Protein AF-0000000069859638 (afdb_homodimer)

Foldseek 3Di:
DVVVVVVVVVLLVVQLVVLCVVLVVDDDDPLLSVLLSCLCNVVVVVSVLCCQQFVDFDDPLLLCLLVVVVPQALVVLLVVQVDQDPDAAPQFQCVLVVVLQCLQCPVSLKHKFWAKDKDKDFADVVVLVVVLVLLLVFDAEKEWEAAEQEPDDQSVVVLVSLLVVLLVVHAYEYEYAPVRYPPPDPVNNVSSVVSPYYYFYFQCRDCSVVNSHPQETAQWTWIAGQLFKIKFFADGGDVVRNQNDPVFGGETAMMMIMGASVSNSSLSSSLSRVSSGDDDPVPRDHDDCRNHPDRPSPPHDNNTWTKIKGKDAQSDPALSVVVSVLSSQLSADAEKEWEFQFAQADPVVLVSLLVCQLNVHAAEYEYEPDDPDVLRVLLRVLSVLVSVVSRYKYWYFYNGHYHYTKMAGDLFKMKGWRAGRALSSRRRYIIMMMMTGGRVVSVVVVVVVVVRSVRTDTDDNVNVVPDDPVSVVSSVVSSSCRNSD/DVVVVVVVVVLLVVQLVVLCVVLVVDDDDPLLSVLLSVLCNVVVVVSVLCCQQFVDFDDPLLLCLLVVVCPQALVVLLVVQVDQDPDAAPQFQCVLVVVLQCLQCPVSLKHKFWAKDKDKDFADVVVLVVVLVLLLVFDAEKEWEAAEQEPDDQSVVVLVSLLVVLLVVHAYEYEYAPVRYPPPDPVNNVSSVVSPYYYFYFQCRDCSVPNSHPQETAQWTWIAGQLFKIKFFADGGDVVRNQPDPVFGGETAMMMIMGASVSNSSLSSSLSRVSSGDDDPVPRDHDDCRNHPDRPSPPHDNNTWTKIKGKDAQSDPALSVLVSVLSSQLSADAEKEWEFQFAQADPVVLVSLLVCQLNVHAAEYEYEPDDPDVLRVLLRVLSVLVSVVSPYKYWYFYNGHYHYTKMAGDLFKMKGWRAGRALSSRRRYIIMMMMTGGNVVSVVVVVVVVVRSVRTDIDDNVNVVPDDPVSVVSSVVSSSCRNSD

pLDDT: mean 86.28, std 14.84, range [42.66, 98.94]

Radius of gyration: 30.34 Å; Cα contacts (8 Å, |Δi|>4): 2045; chains: 2; bounding box: 56×92×85 Å

Nearest PDB structures (foldseek):
  8yr5-assembly1_B  TM=7.193E-01  e=4.822E-20  Escherichia coli str. K-12 substr. MG1655
  8yr5-assembly1_I  TM=7.107E-01  e=3.047E-20  Escherichia coli str. K-12 substr. MG1655
  8yr5-assembly1_F  TM=7.213E-01  e=8.557E-20  Escherichia coli str. K-12 substr. MG1655
  3hsi-assembly1_A  TM=7.326E-01  e=1.354E-19  Haemophilus influenzae
  3hsi-assembly1_C-2  TM=7.214E-01  e=9.062E-20  Haemophilus influenzae

Sequence (970 aa):
MVWWHDFIRIIFITNTILAFYIVFHRRRSVSTTWAWLIILLIFPIVGITLYAFFGRGISQENIFAINKQHHIGLRNVQKSIAKAPKKTSPSDTSNIGQIAINFFNQDDEAPVTKNNNVKLYTEGNTFFHDMLKDIVRAKETINIEFYTFYNDDIGNRVLQLLIKKAQQGVKVRVVYDAWGSMGATKAWFDQLRKAGGKVLPFITSRNMITRYRINYHLHRKIVVIDGKISWTGGFNIGDQYLGRKKKFGHWRDSQVRIVGSASLLLQERFVMDWNASINNDDEIIRFNSTLFPDLDEKNIHQDDVATQIISDGPDRYTSYMRNGMMRLMLLARNRLWVQTPYLIPDDAVFATWQTIAMSGVDVRIMIPCKPDHPFIYRATQWYANELTRFGVKIYIYEDGFLHAKTTIIDDNFSSVGSMNQDYRSYSLNFEDNAIFYDKNFNKKMAEAFEEDMKKSHLLTPEEIKKQGRWLRTLQSFSRMLSPILMVWWHDFIRIIFITNTILAFYIVFHRRRSVSTTWAWLIILLIFPIVGITLYAFFGRGISQENIFAINKQHHIGLRNVQKSIAKAPKKTSPSDTSNIGQIAINFFNQDDEAPVTKNNNVKLYTEGNTFFHDMLKDIVRAKETINIEFYTFYNDDIGNRVLQLLIKKAQQGVKVRVVYDAWGSMGATKAWFDQLRKAGGKVLPFITSRNMITRYRINYHLHRKIVVIDGKISWTGGFNIGDQYLGRKKKFGHWRDSQVRIVGSASLLLQERFVMDWNASINNDDEIIRFNSTLFPDLDEKNIHQDDVATQIISDGPDRYTSYMRNGMMRLMLLARNRLWVQTPYLIPDDAVFATWQTIAMSGVDVRIMIPCKPDHPFIYRATQWYANELTRFGVKIYIYEDGFLHAKTTIIDDNFSSVGSMNQDYRSYSLNFEDNAIFYDKNFNKKMAEAFEEDMKKSHLLTPEEIKKQGRWLRTLQSFSRMLSPIL

Solvent-accessible surface area (backbone atoms only — not comparable to full-atom values): 47494 Å² total; per-residue (Å²): 116,68,64,56,54,50,48,49,47,47,48,48,49,51,46,46,51,48,36,48,50,63,42,58,70,48,96,62,54,58,37,47,36,34,49,52,40,44,42,25,65,75,31,48,71,60,19,48,53,46,33,51,30,59,60,49,70,78,50,67,67,55,36,44,40,50,55,56,43,65,68,59,50,57,51,50,59,38,59,72,48,52,69,55,56,87,75,70,28,88,44,48,30,50,79,81,43,41,59,36,49,40,32,53,22,51,91,54,68,22,49,51,31,48,27,18,45,71,46,84,33,54,44,38,61,64,41,52,52,52,52,50,51,52,57,71,66,46,73,52,31,38,40,38,33,29,23,27,48,23,67,42,70,56,24,45,51,52,49,50,52,50,27,53,40,13,64,72,67,24,49,33,40,38,38,32,20,52,82,55,12,58,73,50,41,72,71,67,49,41,60,32,39,74,35,65,23,46,76,42,51,32,57,58,45,70,57,45,77,84,59,28,35,77,58,45,42,52,44,32,29,41,37,29,35,47,30,35,37,22,37,40,16,39,67,60,42,34,44,50,44,61,30,70,35,78,91,49,28,43,35,37,33,33,35,35,41,33,41,24,59,54,18,38,55,54,40,49,52,49,50,41,52,50,46,33,32,52,89,52,81,87,70,54,77,60,77,46,60,72,63,48,50,87,74,56,69,76,65,56,48,74,79,25,34,28,30,29,57,45,74,40,40,50,72,44,90,57,48,57,57,53,38,37,50,49,52,48,56,68,67,44,71,54,25,39,38,37,34,24,55,42,48,42,56,48,65,37,56,46,47,48,53,46,41,45,22,46,34,69,24,50,30,35,39,37,32,34,68,67,64,93,44,70,59,58,39,31,18,22,48,40,44,49,54,55,41,41,75,48,61,33,44,38,29,35,29,65,71,33,37,40,50,23,22,34,39,37,31,53,65,35,33,27,35,43,9,35,48,48,39,26,40,37,45,44,52,30,22,26,27,32,37,40,37,34,21,14,31,64,61,24,48,54,53,49,51,54,51,53,57,47,49,73,45,29,48,71,68,45,74,67,61,58,68,67,54,50,70,65,59,51,49,50,14,45,55,28,45,63,42,40,74,76,84,116,70,63,55,56,50,49,49,46,48,48,49,49,50,46,48,50,47,36,48,51,63,42,58,71,47,95,63,53,59,37,46,35,33,49,52,42,45,40,25,66,74,31,49,71,59,19,50,53,46,35,51,30,59,60,46,67,77,49,67,66,57,33,45,41,48,55,57,40,65,68,57,48,56,53,50,58,39,59,72,46,52,70,57,56,87,76,68,29,89,44,50,31,49,79,81,42,42,59,36,49,39,33,54,24,50,92,55,68,23,48,50,29,48,29,18,43,72,45,85,32,54,44,37,62,64,41,51,52,54,52,52,52,51,58,70,66,47,73,52,30,40,40,38,33,28,22,28,47,23,69,43,69,58,25,45,52,52,50,51,52,50,26,53,40,14,63,70,67,24,49,32,40,38,38,33,20,52,83,54,11,59,73,50,41,72,72,66,50,41,60,32,41,75,35,65,23,46,77,42,51,32,60,60,45,70,58,45,74,83,61,28,36,76,58,42,42,52,44,32,32,41,35,28,36,45,31,36,37,21,36,39,16,38,66,60,42,35,44,52,42,62,30,70,35,78,92,49,28,43,35,36,31,33,35,37,41,34,40,24,58,55,17,38,54,54,40,50,53,50,49,40,51,50,47,33,32,53,89,52,80,86,72,55,77,62,77,47,60,70,63,49,50,86,74,55,69,76,66,56,49,74,77,24,35,28,29,28,56,44,74,40,39,50,73,45,92,56,50,58,57,52,37,37,49,50,52,48,56,68,66,43,72,55,24,38,39,36,36,23,53,43,48,43,58,49,64,39,58,45,48,48,51,46,39,46,22,47,33,69,24,51,29,35,38,38,32,34,69,66,63,93,44,70,58,58,38,32,18,22,48,41,44,48,54,55,40,39,74,50,61,30,45,39,29,35,28,65,71,33,36,40,50,23,23,35,39,38,32,54,64,34,32,26,36,43,9,35,47,48,40,27,41,37,46,46,51,31,23,27,28,33,37,41,36,34,19,14,29,64,61,24,49,53,53,49,51,53,51,52,57,48,49,74,44,29,48,71,67,45,72,67,60,57,68,66,54,50,70,66,58,50,49,49,13,46,54,28,45,65,43,39,73,78,84

InterPro domains:
  IPR001736 Phospholipase D/Transphosphatidylase [PS50035] (214-241)
  IPR001736 Phospholipase D/Transphosphatidylase [PS50035] (398-425)
  IPR001736 Phospholipase D/Transphosphatidylase [SM00155] (214-241)
  IPR001736 Phospholipase D/Transphosphatidylase [SM00155] (398-425)
  IPR022924 Cardiolipin synthase [TIGR04265] (7-485)
  IPR025202 Cardiolipin synthase-like, phospholipase D-like domain [PF13091] (132-242)
  IPR025202 Cardiolipin synthase-like, phospholipase D-like domain [PF13091] (328-452)
  IPR027379 Cardiolipin synthase N-terminal [PF13396] (16-56)
  IPR030874 Cardiolipin synthase, Firmicutes-type [MF_01916] (8-485)

Organism: Lactobacillus acidophilus (strain ATCC 700396 / NCK56 / N2 / NCFM) (NCBI:txid272621)

Secondary structure (DSSP, 8-state):
-HHHHHHHHHHHHHHHHHHHHHHHTS---HHHHHHHHHHHHHSHHHHHHHIIIIIS---HHHHHHHHGGGGTTTHHHHHHH-S--S---TTB-TTTTHHHHHHHTGGGSS-EE---EEEEEEEHHHHHHHHHHHHHT--SEEEEEES-B-SSHHHHHHHHHHHHHHHTT-EEEEEE-TTT-TT--HHHHHHHHHTT-EEEE-GGGSSHHHH--TT--B---EEEETTTEEEEES--BSGGGGT--TTT-SEEEEEEEEESTHHHHHHHHHHHHHHHH-SSGGG-----TTTS----TT---TT--EEEEEEE-TTSSS-HHHHHHHHHHTT-SSEEEEE-S-EE--HHHHHHHHHHHHTT-EEEEEEESS-SSHHHHHHHHHHHHHHHHTT-EEEEE-SSEE---EEEETTTEEEEES--EEHHHHHTSBEEEEEEEBHHHHHHHHHHHHHHHTTEEE--HHHHHT--HHHHHHHHHHHHTGGG-/-HHHHHHHHHHHHHHHHHHHHHHHTS---HHHHHHHHHHHHHSHHHHHHHIIIIIS---HHHHHHHHGGGGTTTHHHHHHH-S--S---TTB-TTTTHHHHHHHTGGGSS-EE---EEEEEEEHHHHHHHHHHHHHT--SEEEEEES-B-SSHHHHHHHHHHHHHHHTT-EEEEEE-TTT-TT--HHHHHHHHHTT-EEEE-GGGSSHHHH--TT--B---EEEETTTEEEEES--BSGGGGT--TTT-SEEEEEEEEESTHHHHHHHHHHHHHHHH-SSGGG-----TTTS----TT---TT--EEEEEEE-TTSSS-HHHHHHHHHHTT-SSEEEEE-S-EE--HHHHHHHHHHHHTT-EEEEEEESS-SSHHHHHHHHHHHHHHHHTT-EEEEE-SSEE---EEEETTTEEEEES--EEHHHHHTSBEEEEEEEBHHHHHHHHHHHHHHHTTEEE--HHHHHT--HHHHHHHHHHHHTGGG-

Structure (mmCIF, N/CA/C/O backbone):
data_AF-0000000069859638-model_v1
#
loop_
_entity.id
_entity.type
_entity.pdbx_description
1 polymer 'Cardiolipin synthase'
#
loop_
_atom_site.group_PDB
_atom_site.id
_atom_site.type_symbol
_atom_site.label_atom_id
_atom_site.label_alt_id
_atom_site.label_comp_id
_atom_site.label_asym_id
_atom_site.label_entity_id
_atom_site.label_seq_id
_atom_site.pdbx_PDB_ins_code
_atom_site.Cartn_x
_atom_site.Cartn_y
_atom_site.Cartn_z
_atom_site.occupancy
_atom_site.B_iso_or_equiv
_atom_site.auth_seq_id
_atom_site.auth_comp_id
_atom_site.auth_asym_id
_atom_site.auth_atom_id
_atom_site.pdbx_PDB_model_num
ATOM 1 N N . MET A 1 1 ? 12.734 -18.906 49.25 1 43.28 1 MET A N 1
ATOM 2 C CA . MET A 1 1 ? 13.484 -18.594 48.062 1 43.28 1 MET A CA 1
ATOM 3 C C . MET A 1 1 ? 12.781 -19.141 46.812 1 43.28 1 MET A C 1
ATOM 5 O O . MET A 1 1 ? 12.844 -18.531 45.75 1 43.28 1 MET A O 1
ATOM 9 N N . VAL A 1 2 ? 12.219 -20.281 46.938 1 52.16 2 VAL A N 1
ATOM 10 C CA . VAL A 1 2 ? 11.484 -21 45.906 1 52.16 2 VAL A CA 1
ATOM 11 C C . VAL A 1 2 ? 10.211 -20.25 45.562 1 52.16 2 VAL A C 1
ATOM 13 O O . VAL A 1 2 ? 9.867 -20.125 44.375 1 52.16 2 VAL A O 1
ATOM 16 N N . TRP A 1 3 ? 9.695 -19.641 46.5 1 53.03 3 TRP A N 1
ATOM 17 C CA . TRP A 1 3 ? 8.43 -18.938 46.344 1 53.03 3 TRP A CA 1
ATOM 18 C C . TRP A 1 3 ? 8.609 -17.672 45.5 1 53.03 3 TRP A C 1
ATOM 20 O O . TRP A 1 3 ? 7.719 -17.297 44.75 1 53.03 3 TRP A O 1
ATOM 30 N N . TRP A 1 4 ? 9.758 -17.141 45.562 1 54 4 TRP A N 1
ATOM 31 C CA . TRP A 1 4 ? 10.055 -15.922 44.812 1 54 4 TRP A CA 1
ATOM 32 C C . TRP A 1 4 ? 10.164 -16.219 43.312 1 54 4 TRP A C 1
ATOM 34 O O . TRP A 1 4 ? 9.703 -15.438 42.5 1 54 4 TRP A O 1
ATOM 44 N N . HIS A 1 5 ? 10.711 -17.328 43.062 1 57.56 5 HIS A N 1
ATOM 45 C CA . HIS A 1 5 ? 10.82 -17.734 41.656 1 57.56 5 HIS A CA 1
ATOM 46 C C . HIS A 1 5 ? 9.453 -17.984 41.062 1 57.56 5 HIS A C 1
ATOM 48 O O . HIS A 1 5 ? 9.203 -17.625 39.906 1 57.56 5 HIS A O 1
ATOM 54 N N . ASP A 1 6 ? 8.656 -18.609 41.938 1 58.22 6 ASP A N 1
ATOM 55 C CA . ASP A 1 6 ? 7.309 -18.859 41.469 1 58.22 6 ASP A CA 1
ATOM 56 C C . ASP A 1 6 ? 6.539 -17.562 41.25 1 58.22 6 ASP A C 1
ATOM 58 O O . ASP A 1 6 ? 5.773 -17.422 40.281 1 58.22 6 ASP A O 1
ATOM 62 N N . PHE A 1 7 ? 6.781 -16.719 42.125 1 55.44 7 PHE A N 1
ATOM 63 C CA . PHE A 1 7 ? 6.137 -15.422 42 1 55.44 7 PHE A CA 1
ATOM 64 C C . PHE A 1 7 ? 6.586 -14.68 40.75 1 55.44 7 PHE A C 1
ATOM 66 O O . PHE A 1 7 ? 5.766 -14.094 40.062 1 55.44 7 PHE A O 1
ATOM 73 N N . ILE A 1 8 ? 7.777 -14.773 40.531 1 57.81 8 ILE A N 1
ATOM 74 C CA . ILE A 1 8 ? 8.32 -14.125 39.344 1 57.81 8 ILE A CA 1
ATOM 75 C C . ILE A 1 8 ? 7.766 -14.797 38.094 1 57.81 8 ILE A C 1
ATOM 77 O O . ILE A 1 8 ? 7.434 -14.117 37.125 1 57.81 8 ILE A O 1
ATOM 81 N N . ARG A 1 9 ? 7.625 -16.078 38.281 1 60.28 9 ARG A N 1
ATOM 82 C CA . ARG A 1 9 ? 7.055 -16.812 37.156 1 60.28 9 ARG A CA 1
ATOM 83 C C . ARG A 1 9 ? 5.609 -16.406 36.906 1 60.28 9 ARG A C 1
ATOM 85 O O . ARG A 1 9 ? 5.199 -16.234 35.75 1 60.28 9 ARG A O 1
ATOM 92 N N . ILE A 1 10 ? 4.941 -16.234 37.906 1 57.5 10 ILE A N 1
ATOM 93 C CA . ILE A 1 10 ? 3.541 -15.836 37.781 1 57.5 10 ILE A CA 1
ATOM 94 C C . ILE A 1 10 ? 3.449 -14.43 37.188 1 57.5 10 ILE A C 1
ATOM 96 O O . ILE A 1 10 ? 2.605 -14.164 36.344 1 57.5 10 ILE A O 1
ATOM 100 N N . ILE A 1 11 ? 4.277 -13.641 37.594 1 57.41 11 ILE A N 1
ATOM 101 C CA . ILE A 1 11 ? 4.285 -12.273 37.094 1 57.41 11 ILE A CA 1
ATOM 102 C C . ILE A 1 11 ? 4.59 -12.258 35.594 1 57.41 11 ILE A C 1
ATOM 104 O O . ILE A 1 11 ? 3.945 -11.547 34.812 1 57.41 11 ILE A O 1
ATOM 108 N N . PHE A 1 12 ? 5.5 -13.078 35.344 1 61.16 12 PHE A N 1
ATOM 109 C CA . PHE A 1 12 ? 5.879 -13.141 33.938 1 61.16 12 PHE A CA 1
ATOM 110 C C . PHE A 1 12 ? 4.742 -13.695 33.094 1 61.16 12 PHE A C 1
ATOM 112 O O . PHE A 1 12 ? 4.469 -13.18 31.984 1 61.16 12 PHE A O 1
ATOM 119 N N . ILE A 1 13 ? 4.148 -14.68 33.656 1 60.88 13 ILE A N 1
ATOM 120 C CA . ILE A 1 13 ? 3.057 -15.297 32.906 1 60.88 13 ILE A CA 1
ATOM 121 C C . ILE A 1 13 ? 1.881 -14.328 32.844 1 60.88 13 ILE A C 1
ATOM 123 O O . ILE A 1 13 ? 1.294 -14.156 31.766 1 60.88 13 ILE A O 1
ATOM 127 N N . THR A 1 14 ? 1.606 -13.766 33.938 1 58.19 14 THR A N 1
ATOM 128 C CA . THR A 1 14 ? 0.499 -12.812 33.938 1 58.19 14 THR A CA 1
ATOM 129 C C . THR A 1 14 ? 0.788 -11.641 33 1 58.19 14 THR A C 1
ATOM 131 O O . THR A 1 14 ? -0.1 -11.172 32.281 1 58.19 14 THR A O 1
ATOM 134 N N . ASN A 1 15 ? 1.996 -11.234 33.062 1 59.16 15 ASN A N 1
ATOM 135 C CA . ASN A 1 15 ? 2.395 -10.141 32.188 1 59.16 15 ASN A CA 1
ATOM 136 C C . ASN A 1 15 ? 2.268 -10.539 30.703 1 59.16 15 ASN A C 1
ATOM 138 O O . ASN A 1 15 ? 1.842 -9.727 29.875 1 59.16 15 ASN A O 1
ATOM 142 N N . THR A 1 16 ? 2.654 -11.695 30.516 1 62.19 16 THR A N 1
ATOM 143 C CA . THR A 1 16 ? 2.582 -12.172 29.141 1 62.19 16 THR A CA 1
ATOM 144 C C . THR A 1 16 ? 1.133 -12.25 28.672 1 62.19 16 THR A C 1
ATOM 146 O O . THR A 1 16 ? 0.808 -11.797 27.578 1 62.19 16 THR A O 1
ATOM 149 N N . ILE A 1 17 ? 0.325 -12.695 29.516 1 61.09 17 ILE A N 1
ATOM 150 C CA . ILE A 1 17 ? -1.084 -12.836 29.172 1 61.09 17 ILE A CA 1
ATOM 151 C C . ILE A 1 17 ? -1.71 -11.453 29 1 61.09 17 ILE A C 1
ATOM 153 O O . ILE A 1 17 ? -2.453 -11.219 28.031 1 61.09 17 ILE A O 1
ATOM 157 N N . LEU A 1 18 ? -1.364 -10.633 29.844 1 58.44 18 LEU A N 1
ATOM 158 C CA . LEU A 1 18 ? -1.897 -9.281 29.781 1 58.44 18 LEU A CA 1
ATOM 159 C C . LEU A 1 18 ? -1.403 -8.555 28.531 1 58.44 18 LEU A C 1
ATOM 161 O O . LEU A 1 18 ? -2.166 -7.836 27.875 1 58.44 18 LEU A O 1
ATOM 165 N N . ALA A 1 19 ? -0.156 -8.766 28.328 1 61.38 19 ALA A N 1
ATOM 166 C CA . ALA A 1 19 ? 0.423 -8.141 27.141 1 61.38 19 ALA A CA 1
ATOM 167 C C . ALA A 1 19 ? -0.297 -8.594 25.875 1 61.38 19 ALA A C 1
ATOM 169 O O . ALA A 1 19 ? -0.63 -7.777 25.016 1 61.38 19 ALA A O 1
ATOM 170 N N . PHE A 1 20 ? -0.606 -9.82 25.938 1 61.81 20 PHE A N 1
ATOM 171 C CA . PHE A 1 20 ? -1.299 -10.375 24.766 1 61.81 20 PHE A CA 1
ATOM 172 C C . PHE A 1 20 ? -2.723 -9.836 24.688 1 61.81 20 PHE A C 1
ATOM 174 O O . PHE A 1 20 ? -3.193 -9.477 23.609 1 61.81 20 PHE A O 1
ATOM 181 N N . TYR A 1 21 ? -3.32 -9.734 25.812 1 58.5 21 TYR A N 1
ATOM 182 C CA . TYR A 1 21 ? -4.695 -9.25 25.844 1 58.5 21 TYR A CA 1
ATOM 183 C C . TYR A 1 21 ? -4.773 -7.805 25.359 1 58.5 21 TYR A C 1
ATOM 185 O O . TYR A 1 21 ? -5.641 -7.457 24.562 1 58.5 21 TYR A O 1
ATOM 193 N N . ILE A 1 22 ? -3.938 -7.043 25.844 1 55.84 22 ILE A N 1
ATOM 194 C CA . ILE A 1 22 ? -3.951 -5.609 25.562 1 55.84 22 ILE A CA 1
ATOM 195 C C . ILE A 1 22 ? -3.67 -5.375 24.094 1 55.84 22 ILE A C 1
ATOM 197 O O . ILE A 1 22 ? -4.332 -4.555 23.453 1 55.84 22 ILE A O 1
ATOM 201 N N . VAL A 1 23 ? -2.801 -6.184 23.609 1 57.56 23 VAL A N 1
ATOM 202 C CA . VAL A 1 23 ? -2.314 -5.883 22.266 1 57.56 23 VAL A CA 1
ATOM 203 C C . VAL A 1 23 ? -3.271 -6.457 21.234 1 57.56 23 VAL A C 1
ATOM 205 O O . VAL A 1 23 ? -3.506 -5.848 20.188 1 57.56 23 VAL A O 1
ATOM 208 N N . PHE A 1 24 ? -3.914 -7.574 21.594 1 57 24 PHE A N 1
ATOM 209 C CA . PHE A 1 24 ? -4.715 -8.266 20.594 1 57 24 PHE A CA 1
ATOM 210 C C . PHE A 1 24 ? -6.121 -7.676 20.531 1 57 24 PHE A C 1
ATOM 212 O O . PHE A 1 24 ? -6.84 -7.883 19.547 1 57 24 PHE A O 1
ATOM 219 N N . HIS A 1 25 ? -6.445 -6.879 21.453 1 53.91 25 HIS A N 1
ATOM 220 C CA . HIS A 1 25 ? -7.809 -6.363 21.469 1 53.91 25 HIS A CA 1
ATOM 221 C C . HIS A 1 25 ? -7.922 -5.082 20.641 1 53.91 25 HIS A C 1
ATOM 223 O O . HIS A 1 25 ? -9.031 -4.66 20.297 1 53.91 25 HIS A O 1
ATOM 229 N N . ARG A 1 26 ? -6.836 -4.535 20.25 1 56.91 26 ARG A N 1
ATOM 230 C CA . ARG A 1 26 ? -6.922 -3.301 19.469 1 56.91 26 ARG A CA 1
ATOM 231 C C . ARG A 1 26 ? -6.605 -3.559 18 1 56.91 26 ARG A C 1
ATOM 233 O O . ARG A 1 26 ? -5.758 -4.391 17.688 1 56.91 26 ARG A O 1
ATOM 240 N N . ARG A 1 27 ? -7.398 -2.902 17.312 1 57.28 27 ARG A N 1
ATOM 241 C CA . ARG A 1 27 ? -7.238 -3.027 15.859 1 57.28 27 ARG A CA 1
ATOM 242 C C . ARG A 1 27 ? -6.066 -2.189 15.367 1 57.28 27 ARG A C 1
ATOM 244 O O . ARG A 1 27 ? -6.215 -0.993 15.109 1 57.28 27 ARG A O 1
ATOM 251 N N . ARG A 1 28 ? -4.898 -2.76 15.445 1 62.09 28 ARG A N 1
ATOM 252 C CA . ARG A 1 28 ? -3.68 -2.109 14.969 1 62.09 28 ARG A CA 1
ATOM 253 C C . ARG A 1 28 ? -2.969 -2.969 13.93 1 62.09 28 ARG A C 1
ATOM 255 O O . ARG A 1 28 ? -3.346 -4.121 13.703 1 62.09 28 ARG A O 1
ATOM 262 N N . SER A 1 29 ? -2.041 -2.396 13.266 1 64.12 29 SER A N 1
ATOM 263 C CA . SER A 1 29 ? -1.245 -3.162 12.312 1 64.12 29 SER A CA 1
ATOM 264 C C . SER A 1 29 ? -0.473 -4.277 13.008 1 64.12 29 SER A C 1
ATOM 266 O O . SER A 1 29 ? -0.207 -4.203 14.211 1 64.12 29 SER A O 1
ATOM 268 N N . VAL A 1 30 ? -0.281 -5.293 12.266 1 62.69 30 VAL A N 1
ATOM 269 C CA . VAL A 1 30 ? 0.454 -6.434 12.797 1 62.69 30 VAL A CA 1
ATOM 270 C C . VAL A 1 30 ? 1.812 -5.977 13.32 1 62.69 30 VAL A C 1
ATOM 272 O O . VAL A 1 30 ? 2.219 -6.352 14.422 1 62.69 30 VAL A O 1
ATOM 275 N N . SER A 1 31 ? 2.369 -5.102 12.555 1 60.12 31 SER A N 1
ATOM 276 C CA . SER A 1 31 ? 3.691 -4.613 12.93 1 60.12 31 SER A CA 1
ATOM 277 C C . SER A 1 31 ? 3.637 -3.83 14.242 1 60.12 31 SER A C 1
ATOM 279 O O . SER A 1 31 ? 4.48 -4.02 15.117 1 60.12 31 SER A O 1
ATOM 281 N N . THR A 1 32 ? 2.711 -3 14.383 1 59.97 32 THR A N 1
ATOM 282 C CA . THR A 1 32 ? 2.57 -2.203 15.602 1 59.97 32 THR A CA 1
ATOM 283 C C . THR A 1 32 ? 2.25 -3.094 16.797 1 59.97 32 THR A C 1
ATOM 285 O O . THR A 1 32 ? 2.799 -2.902 17.875 1 59.97 32 THR A O 1
ATOM 288 N N . THR A 1 33 ? 1.461 -4.051 16.578 1 63 33 THR A N 1
ATOM 289 C CA . THR A 1 33 ? 1.065 -4.965 17.641 1 63 33 THR A CA 1
ATOM 290 C C . THR A 1 33 ? 2.266 -5.762 18.141 1 63 33 THR A C 1
ATOM 292 O O . THR A 1 33 ? 2.477 -5.883 19.359 1 63 33 THR A O 1
ATOM 295 N N . TRP A 1 34 ? 2.988 -6.141 17.203 1 65.25 34 TRP A N 1
ATOM 296 C CA . TRP A 1 34 ? 4.152 -6.934 17.594 1 65.25 34 TRP A CA 1
ATOM 297 C C . TRP A 1 34 ? 5.191 -6.07 18.297 1 65.25 34 TRP A C 1
ATOM 299 O O . TRP A 1 34 ? 5.836 -6.52 19.25 1 65.25 34 TRP A O 1
ATOM 309 N N . ALA A 1 35 ? 5.293 -4.891 17.828 1 61.09 35 ALA A N 1
ATOM 310 C CA . ALA A 1 35 ? 6.242 -3.984 18.453 1 61.09 35 ALA A CA 1
ATOM 311 C C . ALA A 1 35 ? 5.879 -3.754 19.922 1 61.09 35 ALA A C 1
ATOM 313 O O . ALA A 1 35 ? 6.738 -3.846 20.812 1 61.09 35 ALA A O 1
ATOM 314 N N . TRP A 1 36 ? 4.703 -3.57 20.266 1 63.19 36 TRP A N 1
ATOM 315 C CA . TRP A 1 36 ? 4.266 -3.324 21.641 1 63.19 36 TRP A CA 1
ATOM 316 C C . TRP A 1 36 ? 4.371 -4.59 22.484 1 63.19 36 TRP A C 1
ATOM 318 O O . TRP A 1 36 ? 4.699 -4.527 23.672 1 63.19 36 TRP A O 1
ATOM 328 N N . LEU A 1 37 ? 4.078 -5.711 21.875 1 64.81 37 LEU A N 1
ATOM 329 C CA . LEU A 1 37 ? 4.156 -6.969 22.609 1 64.81 37 LEU A CA 1
ATOM 330 C C . LEU A 1 37 ? 5.586 -7.238 23.078 1 64.81 37 LEU A C 1
ATOM 332 O O . LEU A 1 37 ? 5.801 -7.672 24.203 1 64.81 37 LEU A O 1
ATOM 336 N N . ILE A 1 38 ? 6.461 -6.875 22.266 1 64.44 38 ILE A N 1
ATOM 337 C CA . ILE A 1 38 ? 7.859 -7.105 22.609 1 64.44 38 ILE A CA 1
ATOM 338 C C . ILE A 1 38 ? 8.281 -6.164 23.734 1 64.44 38 ILE A C 1
ATOM 340 O O . ILE A 1 38 ? 8.961 -6.582 24.672 1 64.44 38 ILE A O 1
ATOM 344 N N . ILE A 1 39 ? 7.883 -4.961 23.594 1 61.12 39 ILE A N 1
ATOM 345 C CA . ILE A 1 39 ? 8.227 -3.98 24.609 1 61.12 39 ILE A CA 1
ATOM 346 C C . ILE A 1 39 ? 7.645 -4.418 25.953 1 61.12 39 ILE A C 1
ATOM 348 O O . ILE A 1 39 ? 8.32 -4.348 26.984 1 61.12 39 ILE A O 1
ATOM 352 N N . LEU A 1 40 ? 6.48 -4.996 25.938 1 63.81 40 LEU A N 1
ATOM 353 C CA . LEU A 1 40 ? 5.793 -5.41 27.156 1 63.81 40 LEU A CA 1
ATOM 354 C C . LEU A 1 40 ? 6.434 -6.664 27.734 1 63.81 40 LEU A C 1
ATOM 356 O O . LEU A 1 40 ? 6.484 -6.828 28.953 1 63.81 40 LEU A O 1
ATOM 360 N N . LEU A 1 41 ? 6.926 -7.527 26.828 1 64.25 41 LEU A N 1
ATOM 361 C CA . LEU A 1 41 ? 7.504 -8.789 27.266 1 64.25 41 LEU A CA 1
ATOM 362 C C . LEU A 1 41 ? 8.93 -8.586 27.781 1 64.25 41 LEU A C 1
ATOM 364 O O . LEU A 1 41 ? 9.336 -9.211 28.75 1 64.25 41 LEU A O 1
ATOM 368 N N . ILE A 1 42 ? 9.609 -7.695 27.125 1 61.66 42 ILE A N 1
ATOM 369 C CA . ILE A 1 42 ? 11 -7.457 27.484 1 61.66 42 ILE A CA 1
ATOM 370 C C . ILE A 1 42 ? 11.062 -6.543 28.703 1 61.66 42 ILE A C 1
ATOM 372 O O . ILE A 1 42 ? 11.883 -6.75 29.594 1 61.66 42 ILE A O 1
ATOM 376 N N . PHE A 1 43 ? 10.234 -5.504 28.641 1 62.09 43 PHE A N 1
ATOM 377 C CA . PHE A 1 43 ? 10.211 -4.539 29.734 1 62.09 43 PHE A CA 1
ATOM 378 C C . PHE A 1 43 ? 8.828 -4.492 30.375 1 62.09 43 PHE A C 1
ATOM 380 O O . PHE A 1 43 ? 8.102 -3.51 30.234 1 62.09 43 PHE A O 1
ATOM 387 N N . PRO A 1 44 ? 8.602 -5.621 31.125 1 60.84 44 PRO A N 1
ATOM 388 C CA . PRO A 1 44 ? 7.23 -5.73 31.625 1 60.84 44 PRO A CA 1
ATOM 389 C C . PRO A 1 44 ? 6.77 -4.473 32.344 1 60.84 44 PRO A C 1
ATOM 391 O O . PRO A 1 44 ? 5.691 -3.943 32.062 1 60.84 44 PRO A O 1
ATOM 394 N N . ILE A 1 45 ? 7.559 -3.963 33.312 1 57.38 45 ILE A N 1
ATOM 395 C CA . ILE A 1 45 ? 7.129 -2.803 34.094 1 57.38 45 ILE A CA 1
ATOM 396 C C . ILE A 1 45 ? 7.18 -1.552 33.219 1 57.38 45 ILE A C 1
ATOM 398 O O . ILE A 1 45 ? 6.188 -0.828 33.094 1 57.38 45 ILE A O 1
ATOM 402 N N . VAL A 1 46 ? 8.242 -1.463 32.562 1 60 46 VAL A N 1
ATOM 403 C CA . VAL A 1 46 ? 8.438 -0.282 31.75 1 60 46 VAL A CA 1
ATOM 404 C C . VAL A 1 46 ? 7.504 -0.346 30.531 1 60 46 VAL A C 1
ATOM 406 O O . VAL A 1 46 ? 6.949 0.671 30.125 1 60 46 VAL A O 1
ATOM 409 N N . GLY A 1 47 ? 7.352 -1.601 30.078 1 59.62 47 GLY A N 1
ATOM 410 C CA . GLY A 1 47 ? 6.504 -1.773 28.922 1 59.62 47 GLY A CA 1
ATOM 411 C C . GLY A 1 47 ? 5.051 -1.421 29.172 1 59.62 47 GLY A C 1
ATOM 412 O O . GLY A 1 47 ? 4.41 -0.763 28.359 1 59.62 47 GLY A O 1
ATOM 413 N N . ILE A 1 48 ? 4.613 -1.794 30.328 1 62.41 48 ILE A N 1
ATOM 414 C CA . ILE A 1 48 ? 3.229 -1.503 30.672 1 62.41 48 ILE A CA 1
ATOM 415 C C . ILE A 1 48 ? 3.041 0.004 30.844 1 62.41 48 ILE A C 1
ATOM 417 O O . ILE A 1 48 ? 2.029 0.561 30.406 1 62.41 48 ILE A O 1
ATOM 421 N N . THR A 1 49 ? 4.031 0.613 31.406 1 58.19 49 THR A N 1
ATOM 422 C CA . THR A 1 49 ? 3.971 2.061 31.578 1 58.19 49 THR A CA 1
ATOM 423 C C . THR A 1 49 ? 4 2.76 30.219 1 58.19 49 THR A C 1
ATOM 425 O O . THR A 1 49 ? 3.199 3.662 29.969 1 58.19 49 THR A O 1
ATOM 428 N N . LEU A 1 50 ? 4.805 2.252 29.453 1 62.47 50 LEU A N 1
ATOM 429 C CA . LEU A 1 50 ? 4.934 2.85 28.125 1 62.47 50 LEU A CA 1
ATOM 430 C C . LEU A 1 50 ? 3.666 2.631 27.297 1 62.47 50 LEU A C 1
ATOM 432 O O . LEU A 1 50 ? 3.223 3.531 26.578 1 62.47 50 LEU A O 1
ATOM 436 N N . TYR A 1 51 ? 3.227 1.455 27.453 1 62.81 51 TYR A N 1
ATOM 437 C CA . TYR A 1 51 ? 2.014 1.142 26.703 1 62.81 51 TYR A CA 1
ATOM 438 C C . TYR A 1 51 ? 0.836 1.973 27.203 1 62.81 51 TYR A C 1
ATOM 440 O O . TYR A 1 51 ? -0.008 2.4 26.406 1 62.81 51 TYR A O 1
ATOM 448 N N . ALA A 1 52 ? 0.764 2.195 28.438 1 60.66 52 ALA A N 1
ATOM 449 C CA . ALA A 1 52 ? -0.325 2.984 29.016 1 60.66 52 ALA A CA 1
ATOM 450 C C . ALA A 1 52 ? -0.274 4.43 28.516 1 60.66 52 ALA A C 1
ATOM 452 O O . ALA A 1 52 ? -1.313 5.039 28.266 1 60.66 52 ALA A O 1
ATOM 453 N N . PHE A 1 53 ? 0.931 4.797 28.281 1 56.75 53 PHE A N 1
ATOM 454 C CA . PHE A 1 53 ? 1.091 6.199 27.922 1 56.75 53 PHE A CA 1
ATOM 455 C C . PHE A 1 53 ? 1.079 6.367 26.406 1 56.75 53 PHE A C 1
ATOM 457 O O . PHE A 1 53 ? 0.577 7.371 25.891 1 56.75 53 PHE A O 1
ATOM 464 N N . PHE A 1 54 ? 1.562 5.285 25.734 1 56.97 54 PHE A N 1
ATOM 465 C CA . PHE A 1 54 ? 1.816 5.52 24.328 1 56.97 54 PHE A CA 1
ATOM 466 C C . PHE A 1 54 ? 1.01 4.555 23.469 1 56.97 54 PHE A C 1
ATOM 468 O O . PHE A 1 54 ? 0.841 4.777 22.266 1 56.97 54 PHE A O 1
ATOM 475 N N . GLY A 1 55 ? 0.63 3.611 24.109 1 54.88 55 GLY A N 1
ATOM 476 C CA . GLY A 1 55 ? 0.048 2.539 23.312 1 54.88 55 GLY A CA 1
ATOM 477 C C . GLY A 1 55 ? -1.468 2.518 23.359 1 54.88 55 GLY A C 1
ATOM 478 O O . GLY A 1 55 ? -2.113 1.893 22.516 1 54.88 55 GLY A O 1
ATOM 479 N N . ARG A 1 56 ? -2.016 3.502 24.312 1 62.62 56 ARG A N 1
ATOM 480 C CA . ARG A 1 56 ? -3.469 3.492 24.438 1 62.62 56 ARG A CA 1
ATOM 481 C C . ARG A 1 56 ? -4.117 4.391 23.391 1 62.62 56 ARG A C 1
ATOM 483 O O . ARG A 1 56 ? -3.566 5.438 23.031 1 62.62 56 ARG A O 1
ATOM 490 N N . GLY A 1 57 ? -4.84 3.756 22.516 1 61.03 57 GLY A N 1
ATOM 491 C CA . GLY A 1 57 ? -5.582 4.477 21.5 1 61.03 57 GLY A CA 1
ATOM 492 C C . GLY A 1 57 ? -6.285 5.711 22.031 1 61.03 57 GLY A C 1
ATOM 493 O O . GLY A 1 57 ? -6.281 5.965 23.234 1 61.03 57 GLY A O 1
ATOM 494 N N . ILE A 1 58 ? -6.52 6.723 21.203 1 57.97 58 ILE A N 1
ATOM 495 C CA . ILE A 1 58 ? -7.266 7.918 21.578 1 57.97 58 ILE A CA 1
ATOM 496 C C . ILE A 1 58 ? -8.531 7.52 22.328 1 57.97 58 ILE A C 1
ATOM 498 O O . ILE A 1 58 ? -9.148 6.496 22.016 1 57.97 58 ILE A O 1
ATOM 502 N N . SER A 1 59 ? -8.836 8.242 23.297 1 62.72 59 SER A N 1
ATOM 503 C CA . SER A 1 59 ? -9.969 7.891 24.156 1 62.72 59 SER A CA 1
ATOM 504 C C . SER A 1 59 ? -11.281 7.984 23.391 1 62.72 59 SER A C 1
ATOM 506 O O . SER A 1 59 ? -11.406 8.758 22.438 1 62.72 59 SER A O 1
ATOM 508 N N . GLN A 1 60 ? -12.07 7.129 23.703 1 62.72 60 GLN A N 1
ATOM 509 C CA . GLN A 1 60 ? -13.398 7.148 23.109 1 62.72 60 GLN A CA 1
ATOM 510 C C . GLN A 1 60 ? -14.07 8.508 23.312 1 62.72 60 GLN A C 1
ATOM 512 O O . GLN A 1 60 ? -14.812 8.969 22.438 1 62.72 60 GLN A O 1
ATOM 517 N N . GLU A 1 61 ? -13.797 9.117 24.484 1 60.97 61 GLU A N 1
ATOM 518 C CA . GLU A 1 61 ? -14.367 10.438 24.766 1 60.97 61 GLU A CA 1
ATOM 519 C C . GLU A 1 61 ? -13.875 11.477 23.766 1 60.97 61 GLU A C 1
ATOM 521 O O . GLU A 1 61 ? -14.648 12.305 23.297 1 60.97 61 GLU A O 1
ATOM 526 N N . ASN A 1 62 ? -12.625 11.391 23.531 1 67.56 62 ASN A N 1
ATOM 527 C CA . ASN A 1 62 ? -12.055 12.32 22.562 1 67.56 62 ASN A CA 1
ATOM 528 C C . ASN A 1 62 ? -12.602 12.07 21.156 1 67.56 62 ASN A C 1
ATOM 530 O O . ASN A 1 62 ? -12.898 13.016 20.422 1 67.56 62 ASN A O 1
ATOM 534 N N . ILE A 1 63 ? -12.719 10.867 20.891 1 64.44 63 ILE A N 1
ATOM 535 C CA . ILE A 1 63 ? -13.273 10.516 19.594 1 64.44 63 ILE A CA 1
ATOM 536 C C . ILE A 1 63 ? -14.695 11.055 19.469 1 64.44 63 ILE A C 1
ATOM 538 O O . ILE A 1 63 ? -15.055 11.656 18.453 1 64.44 63 ILE A O 1
ATOM 542 N N . PHE A 1 64 ? -15.406 10.891 20.562 1 60.06 64 PHE A N 1
ATOM 543 C CA . PHE A 1 64 ? -16.797 11.336 20.578 1 60.06 64 PHE A CA 1
ATOM 544 C C . PHE A 1 64 ? -16.875 12.859 20.469 1 60.06 64 PHE A C 1
ATOM 546 O O . PHE A 1 64 ? -17.688 13.391 19.703 1 60.06 64 PHE A O 1
ATOM 553 N N . ALA A 1 65 ? -16.078 13.461 21.109 1 66.88 65 ALA A N 1
ATOM 554 C CA . ALA A 1 65 ? -16.078 14.922 21.094 1 66.88 65 ALA A CA 1
ATOM 555 C C . ALA A 1 65 ? -15.75 15.461 19.703 1 66.88 65 ALA A C 1
ATOM 557 O O . ALA A 1 65 ? -16.359 16.422 19.25 1 66.88 65 ALA A O 1
ATOM 558 N N . ILE A 1 66 ? -14.953 14.797 19.094 1 69.56 66 ILE A N 1
ATOM 559 C CA . ILE A 1 66 ? -14.516 15.242 17.781 1 69.56 66 ILE A CA 1
ATOM 560 C C . ILE A 1 66 ? -15.586 14.914 16.734 1 69.56 66 ILE A C 1
ATOM 562 O O . ILE A 1 66 ? -15.906 15.75 15.891 1 69.56 66 ILE A O 1
ATOM 566 N N . ASN A 1 67 ? -16.172 13.758 16.875 1 66.12 67 ASN A N 1
ATOM 567 C CA . ASN A 1 67 ? -17.109 13.297 15.852 1 66.12 67 ASN A CA 1
ATOM 568 C C . ASN A 1 67 ? -18.5 13.844 16.078 1 66.12 67 ASN A C 1
ATOM 570 O O . ASN A 1 67 ? -19.312 13.906 15.156 1 66.12 67 ASN A O 1
ATOM 574 N N . LYS A 1 68 ? -18.875 14.148 17.344 1 59.09 68 LYS A N 1
ATOM 575 C CA . LYS A 1 68 ? -20.188 14.719 17.672 1 59.09 68 LYS A CA 1
ATOM 576 C C . LYS A 1 68 ? -20.438 16.016 16.906 1 59.09 68 LYS A C 1
ATOM 578 O O . LYS A 1 68 ? -21.578 16.375 16.656 1 59.09 68 LYS A O 1
ATOM 583 N N . GLN A 1 69 ? -19.5 16.531 16.484 1 60.06 69 GLN A N 1
ATOM 584 C CA . GLN A 1 69 ? -19.594 17.844 15.852 1 60.06 69 GLN A CA 1
ATOM 585 C C . GLN A 1 69 ? -20.125 17.734 14.43 1 60.06 69 GLN A C 1
ATOM 587 O O . GLN A 1 69 ? -20.688 18.703 13.891 1 60.06 69 GLN A O 1
ATOM 592 N N . HIS A 1 70 ? -19.906 16.578 13.766 1 57.41 70 HIS A N 1
ATOM 593 C CA . HIS A 1 70 ? -20.469 16.406 12.438 1 57.41 70 HIS A CA 1
ATOM 594 C C . HIS A 1 70 ? -21.953 16.734 12.422 1 57.41 70 HIS A C 1
ATOM 596 O O . HIS A 1 70 ? -22.484 17.172 11.398 1 57.41 70 HIS A O 1
ATOM 602 N N . HIS A 1 71 ? -22.547 16.781 13.633 1 46.59 71 HIS A N 1
ATOM 603 C CA . HIS A 1 71 ? -23.984 16.906 13.742 1 46.59 71 HIS A CA 1
ATOM 604 C C . HIS A 1 71 ? -24.406 18.344 14.008 1 46.59 71 HIS A C 1
ATOM 606 O O . HIS A 1 71 ? -25.578 18.703 13.875 1 46.59 71 HIS A O 1
ATOM 612 N N . ILE A 1 72 ? -23.531 19.125 14.461 1 48.75 72 ILE A N 1
ATOM 613 C CA . ILE A 1 72 ? -24 20.438 14.922 1 48.75 72 ILE A CA 1
ATOM 614 C C . ILE A 1 72 ? -23.984 21.422 13.758 1 48.75 72 ILE A C 1
ATOM 616 O O . ILE A 1 72 ? -23.641 22.594 13.945 1 48.75 72 ILE A O 1
ATOM 620 N N . GLY A 1 73 ? -24.359 20.938 12.438 1 52.75 73 GLY A N 1
ATOM 621 C CA . GLY A 1 73 ? -24.734 21.875 11.398 1 52.75 73 GLY A CA 1
ATOM 622 C C . GLY A 1 73 ? -23.578 22.219 10.461 1 52.75 73 GLY A C 1
ATOM 623 O O . GLY A 1 73 ? -23.766 22.984 9.508 1 52.75 73 GLY A O 1
ATOM 624 N N . LEU A 1 74 ? -22.422 21.797 10.828 1 57.56 74 LEU A N 1
ATOM 625 C CA . LEU A 1 74 ? -21.312 22.109 9.938 1 57.56 74 LEU A CA 1
ATOM 626 C C . LEU A 1 74 ? -21.469 21.359 8.609 1 57.56 74 LEU A C 1
ATOM 628 O O . LEU A 1 74 ? -20.75 21.656 7.645 1 57.56 74 LEU A O 1
ATOM 632 N N . ARG A 1 75 ? -22.469 20.578 8.578 1 58.56 75 ARG A N 1
ATOM 633 C CA . ARG A 1 75 ? -22.844 19.891 7.344 1 58.56 75 ARG A CA 1
ATOM 634 C C . ARG A 1 75 ? -23.359 20.875 6.305 1 58.56 75 ARG A C 1
ATOM 636 O O . ARG A 1 75 ? -23.25 20.625 5.102 1 58.56 75 ARG A O 1
ATOM 643 N N . ASN A 1 76 ? -23.625 21.984 6.777 1 57.19 76 ASN A N 1
ATOM 644 C CA . ASN A 1 76 ? -24.203 22.953 5.863 1 57.19 76 ASN A CA 1
ATOM 645 C C . ASN A 1 76 ? -23.141 23.594 4.984 1 57.19 76 ASN A C 1
ATOM 647 O O . ASN A 1 76 ? -23.391 23.953 3.834 1 57.19 76 ASN A O 1
ATOM 651 N N . VAL A 1 77 ? -21.969 23.719 5.527 1 64.62 77 VAL A N 1
ATOM 652 C CA . VAL A 1 77 ? -20.906 24.312 4.73 1 64.62 77 VAL A CA 1
ATOM 653 C C . VAL A 1 77 ? -20.562 23.406 3.559 1 64.62 77 VAL A C 1
ATOM 655 O O . VAL A 1 77 ? -20.484 23.859 2.412 1 64.62 77 VAL A O 1
ATOM 658 N N . GLN A 1 78 ? -20.469 22.172 3.922 1 63.56 78 GLN A N 1
ATOM 659 C CA . GLN A 1 78 ? -20.094 21.203 2.9 1 63.56 78 GLN A CA 1
ATOM 660 C C . GLN A 1 78 ? -21.188 21.078 1.836 1 63.56 78 GLN A C 1
ATOM 662 O O . GLN A 1 78 ? -20.875 21 0.644 1 63.56 78 GLN A O 1
ATOM 667 N N . LYS A 1 79 ? -22.375 21.219 2.307 1 63.59 79 LYS A N 1
ATOM 668 C CA . LYS A 1 79 ? -23.5 21.094 1.388 1 63.59 79 LYS A CA 1
ATOM 669 C C . LYS A 1 79 ? -23.594 22.312 0.47 1 63.59 79 LYS A C 1
ATOM 671 O O . LYS A 1 79 ? -23.969 22.188 -0.695 1 63.59 79 LYS A O 1
ATOM 676 N N . SER A 1 80 ? -23.25 23.328 1.094 1 61.84 80 SER A N 1
ATOM 677 C CA . SER A 1 80 ? -23.328 24.562 0.306 1 61.84 80 SER A CA 1
ATOM 678 C C . SER A 1 80 ? -22.25 24.609 -0.765 1 61.84 80 SER A C 1
ATOM 680 O O . SER A 1 80 ? -22.453 25.188 -1.834 1 61.84 80 SER A O 1
ATOM 682 N N . ILE A 1 81 ? -21.141 23.906 -0.44 1 66.31 81 ILE A N 1
ATOM 683 C CA . ILE A 1 81 ? -20 23.906 -1.343 1 66.31 81 ILE A CA 1
ATOM 684 C C . ILE A 1 81 ? -20.062 22.672 -2.248 1 66.31 81 ILE A C 1
ATOM 686 O O . ILE A 1 81 ? -19.453 22.656 -3.32 1 66.31 81 ILE A O 1
ATOM 690 N N . ALA A 1 82 ? -20.875 21.656 -1.927 1 58.97 82 ALA A N 1
ATOM 691 C CA . ALA A 1 82 ? -20.797 20.266 -2.387 1 58.97 82 ALA A CA 1
ATOM 692 C C . ALA A 1 82 ? -20.781 20.203 -3.91 1 58.97 82 ALA A C 1
ATOM 694 O O . ALA A 1 82 ? -20.188 19.281 -4.492 1 58.97 82 ALA A O 1
ATOM 695 N N . LYS A 1 83 ? -21.375 21.062 -4.66 1 64.31 83 LYS A N 1
ATOM 696 C CA . LYS A 1 83 ? -21.281 20.797 -6.094 1 64.31 83 LYS A CA 1
ATOM 697 C C . LYS A 1 83 ? -20.375 21.812 -6.785 1 64.31 83 LYS A C 1
ATOM 699 O O . LYS A 1 83 ? -20.703 23 -6.828 1 64.31 83 LYS A O 1
ATOM 704 N N . ALA A 1 84 ? -19.078 21.266 -7.105 1 66.06 84 ALA A N 1
ATOM 705 C CA . ALA A 1 84 ? -18.156 22.141 -7.82 1 66.06 84 ALA A CA 1
ATOM 706 C C . ALA A 1 84 ? -18.781 22.672 -9.102 1 66.06 84 ALA A C 1
ATOM 708 O O . ALA A 1 84 ? -19.438 21.938 -9.836 1 66.06 84 ALA A O 1
ATOM 709 N N . PRO A 1 85 ? -18.656 23.875 -9.258 1 71.19 85 PRO A N 1
ATOM 710 C CA . PRO A 1 85 ? -19.203 24.422 -10.5 1 71.19 85 PRO A CA 1
ATOM 711 C C . PRO A 1 85 ? -18.625 23.766 -11.742 1 71.19 85 PRO A C 1
ATOM 713 O O . PRO A 1 85 ? -17.531 23.172 -11.68 1 71.19 85 PRO A O 1
ATOM 716 N N . LYS A 1 86 ? -19.344 23.891 -12.711 1 67.06 86 LYS A N 1
ATOM 717 C CA . LYS A 1 86 ? -18.938 23.344 -14 1 67.06 86 LYS A CA 1
ATOM 718 C C . LYS A 1 86 ? -17.781 24.141 -14.609 1 67.06 86 LYS A C 1
ATOM 720 O O . LYS A 1 86 ? -16.891 23.562 -15.234 1 67.06 86 LYS A O 1
ATOM 725 N N . LYS A 1 87 ? -17.797 25.438 -14.32 1 77 87 LYS A N 1
ATOM 726 C CA . LYS A 1 87 ? -16.75 26.312 -14.828 1 77 87 LYS A CA 1
ATOM 727 C C . LYS A 1 87 ? -15.398 25.969 -14.195 1 77 87 LYS A C 1
ATOM 729 O O . LYS A 1 87 ? -15.328 25.672 -13 1 77 87 LYS A O 1
ATOM 734 N N . THR A 1 88 ? -14.445 25.906 -15.07 1 84.62 88 THR A N 1
ATOM 735 C CA . THR A 1 88 ? -13.102 25.609 -14.602 1 84.62 88 THR A CA 1
ATOM 736 C C . THR A 1 88 ? -12.078 26.547 -15.234 1 84.62 88 THR A C 1
ATOM 738 O O . THR A 1 88 ? -12.32 27.109 -16.312 1 84.62 88 THR A O 1
ATOM 741 N N . SER A 1 89 ? -11.078 26.828 -14.477 1 88.69 89 SER A N 1
ATOM 742 C CA . SER A 1 89 ? -9.93 27.516 -15.055 1 88.69 89 SER A CA 1
ATOM 743 C C . SER A 1 89 ? -9.242 26.641 -16.109 1 88.69 89 SER A C 1
ATOM 745 O O . SER A 1 89 ? -9.359 25.422 -16.078 1 88.69 89 SER A O 1
ATOM 747 N N . PRO A 1 90 ? -8.594 27.281 -17.094 1 88.75 90 PRO A N 1
ATOM 748 C CA . PRO A 1 90 ? -7.906 26.516 -18.125 1 88.75 90 PRO A CA 1
ATOM 749 C C . PRO A 1 90 ? -6.844 25.578 -17.562 1 88.75 90 PRO A C 1
ATOM 751 O O . PRO A 1 90 ? -6.52 24.562 -18.188 1 88.75 90 PRO A O 1
ATOM 754 N N . SER A 1 91 ? -6.336 25.922 -16.406 1 95.06 91 SER A N 1
ATOM 755 C CA . SER A 1 91 ? -5.25 25.141 -15.836 1 95.06 91 SER A CA 1
ATOM 756 C C . SER A 1 91 ? -5.785 24.062 -14.898 1 95.06 91 SER A C 1
ATOM 758 O O . SER A 1 91 ? -5.012 23.297 -14.32 1 95.06 91 SER A O 1
ATOM 760 N N . ASP A 1 92 ? -7.102 23.938 -14.797 1 96.38 92 ASP A N 1
ATOM 761 C CA . ASP A 1 92 ? -7.758 23.016 -13.883 1 96.38 92 ASP A CA 1
ATOM 762 C C . ASP A 1 92 ? -7.531 21.562 -14.312 1 96.38 92 ASP A C 1
ATOM 764 O O . ASP A 1 92 ? -7.863 21.188 -15.438 1 96.38 92 ASP A O 1
ATOM 768 N N . THR A 1 93 ? -6.977 20.75 -13.422 1 96.88 93 THR A N 1
ATOM 769 C CA . THR A 1 93 ? -6.699 19.359 -13.742 1 96.88 93 THR A CA 1
ATOM 770 C C . THR A 1 93 ? -7.523 18.438 -12.852 1 96.88 93 THR A C 1
ATOM 772 O O . THR A 1 93 ? -7.199 17.25 -12.711 1 96.88 93 THR A O 1
ATOM 775 N N . SER A 1 94 ? -8.586 18.906 -12.203 1 95.25 94 SER A N 1
ATOM 776 C CA . SER A 1 94 ? -9.383 18.125 -11.273 1 95.25 94 SER A CA 1
ATOM 777 C C . SER A 1 94 ? -10.031 16.938 -11.969 1 95.25 94 SER A C 1
ATOM 779 O O . SER A 1 94 ? -10.234 15.883 -11.352 1 95.25 94 SER A O 1
ATOM 781 N N . ASN A 1 95 ? -10.289 17.016 -13.227 1 93.62 95 ASN A N 1
ATOM 782 C CA . ASN A 1 95 ? -10.906 15.922 -13.969 1 93.62 95 ASN A CA 1
ATOM 783 C C . ASN A 1 95 ? -9.992 14.703 -14.016 1 93.62 95 ASN A C 1
ATOM 785 O O . ASN A 1 95 ? -10.461 13.562 -13.992 1 93.62 95 ASN A O 1
ATOM 789 N N . ILE A 1 96 ? -8.727 14.969 -14.086 1 94.06 96 ILE A N 1
ATOM 790 C CA . ILE A 1 96 ? -7.742 13.898 -14.156 1 94.06 96 ILE A CA 1
ATOM 791 C C . ILE A 1 96 ? -7.66 13.18 -12.812 1 94.06 96 ILE A C 1
ATOM 793 O O . ILE A 1 96 ? -7.391 11.977 -12.758 1 94.06 96 ILE A O 1
ATOM 797 N N . GLY A 1 97 ? -7.941 13.867 -11.734 1 94.81 97 GLY A N 1
ATOM 798 C CA . GLY A 1 97 ? -7.781 13.328 -10.391 1 94.81 97 GLY A CA 1
ATOM 799 C C . GLY A 1 97 ? -9.094 12.906 -9.758 1 94.81 97 GLY A C 1
ATOM 800 O O . GLY A 1 97 ? -9.18 12.758 -8.539 1 94.81 97 GLY A O 1
ATOM 801 N N . GLN A 1 98 ? -10.109 12.664 -10.539 1 94.19 98 GLN A N 1
ATOM 802 C CA . GLN A 1 98 ? -11.461 12.461 -10.039 1 94.19 98 GLN A CA 1
ATOM 803 C C . GLN A 1 98 ? -11.516 11.273 -9.078 1 94.19 98 GLN A C 1
ATOM 805 O O . GLN A 1 98 ? -12.227 11.32 -8.07 1 94.19 98 GLN A O 1
ATOM 810 N N . ILE A 1 99 ? -10.797 10.242 -9.391 1 94.5 99 ILE A N 1
ATOM 811 C CA . ILE A 1 99 ? -10.859 9.023 -8.586 1 94.5 99 ILE A CA 1
ATOM 812 C C . ILE A 1 99 ? -10.336 9.305 -7.184 1 94.5 99 ILE A C 1
ATOM 814 O O . ILE A 1 99 ? -10.867 8.781 -6.199 1 94.5 99 ILE A O 1
ATOM 818 N N . ALA A 1 100 ? -9.258 10.039 -7.059 1 95.06 100 ALA A N 1
ATOM 819 C CA . ALA A 1 100 ? -8.719 10.414 -5.754 1 95.06 100 ALA A CA 1
ATOM 820 C C . ALA A 1 100 ? -9.625 11.422 -5.055 1 95.06 100 ALA A C 1
ATOM 822 O O . ALA A 1 100 ? -9.797 11.375 -3.834 1 95.06 100 ALA A O 1
ATOM 823 N N . ILE A 1 101 ? -10.203 12.406 -5.844 1 94.88 101 ILE A N 1
ATOM 824 C CA . ILE A 1 101 ? -11.133 13.383 -5.301 1 94.88 101 ILE A CA 1
ATOM 825 C C . ILE A 1 101 ? -12.328 12.672 -4.676 1 94.88 101 ILE A C 1
ATOM 827 O O . ILE A 1 101 ? -12.766 13.023 -3.578 1 94.88 101 ILE A O 1
ATOM 831 N N . ASN A 1 102 ? -12.766 11.617 -5.371 1 92.12 102 ASN A N 1
ATOM 832 C CA . ASN A 1 102 ? -13.891 10.836 -4.859 1 92.12 102 ASN A CA 1
ATOM 833 C C . ASN A 1 102 ? -13.539 10.117 -3.562 1 92.12 102 ASN A C 1
ATOM 835 O O . ASN A 1 102 ? -14.359 10.031 -2.65 1 92.12 102 ASN A O 1
ATOM 839 N N . PHE A 1 103 ? -12.414 9.625 -3.498 1 94.62 103 PHE A N 1
ATOM 840 C CA . PHE A 1 103 ? -11.969 8.977 -2.27 1 94.62 103 PHE A CA 1
ATOM 841 C C . PHE A 1 103 ? -12.047 9.938 -1.092 1 94.62 103 PHE A C 1
ATOM 843 O O . PHE A 1 103 ? -12.602 9.602 -0.044 1 94.62 103 PHE A O 1
ATOM 850 N N . PHE A 1 104 ? -11.445 11.133 -1.278 1 94.69 104 PHE A N 1
ATOM 851 C CA . PHE A 1 104 ? -11.352 12.102 -0.193 1 94.69 104 PHE A CA 1
ATOM 852 C C . PHE A 1 104 ? -12.727 12.68 0.135 1 94.69 104 PHE A C 1
ATOM 854 O O . PHE A 1 104 ? -12.977 13.109 1.265 1 94.69 104 PHE A O 1
ATOM 861 N N . ASN A 1 105 ? -13.594 12.672 -0.749 1 91.56 105 ASN A N 1
ATOM 862 C CA . ASN A 1 105 ? -14.883 13.32 -0.551 1 91.56 105 ASN A CA 1
ATOM 863 C C . ASN A 1 105 ? -15.984 12.305 -0.281 1 91.56 105 ASN A C 1
ATOM 865 O O . ASN A 1 105 ? -17.156 12.578 -0.519 1 91.56 105 ASN A O 1
ATOM 869 N N . GLN A 1 106 ? -15.469 11.188 0.221 1 82.06 106 GLN A N 1
ATOM 870 C CA . GLN A 1 106 ? -16.469 10.211 0.617 1 82.06 106 GLN A CA 1
ATOM 871 C C . GLN A 1 106 ? -17.406 10.773 1.691 1 82.06 106 GLN A C 1
ATOM 873 O O . GLN A 1 106 ? -16.938 11.453 2.617 1 82.06 106 GLN A O 1
ATOM 878 N N . ASP A 1 107 ? -18.672 10.852 1.564 1 76.88 107 ASP A N 1
ATOM 879 C CA . ASP A 1 107 ? -19.688 11.391 2.467 1 76.88 107 ASP A CA 1
ATOM 880 C C . ASP A 1 107 ? -19.641 12.922 2.48 1 76.88 107 ASP A C 1
ATOM 882 O O . ASP A 1 107 ? -19.891 13.539 3.516 1 76.88 107 ASP A O 1
ATOM 886 N N . ASP A 1 108 ? -18.984 13.477 1.486 1 80.69 108 ASP A N 1
ATOM 887 C CA . ASP A 1 108 ? -18.953 14.922 1.277 1 80.69 108 ASP A CA 1
ATOM 888 C C . ASP A 1 108 ? -18.094 15.609 2.332 1 80.69 108 ASP A C 1
ATOM 890 O O . ASP A 1 108 ? -18.422 16.688 2.811 1 80.69 108 ASP A O 1
ATOM 894 N N . GLU A 1 109 ? -17.016 14.969 2.652 1 83.44 109 GLU A N 1
ATOM 895 C CA . GLU A 1 109 ? -16.172 15.477 3.727 1 83.44 109 GLU A CA 1
ATOM 896 C C . GLU A 1 109 ? -15.18 16.516 3.203 1 83.44 109 GLU A C 1
ATOM 898 O O . GLU A 1 109 ? -14.758 17.406 3.941 1 83.44 109 GLU A O 1
ATOM 903 N N . ALA A 1 110 ? -14.797 16.328 2.043 1 92.31 110 ALA A N 1
ATOM 904 C CA . ALA A 1 110 ? -13.766 17.203 1.489 1 92.31 110 ALA A CA 1
ATOM 905 C C . ALA A 1 110 ? -14.055 17.531 0.029 1 92.31 110 ALA A C 1
ATOM 907 O O . ALA A 1 110 ? -13.312 17.125 -0.866 1 92.31 110 ALA A O 1
ATOM 908 N N . PRO A 1 111 ? -15.062 18.328 -0.195 1 92.5 111 PRO A N 1
ATOM 909 C CA . PRO A 1 111 ? -15.375 18.703 -1.574 1 92.5 111 PRO A CA 1
ATOM 910 C C . PRO A 1 111 ? -14.281 19.562 -2.209 1 92.5 111 PRO A C 1
ATOM 912 O O . PRO A 1 111 ? -13.539 20.25 -1.498 1 92.5 111 PRO A O 1
ATOM 915 N N . VAL A 1 112 ? -14.227 19.547 -3.533 1 93.56 112 VAL A N 1
ATOM 916 C CA . VAL A 1 112 ? -13.305 20.406 -4.273 1 93.56 112 VAL A CA 1
ATOM 917 C C . VAL A 1 112 ? -13.93 21.781 -4.484 1 93.56 112 VAL A C 1
ATOM 919 O O . VAL A 1 112 ? -15.125 21.891 -4.777 1 93.56 112 VAL A O 1
ATOM 922 N N . THR A 1 113 ? -13.195 22.797 -4.207 1 93.56 113 THR A N 1
ATOM 923 C CA . THR A 1 113 ? -13.586 24.156 -4.543 1 93.56 113 THR A CA 1
ATOM 924 C C . THR A 1 113 ? -12.711 24.719 -5.664 1 93.56 113 THR A C 1
ATOM 926 O O . THR A 1 113 ? -11.516 24.438 -5.719 1 93.56 113 THR A O 1
ATOM 929 N N . LYS A 1 114 ? -13.297 25.625 -6.512 1 93.88 114 LYS A N 1
ATOM 930 C CA . LYS A 1 114 ? -12.562 25.984 -7.723 1 93.88 114 LYS A CA 1
ATOM 931 C C . LYS A 1 114 ? -12.32 27.484 -7.793 1 93.88 114 LYS A C 1
ATOM 933 O O . LYS A 1 114 ? -11.625 27.969 -8.695 1 93.88 114 LYS A O 1
ATOM 938 N N . ASN A 1 115 ? -12.797 28.25 -6.859 1 93.5 115 ASN A N 1
ATOM 939 C CA . ASN A 1 115 ? -12.656 29.703 -6.848 1 93.5 115 ASN A CA 1
ATOM 940 C C . ASN A 1 115 ? -11.625 30.156 -5.82 1 93.5 115 ASN A C 1
ATOM 942 O O . ASN A 1 115 ? -11.898 31.047 -5.012 1 93.5 115 ASN A O 1
ATOM 946 N N . ASN A 1 116 ? -10.391 29.594 -5.906 1 96.69 116 ASN A N 1
ATOM 947 C CA . ASN A 1 116 ? -9.375 29.906 -4.906 1 96.69 116 ASN A CA 1
ATOM 948 C C . ASN A 1 116 ? -8.156 30.562 -5.539 1 96.69 116 ASN A C 1
ATOM 950 O O . ASN A 1 116 ? -7.586 30.031 -6.496 1 96.69 116 ASN A O 1
ATOM 954 N N . ASN A 1 117 ? -7.855 31.719 -5.055 1 97.62 117 ASN A N 1
ATOM 955 C CA . ASN A 1 117 ? -6.539 32.281 -5.328 1 97.62 117 ASN A CA 1
ATOM 956 C C . ASN A 1 117 ? -5.496 31.781 -4.336 1 97.62 117 ASN A C 1
ATOM 958 O O . ASN A 1 117 ? -5.66 31.938 -3.125 1 97.62 117 ASN A O 1
ATOM 962 N N . VAL A 1 118 ? -4.43 31.141 -4.898 1 98.56 118 VAL A N 1
ATOM 963 C CA . VAL A 1 118 ? -3.477 30.469 -4.027 1 98.56 118 VAL A CA 1
ATOM 964 C C . VAL A 1 118 ? -2.074 31.031 -4.262 1 98.56 118 VAL A C 1
ATOM 966 O O . VAL A 1 118 ? -1.634 31.156 -5.406 1 98.56 118 VAL A O 1
ATOM 969 N N . LYS A 1 119 ? -1.406 31.375 -3.195 1 98.62 119 LYS A N 1
ATOM 970 C CA . LYS A 1 119 ? -0.017 31.828 -3.244 1 98.62 119 LYS A CA 1
ATOM 971 C C . LYS A 1 119 ? 0.878 30.922 -2.391 1 98.62 119 LYS A C 1
ATOM 973 O O . LYS A 1 119 ? 0.531 30.594 -1.257 1 98.62 119 LYS A O 1
ATOM 978 N N . LEU A 1 120 ? 2.031 30.5 -2.973 1 98.75 120 LEU A N 1
ATOM 979 C CA . LEU A 1 120 ? 2.977 29.609 -2.305 1 98.75 120 LEU A CA 1
ATOM 980 C C . LEU A 1 120 ? 4.074 30.422 -1.607 1 98.75 120 LEU A C 1
ATOM 982 O O . LEU A 1 120 ? 4.598 31.375 -2.166 1 98.75 120 LEU A O 1
ATOM 986 N N . TYR A 1 121 ? 4.395 30.062 -0.379 1 98.69 121 TYR A N 1
ATOM 987 C CA . TYR A 1 121 ? 5.516 30.609 0.373 1 98.69 121 TYR A CA 1
ATOM 988 C C . TYR A 1 121 ? 6.508 29.5 0.743 1 98.69 121 TYR A C 1
ATOM 990 O O . TYR A 1 121 ? 6.109 28.422 1.192 1 98.69 121 TYR A O 1
ATOM 998 N N . THR A 1 122 ? 7.828 29.734 0.596 1 98.25 122 THR A N 1
ATOM 999 C CA . THR A 1 122 ? 8.844 28.734 0.91 1 98.25 122 THR A CA 1
ATOM 1000 C C . THR A 1 122 ? 9.773 29.234 2.012 1 98.25 122 THR A C 1
ATOM 1002 O O . THR A 1 122 ? 10.609 28.484 2.52 1 98.25 122 THR A O 1
ATOM 1005 N N . GLU A 1 123 ? 9.547 30.516 2.418 1 97.38 123 GLU A N 1
ATOM 1006 C CA . GLU A 1 123 ? 10.391 31.141 3.432 1 97.38 123 GLU A CA 1
ATOM 1007 C C . GLU A 1 123 ? 9.555 31.719 4.57 1 97.38 123 GLU A C 1
ATOM 1009 O O . GLU A 1 123 ? 8.492 32.281 4.336 1 97.38 123 GLU A O 1
ATOM 1014 N N . GLY A 1 124 ? 10.109 31.562 5.789 1 97 124 GLY A N 1
ATOM 1015 C CA . GLY A 1 124 ? 9.391 32 6.973 1 97 124 GLY A CA 1
ATOM 1016 C C . GLY A 1 124 ? 9.172 33.5 7.008 1 97 124 GLY A C 1
ATOM 1017 O O . GLY A 1 124 ? 8.086 33.969 7.359 1 97 124 GLY A O 1
ATOM 1018 N N . ASN A 1 125 ? 10.18 34.25 6.609 1 96.62 125 ASN A N 1
ATOM 1019 C CA . ASN A 1 125 ? 10.094 35.719 6.695 1 96.62 125 ASN A CA 1
ATOM 1020 C C . ASN A 1 125 ? 8.977 36.281 5.809 1 96.62 125 ASN A C 1
ATOM 1022 O O . ASN A 1 125 ? 8.188 37.094 6.246 1 96.62 125 ASN A O 1
ATOM 1026 N N . THR A 1 126 ? 8.977 35.844 4.574 1 97.5 126 THR A N 1
ATOM 1027 C CA . THR A 1 126 ? 7.949 36.312 3.654 1 97.5 126 THR A CA 1
ATOM 1028 C C . THR A 1 126 ? 6.57 35.812 4.07 1 97.5 126 THR A C 1
ATOM 1030 O O . THR A 1 126 ? 5.582 36.531 3.959 1 97.5 126 THR A O 1
ATOM 1033 N N . PHE A 1 127 ? 6.504 34.625 4.504 1 97.44 127 PHE A N 1
ATOM 1034 C CA . PHE A 1 127 ? 5.254 34.062 4.996 1 97.44 127 PHE A CA 1
ATOM 1035 C C . PHE A 1 127 ? 4.703 34.875 6.152 1 97.44 127 PHE A C 1
ATOM 1037 O O . PHE A 1 127 ? 3.568 35.375 6.09 1 97.44 127 PHE A O 1
ATOM 1044 N N . PHE A 1 128 ? 5.488 35.094 7.23 1 97.88 128 PHE A N 1
ATOM 1045 C CA . PHE A 1 128 ? 5.02 35.812 8.414 1 97.88 128 PHE A CA 1
ATOM 1046 C C . PHE A 1 128 ? 4.672 37.25 8.07 1 97.88 128 PHE A C 1
ATOM 1048 O O . PHE A 1 128 ? 3.707 37.812 8.609 1 97.88 128 PHE A O 1
ATOM 1055 N N . HIS A 1 129 ? 5.457 37.812 7.195 1 98.06 129 HIS A N 1
ATOM 1056 C CA . HIS A 1 129 ? 5.172 39.188 6.781 1 98.06 129 HIS A CA 1
ATOM 1057 C C . HIS A 1 129 ? 3.766 39.312 6.207 1 98.06 129 HIS A C 1
ATOM 1059 O O . HIS A 1 129 ? 2.994 40.156 6.621 1 98.06 129 HIS A O 1
ATOM 1065 N N . ASP A 1 130 ? 3.473 38.438 5.277 1 98.5 130 ASP A N 1
ATOM 1066 C CA . ASP A 1 130 ? 2.186 38.531 4.594 1 98.5 130 ASP A CA 1
ATOM 1067 C C . ASP A 1 130 ? 1.047 38.062 5.504 1 98.5 130 ASP A C 1
ATOM 1069 O O . ASP A 1 130 ? -0.065 38.594 5.426 1 98.5 130 ASP A O 1
ATOM 1073 N N . MET A 1 131 ? 1.278 37.062 6.328 1 98.5 131 MET A N 1
ATOM 1074 C CA . MET A 1 131 ? 0.244 36.594 7.25 1 98.5 131 MET A CA 1
ATOM 1075 C C . MET A 1 131 ? -0.116 37.688 8.25 1 98.5 131 MET A C 1
ATOM 1077 O O . MET A 1 131 ? -1.295 37.938 8.523 1 98.5 131 MET A O 1
ATOM 1081 N N . LEU A 1 132 ? 0.9 38.406 8.836 1 98.38 132 LEU A N 1
ATOM 1082 C CA . LEU A 1 132 ? 0.66 39.5 9.789 1 98.38 132 LEU A CA 1
ATOM 1083 C C . LEU A 1 132 ? -0.072 40.656 9.125 1 98.38 132 LEU A C 1
ATOM 1085 O O . LEU A 1 132 ? -0.925 41.281 9.742 1 98.38 132 LEU A O 1
ATOM 1089 N N . LYS A 1 133 ? 0.311 40.906 7.863 1 98.5 133 LYS A N 1
ATOM 1090 C CA . LYS A 1 133 ? -0.397 41.938 7.113 1 98.5 133 LYS A CA 1
ATOM 1091 C C . LYS A 1 133 ? -1.887 41.594 7.012 1 98.5 133 LYS A C 1
ATOM 1093 O O . LYS A 1 133 ? -2.727 42.5 7.16 1 98.5 133 LYS A O 1
ATOM 1098 N N . ASP A 1 134 ? -2.217 40.375 6.711 1 98.62 134 ASP A N 1
ATOM 1099 C CA . ASP A 1 134 ? -3.613 39.938 6.645 1 98.62 134 ASP A CA 1
ATOM 1100 C C . ASP A 1 134 ? -4.297 40.094 8 1 98.62 134 ASP A C 1
ATOM 1102 O O . ASP A 1 134 ? -5.461 40.5 8.078 1 98.62 134 ASP A O 1
ATOM 1106 N N . ILE A 1 135 ? -3.6 39.75 9.094 1 98.56 135 ILE A N 1
ATOM 1107 C CA . ILE A 1 135 ? -4.152 39.844 10.445 1 98.56 135 ILE A CA 1
ATOM 1108 C C . ILE A 1 135 ? -4.453 41.281 10.773 1 98.56 135 ILE A C 1
ATOM 1110 O O . ILE A 1 135 ? -5.508 41.594 11.336 1 98.56 135 ILE A O 1
ATOM 1114 N N . VAL A 1 136 ? -3.576 42.156 10.406 1 98.44 136 VAL A N 1
ATOM 1115 C CA . VAL A 1 136 ? -3.752 43.594 10.641 1 98.44 136 VAL A CA 1
ATOM 1116 C C . VAL A 1 136 ? -5.027 44.062 9.961 1 98.44 136 VAL A C 1
ATOM 1118 O O . VAL A 1 136 ? -5.742 44.938 10.5 1 98.44 136 VAL A O 1
ATOM 1121 N N . ARG A 1 137 ? -5.355 43.531 8.883 1 98.19 137 ARG A N 1
ATOM 1122 C CA . ARG A 1 137 ? -6.473 44.031 8.07 1 98.19 137 ARG A CA 1
ATOM 1123 C C . ARG A 1 137 ? -7.766 43.312 8.445 1 98.19 137 ARG A C 1
ATOM 1125 O O . ARG A 1 137 ? -8.828 43.625 7.906 1 98.19 137 ARG A O 1
ATOM 1132 N N . ALA A 1 138 ? -7.625 42.312 9.289 1 98.25 138 ALA A N 1
ATOM 1133 C CA . ALA A 1 138 ? -8.797 41.562 9.688 1 98.25 138 ALA A CA 1
ATOM 1134 C C . ALA A 1 138 ? -9.898 42.469 10.234 1 98.25 138 ALA A C 1
ATOM 1136 O O . ALA A 1 138 ? -9.617 43.406 10.969 1 98.25 138 ALA A O 1
ATOM 1137 N N . LYS A 1 139 ? -11.219 42.156 9.969 1 97.19 139 LYS A N 1
ATOM 1138 C CA . LYS A 1 139 ? -12.32 43.031 10.344 1 97.19 139 LYS A CA 1
ATOM 1139 C C . LYS A 1 139 ? -13.281 42.312 11.289 1 97.19 139 LYS A C 1
ATOM 1141 O O . LYS A 1 139 ? -13.883 42.969 12.164 1 97.19 139 LYS A O 1
ATOM 1146 N N . GLU A 1 140 ? -13.469 41 11.141 1 97.12 140 GLU A N 1
ATOM 1147 C CA . GLU A 1 140 ? -14.531 40.375 11.898 1 97.12 140 GLU A CA 1
ATOM 1148 C C . GLU A 1 140 ? -13.977 39.25 12.773 1 97.12 140 GLU A C 1
ATOM 1150 O O . GLU A 1 140 ? -14.273 39.156 13.961 1 97.12 140 GLU A O 1
ATOM 1155 N N . THR A 1 141 ? -13.25 38.312 12.141 1 97.94 141 THR A N 1
ATOM 1156 C CA . THR A 1 141 ? -12.812 37.156 12.891 1 97.94 141 THR A CA 1
ATOM 1157 C C . THR A 1 141 ? -11.367 36.812 12.547 1 97.94 141 THR A C 1
ATOM 1159 O O . THR A 1 141 ? -10.906 37.062 11.43 1 97.94 141 THR A O 1
ATOM 1162 N N . ILE A 1 142 ? -10.609 36.344 13.523 1 98.62 142 ILE A N 1
ATOM 1163 C CA . ILE A 1 142 ? -9.297 35.719 13.375 1 98.62 142 ILE A CA 1
ATOM 1164 C C . ILE A 1 142 ? -9.273 34.406 14.133 1 98.62 142 ILE A C 1
ATOM 1166 O O . ILE A 1 142 ? -9.414 34.375 15.359 1 98.62 142 ILE A O 1
ATOM 1170 N N . ASN A 1 143 ? -9.188 33.281 13.453 1 98.25 143 ASN A N 1
ATOM 1171 C CA . ASN A 1 143 ? -9.086 31.953 14.039 1 98.25 143 ASN A CA 1
ATOM 1172 C C . ASN A 1 143 ? -7.742 31.297 13.719 1 98.25 143 ASN A C 1
ATOM 1174 O O . ASN A 1 143 ? -7.375 31.172 12.555 1 98.25 143 ASN A O 1
ATOM 1178 N N . ILE A 1 144 ? -7.039 30.906 14.766 1 97.81 144 ILE A N 1
ATOM 1179 C CA . ILE A 1 144 ? -5.684 30.391 14.578 1 97.81 144 ILE A CA 1
ATOM 1180 C C . ILE A 1 144 ? -5.527 29.062 15.305 1 97.81 144 ILE A C 1
ATOM 1182 O O . ILE A 1 144 ? -5.965 28.922 16.453 1 97.81 144 ILE A O 1
ATOM 1186 N N . GLU A 1 145 ? -4.945 28.141 14.602 1 97 145 GLU A N 1
ATOM 1187 C CA . GLU A 1 145 ? -4.613 26.828 15.141 1 97 145 GLU A CA 1
ATOM 1188 C C . GLU A 1 145 ? -3.199 26.422 14.742 1 97 145 GLU A C 1
ATOM 1190 O O . GLU A 1 145 ? -2.85 26.438 13.562 1 97 145 GLU A O 1
ATOM 1195 N N . PHE A 1 146 ? -2.367 26.094 15.742 1 96.56 146 PHE A N 1
ATOM 1196 C CA . PHE A 1 146 ? -1 25.672 15.461 1 96.56 146 PHE A CA 1
ATOM 1197 C C . PHE A 1 146 ? -0.557 24.578 16.422 1 96.56 146 PHE A C 1
ATOM 1199 O O . PHE A 1 146 ? -1.034 24.516 17.562 1 96.56 146 PHE A O 1
ATOM 1206 N N . TYR A 1 147 ? 0.351 23.766 15.898 1 94.25 147 TYR A N 1
ATOM 1207 C CA . TYR A 1 147 ? 1.035 22.812 16.766 1 94.25 147 TYR A CA 1
ATOM 1208 C C . TYR A 1 147 ? 1.964 23.547 17.734 1 94.25 147 TYR A C 1
ATOM 1210 O O . TYR A 1 147 ? 1.94 23.281 18.953 1 94.25 147 TYR A O 1
ATOM 1218 N N . THR A 1 148 ? 2.727 24.453 17.156 1 94.06 148 THR A N 1
ATOM 1219 C CA . THR A 1 148 ? 3.668 25.203 17.969 1 94.06 148 THR A CA 1
ATOM 1220 C C . THR A 1 148 ? 3.354 26.703 17.922 1 94.06 148 THR A C 1
ATOM 1222 O O . THR A 1 148 ? 3.248 27.281 16.844 1 94.06 148 THR A O 1
ATOM 1225 N N . PHE A 1 149 ? 3.158 27.281 19 1 95.62 149 PHE A N 1
ATOM 1226 C CA . PHE A 1 149 ? 3.096 28.719 19.266 1 95.62 149 PHE A CA 1
ATOM 1227 C C . PHE A 1 149 ? 4.023 29.094 20.406 1 95.62 149 PHE A C 1
ATOM 1229 O O . PHE A 1 149 ? 3.615 29.078 21.578 1 95.62 149 PHE A O 1
ATOM 1236 N N . TYR A 1 150 ? 5.246 29.531 20.031 1 94.25 150 TYR A N 1
ATOM 1237 C CA . TYR A 1 150 ? 6.285 29.719 21.031 1 94.25 150 TYR A CA 1
ATOM 1238 C C . TYR A 1 150 ? 6.219 31.125 21.609 1 94.25 150 TYR A C 1
ATOM 1240 O O . TYR A 1 150 ? 5.922 32.094 20.906 1 94.25 150 TYR A O 1
ATOM 1248 N N . ASN A 1 151 ? 6.543 31.156 22.875 1 94.19 151 ASN A N 1
ATOM 1249 C CA . ASN A 1 151 ? 6.727 32.438 23.531 1 94.19 151 ASN A CA 1
ATOM 1250 C C . ASN A 1 151 ? 8.117 33 23.266 1 94.19 151 ASN A C 1
ATOM 1252 O O . ASN A 1 151 ? 8.953 33.062 24.172 1 94.19 151 ASN A O 1
ATOM 1256 N N . ASP A 1 152 ? 8.359 33.438 22.109 1 94.44 152 ASP A N 1
ATOM 1257 C CA . ASP A 1 152 ? 9.586 34.094 21.672 1 94.44 152 ASP A CA 1
ATOM 1258 C C . ASP A 1 152 ? 9.281 35.344 20.875 1 94.44 152 ASP A C 1
ATOM 1260 O O . ASP A 1 152 ? 8.195 35.906 21 1 94.44 152 ASP A O 1
ATOM 1264 N N . ASP A 1 153 ? 10.195 35.875 20.094 1 95.12 153 ASP A N 1
ATOM 1265 C CA . ASP A 1 153 ? 10.031 37.188 19.5 1 95.12 153 ASP A CA 1
ATOM 1266 C C . ASP A 1 153 ? 8.852 37.219 18.531 1 95.12 153 ASP A C 1
ATOM 1268 O O . ASP A 1 153 ? 7.934 38.031 18.688 1 95.12 153 ASP A O 1
ATOM 1272 N N . ILE A 1 154 ? 8.867 36.375 17.547 1 95.88 154 ILE A N 1
ATOM 1273 C CA . ILE A 1 154 ? 7.793 36.344 16.547 1 95.88 154 ILE A CA 1
ATOM 1274 C C . ILE A 1 154 ? 6.488 35.938 17.219 1 95.88 154 ILE A C 1
ATOM 1276 O O . ILE A 1 154 ? 5.41 36.406 16.844 1 95.88 154 ILE A O 1
ATOM 1280 N N . GLY A 1 155 ? 6.562 34.969 18.156 1 96.19 155 GLY A N 1
ATOM 1281 C CA . GLY A 1 155 ? 5.375 34.594 18.891 1 96.19 155 GLY A CA 1
ATOM 1282 C C . GLY A 1 155 ? 4.727 35.75 19.625 1 96.19 155 GLY A C 1
ATOM 1283 O O . GLY A 1 155 ? 3.504 35.875 19.625 1 96.19 155 GLY A O 1
ATOM 1284 N N . ASN A 1 156 ? 5.508 36.5 20.266 1 96.5 156 ASN A N 1
ATOM 1285 C CA . ASN A 1 156 ? 5 37.688 20.984 1 96.5 156 ASN A CA 1
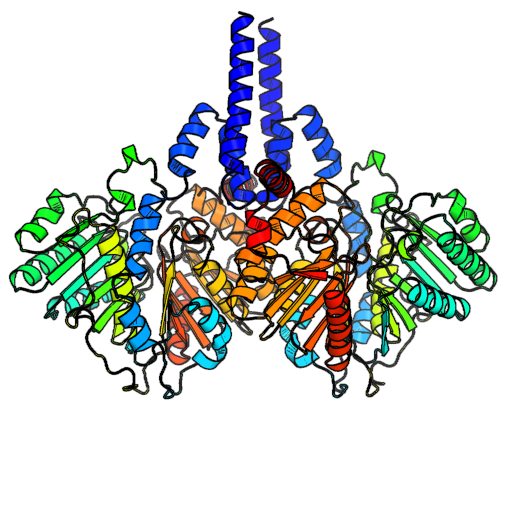ATOM 1286 C C . ASN A 1 156 ? 4.434 38.719 20.016 1 96.5 156 ASN A C 1
ATOM 1288 O O . ASN A 1 156 ? 3.432 39.375 20.312 1 96.5 156 ASN A O 1
ATOM 1292 N N . ARG A 1 157 ? 5.094 38.875 18.969 1 97.06 157 ARG A N 1
ATOM 1293 C CA . ARG A 1 157 ? 4.59 39.812 17.969 1 97.06 157 ARG A CA 1
ATOM 1294 C C . ARG A 1 157 ? 3.201 39.406 17.484 1 97.06 157 ARG A C 1
ATOM 1296 O O . ARG A 1 157 ? 2.309 40.25 17.375 1 97.06 157 ARG A O 1
ATOM 1303 N N . VAL A 1 158 ? 3.057 38.125 17.172 1 97.69 158 VAL A N 1
ATOM 1304 C CA . VAL A 1 158 ? 1.763 37.625 16.75 1 97.69 158 VAL A CA 1
ATOM 1305 C C . VAL A 1 158 ? 0.731 37.812 17.859 1 97.69 158 VAL A C 1
ATOM 1307 O O . VAL A 1 158 ? -0.376 38.312 17.594 1 97.69 158 VAL A O 1
ATOM 1310 N N . LEU A 1 159 ? 1.088 37.469 19.062 1 97.44 159 LEU A N 1
ATOM 1311 C CA . LEU A 1 159 ? 0.171 37.594 20.188 1 97.44 159 LEU A CA 1
ATOM 1312 C C . LEU A 1 159 ? -0.262 39.031 20.391 1 97.44 159 LEU A C 1
ATOM 1314 O O . LEU A 1 159 ? -1.443 39.312 20.625 1 97.44 159 LEU A O 1
ATOM 1318 N N . GLN A 1 160 ? 0.656 39.938 20.359 1 97.94 160 GLN A N 1
ATOM 1319 C CA . GLN A 1 160 ? 0.345 41.344 20.562 1 97.94 160 GLN A CA 1
ATOM 1320 C C . GLN A 1 160 ? -0.618 41.844 19.484 1 97.94 160 GLN A C 1
ATOM 1322 O O . GLN A 1 160 ? -1.515 42.656 19.781 1 97.94 160 GLN A O 1
ATOM 1327 N N . LEU A 1 161 ? -0.356 41.438 18.312 1 98.19 161 LEU A N 1
ATOM 1328 C CA . LEU A 1 161 ? -1.256 41.812 17.219 1 98.19 161 LEU A CA 1
ATOM 1329 C C . LEU A 1 161 ? -2.654 41.25 17.453 1 98.19 161 LEU A C 1
ATOM 1331 O O . LEU A 1 161 ? -3.65 41.938 17.188 1 98.19 161 LEU A O 1
ATOM 1335 N N . LEU A 1 162 ? -2.738 40.031 17.875 1 98.44 162 LEU A N 1
ATOM 1336 C CA . LEU A 1 162 ? -4.027 39.406 18.188 1 98.44 162 LEU A CA 1
ATOM 1337 C C . LEU A 1 162 ? -4.734 40.156 19.312 1 98.44 162 LEU A C 1
ATOM 1339 O O . LEU A 1 162 ? -5.953 40.344 19.266 1 98.44 162 LEU A O 1
ATOM 1343 N N . ILE A 1 163 ? -3.982 40.594 20.359 1 98.12 163 ILE A N 1
ATOM 1344 C CA . ILE A 1 163 ? -4.527 41.375 21.469 1 98.12 163 ILE A CA 1
ATOM 1345 C C . ILE A 1 163 ? -5.113 42.688 20.953 1 98.12 163 ILE A C 1
ATOM 1347 O O . ILE A 1 163 ? -6.238 43.062 21.297 1 98.12 163 ILE A O 1
ATOM 1351 N N . LYS A 1 164 ? -4.352 43.312 20.141 1 98.38 164 LYS A N 1
ATOM 1352 C CA . LYS A 1 164 ? -4.805 44.594 19.562 1 98.38 164 LYS A CA 1
ATOM 1353 C C . LYS A 1 164 ? -6.102 44.406 18.781 1 98.38 164 LYS A C 1
ATOM 1355 O O . LYS A 1 164 ? -7.023 45.219 18.906 1 98.38 164 LYS A O 1
ATOM 1360 N N . LYS A 1 165 ? -6.148 43.375 17.953 1 98.5 165 LYS A N 1
ATOM 1361 C CA . LYS A 1 165 ? -7.332 43.125 17.141 1 98.5 165 LYS A CA 1
ATOM 1362 C C . LYS A 1 165 ? -8.531 42.75 18.016 1 98.5 165 LYS A C 1
ATOM 1364 O O . LYS A 1 165 ? -9.656 43.156 17.734 1 98.5 165 LYS A O 1
ATOM 1369 N N . ALA A 1 166 ? -8.273 42.031 19.016 1 98.25 166 ALA A N 1
ATOM 1370 C CA . ALA A 1 166 ? -9.344 41.719 19.969 1 98.25 166 ALA A CA 1
ATOM 1371 C C . ALA A 1 166 ? -9.898 42.969 20.609 1 98.25 166 ALA A C 1
ATOM 1373 O O . ALA A 1 166 ? -11.117 43.094 20.766 1 98.25 166 ALA A O 1
ATOM 1374 N N . GLN A 1 167 ? -9.078 43.844 20.984 1 98 167 GLN A N 1
ATOM 1375 C CA . GLN A 1 167 ? -9.477 45.125 21.609 1 98 167 GLN A CA 1
ATOM 1376 C C . GLN A 1 167 ? -10.289 45.969 20.641 1 98 167 GLN A C 1
ATOM 1378 O O . GLN A 1 167 ? -11.125 46.781 21.062 1 98 167 GLN A O 1
ATOM 1383 N N . GLN A 1 168 ? -10.078 45.719 19.391 1 97.88 168 GLN A N 1
ATOM 1384 C CA . GLN A 1 168 ? -10.797 46.469 18.359 1 97.88 168 GLN A CA 1
ATOM 1385 C C . GLN A 1 168 ? -12.141 45.812 18.062 1 97.88 168 GLN A C 1
ATOM 1387 O O . GLN A 1 168 ? -12.867 46.25 17.156 1 97.88 168 GLN A O 1
ATOM 1392 N N . GLY A 1 169 ? -12.43 44.719 18.688 1 96.94 169 GLY A N 1
ATOM 1393 C CA . GLY A 1 169 ? -13.742 44.125 18.562 1 96.94 169 GLY A CA 1
ATOM 1394 C C . GLY A 1 169 ? -13.742 42.906 17.656 1 96.94 169 GLY A C 1
ATOM 1395 O O . GLY A 1 169 ? -14.781 42.25 17.453 1 96.94 169 GLY A O 1
ATOM 1396 N N . VAL A 1 170 ? -12.586 42.594 17.016 1 97.81 170 VAL A N 1
ATOM 1397 C CA . VAL A 1 170 ? -12.469 41.406 16.188 1 97.81 170 VAL A CA 1
ATOM 1398 C C . VAL A 1 170 ? -12.547 40.156 17.062 1 97.81 170 VAL A C 1
ATOM 1400 O O . VAL A 1 170 ? -11.953 40.094 18.141 1 97.81 170 VAL A O 1
ATOM 1403 N N . LYS A 1 171 ? -13.328 39.125 16.688 1 97.31 171 LYS A N 1
ATOM 1404 C CA . LYS A 1 171 ? -13.391 37.844 17.422 1 97.31 171 LYS A CA 1
ATOM 1405 C C . LYS A 1 171 ? -12.156 37 17.156 1 97.31 171 LYS A C 1
ATOM 1407 O O . LYS A 1 171 ? -11.992 36.469 16.062 1 97.31 171 LYS A O 1
ATOM 1412 N N . VAL A 1 172 ? -11.336 36.906 18.203 1 98.19 172 VAL A N 1
ATOM 1413 C CA . VAL A 1 172 ? -10.062 36.219 18.062 1 98.19 172 VAL A CA 1
ATOM 1414 C C . VAL A 1 172 ? -10.109 34.875 18.828 1 98.19 172 VAL A C 1
ATOM 1416 O O . VAL A 1 172 ? -10.43 34.875 20.016 1 98.19 172 VAL A O 1
ATOM 1419 N N . ARG A 1 173 ? -9.812 33.781 18.172 1 97.38 173 ARG A N 1
ATOM 1420 C CA . ARG A 1 173 ? -9.75 32.469 18.797 1 97.38 173 ARG A CA 1
ATOM 1421 C C . ARG A 1 173 ? -8.438 31.766 18.484 1 97.38 173 ARG A C 1
ATOM 1423 O O . ARG A 1 173 ? -7.992 31.781 17.328 1 97.38 173 ARG A O 1
ATOM 1430 N N . VAL A 1 174 ? -7.84 31.172 19.516 1 97.12 174 VAL A N 1
ATOM 1431 C CA . VAL A 1 174 ? -6.574 30.469 19.344 1 97.12 174 VAL A CA 1
ATOM 1432 C C . VAL A 1 174 ? -6.691 29.062 19.922 1 97.12 174 VAL A C 1
ATOM 1434 O O . VAL A 1 174 ? -7.113 28.891 21.078 1 97.12 174 VAL A O 1
ATOM 1437 N N . VAL A 1 175 ? -6.395 28.078 19.109 1 94.88 175 VAL A N 1
ATOM 1438 C CA . VAL A 1 175 ? -6.227 26.703 19.562 1 94.88 175 VAL A CA 1
ATOM 1439 C C . VAL A 1 175 ? -4.77 26.281 19.391 1 94.88 175 VAL A C 1
ATOM 1441 O O . VAL A 1 175 ? -4.16 26.531 18.359 1 94.88 175 VAL A O 1
ATOM 1444 N N . TYR A 1 176 ? -4.172 25.703 20.375 1 93.25 176 TYR A N 1
ATOM 1445 C CA . TYR A 1 176 ? -2.771 25.312 20.297 1 93.25 176 TYR A CA 1
ATOM 1446 C C . TYR A 1 176 ? -2.537 23.969 20.969 1 93.25 176 TYR A C 1
ATOM 1448 O O . TYR A 1 176 ? -3.369 23.5 21.75 1 93.25 176 TYR A O 1
ATOM 1456 N N . ASP A 1 177 ? -1.521 23.266 20.531 1 90.88 177 ASP A N 1
ATOM 1457 C CA . ASP A 1 177 ? -1.077 22.062 21.219 1 90.88 177 ASP A CA 1
ATOM 1458 C C . ASP A 1 177 ? -0.197 22.391 22.422 1 90.88 177 ASP A C 1
ATOM 1460 O O . ASP A 1 177 ? 0.899 22.938 22.266 1 90.88 177 ASP A O 1
ATOM 1464 N N . ALA A 1 178 ? -0.598 22.016 23.516 1 85.12 178 ALA A N 1
ATOM 1465 C CA . ALA A 1 178 ? 0.082 22.422 24.75 1 85.12 178 ALA A CA 1
ATOM 1466 C C . ALA A 1 178 ? 1.462 21.781 24.844 1 85.12 178 ALA A C 1
ATOM 1468 O O . ALA A 1 178 ? 2.395 22.375 25.391 1 85.12 178 ALA A O 1
ATOM 1469 N N . TRP A 1 179 ? 1.633 20.672 24.266 1 82.75 179 TRP A N 1
ATOM 1470 C CA . TRP A 1 179 ? 2.912 19.969 24.328 1 82.75 179 TRP A CA 1
ATOM 1471 C C . TRP A 1 179 ? 3.887 20.516 23.297 1 82.75 179 TRP A C 1
ATOM 1473 O O . TRP A 1 179 ? 5.102 20.516 23.516 1 82.75 179 TRP A O 1
ATOM 1483 N N . GLY A 1 180 ? 3.352 20.953 22.297 1 85.31 180 GLY A N 1
ATOM 1484 C CA . GLY A 1 180 ? 4.195 21.453 21.219 1 85.31 180 GLY A CA 1
ATOM 1485 C C . GLY A 1 180 ? 4.531 22.922 21.344 1 85.31 180 GLY A C 1
ATOM 1486 O O . GLY A 1 180 ? 5.371 23.438 20.609 1 85.31 180 GLY A O 1
ATOM 1487 N N . SER A 1 181 ? 3.908 23.531 22.25 1 89.19 181 SER A N 1
ATOM 1488 C CA . SER A 1 181 ? 4.066 24.984 22.391 1 89.19 181 SER A CA 1
ATOM 1489 C C . SER A 1 181 ? 4.809 25.328 23.672 1 89.19 181 SER A C 1
ATOM 1491 O O . SER A 1 181 ? 4.203 25.781 24.656 1 89.19 181 SER A O 1
ATOM 1493 N N . MET A 1 182 ? 6.094 25.281 23.516 1 80.25 182 MET A N 1
ATOM 1494 C CA . MET A 1 182 ? 6.922 25.547 24.688 1 80.25 182 MET A CA 1
ATOM 1495 C C . MET A 1 182 ? 6.82 27.016 25.109 1 80.25 182 MET A C 1
ATOM 1497 O O . MET A 1 182 ? 6.926 27.922 24.281 1 80.25 182 MET A O 1
ATOM 1501 N N . GLY A 1 183 ? 6.547 27.188 26.359 1 77.81 183 GLY A N 1
ATOM 1502 C CA . GLY A 1 183 ? 6.504 28.547 26.875 1 77.81 183 GLY A CA 1
ATOM 1503 C C . GLY A 1 183 ? 5.125 29.172 26.812 1 77.81 183 GLY A C 1
ATOM 1504 O O . GLY A 1 183 ? 4.859 30.172 27.484 1 77.81 183 GLY A O 1
ATOM 1505 N N . ALA A 1 184 ? 4.273 28.609 26.016 1 82.19 184 ALA A N 1
ATOM 1506 C CA . ALA A 1 184 ? 2.918 29.141 25.891 1 82.19 184 ALA A CA 1
ATOM 1507 C C . ALA A 1 184 ? 2.033 28.672 27.047 1 82.19 184 ALA A C 1
ATOM 1509 O O . ALA A 1 184 ? 1.119 27.875 26.844 1 82.19 184 ALA A O 1
ATOM 1510 N N . THR A 1 185 ? 2.27 29.297 28.141 1 81.25 185 THR A N 1
ATOM 1511 C CA . THR A 1 185 ? 1.525 28.938 29.344 1 81.25 185 THR A CA 1
ATOM 1512 C C . THR A 1 185 ? 0.142 29.594 29.328 1 81.25 185 THR A C 1
ATOM 1514 O O . THR A 1 185 ? -0.122 30.484 28.531 1 81.25 185 THR A O 1
ATOM 1517 N N . LYS A 1 186 ? -0.649 29.094 30.188 1 85.81 186 LYS A N 1
ATOM 1518 C CA . LYS A 1 186 ? -1.964 29.703 30.359 1 85.81 186 LYS A CA 1
ATOM 1519 C C . LYS A 1 186 ? -1.839 31.188 30.688 1 85.81 186 LYS A C 1
ATOM 1521 O O . LYS A 1 186 ? -2.564 32.031 30.141 1 85.81 186 LYS A O 1
ATOM 1526 N N . ALA A 1 187 ? -0.936 31.469 31.5 1 88.88 187 ALA A N 1
ATOM 1527 C CA . ALA A 1 187 ? -0.724 32.844 31.938 1 88.88 187 ALA A CA 1
ATOM 1528 C C . ALA A 1 187 ? -0.276 33.719 30.781 1 88.88 187 ALA A C 1
ATOM 1530 O O . ALA A 1 187 ? -0.653 34.906 30.703 1 88.88 187 ALA A O 1
ATOM 1531 N N . TRP A 1 188 ? 0.487 33.156 29.953 1 92.56 188 TRP A N 1
ATOM 1532 C CA . TRP A 1 188 ? 0.986 33.906 28.797 1 92.56 188 TRP A CA 1
ATOM 1533 C C . TRP A 1 188 ? -0.154 34.281 27.859 1 92.56 188 TRP A C 1
ATOM 1535 O O . TRP A 1 188 ? -0.186 35.406 27.328 1 92.56 188 TRP A O 1
ATOM 1545 N N . PHE A 1 189 ? -1.091 33.469 27.734 1 94.31 189 PHE A N 1
ATOM 1546 C CA . PHE A 1 189 ? -2.227 33.719 26.859 1 94.31 189 PHE A CA 1
ATOM 1547 C C . PHE A 1 189 ? -3.297 34.531 27.562 1 94.31 189 PHE A C 1
ATOM 1549 O O . PHE A 1 189 ? -4.25 35 26.922 1 94.31 189 PHE A O 1
ATOM 1556 N N . ASP A 1 190 ? -3.182 34.719 28.906 1 95.12 190 ASP A N 1
ATOM 1557 C CA . ASP A 1 190 ? -4.176 35.469 29.656 1 95.12 190 ASP A CA 1
ATOM 1558 C C . ASP A 1 190 ? -4.293 36.906 29.141 1 95.12 190 ASP A C 1
ATOM 1560 O O . ASP A 1 190 ? -5.371 37.5 29.203 1 95.12 190 ASP A O 1
ATOM 1564 N N . GLN A 1 191 ? -3.223 37.375 28.656 1 95.06 191 GLN A N 1
ATOM 1565 C CA . GLN A 1 191 ? -3.252 38.719 28.094 1 95.06 191 GLN A CA 1
ATOM 1566 C C . GLN A 1 191 ? -4.266 38.812 26.953 1 95.06 191 GLN A C 1
ATOM 1568 O O . GLN A 1 191 ? -4.973 39.812 26.828 1 95.06 191 GLN A O 1
ATOM 1573 N N . LEU A 1 192 ? -4.301 37.812 26.125 1 97.06 192 LEU A N 1
ATOM 1574 C CA . LEU A 1 192 ? -5.266 37.781 25.031 1 97.06 192 LEU A CA 1
ATOM 1575 C C . LEU A 1 192 ? -6.684 37.625 25.562 1 97.06 192 LEU A C 1
ATOM 1577 O O . LEU A 1 192 ? -7.621 38.25 25.078 1 97.06 192 LEU A O 1
ATOM 1581 N N . ARG A 1 193 ? -6.836 36.812 26.547 1 96.19 193 ARG A N 1
ATOM 1582 C CA . ARG A 1 193 ? -8.148 36.594 27.141 1 96.19 193 ARG A CA 1
ATOM 1583 C C . ARG A 1 193 ? -8.703 37.875 27.75 1 96.19 193 ARG A C 1
ATOM 1585 O O . ARG A 1 193 ? -9.891 38.156 27.609 1 96.19 193 ARG A O 1
ATOM 1592 N N . LYS A 1 194 ? -7.891 38.531 28.406 1 96.81 194 LYS A N 1
ATOM 1593 C CA . LYS A 1 194 ? -8.281 39.781 29.047 1 96.81 194 LYS A CA 1
ATOM 1594 C C . LYS A 1 194 ? -8.703 40.812 28 1 96.81 194 LYS A C 1
ATOM 1596 O O . LYS A 1 194 ? -9.547 41.656 28.281 1 96.81 194 LYS A O 1
ATOM 1601 N N . ALA A 1 195 ? -8.148 40.688 26.859 1 97.38 195 ALA A N 1
ATOM 1602 C CA . ALA A 1 195 ? -8.453 41.625 25.781 1 97.38 195 ALA A CA 1
ATOM 1603 C C . ALA A 1 195 ? -9.727 41.219 25.047 1 97.38 195 ALA A C 1
ATOM 1605 O O . ALA A 1 195 ? -10.211 41.938 24.172 1 97.38 195 ALA A O 1
ATOM 1606 N N . GLY A 1 196 ? -10.273 40.062 25.453 1 96.06 196 GLY A N 1
ATOM 1607 C CA . GLY A 1 196 ? -11.516 39.625 24.844 1 96.06 196 GLY A CA 1
ATOM 1608 C C . GLY A 1 196 ? -11.344 38.438 23.938 1 96.06 196 GLY A C 1
ATOM 1609 O O . GLY A 1 196 ? -12.328 37.906 23.422 1 96.06 196 GLY A O 1
ATOM 1610 N N . GLY A 1 197 ? -10.109 38.062 23.656 1 96.75 197 GLY A N 1
ATOM 1611 C CA . GLY A 1 197 ? -9.859 36.875 22.875 1 96.75 197 GLY A CA 1
ATOM 1612 C C . GLY A 1 197 ? -10.109 35.594 23.625 1 96.75 197 GLY A C 1
ATOM 1613 O O . GLY A 1 197 ? -10.328 35.625 24.844 1 96.75 197 GLY A O 1
ATOM 1614 N N . LYS A 1 198 ? -10.164 34.5 22.891 1 95.69 198 LYS A N 1
ATOM 1615 C CA . LYS A 1 198 ? -10.328 33.156 23.484 1 95.69 198 LYS A CA 1
ATOM 1616 C C . LYS A 1 198 ? -9.188 32.25 23.094 1 95.69 198 LYS A C 1
ATOM 1618 O O . LYS A 1 198 ? -8.719 32.25 21.953 1 95.69 198 LYS A O 1
ATOM 1623 N N . VAL A 1 199 ? -8.695 31.531 24.078 1 94.88 199 VAL A N 1
ATOM 1624 C CA . VAL A 1 199 ? -7.59 30.609 23.859 1 94.88 199 VAL A CA 1
ATOM 1625 C C . VAL A 1 199 ? -7.891 29.266 24.516 1 94.88 199 VAL A C 1
ATOM 1627 O O . VAL A 1 199 ? -8.281 29.219 25.688 1 94.88 199 VAL A O 1
ATOM 1630 N N . LEU A 1 200 ? -7.719 28.203 23.75 1 91.69 200 LEU A N 1
ATOM 1631 C CA . LEU A 1 200 ? -7.949 26.859 24.281 1 91.69 200 LEU A CA 1
ATOM 1632 C C . LEU A 1 200 ? -6.812 25.922 23.891 1 91.69 200 LEU A C 1
ATOM 1634 O O . LEU A 1 200 ? -6.344 25.938 22.75 1 91.69 200 LEU A O 1
ATOM 1638 N N . PRO A 1 201 ? -6.359 25.141 24.844 1 89.44 201 PRO A N 1
ATOM 1639 C CA . PRO A 1 201 ? -5.523 24 24.422 1 89.44 201 PRO A CA 1
ATOM 1640 C C . PRO A 1 201 ? -6.316 22.922 23.688 1 89.44 201 PRO A C 1
ATOM 1642 O O . PRO A 1 201 ? -7.484 22.688 24 1 89.44 201 PRO A O 1
ATOM 1645 N N . PHE A 1 202 ? -5.711 22.344 22.797 1 87.44 202 PHE A N 1
ATOM 1646 C CA . PHE A 1 202 ? -6.367 21.266 22.047 1 87.44 202 PHE A CA 1
ATOM 1647 C C . PHE A 1 202 ? -6.785 20.141 22.969 1 87.44 202 PHE A C 1
ATOM 1649 O O . PHE A 1 202 ? -6.137 19.891 23.984 1 87.44 202 PHE A O 1
ATOM 1656 N N . ILE A 1 203 ? -7.723 19.406 22.688 1 77.75 203 ILE A N 1
ATOM 1657 C CA . ILE A 1 203 ? -8.438 18.453 23.531 1 77.75 203 ILE A CA 1
ATOM 1658 C C . ILE A 1 203 ? -7.465 17.406 24.062 1 77.75 203 ILE A C 1
ATOM 1660 O O . ILE A 1 203 ? -7.57 17 25.234 1 77.75 203 ILE A O 1
ATOM 1664 N N . THR A 1 204 ? -6.586 16.984 23.266 1 69.69 204 THR A N 1
ATOM 1665 C CA . THR A 1 204 ? -5.719 15.891 23.688 1 69.69 204 THR A CA 1
ATOM 1666 C C . THR A 1 204 ? -4.57 16.406 24.547 1 69.69 204 THR A C 1
ATOM 1668 O O . THR A 1 204 ? -3.803 15.617 25.094 1 69.69 204 THR A O 1
ATOM 1671 N N . SER A 1 205 ? -4.441 17.656 24.75 1 65 205 SER A N 1
ATOM 1672 C CA . SER A 1 205 ? -3.299 18.203 25.469 1 65 205 SER A CA 1
ATOM 1673 C C . SER A 1 205 ? -3.719 18.75 26.828 1 65 205 SER A C 1
ATOM 1675 O O . SER A 1 205 ? -2.891 19.281 27.578 1 65 205 SER A O 1
ATOM 1677 N N . ARG A 1 206 ? -4.961 18.719 27.406 1 63.91 206 ARG A N 1
ATOM 1678 C CA . ARG A 1 206 ? -5.453 19.281 28.672 1 63.91 206 ARG A CA 1
ATOM 1679 C C . ARG A 1 206 ? -4.918 18.5 29.859 1 63.91 206 ARG A C 1
ATOM 1681 O O . ARG A 1 206 ? -4.41 19.094 30.812 1 63.91 206 ARG A O 1
ATOM 1688 N N . ASN A 1 207 ? -5.41 17.234 30 1 55.56 207 ASN A N 1
ATOM 1689 C CA . ASN A 1 207 ? -5.09 16.453 31.203 1 55.56 207 ASN A CA 1
ATOM 1690 C C . ASN A 1 207 ? -4.094 15.336 30.891 1 55.56 207 ASN A C 1
ATOM 1692 O O . ASN A 1 207 ? -4.473 14.164 30.797 1 55.56 207 ASN A O 1
ATOM 1696 N N . MET A 1 208 ? -2.936 15.812 30.531 1 50.47 208 MET A N 1
ATOM 1697 C CA . MET A 1 208 ? -1.903 14.922 30 1 50.47 208 MET A CA 1
ATOM 1698 C C . MET A 1 208 ? -1.662 13.758 30.953 1 50.47 208 MET A C 1
ATOM 1700 O O . MET A 1 208 ? -1.38 12.641 30.516 1 50.47 208 MET A O 1
ATOM 1704 N N . ILE A 1 209 ? -1.465 14.078 32.219 1 46.62 209 ILE A N 1
ATOM 1705 C CA . ILE A 1 209 ? -1.095 13.047 33.188 1 46.62 209 ILE A CA 1
ATOM 1706 C C . ILE A 1 209 ? -2.234 12.039 33.344 1 46.62 209 ILE A C 1
ATOM 1708 O O . ILE A 1 209 ? -2.006 10.828 33.312 1 46.62 209 ILE A O 1
ATOM 1712 N N . THR A 1 210 ? -3.283 12.586 33.562 1 44.66 210 THR A N 1
ATOM 1713 C CA . THR A 1 210 ? -4.32 11.656 34 1 44.66 210 THR A CA 1
ATOM 1714 C C . THR A 1 210 ? -4.793 10.805 32.812 1 44.66 210 THR A C 1
ATOM 1716 O O . THR A 1 210 ? -5.355 9.719 33.031 1 44.66 210 THR A O 1
ATOM 1719 N N . ARG A 1 211 ? -4.637 11.352 31.625 1 50.97 211 ARG A N 1
ATOM 1720 C CA . ARG A 1 211 ? -5.285 10.523 30.609 1 50.97 211 ARG A CA 1
ATOM 1721 C C . ARG A 1 211 ? -4.254 9.875 29.703 1 50.97 211 ARG A C 1
ATOM 1723 O O . ARG A 1 211 ? -4.617 9.195 28.734 1 50.97 211 ARG A O 1
ATOM 1730 N N . TYR A 1 212 ? -3.041 9.828 30.188 1 42.66 212 TYR A N 1
ATOM 1731 C CA . TYR A 1 212 ? -1.943 9.023 29.672 1 42.66 212 TYR A CA 1
ATOM 1732 C C . TYR A 1 212 ? -1.93 9.039 28.141 1 42.66 212 TYR A C 1
ATOM 1734 O O . TYR A 1 212 ? -1.673 8.016 27.5 1 42.66 212 TYR A O 1
ATOM 1742 N N . ARG A 1 213 ? -2.447 10.031 27.5 1 55.72 213 ARG A N 1
ATOM 1743 C CA . ARG A 1 213 ? -2.545 9.977 26.047 1 55.72 213 ARG A CA 1
ATOM 1744 C C . ARG A 1 213 ? -1.671 11.047 25.406 1 55.72 213 ARG A C 1
ATOM 1746 O O . ARG A 1 213 ? -2.182 11.977 24.781 1 55.72 213 ARG A O 1
ATOM 1753 N N . ILE A 1 214 ? -0.288 10.844 25.531 1 56.94 214 ILE A N 1
ATOM 1754 C CA . ILE A 1 214 ? 0.68 11.852 25.109 1 56.94 214 ILE A CA 1
ATOM 1755 C C . ILE A 1 214 ? 1.013 11.656 23.625 1 56.94 214 ILE A C 1
ATOM 1757 O O . ILE A 1 214 ? 1.656 12.516 23.016 1 56.94 214 ILE A O 1
ATOM 1761 N N . ASN A 1 215 ? 0.26 10.773 23.047 1 71 215 ASN A N 1
ATOM 1762 C CA . ASN A 1 215 ? 0.776 10.398 21.734 1 71 215 ASN A CA 1
ATOM 1763 C C . ASN A 1 215 ? -0.023 11.047 20.609 1 71 215 ASN A C 1
ATOM 1765 O O . ASN A 1 215 ? 0.356 10.953 19.438 1 71 215 ASN A O 1
ATOM 1769 N N . TYR A 1 216 ? -1.005 11.82 20.938 1 79.12 216 TYR A N 1
ATOM 1770 C CA . TYR A 1 216 ? -1.849 12.414 19.906 1 79.12 216 TYR A CA 1
ATOM 1771 C C . TYR A 1 216 ? -1.718 13.93 19.891 1 79.12 216 TYR A C 1
ATOM 1773 O O . TYR A 1 216 ? -2.076 14.594 20.875 1 79.12 216 TYR A O 1
ATOM 1781 N N . HIS A 1 217 ? -1.221 14.484 18.797 1 85.56 217 HIS A N 1
ATOM 1782 C CA . HIS A 1 217 ? -0.902 15.914 18.75 1 85.56 217 HIS A CA 1
ATOM 1783 C C . HIS A 1 217 ? -1.664 16.609 17.625 1 85.56 217 HIS A C 1
ATOM 1785 O O . HIS A 1 217 ? -1.913 16.016 16.578 1 85.56 217 HIS A O 1
ATOM 1791 N N . LEU A 1 218 ? -1.986 17.766 17.969 1 91.38 218 LEU A N 1
ATOM 1792 C CA . LEU A 1 218 ? -2.469 18.672 16.922 1 91.38 218 LEU A CA 1
ATOM 1793 C C . LEU A 1 218 ? -1.327 19.109 16.016 1 91.38 218 LEU A C 1
ATOM 1795 O O . LEU A 1 218 ? -0.436 19.844 16.438 1 91.38 218 LEU A O 1
ATOM 1799 N N . HIS A 1 219 ? -1.36 18.641 14.805 1 94.81 219 HIS A N 1
ATOM 1800 C CA . HIS A 1 219 ? -0.262 18.938 13.891 1 94.81 219 HIS A CA 1
ATOM 1801 C C . HIS A 1 219 ? -0.725 19.828 12.742 1 94.81 219 HIS A C 1
ATOM 1803 O O . HIS A 1 219 ? 0.075 20.219 11.891 1 94.81 219 HIS A O 1
ATOM 1809 N N . ARG A 1 220 ? -1.979 20.219 12.797 1 96.56 220 ARG A N 1
ATOM 1810 C CA . ARG A 1 220 ? -2.539 21.125 11.789 1 96.56 220 ARG A CA 1
ATOM 1811 C C . ARG A 1 220 ? -2.078 22.562 12.016 1 96.56 220 ARG A C 1
ATOM 1813 O O . ARG A 1 220 ? -1.807 22.953 13.148 1 96.56 220 ARG A O 1
ATOM 1820 N N . LYS A 1 221 ? -1.907 23.281 10.938 1 97.88 221 LYS A N 1
ATOM 1821 C CA . LYS A 1 221 ? -1.697 24.734 10.938 1 97.88 221 LYS A CA 1
ATOM 1822 C C . LYS A 1 221 ? -2.777 25.438 10.133 1 97.88 221 LYS A C 1
ATOM 1824 O O . LYS A 1 221 ? -2.82 25.328 8.906 1 97.88 221 LYS A O 1
ATOM 1829 N N . ILE A 1 222 ? -3.576 26.125 10.852 1 98.38 222 ILE A N 1
ATOM 1830 C CA . ILE A 1 222 ? -4.703 26.766 10.188 1 98.38 222 ILE A CA 1
ATOM 1831 C C . ILE A 1 222 ? -4.852 28.203 10.703 1 98.38 222 ILE A C 1
ATOM 1833 O O . ILE A 1 222 ? -4.891 28.438 11.914 1 98.38 222 ILE A O 1
ATOM 1837 N N . VAL A 1 223 ? -4.852 29.141 9.852 1 98.81 223 VAL A N 1
ATOM 1838 C CA . VAL A 1 223 ? -5.246 30.516 10.109 1 98.81 223 VAL A CA 1
ATOM 1839 C C . VAL A 1 223 ? -6.379 30.922 9.172 1 98.81 223 VAL A C 1
ATOM 1841 O O . VAL A 1 223 ? -6.266 30.75 7.949 1 98.81 223 VAL A O 1
ATOM 1844 N N . VAL A 1 224 ? -7.461 31.344 9.672 1 98.44 224 VAL A N 1
ATOM 1845 C CA . VAL A 1 224 ? -8.555 31.844 8.844 1 98.44 224 VAL A CA 1
ATOM 1846 C C . VAL A 1 224 ? -8.945 33.25 9.289 1 98.44 224 VAL A C 1
ATOM 1848 O O . VAL A 1 224 ? -9.188 33.5 10.477 1 98.44 224 VAL A O 1
ATOM 1851 N N . ILE A 1 225 ? -8.992 34.156 8.375 1 98.62 225 ILE A N 1
ATOM 1852 C CA . ILE A 1 225 ? -9.297 35.562 8.641 1 98.62 225 ILE A CA 1
ATOM 1853 C C . ILE A 1 225 ? -10.578 35.969 7.902 1 98.62 225 ILE A C 1
ATOM 1855 O O . ILE A 1 225 ? -10.648 35.844 6.676 1 98.62 225 ILE A O 1
ATOM 1859 N N . ASP A 1 226 ? -11.562 36.406 8.625 1 97.56 226 ASP A N 1
ATOM 1860 C CA . ASP A 1 226 ? -12.844 36.938 8.141 1 97.56 226 ASP A CA 1
ATOM 1861 C C . ASP A 1 226 ? -13.555 35.906 7.273 1 97.56 226 ASP A C 1
ATOM 1863 O O . ASP A 1 226 ? -14.281 36.25 6.344 1 97.56 226 ASP A O 1
ATOM 1867 N N . GLY A 1 227 ? -13.172 34.625 7.426 1 94.56 227 GLY A N 1
ATOM 1868 C CA . GLY A 1 227 ? -13.812 33.531 6.699 1 94.56 227 GLY A CA 1
ATOM 1869 C C . GLY A 1 227 ? -13.492 33.531 5.219 1 94.56 227 GLY A C 1
ATOM 1870 O O . GLY A 1 227 ? -14.125 32.812 4.438 1 94.56 227 GLY A O 1
ATOM 1871 N N . LYS A 1 228 ? -12.516 34.281 4.812 1 95.44 228 LYS A N 1
ATOM 1872 C CA . LYS A 1 228 ? -12.25 34.469 3.389 1 95.44 228 LYS A CA 1
ATOM 1873 C C . LYS A 1 228 ? -10.797 34.156 3.053 1 95.44 228 LYS A C 1
ATOM 1875 O O . LYS A 1 228 ? -10.492 33.688 1.957 1 95.44 228 LYS A O 1
ATOM 1880 N N . ILE A 1 229 ? -9.906 34.531 3.918 1 98.31 229 ILE A N 1
ATOM 1881 C CA . ILE A 1 229 ? -8.469 34.344 3.74 1 98.31 229 ILE A CA 1
ATOM 1882 C C . ILE A 1 229 ? -7.977 33.25 4.699 1 98.31 229 ILE A C 1
ATOM 1884 O O . ILE A 1 229 ? -8.305 33.281 5.891 1 98.31 229 ILE A O 1
ATOM 1888 N N . SER A 1 230 ? -7.23 32.312 4.145 1 98.75 230 SER A N 1
ATOM 1889 C CA . SER A 1 230 ? -6.727 31.281 5.031 1 98.75 230 SER A CA 1
ATOM 1890 C C . SER A 1 230 ? -5.266 30.953 4.73 1 98.75 230 SER A C 1
ATOM 1892 O O . SER A 1 230 ? -4.754 31.312 3.666 1 98.75 230 SER A O 1
ATOM 1894 N N . TRP A 1 231 ? -4.59 30.438 5.719 1 98.81 231 TRP A N 1
ATOM 1895 C CA . TRP A 1 231 ? -3.215 29.953 5.633 1 98.81 231 TRP A CA 1
ATOM 1896 C C . TRP A 1 231 ? -3.104 28.531 6.152 1 98.81 231 TRP A C 1
ATOM 1898 O O . TRP A 1 231 ? -3.734 28.172 7.152 1 98.81 231 TRP A O 1
ATOM 1908 N N . THR A 1 232 ? -2.387 27.672 5.457 1 98.75 232 THR A N 1
ATOM 1909 C CA . THR A 1 232 ? -2.08 26.328 5.914 1 98.75 232 THR A CA 1
ATOM 1910 C C . THR A 1 232 ? -0.764 25.844 5.32 1 98.75 232 THR A C 1
ATOM 1912 O O . THR A 1 232 ? -0.241 26.438 4.379 1 98.75 232 THR A O 1
ATOM 1915 N N . GLY A 1 233 ? -0.139 24.859 5.934 1 98.31 233 GLY A N 1
ATOM 1916 C CA . GLY A 1 233 ? 1.145 24.344 5.488 1 98.31 233 GLY A CA 1
ATOM 1917 C C . GLY A 1 233 ? 1.969 23.734 6.609 1 98.31 233 GLY A C 1
ATOM 1918 O O . GLY A 1 233 ? 1.438 23.031 7.465 1 98.31 233 GLY A O 1
ATOM 1919 N N . GLY A 1 234 ? 3.285 23.984 6.492 1 97.5 234 GLY A N 1
ATOM 1920 C CA . GLY A 1 234 ? 4.176 23.297 7.422 1 97.5 234 GLY A CA 1
ATOM 1921 C C . GLY A 1 234 ? 4.738 24.219 8.492 1 97.5 234 GLY A C 1
ATOM 1922 O O . GLY A 1 234 ? 5.156 23.766 9.555 1 97.5 234 GLY A O 1
ATOM 1923 N N . PHE A 1 235 ? 4.719 25.531 8.367 1 97.38 235 PHE A N 1
ATOM 1924 C CA . PHE A 1 235 ? 5.324 26.484 9.297 1 97.38 235 PHE A CA 1
ATOM 1925 C C . PHE A 1 235 ? 4.52 26.562 10.586 1 97.38 235 PHE A C 1
ATOM 1927 O O . PHE A 1 235 ? 3.289 26.578 10.555 1 97.38 235 PHE A O 1
ATOM 1934 N N . ASN A 1 236 ? 5.211 26.578 11.695 1 97 236 ASN A N 1
ATOM 1935 C CA . ASN A 1 236 ? 4.652 26.953 12.984 1 97 236 ASN A CA 1
ATOM 1936 C C . ASN A 1 236 ? 5.031 28.375 13.375 1 97 236 ASN A C 1
ATOM 1938 O O . ASN A 1 236 ? 5.551 29.141 12.547 1 97 236 ASN A O 1
ATOM 1942 N N . ILE A 1 237 ? 4.609 28.766 14.562 1 97 237 ILE A N 1
ATOM 1943 C CA . ILE A 1 237 ? 4.957 30.094 15.039 1 97 237 ILE A CA 1
ATOM 1944 C C . ILE A 1 237 ? 6.125 30 16.016 1 97 237 ILE A C 1
ATOM 1946 O O . ILE A 1 237 ? 5.973 29.5 17.125 1 97 237 ILE A O 1
ATOM 1950 N N . GLY A 1 238 ? 7.25 30.484 15.602 1 95.12 238 GLY A N 1
ATOM 1951 C CA . GLY A 1 238 ? 8.461 30.484 16.406 1 95.12 238 GLY A CA 1
ATOM 1952 C C . GLY A 1 238 ? 9.664 31.031 15.664 1 95.12 238 GLY A C 1
ATOM 1953 O O . GLY A 1 238 ? 9.742 30.938 14.438 1 95.12 238 GLY A O 1
ATOM 1954 N N . ASP A 1 239 ? 10.625 31.5 16.422 1 94.12 239 ASP A N 1
ATOM 1955 C CA . ASP A 1 239 ? 11.82 32.125 15.844 1 94.12 239 ASP A CA 1
ATOM 1956 C C . ASP A 1 239 ? 12.625 31.109 15.031 1 94.12 239 ASP A C 1
ATOM 1958 O O . ASP A 1 239 ? 13.297 31.469 14.062 1 94.12 239 ASP A O 1
ATOM 1962 N N . GLN A 1 240 ? 12.508 29.922 15.391 1 91.56 240 GLN A N 1
ATOM 1963 C CA . GLN A 1 240 ? 13.219 28.859 14.68 1 91.56 240 GLN A CA 1
ATOM 1964 C C . GLN A 1 240 ? 12.805 28.797 13.219 1 91.56 240 GLN A C 1
ATOM 1966 O O . GLN A 1 240 ? 13.625 28.516 12.344 1 91.56 240 GLN A O 1
ATOM 1971 N N . TYR A 1 241 ? 11.648 29.125 12.953 1 92.62 241 TYR A N 1
ATOM 1972 C CA . TYR A 1 241 ? 11.102 29 11.609 1 92.62 241 TYR A CA 1
ATOM 1973 C C . TYR A 1 241 ? 11.461 30.219 10.758 1 92.62 241 TYR A C 1
ATOM 1975 O O . TYR A 1 241 ? 11.164 30.25 9.562 1 92.62 241 TYR A O 1
ATOM 1983 N N . LEU A 1 242 ? 12.133 31.172 11.383 1 92.19 242 LEU A N 1
ATOM 1984 C CA . LEU A 1 242 ? 12.688 32.312 10.68 1 92.19 242 LEU A CA 1
ATOM 1985 C C . LEU A 1 242 ? 14.195 32.188 10.516 1 92.19 242 LEU A C 1
ATOM 1987 O O . LEU A 1 242 ? 14.859 33.125 10.07 1 92.19 242 LEU A O 1
ATOM 1991 N N . GLY A 1 243 ? 14.664 31.047 10.938 1 88.69 243 GLY A N 1
ATOM 1992 C CA . GLY A 1 243 ? 16.078 30.781 10.781 1 88.69 243 GLY A CA 1
ATOM 1993 C C . GLY A 1 243 ? 16.922 31.391 11.891 1 88.69 243 GLY A C 1
ATOM 1994 O O . GLY A 1 243 ? 18.125 31.609 11.711 1 88.69 243 GLY A O 1
ATOM 1995 N N . ARG A 1 244 ? 16.391 31.672 12.961 1 86.88 244 ARG A N 1
ATOM 1996 C CA . ARG A 1 244 ? 17.078 32.438 14 1 86.88 244 ARG A CA 1
ATOM 1997 C C . ARG A 1 244 ? 17.734 31.484 15.008 1 86.88 244 ARG A C 1
ATOM 1999 O O . ARG A 1 244 ? 18.531 31.906 15.844 1 86.88 244 ARG A O 1
ATOM 2006 N N . LYS A 1 245 ? 17.391 30.25 14.938 1 86.75 245 LYS A N 1
ATOM 2007 C CA . LYS A 1 245 ? 18.047 29.281 15.805 1 86.75 245 LYS A CA 1
ATOM 2008 C C . LYS A 1 245 ? 19.312 28.719 15.156 1 86.75 245 LYS A C 1
ATOM 2010 O O . LYS A 1 245 ? 19.234 28.109 14.078 1 86.75 245 LYS A O 1
ATOM 2015 N N . LYS A 1 246 ? 20.359 28.766 15.805 1 84.56 246 LYS A N 1
ATOM 2016 C CA . LYS A 1 246 ? 21.672 28.375 15.273 1 84.56 246 LYS A CA 1
ATOM 2017 C C . LYS A 1 246 ? 21.719 26.875 14.984 1 84.56 246 LYS A C 1
ATOM 2019 O O . LYS A 1 246 ? 22.359 26.453 14.023 1 84.56 246 LYS A O 1
ATOM 2024 N N . LYS A 1 247 ? 21.094 26.141 15.695 1 83.75 247 LYS A N 1
ATOM 2025 C CA . LYS A 1 247 ? 21.125 24.688 15.57 1 83.75 247 LYS A CA 1
ATOM 2026 C C . LYS A 1 247 ? 20.641 24.25 14.188 1 83.75 247 LYS A C 1
ATOM 2028 O O . LYS A 1 247 ? 21.203 23.328 13.602 1 83.75 247 LYS A O 1
ATOM 2033 N N . PHE A 1 248 ? 19.672 24.938 13.695 1 87.44 248 PHE A N 1
ATOM 2034 C CA . PHE A 1 248 ? 19.062 24.516 12.438 1 87.44 248 PHE A CA 1
ATOM 2035 C C . PHE A 1 248 ? 19.453 25.453 11.297 1 87.44 248 PHE A C 1
ATOM 2037 O O . PHE A 1 248 ? 19.5 25.047 10.141 1 87.44 248 PHE A O 1
ATOM 2044 N N . GLY A 1 249 ? 19.688 26.656 11.625 1 90.75 249 GLY A N 1
ATOM 2045 C CA . GLY A 1 249 ? 19.953 27.656 10.586 1 90.75 249 GLY A CA 1
ATOM 2046 C C . GLY A 1 249 ? 18.719 27.969 9.758 1 90.75 249 GLY A C 1
ATOM 2047 O O . GLY A 1 249 ? 17.641 28.219 10.305 1 90.75 249 GLY A O 1
ATOM 2048 N N . HIS A 1 250 ? 19 28.031 8.469 1 93.81 250 HIS A N 1
ATOM 2049 C CA . HIS A 1 250 ? 17.906 28.297 7.547 1 93.81 250 HIS A CA 1
ATOM 2050 C C . HIS A 1 250 ? 16.812 27.219 7.668 1 93.81 250 HIS A C 1
ATOM 2052 O O . HIS A 1 250 ? 17.109 26.031 7.742 1 93.81 250 HIS A O 1
ATOM 2058 N N . TRP A 1 251 ? 15.602 27.656 7.828 1 95.94 251 TRP A N 1
ATOM 2059 C CA . TRP A 1 251 ? 14.453 26.75 7.906 1 95.94 251 TRP A CA 1
ATOM 2060 C C . TRP A 1 251 ? 13.648 26.797 6.609 1 95.94 251 TRP A C 1
ATOM 2062 O O . TRP A 1 251 ? 12.961 27.781 6.328 1 95.94 251 TRP A O 1
ATOM 2072 N N . ARG A 1 252 ? 13.758 25.766 5.832 1 97.44 252 ARG A N 1
ATOM 2073 C CA . ARG A 1 252 ? 13.031 25.656 4.57 1 97.44 252 ARG A CA 1
ATOM 2074 C C . ARG A 1 252 ? 11.711 24.906 4.758 1 97.44 252 ARG A C 1
ATOM 2076 O O . ARG A 1 252 ? 11.711 23.719 5.098 1 97.44 252 ARG A O 1
ATOM 2083 N N . ASP A 1 253 ? 10.602 25.516 4.523 1 98.25 253 ASP A N 1
ATOM 2084 C CA . ASP A 1 253 ? 9.273 24.938 4.645 1 98.25 253 ASP A CA 1
ATOM 2085 C C . ASP A 1 253 ? 8.336 25.484 3.572 1 98.25 253 ASP A C 1
ATOM 2087 O O . ASP A 1 253 ? 8.781 26.109 2.609 1 98.25 253 ASP A O 1
ATOM 2091 N N . SER A 1 254 ? 7.102 25.031 3.592 1 98.62 254 SER A N 1
ATOM 2092 C CA . SER A 1 254 ? 6.117 25.5 2.623 1 98.62 254 SER A CA 1
ATOM 2093 C C . SER A 1 254 ? 4.793 25.844 3.299 1 98.62 254 SER A C 1
ATOM 2095 O O . SER A 1 254 ? 4.344 25.125 4.191 1 98.62 254 SER A O 1
ATOM 2097 N N . GLN A 1 255 ? 4.289 26.938 2.938 1 98.56 255 GLN A N 1
ATOM 2098 C CA . GLN A 1 255 ? 2.996 27.453 3.377 1 98.56 255 GLN A CA 1
ATOM 2099 C C . GLN A 1 255 ? 2.219 28.062 2.207 1 98.56 255 GLN A C 1
ATOM 2101 O O . GLN A 1 255 ? 2.811 28.531 1.238 1 98.56 255 GLN A O 1
ATOM 2106 N N . VAL A 1 256 ? 0.866 27.969 2.281 1 98.88 256 VAL A N 1
ATOM 2107 C CA . VAL A 1 256 ? 0.071 28.562 1.214 1 98.88 256 VAL A CA 1
ATOM 2108 C C . VAL A 1 256 ? -0.936 29.547 1.81 1 98.88 256 VAL A C 1
ATOM 2110 O O . VAL A 1 256 ? -1.449 29.328 2.908 1 98.88 256 VAL A O 1
ATOM 2113 N N . ARG A 1 257 ? -1.135 30.625 1.14 1 98.88 257 ARG A N 1
ATOM 2114 C CA . ARG A 1 257 ? -2.24 31.547 1.353 1 98.88 257 ARG A CA 1
ATOM 2115 C C . ARG A 1 257 ? -3.377 31.281 0.372 1 98.88 257 ARG A C 1
ATOM 2117 O O . ARG A 1 257 ? -3.152 31.188 -0.836 1 98.88 257 ARG A O 1
ATOM 2124 N N . ILE A 1 258 ? -4.539 31.078 0.867 1 98.69 258 ILE A N 1
ATOM 2125 C CA . ILE A 1 258 ? -5.695 30.766 0.033 1 98.69 258 ILE A CA 1
ATOM 2126 C C . ILE A 1 258 ? -6.789 31.812 0.253 1 98.69 258 ILE A C 1
ATOM 2128 O O . ILE A 1 258 ? -7.16 32.094 1.393 1 98.69 258 ILE A O 1
ATOM 2132 N N . VAL A 1 259 ? -7.262 32.469 -0.775 1 98 259 VAL A N 1
ATOM 2133 C CA . VAL A 1 259 ? -8.422 33.344 -0.742 1 98 259 VAL A CA 1
ATOM 2134 C C . VAL A 1 259 ? -9.547 32.75 -1.587 1 98 259 VAL A C 1
ATOM 2136 O O . VAL A 1 259 ? -9.43 32.656 -2.811 1 98 259 VAL A O 1
ATOM 2139 N N . GLY A 1 260 ? -10.516 32.25 -0.919 1 95.19 260 GLY A N 1
ATOM 2140 C CA . GLY A 1 260 ? -11.625 31.625 -1.612 1 95.19 260 GLY A CA 1
ATOM 2141 C C . GLY A 1 260 ? -12.336 30.578 -0.769 1 95.19 260 GLY A C 1
ATOM 2142 O O . GLY A 1 260 ? -12.195 30.562 0.456 1 95.19 260 GLY A O 1
ATOM 2143 N N . SER A 1 261 ? -13.133 29.734 -1.405 1 93.62 261 SER A N 1
ATOM 2144 C CA . SER A 1 261 ? -14.055 28.828 -0.715 1 93.62 261 SER A CA 1
ATOM 2145 C C . SER A 1 261 ? -13.289 27.75 0.045 1 93.62 261 SER A C 1
ATOM 2147 O O . SER A 1 261 ? -13.812 27.172 1 1 93.62 261 SER A O 1
ATOM 2149 N N . ALA A 1 262 ? -12.078 27.453 -0.365 1 95.19 262 ALA A N 1
ATOM 2150 C CA . ALA A 1 262 ? -11.273 26.5 0.398 1 95.19 262 ALA A CA 1
ATOM 2151 C C . ALA A 1 262 ? -11.039 26.984 1.824 1 95.19 262 ALA A C 1
ATOM 2153 O O . ALA A 1 262 ? -10.867 26.188 2.744 1 95.19 262 ALA A O 1
ATOM 2154 N N . SER A 1 263 ? -11.086 28.281 2.023 1 96.06 263 SER A N 1
ATOM 2155 C CA . SER A 1 263 ? -10.914 28.859 3.35 1 96.06 263 SER A CA 1
ATOM 2156 C C . SER A 1 263 ? -12.07 28.484 4.27 1 96.06 263 SER A C 1
ATOM 2158 O O . SER A 1 263 ? -11.891 28.344 5.48 1 96.06 263 SER A O 1
ATOM 2160 N N . LEU A 1 264 ? -13.234 28.297 3.689 1 92.88 264 LEU A N 1
ATOM 2161 C CA . LEU A 1 264 ? -14.391 27.891 4.48 1 92.88 264 LEU A CA 1
ATOM 2162 C C . LEU A 1 264 ? -14.203 26.484 5.023 1 92.88 264 LEU A C 1
ATOM 2164 O O . LEU A 1 264 ? -14.633 26.172 6.141 1 92.88 264 LEU A O 1
ATOM 2168 N N . LEU A 1 265 ? -13.555 25.703 4.223 1 92.12 265 LEU A N 1
ATOM 2169 C CA . LEU A 1 265 ? -13.312 24.328 4.645 1 92.12 265 LEU A CA 1
ATOM 2170 C C . LEU A 1 265 ? -12.273 24.281 5.762 1 92.12 265 LEU A C 1
ATOM 2172 O O . LEU A 1 265 ? -12.406 23.484 6.695 1 92.12 265 LEU A O 1
ATOM 2176 N N . LEU A 1 266 ? -11.281 25.062 5.656 1 95.69 266 LEU A N 1
ATOM 2177 C CA . LEU A 1 266 ? -10.305 25.172 6.738 1 95.69 266 LEU A CA 1
ATOM 2178 C C . LEU A 1 266 ? -10.953 25.719 8 1 95.69 266 LEU A C 1
ATOM 2180 O O . LEU A 1 266 ? -10.648 25.266 9.109 1 95.69 266 LEU A O 1
ATOM 2184 N N . GLN A 1 267 ? -11.82 26.688 7.809 1 94.19 267 GLN A N 1
ATOM 2185 C CA . GLN A 1 267 ? -12.539 27.25 8.953 1 94.19 267 GLN A CA 1
ATOM 2186 C C . GLN A 1 267 ? -13.43 26.203 9.609 1 94.19 267 GLN A C 1
ATOM 2188 O O . GLN A 1 267 ? -13.531 26.141 10.836 1 94.19 267 GLN A O 1
ATOM 2193 N N . GLU A 1 268 ? -14.062 25.453 8.797 1 91.06 268 GLU A N 1
ATOM 2194 C CA . GLU A 1 268 ? -14.875 24.375 9.328 1 91.06 268 GLU A CA 1
ATOM 2195 C C . GLU A 1 268 ? -14.047 23.438 10.211 1 91.06 268 GLU A C 1
ATOM 2197 O O . GLU A 1 268 ? -14.477 23.047 11.297 1 91.06 268 GLU A O 1
ATOM 2202 N N . ARG A 1 269 ? -12.898 23.078 9.68 1 91.88 269 ARG A N 1
ATOM 2203 C CA . ARG A 1 269 ? -12.016 22.203 10.461 1 91.88 269 ARG A CA 1
ATOM 2204 C C . ARG A 1 269 ? -11.633 22.875 11.773 1 91.88 269 ARG A C 1
ATOM 2206 O O . ARG A 1 269 ? -11.617 22.219 12.82 1 91.88 269 ARG A O 1
ATOM 2213 N N . PHE A 1 270 ? -11.305 24.125 11.75 1 94 270 PHE A N 1
ATOM 2214 C CA . PHE A 1 270 ? -10.977 24.859 12.969 1 94 270 PHE A CA 1
ATOM 2215 C C . PHE A 1 270 ? -12.125 24.812 13.969 1 94 270 PHE A C 1
ATOM 2217 O O . PHE A 1 270 ? -11.906 24.547 15.156 1 94 270 PHE A O 1
ATOM 2224 N N . VAL A 1 271 ? -13.273 25.094 13.5 1 91.88 271 VAL A N 1
ATOM 2225 C CA . VAL A 1 271 ? -14.445 25.141 14.367 1 91.88 271 VAL A CA 1
ATOM 2226 C C . VAL A 1 271 ? -14.688 23.781 15.008 1 91.88 271 VAL A C 1
ATOM 2228 O O . VAL A 1 271 ? -15.016 23.688 16.188 1 91.88 271 VAL A O 1
ATOM 2231 N N . MET A 1 272 ? -14.508 22.766 14.219 1 89 272 MET A N 1
ATOM 2232 C CA . MET A 1 272 ? -14.672 21.422 14.75 1 89 272 MET A CA 1
ATOM 2233 C C . MET A 1 272 ? -13.664 21.141 15.859 1 89 272 MET A C 1
ATOM 2235 O O . MET A 1 272 ? -14.008 20.562 16.891 1 89 272 MET A O 1
ATOM 2239 N N . ASP A 1 273 ? -12.469 21.531 15.625 1 90.62 273 ASP A N 1
ATOM 2240 C CA . ASP A 1 273 ? -11.43 21.344 16.625 1 90.62 273 ASP A CA 1
ATOM 2241 C C . ASP A 1 273 ? -11.703 22.188 17.875 1 90.62 273 ASP A C 1
ATOM 2243 O O . ASP A 1 273 ? -11.477 21.734 19 1 90.62 273 ASP A O 1
ATOM 2247 N N . TRP A 1 274 ? -12.109 23.391 17.672 1 92.12 274 TRP A N 1
ATOM 2248 C CA . TRP A 1 274 ? -12.477 24.281 18.766 1 92.12 274 TRP A CA 1
ATOM 2249 C C . TRP A 1 274 ? -13.57 23.672 19.625 1 92.12 274 TRP A C 1
ATOM 2251 O O . TRP A 1 274 ? -13.43 23.578 20.844 1 92.12 274 TRP A O 1
ATOM 2261 N N . ASN A 1 275 ? -14.617 23.234 18.953 1 89.25 275 ASN A N 1
ATOM 2262 C CA . ASN A 1 275 ? -15.766 22.688 19.656 1 89.25 275 ASN A CA 1
ATOM 2263 C C . ASN A 1 275 ? -15.398 21.406 20.422 1 89.25 275 ASN A C 1
ATOM 2265 O O . ASN A 1 275 ? -15.953 21.141 21.484 1 89.25 275 ASN A O 1
ATOM 2269 N N . ALA A 1 276 ? -14.531 20.672 19.828 1 85.19 276 ALA A N 1
ATOM 2270 C CA . ALA A 1 276 ? -14.086 19.453 20.5 1 85.19 276 ALA A CA 1
ATOM 2271 C C . ALA A 1 276 ? -13.266 19.781 21.734 1 85.19 276 ALA A C 1
ATOM 2273 O O . ALA A 1 276 ? -13.156 18.953 22.656 1 85.19 276 ALA A O 1
ATOM 2274 N N . SER A 1 277 ? -12.695 20.922 21.797 1 87.25 277 SER A N 1
ATOM 2275 C CA . SER A 1 277 ? -11.742 21.266 22.844 1 87.25 277 SER A CA 1
ATOM 2276 C C . SER A 1 277 ? -12.414 22.062 23.969 1 87.25 277 SER A C 1
ATOM 2278 O O . SER A 1 277 ? -11.789 22.344 24.984 1 87.25 277 SER A O 1
ATOM 2280 N N . ILE A 1 278 ? -13.594 22.375 23.812 1 84.88 278 ILE A N 1
ATOM 2281 C CA . ILE A 1 278 ? -14.289 23.188 24.812 1 84.88 278 ILE A CA 1
ATOM 2282 C C . ILE A 1 278 ? -14.75 22.312 25.969 1 84.88 278 ILE A C 1
ATOM 2284 O O . ILE A 1 278 ? -14.992 21.109 25.781 1 84.88 278 ILE A O 1
ATOM 2288 N N . ASN A 1 279 ? -14.75 22.906 27.109 1 74.62 279 ASN A N 1
ATOM 2289 C CA . ASN A 1 279 ? -15.25 22.219 28.297 1 74.62 279 ASN A CA 1
ATOM 2290 C C . ASN A 1 279 ? -16.688 22.609 28.594 1 74.62 279 ASN A C 1
ATOM 2292 O O . ASN A 1 279 ? -17.391 21.922 29.344 1 74.62 279 ASN A O 1
ATOM 2296 N N . ASN A 1 280 ? -17.031 23.781 28.25 1 75.25 280 ASN A N 1
ATOM 2297 C CA . ASN A 1 280 ? -18.359 24.312 28.531 1 75.25 280 ASN A CA 1
ATOM 2298 C C . ASN A 1 280 ? -19.172 24.484 27.266 1 75.25 280 ASN A C 1
ATOM 2300 O O . ASN A 1 280 ? -18.719 25.125 26.312 1 75.25 280 ASN A O 1
ATOM 2304 N N . ASP A 1 281 ? -20.344 24.031 27.219 1 75.88 281 ASP A N 1
ATOM 2305 C CA . ASP A 1 281 ? -21.234 24.016 26.047 1 75.88 281 ASP A CA 1
ATOM 2306 C C . ASP A 1 281 ? -21.578 25.438 25.609 1 75.88 281 ASP A C 1
ATOM 2308 O O . ASP A 1 281 ? -21.938 25.672 24.453 1 75.88 281 ASP A O 1
ATOM 2312 N N . ASP A 1 282 ? -21.359 26.359 26.5 1 73.75 282 ASP A N 1
ATOM 2313 C CA . ASP A 1 282 ? -21.734 27.734 26.188 1 73.75 282 ASP A CA 1
ATOM 2314 C C . ASP A 1 282 ? -20.781 28.344 25.156 1 73.75 282 ASP A C 1
ATOM 2316 O O . ASP A 1 282 ? -21.109 29.328 24.5 1 73.75 282 ASP A O 1
ATOM 2320 N N . GLU A 1 283 ? -19.688 27.734 24.875 1 80.81 283 GLU A N 1
ATOM 2321 C CA . GLU A 1 283 ? -18.688 28.297 23.984 1 80.81 283 GLU A CA 1
ATOM 2322 C C . GLU A 1 283 ? -18.656 27.547 22.656 1 80.81 283 GLU A C 1
ATOM 2324 O O . GLU A 1 283 ? -17.797 27.797 21.812 1 80.81 283 GLU A O 1
ATOM 2329 N N . ILE A 1 284 ? -19.672 26.766 22.438 1 85.38 284 ILE A N 1
ATOM 2330 C CA . ILE A 1 284 ? -19.75 26 21.203 1 85.38 284 ILE A CA 1
ATOM 2331 C C . ILE A 1 284 ? -20.031 26.953 20.031 1 85.38 284 ILE A C 1
ATOM 2333 O O . ILE A 1 284 ? -20.891 27.828 20.125 1 85.38 284 ILE A O 1
ATOM 2337 N N . ILE A 1 285 ? -19.219 26.781 19.031 1 86.88 285 ILE A N 1
ATOM 2338 C CA . ILE A 1 285 ? -19.422 27.578 17.812 1 86.88 285 ILE A CA 1
ATOM 2339 C C . ILE A 1 285 ? -20.391 26.844 16.891 1 86.88 285 ILE A C 1
ATOM 2341 O O . ILE A 1 285 ? -20.203 25.656 16.609 1 86.88 285 ILE A O 1
ATOM 2345 N N . ARG A 1 286 ? -21.391 27.5 16.469 1 83.25 286 ARG A N 1
ATOM 2346 C CA . ARG A 1 286 ? -22.344 27 15.484 1 83.25 286 ARG A CA 1
ATOM 2347 C C . ARG A 1 286 ? -22.188 27.719 14.148 1 83.25 286 ARG A C 1
ATOM 2349 O O . ARG A 1 286 ? -21.562 28.766 14.078 1 83.25 286 ARG A O 1
ATOM 2356 N N . PHE A 1 287 ? -22.766 27.062 13.195 1 81.75 287 PHE A N 1
ATOM 2357 C CA . PHE A 1 287 ? -22.734 27.688 11.883 1 81.75 287 PHE A CA 1
ATOM 2358 C C . PHE A 1 287 ? -23.344 29.094 11.922 1 81.75 287 PHE A C 1
ATOM 2360 O O . PHE A 1 287 ? -24.422 29.281 12.5 1 81.75 287 PHE A O 1
ATOM 2367 N N . ASN A 1 288 ? -22.609 30.016 11.352 1 83.38 288 ASN A N 1
ATOM 2368 C CA . ASN A 1 288 ? -23.125 31.375 11.188 1 83.38 288 ASN A CA 1
ATOM 2369 C C . ASN A 1 288 ? -22.484 32.094 10.016 1 83.38 288 ASN A C 1
ATOM 2371 O O . ASN A 1 288 ? -21.406 31.703 9.562 1 83.38 288 ASN A O 1
ATOM 2375 N N . SER A 1 289 ? -23.078 33.156 9.609 1 83.81 289 SER A N 1
ATOM 2376 C CA . SER A 1 289 ? -22.656 33.844 8.391 1 83.81 289 SER A CA 1
ATOM 2377 C C . SER A 1 289 ? -21.375 34.625 8.617 1 83.81 289 SER A C 1
ATOM 2379 O O . SER A 1 289 ? -20.656 34.938 7.668 1 83.81 289 SER A O 1
ATOM 2381 N N . THR A 1 290 ? -21.125 34.938 9.82 1 86.19 290 THR A N 1
ATOM 2382 C CA . THR A 1 290 ? -19.891 35.656 10.117 1 86.19 290 THR A CA 1
ATOM 2383 C C . THR A 1 290 ? -18.672 34.75 9.906 1 86.19 290 THR A C 1
ATOM 2385 O O . THR A 1 290 ? -17.672 35.188 9.328 1 86.19 290 THR A O 1
ATOM 2388 N N . LEU A 1 291 ? -18.797 33.531 10.344 1 88.81 291 LEU A N 1
ATOM 2389 C CA . LEU A 1 291 ? -17.703 32.594 10.219 1 88.81 291 LEU A CA 1
ATOM 2390 C C . LEU A 1 291 ? -17.688 31.938 8.828 1 88.81 291 LEU A C 1
ATOM 2392 O O . LEU A 1 291 ? -16.625 31.531 8.344 1 88.81 291 LEU A O 1
ATOM 2396 N N . PHE A 1 292 ? -18.844 31.906 8.25 1 89.19 292 PHE A N 1
ATOM 2397 C CA . PHE A 1 292 ? -18.969 31.25 6.957 1 89.19 292 PHE A CA 1
ATOM 2398 C C . PHE A 1 292 ? -19.703 32.156 5.969 1 89.19 292 PHE A C 1
ATOM 2400 O O . PHE A 1 292 ? -20.844 31.859 5.57 1 89.19 292 PHE A O 1
ATOM 2407 N N . PRO A 1 293 ? -19.016 33.156 5.523 1 88.56 293 PRO A N 1
ATOM 2408 C CA . PRO A 1 293 ? -19.641 34.062 4.551 1 88.56 293 PRO A CA 1
ATOM 2409 C C . PRO A 1 293 ? -19.906 33.406 3.207 1 88.56 293 PRO A C 1
ATOM 2411 O O . PRO A 1 293 ? -19.297 32.375 2.898 1 88.56 293 PRO A O 1
ATOM 2414 N N . ASP A 1 294 ? -20.75 33.938 2.479 1 84.62 294 ASP A N 1
ATOM 2415 C CA . ASP A 1 294 ? -21.047 33.438 1.134 1 84.62 294 ASP A CA 1
ATOM 2416 C C . ASP A 1 294 ? -20 33.938 0.132 1 84.62 294 ASP A C 1
ATOM 2418 O O . ASP A 1 294 ? -19.938 35.156 -0.161 1 84.62 294 ASP A O 1
ATOM 2422 N N . LEU A 1 295 ? -19.094 33.188 -0.381 1 84.31 295 LEU A N 1
ATOM 2423 C CA . LEU A 1 295 ? -18.016 33.562 -1.279 1 84.31 295 LEU A CA 1
ATOM 2424 C C . LEU A 1 295 ? -18.375 33.25 -2.729 1 84.31 295 LEU A C 1
ATOM 2426 O O . LEU A 1 295 ? -17.609 33.562 -3.643 1 84.31 295 LEU A O 1
ATOM 2430 N N . ASP A 1 296 ? -19.547 33.094 -3.115 1 81.88 296 ASP A N 1
ATOM 2431 C CA . ASP A 1 296 ? -19.984 32.781 -4.473 1 81.88 296 ASP A CA 1
ATOM 2432 C C . ASP A 1 296 ? -19.031 31.797 -5.133 1 81.88 296 ASP A C 1
ATOM 2434 O O . ASP A 1 296 ? -18.094 32.188 -5.832 1 81.88 296 ASP A O 1
ATOM 2438 N N . GLU A 1 297 ? -19.219 30.641 -5.152 1 81.81 297 GLU A N 1
ATOM 2439 C CA . GLU A 1 297 ? -18.375 29.578 -5.668 1 81.81 297 GLU A CA 1
ATOM 2440 C C . GLU A 1 297 ? -18.359 29.562 -7.195 1 81.81 297 GLU A C 1
ATOM 2442 O O . GLU A 1 297 ? -17.5 28.938 -7.812 1 81.81 297 GLU A O 1
ATOM 2447 N N . LYS A 1 298 ? -19.266 30.375 -7.844 1 81.44 298 LYS A N 1
ATOM 2448 C CA . LYS A 1 298 ? -19.344 30.406 -9.305 1 81.44 298 LYS A CA 1
ATOM 2449 C C . LYS A 1 298 ? -18.438 31.484 -9.883 1 81.44 298 LYS A C 1
ATOM 2451 O O . LYS A 1 298 ? -18.156 31.484 -11.086 1 81.44 298 LYS A O 1
ATOM 2456 N N . ASN A 1 299 ? -18.031 32.25 -8.977 1 84.19 299 ASN A N 1
ATOM 2457 C CA . ASN A 1 299 ? -17.141 33.312 -9.422 1 84.19 299 ASN A CA 1
ATOM 2458 C C . ASN A 1 299 ? -15.695 32.844 -9.539 1 84.19 299 ASN A C 1
ATOM 2460 O O . ASN A 1 299 ? -14.875 33.094 -8.664 1 84.19 299 ASN A O 1
ATOM 2464 N N . ILE A 1 300 ? -15.414 32.219 -10.648 1 89.19 300 ILE A N 1
ATOM 2465 C CA . ILE A 1 300 ? -14.109 31.625 -10.883 1 89.19 300 ILE A CA 1
ATOM 2466 C C . ILE A 1 300 ? -13.32 32.469 -11.875 1 89.19 300 ILE A C 1
ATOM 2468 O O . ILE A 1 300 ? -13.82 32.812 -12.945 1 89.19 300 ILE A O 1
ATOM 2472 N N . HIS A 1 301 ? -12.156 32.781 -11.484 1 89.88 301 HIS A N 1
ATOM 2473 C CA . HIS A 1 301 ? -11.273 33.562 -12.328 1 89.88 301 HIS A CA 1
ATOM 2474 C C . HIS A 1 301 ? -10.242 32.688 -13.023 1 89.88 301 HIS A C 1
ATOM 2476 O O . HIS A 1 301 ? -10.086 31.516 -12.672 1 89.88 301 HIS A O 1
ATOM 2482 N N . GLN A 1 302 ? -9.523 33.219 -14.016 1 90.56 302 GLN A N 1
ATOM 2483 C CA . GLN A 1 302 ? -8.594 32.469 -14.852 1 90.56 302 GLN A CA 1
ATOM 2484 C C . GLN A 1 302 ? -7.449 31.875 -14.031 1 90.56 302 GLN A C 1
ATOM 2486 O O . GLN A 1 302 ? -6.973 30.781 -14.312 1 90.56 302 GLN A O 1
ATOM 2491 N N . ASP A 1 303 ? -7.074 32.531 -12.93 1 93 303 ASP A N 1
ATOM 2492 C CA . ASP A 1 303 ? -5.91 32.094 -12.172 1 93 303 ASP A CA 1
ATOM 2493 C C . ASP A 1 303 ? -6.324 31.344 -10.906 1 93 303 ASP A C 1
ATOM 2495 O O . ASP A 1 303 ? -5.484 31.031 -10.062 1 93 303 ASP A O 1
ATOM 2499 N N . ASP A 1 304 ? -7.609 31 -10.891 1 96 304 ASP A N 1
ATOM 2500 C CA . ASP A 1 304 ? -8.078 30.281 -9.711 1 96 304 ASP A CA 1
ATOM 2501 C C . ASP A 1 304 ? -7.629 28.828 -9.734 1 96 304 ASP A C 1
ATOM 2503 O O . ASP A 1 304 ? -7.441 28.234 -10.805 1 96 304 ASP A O 1
ATOM 2507 N N . VAL A 1 305 ? -7.387 28.281 -8.602 1 97.38 305 VAL A N 1
ATOM 2508 C CA . VAL A 1 305 ? -6.828 26.953 -8.43 1 97.38 305 VAL A CA 1
ATOM 2509 C C . VAL A 1 305 ? -7.871 26.031 -7.801 1 97.38 305 VAL A C 1
ATOM 2511 O O . VAL A 1 305 ? -8.391 26.312 -6.719 1 97.38 305 VAL A O 1
ATOM 2514 N N . ALA A 1 306 ? -8.234 24.922 -8.523 1 96.75 306 ALA A N 1
ATOM 2515 C CA . ALA A 1 306 ? -9.055 23.906 -7.891 1 96.75 306 ALA A CA 1
ATOM 2516 C C . ALA A 1 306 ? -8.344 23.297 -6.68 1 96.75 306 ALA A C 1
ATOM 2518 O O . ALA A 1 306 ? -7.215 22.828 -6.789 1 96.75 306 ALA A O 1
ATOM 2519 N N . THR A 1 307 ? -9.055 23.375 -5.516 1 97.31 307 THR A N 1
ATOM 2520 C CA . THR A 1 307 ? -8.398 23.047 -4.25 1 97.31 307 THR A CA 1
ATOM 2521 C C . THR A 1 307 ? -9.289 22.141 -3.4 1 97.31 307 THR A C 1
ATOM 2523 O O . THR A 1 307 ? -10.5 22.344 -3.33 1 97.31 307 THR A O 1
ATOM 2526 N N . GLN A 1 308 ? -8.703 21.125 -2.873 1 96.69 308 GLN A N 1
ATOM 2527 C CA . GLN A 1 308 ? -9.359 20.234 -1.927 1 96.69 308 GLN A CA 1
ATOM 2528 C C . GLN A 1 308 ? -8.648 20.234 -0.577 1 96.69 308 GLN A C 1
ATOM 2530 O O . GLN A 1 308 ? -7.422 20.094 -0.515 1 96.69 308 GLN A O 1
ATOM 2535 N N . ILE A 1 309 ? -9.391 20.484 0.528 1 96.94 309 ILE A N 1
ATOM 2536 C CA . ILE A 1 309 ? -8.828 20.484 1.876 1 96.94 309 ILE A CA 1
ATOM 2537 C C . ILE A 1 309 ? -9.125 19.141 2.555 1 96.94 309 ILE A C 1
ATOM 2539 O O . ILE A 1 309 ? -10.289 18.766 2.705 1 96.94 309 ILE A O 1
ATOM 2543 N N . ILE A 1 310 ? -8.047 18.484 2.943 1 96.56 310 ILE A N 1
ATOM 2544 C CA . ILE A 1 310 ? -8.188 17.172 3.57 1 96.56 310 ILE A CA 1
ATOM 2545 C C . ILE A 1 310 ? -7.727 17.25 5.023 1 96.56 310 ILE A C 1
ATOM 2547 O O . ILE A 1 310 ? -6.633 17.75 5.312 1 96.56 310 ILE A O 1
ATOM 2551 N N . SER A 1 311 ? -8.547 16.781 5.906 1 93.75 311 SER A N 1
ATOM 2552 C CA . SER A 1 311 ? -8.188 16.672 7.316 1 93.75 311 SER A CA 1
ATOM 2553 C C . SER A 1 311 ? -8.25 15.227 7.797 1 93.75 311 SER A C 1
ATOM 2555 O O . SER A 1 311 ? -9.117 14.461 7.363 1 93.75 311 SER A O 1
ATOM 2557 N N . ASP A 1 312 ? -7.328 14.875 8.625 1 92.75 312 ASP A N 1
ATOM 2558 C CA . ASP A 1 312 ? -7.273 13.523 9.172 1 92.75 312 ASP A CA 1
ATOM 2559 C C . ASP A 1 312 ? -6.812 13.547 10.633 1 92.75 312 ASP A C 1
ATOM 2561 O O . ASP A 1 312 ? -6.301 14.555 11.109 1 92.75 312 ASP A O 1
ATOM 2565 N N . GLY A 1 313 ? -7.16 12.445 11.32 1 87.56 313 GLY A N 1
ATOM 2566 C CA . GLY A 1 313 ? -6.758 12.305 12.711 1 87.56 313 GLY A CA 1
ATOM 2567 C C . GLY A 1 313 ? -7.012 10.914 13.266 1 87.56 313 GLY A C 1
ATOM 2568 O O . GLY A 1 313 ? -7.59 10.062 12.578 1 87.56 313 GLY A O 1
ATOM 2569 N N . PRO A 1 314 ? -6.488 10.664 14.422 1 83.44 314 PRO A N 1
ATOM 2570 C CA . PRO A 1 314 ? -6.625 9.344 15.047 1 83.44 314 PRO A CA 1
ATOM 2571 C C . PRO A 1 314 ? -8.062 9.023 15.445 1 83.44 314 PRO A C 1
ATOM 2573 O O . PRO A 1 314 ? -8.344 7.922 15.93 1 83.44 314 PRO A O 1
ATOM 2576 N N . ASP A 1 315 ? -8.914 9.93 15.266 1 79.06 315 ASP A N 1
ATOM 2577 C CA . ASP A 1 315 ? -10.328 9.68 15.539 1 79.06 315 ASP A CA 1
ATOM 2578 C C . ASP A 1 315 ? -10.938 8.773 14.469 1 79.06 315 ASP A C 1
ATOM 2580 O O . ASP A 1 315 ? -12.031 8.227 14.656 1 79.06 315 ASP A O 1
ATOM 2584 N N . ARG A 1 316 ? -10.219 8.656 13.414 1 80 316 ARG A N 1
ATOM 2585 C CA . ARG A 1 316 ? -10.664 7.762 12.359 1 80 316 ARG A CA 1
ATOM 2586 C C . ARG A 1 316 ? -10.047 6.375 12.516 1 80 316 ARG A C 1
ATOM 2588 O O . ARG A 1 316 ? -8.891 6.25 12.922 1 80 316 ARG A O 1
ATOM 2595 N N . TYR A 1 317 ? -10.852 5.461 12.047 1 73.44 317 TYR A N 1
ATOM 2596 C CA . TYR A 1 317 ? -10.367 4.086 12.102 1 73.44 317 TYR A CA 1
ATOM 2597 C C . TYR A 1 317 ? -9.406 3.807 10.953 1 73.44 317 TYR A C 1
ATOM 2599 O O . TYR A 1 317 ? -8.414 3.088 11.125 1 73.44 317 TYR A O 1
ATOM 2607 N N . THR A 1 318 ? -9.633 4.344 9.906 1 82 318 THR A N 1
ATOM 2608 C CA . THR A 1 318 ? -8.828 4.121 8.711 1 82 318 THR A CA 1
ATOM 2609 C C . THR A 1 318 ? -7.766 5.207 8.562 1 82 318 THR A C 1
ATOM 2611 O O . THR A 1 318 ? -7.961 6.34 9.016 1 82 318 THR A O 1
ATOM 2614 N N . SER A 1 319 ? -6.621 4.809 8.031 1 89.56 319 SER A N 1
ATOM 2615 C CA . SER A 1 319 ? -5.645 5.816 7.637 1 89.56 319 SER A CA 1
ATOM 2616 C C . SER A 1 319 ? -6.09 6.551 6.379 1 89.56 319 SER A C 1
ATOM 2618 O O . SER A 1 319 ? -5.5 6.383 5.309 1 89.56 319 SER A O 1
ATOM 2620 N N . TYR A 1 320 ? -7.008 7.434 6.617 1 92.25 320 TYR A N 1
ATOM 2621 C CA . TYR A 1 320 ? -7.781 8.102 5.574 1 92.25 320 TYR A CA 1
ATOM 2622 C C . TYR A 1 320 ? -6.875 8.945 4.68 1 92.25 320 TYR A C 1
ATOM 2624 O O . TYR A 1 320 ? -6.84 8.742 3.465 1 92.25 320 TYR A O 1
ATOM 2632 N N . MET A 1 321 ? -6.113 9.82 5.227 1 95.81 321 MET A N 1
ATOM 2633 C CA . MET A 1 321 ? -5.266 10.711 4.449 1 95.81 321 MET A CA 1
ATOM 2634 C C . MET A 1 321 ? -4.133 9.945 3.777 1 95.81 321 MET A C 1
ATOM 2636 O O . MET A 1 321 ? -3.816 10.195 2.613 1 95.81 321 MET A O 1
ATOM 2640 N N . ARG A 1 322 ? -3.537 9.016 4.48 1 95.81 322 ARG A N 1
ATOM 2641 C CA . ARG A 1 322 ? -2.469 8.195 3.922 1 95.81 322 ARG A CA 1
ATOM 2642 C C . ARG A 1 322 ? -2.955 7.422 2.699 1 95.81 322 ARG A C 1
ATOM 2644 O O . ARG A 1 322 ? -2.314 7.453 1.646 1 95.81 322 ARG A O 1
ATOM 2651 N N . ASN A 1 323 ? -4.102 6.777 2.816 1 96.19 323 ASN A N 1
ATOM 2652 C CA . ASN A 1 323 ? -4.664 6.004 1.715 1 96.19 323 ASN A CA 1
ATOM 2653 C C . ASN A 1 323 ? -5.023 6.895 0.53 1 96.19 323 ASN A C 1
ATOM 2655 O O . ASN A 1 323 ? -4.793 6.523 -0.623 1 96.19 323 ASN A O 1
ATOM 2659 N N . GLY A 1 324 ? -5.625 8.008 0.862 1 96.88 324 GLY A N 1
ATOM 2660 C CA . GLY A 1 324 ? -5.965 8.93 -0.209 1 96.88 324 GLY A CA 1
ATOM 2661 C C . GLY A 1 324 ? -4.75 9.461 -0.945 1 96.88 324 GLY A C 1
ATOM 2662 O O . GLY A 1 324 ? -4.762 9.578 -2.172 1 96.88 324 GLY A O 1
ATOM 2663 N N . MET A 1 325 ? -3.752 9.797 -0.206 1 97.62 325 MET A N 1
ATOM 2664 C CA . MET A 1 325 ? -2.518 10.273 -0.826 1 97.62 325 MET A CA 1
ATOM 2665 C C . MET A 1 325 ? -1.875 9.172 -1.665 1 97.62 325 MET A C 1
ATOM 2667 O O . MET A 1 325 ? -1.291 9.453 -2.715 1 97.62 325 MET A O 1
ATOM 2671 N N . MET A 1 326 ? -1.94 7.949 -1.177 1 96.56 326 MET A N 1
ATOM 2672 C CA . MET A 1 326 ? -1.465 6.824 -1.978 1 96.56 326 MET A CA 1
ATOM 2673 C C . MET A 1 326 ? -2.188 6.766 -3.318 1 96.56 326 MET A C 1
ATOM 2675 O O . MET A 1 326 ? -1.556 6.594 -4.363 1 96.56 326 MET A O 1
ATOM 2679 N N . ARG A 1 327 ? -3.496 6.875 -3.219 1 96.44 327 ARG A N 1
ATOM 2680 C CA . ARG A 1 327 ? -4.312 6.836 -4.43 1 96.44 327 ARG A CA 1
ATOM 2681 C C . ARG A 1 327 ? -3.912 7.945 -5.395 1 96.44 327 ARG A C 1
ATOM 2683 O O . ARG A 1 327 ? -3.824 7.719 -6.605 1 96.44 327 ARG A O 1
ATOM 2690 N N . LEU A 1 328 ? -3.676 9.109 -4.875 1 97.38 328 LEU A N 1
ATOM 2691 C CA . LEU A 1 328 ? -3.275 10.258 -5.68 1 97.38 328 LEU A CA 1
ATOM 2692 C C . LEU A 1 328 ? -1.902 10.031 -6.305 1 97.38 328 LEU A C 1
ATOM 2694 O O . LEU A 1 328 ? -1.71 10.281 -7.496 1 97.38 328 LEU A O 1
ATOM 2698 N N . MET A 1 329 ? -0.945 9.547 -5.562 1 97.88 329 MET A N 1
ATOM 2699 C CA . MET A 1 329 ? 0.416 9.328 -6.043 1 97.88 329 MET A CA 1
ATOM 2700 C C . MET A 1 329 ? 0.439 8.266 -7.137 1 97.88 329 MET A C 1
ATOM 2702 O O . MET A 1 329 ? 1.236 8.352 -8.07 1 97.88 329 MET A O 1
ATOM 2706 N N . LEU A 1 330 ? -0.411 7.324 -7.008 1 95.94 330 LEU A N 1
ATOM 2707 C CA . LEU A 1 330 ? -0.409 6.207 -7.945 1 95.94 330 LEU A CA 1
ATOM 2708 C C . LEU A 1 330 ? -1.013 6.617 -9.281 1 95.94 330 LEU A C 1
ATOM 2710 O O . LEU A 1 330 ? -0.954 5.859 -10.258 1 95.94 330 LEU A O 1
ATOM 2714 N N . LEU A 1 331 ? -1.511 7.812 -9.383 1 96.44 331 LEU A N 1
ATOM 2715 C CA . LEU A 1 331 ? -1.93 8.367 -10.664 1 96.44 331 LEU A CA 1
ATOM 2716 C C . LEU A 1 331 ? -0.727 8.859 -11.461 1 96.44 331 LEU A C 1
ATOM 2718 O O . LEU A 1 331 ? -0.84 9.125 -12.664 1 96.44 331 LEU A O 1
ATOM 2722 N N . ALA A 1 332 ? 0.427 8.898 -10.867 1 97.44 332 ALA A N 1
ATOM 2723 C CA . ALA A 1 332 ? 1.634 9.406 -11.516 1 97.44 332 ALA A CA 1
ATOM 2724 C C . ALA A 1 332 ? 2.008 8.555 -12.727 1 97.44 332 ALA A C 1
ATOM 2726 O O . ALA A 1 332 ? 1.962 7.32 -12.656 1 97.44 332 ALA A O 1
ATOM 2727 N N . ARG A 1 333 ? 2.404 9.203 -13.789 1 96.62 333 ARG A N 1
ATOM 2728 C CA . ARG A 1 333 ? 2.854 8.539 -15.008 1 96.62 333 ARG A CA 1
ATOM 2729 C C . ARG A 1 333 ? 4.266 8.969 -15.383 1 96.62 333 ARG A C 1
ATOM 2731 O O . ARG A 1 333 ? 5.008 8.219 -16.016 1 96.62 333 ARG A O 1
ATOM 2738 N N . ASN A 1 334 ? 4.637 10.164 -14.969 1 97.5 334 ASN A N 1
ATOM 2739 C CA . ASN A 1 334 ? 5.926 10.695 -15.391 1 97.5 334 ASN A CA 1
ATOM 2740 C C . ASN A 1 334 ? 6.824 11.008 -14.195 1 97.5 334 ASN A C 1
ATOM 2742 O O . ASN A 1 334 ? 8.008 10.656 -14.203 1 97.5 334 ASN A O 1
ATOM 2746 N N . ARG A 1 335 ? 6.207 11.695 -13.242 1 98.38 335 ARG A N 1
ATOM 2747 C CA . ARG A 1 335 ? 7.059 12.062 -12.117 1 98.38 335 ARG A CA 1
ATOM 2748 C C . ARG A 1 335 ? 6.258 12.102 -10.82 1 98.38 335 ARG A C 1
ATOM 2750 O O . ARG A 1 335 ? 5.062 12.398 -10.836 1 98.38 335 ARG A O 1
ATOM 2757 N N . LEU A 1 336 ? 6.863 11.828 -9.75 1 98.81 336 LEU A N 1
ATOM 2758 C CA . LEU A 1 336 ? 6.414 11.969 -8.367 1 98.81 336 LEU A CA 1
ATOM 2759 C C . LEU A 1 336 ? 7.523 12.539 -7.492 1 98.81 336 LEU A C 1
ATOM 2761 O O . LEU A 1 336 ? 8.523 11.859 -7.223 1 98.81 336 LEU A O 1
ATOM 2765 N N . TRP A 1 337 ? 7.383 13.805 -7.098 1 98.94 337 TRP A N 1
ATOM 2766 C CA . TRP A 1 337 ? 8.375 14.469 -6.258 1 98.94 337 TRP A CA 1
ATOM 2767 C C . TRP A 1 337 ? 7.801 14.773 -4.875 1 98.94 337 TRP A C 1
ATOM 2769 O O . TRP A 1 337 ? 6.691 15.297 -4.758 1 98.94 337 TRP A O 1
ATOM 2779 N N . VAL A 1 338 ? 8.531 14.391 -3.824 1 98.88 338 VAL A N 1
ATOM 2780 C CA . VAL A 1 338 ? 8.055 14.508 -2.453 1 98.88 338 VAL A CA 1
ATOM 2781 C C . VAL A 1 338 ? 9.109 15.203 -1.595 1 98.88 338 VAL A C 1
ATOM 2783 O O . VAL A 1 338 ? 10.305 14.922 -1.729 1 98.88 338 VAL A O 1
ATOM 2786 N N . GLN A 1 339 ? 8.727 16.156 -0.794 1 98.81 339 GLN A N 1
ATOM 2787 C CA . GLN A 1 339 ? 9.562 16.688 0.279 1 98.81 339 GLN A CA 1
ATOM 2788 C C . GLN A 1 339 ? 9.008 16.297 1.647 1 98.81 339 GLN A C 1
ATOM 2790 O O . GLN A 1 339 ? 7.801 16.391 1.883 1 98.81 339 GLN A O 1
ATOM 2795 N N . THR A 1 340 ? 9.766 15.844 2.545 1 98.31 340 THR A N 1
ATOM 2796 C CA . THR A 1 340 ? 9.344 15.484 3.895 1 98.31 340 THR A CA 1
ATOM 2797 C C . THR A 1 340 ? 10.523 15.57 4.867 1 98.31 340 THR A C 1
ATOM 2799 O O . THR A 1 340 ? 11.641 15.172 4.535 1 98.31 340 THR A O 1
ATOM 2802 N N . PRO A 1 341 ? 10.336 16.078 6.055 1 96.5 341 PRO A N 1
ATOM 2803 C CA . PRO A 1 341 ? 11.414 16.094 7.051 1 96.5 341 PRO A CA 1
ATOM 2804 C C . PRO A 1 341 ? 11.688 14.719 7.645 1 96.5 341 PRO A C 1
ATOM 2806 O O . PRO A 1 341 ? 12.797 14.461 8.125 1 96.5 341 PRO A O 1
ATOM 2809 N N . TYR A 1 342 ? 10.703 13.859 7.648 1 95.19 342 TYR A N 1
ATOM 2810 C CA . TYR A 1 342 ? 10.82 12.508 8.188 1 95.19 342 TYR A CA 1
ATOM 2811 C C . TYR A 1 342 ? 10.367 11.477 7.164 1 95.19 342 TYR A C 1
ATOM 2813 O O . TYR A 1 342 ? 9.203 11.453 6.762 1 95.19 342 TYR A O 1
ATOM 2821 N N . LEU A 1 343 ? 11.273 10.633 6.793 1 96.12 343 LEU A N 1
ATOM 2822 C CA . LEU A 1 343 ? 11.016 9.578 5.816 1 96.12 343 LEU A CA 1
ATOM 2823 C C . LEU A 1 343 ? 10.969 8.211 6.492 1 96.12 343 LEU A C 1
ATOM 2825 O O . LEU A 1 343 ? 11.914 7.426 6.375 1 96.12 343 LEU A O 1
ATOM 2829 N N . ILE A 1 344 ? 9.867 7.934 7.109 1 93.69 344 ILE A N 1
ATOM 2830 C CA . ILE A 1 344 ? 9.633 6.664 7.785 1 93.69 344 ILE A CA 1
ATOM 2831 C C . ILE A 1 344 ? 8.258 6.121 7.41 1 93.69 344 ILE A C 1
ATOM 2833 O O . ILE A 1 344 ? 7.395 5.941 8.273 1 93.69 344 ILE A O 1
ATOM 2837 N N . PRO A 1 345 ? 8.102 5.816 6.176 1 94.06 345 PRO A N 1
ATOM 2838 C CA . PRO A 1 345 ? 6.797 5.34 5.707 1 94.06 345 PRO A CA 1
ATOM 2839 C C . PRO A 1 345 ? 6.434 3.967 6.266 1 94.06 345 PRO A C 1
ATOM 2841 O O . PRO A 1 345 ? 7.324 3.182 6.605 1 94.06 345 PRO A O 1
ATOM 2844 N N . ASP A 1 346 ? 5.188 3.738 6.375 1 89.88 346 ASP A N 1
ATOM 2845 C CA . ASP A 1 346 ? 4.766 2.373 6.676 1 89.88 346 ASP A CA 1
ATOM 2846 C C . ASP A 1 346 ? 4.875 1.479 5.445 1 89.88 346 ASP A C 1
ATOM 2848 O O . ASP A 1 346 ? 5.348 1.916 4.395 1 89.88 346 ASP A O 1
ATOM 2852 N N . ASP A 1 347 ? 4.5 0.229 5.547 1 88.25 347 ASP A N 1
ATOM 2853 C CA . ASP A 1 347 ? 4.699 -0.748 4.48 1 88.25 347 ASP A CA 1
ATOM 2854 C C . ASP A 1 347 ? 3.877 -0.388 3.246 1 88.25 347 ASP A C 1
ATOM 2856 O O . ASP A 1 347 ? 4.305 -0.637 2.115 1 88.25 347 ASP A O 1
ATOM 2860 N N . ALA A 1 348 ? 2.742 0.126 3.477 1 92.56 348 ALA A N 1
ATOM 2861 C CA . ALA A 1 348 ? 1.851 0.46 2.369 1 92.56 348 ALA A CA 1
ATOM 2862 C C . ALA A 1 348 ? 2.443 1.567 1.503 1 92.56 348 ALA A C 1
ATOM 2864 O O . ALA A 1 348 ? 2.521 1.433 0.28 1 92.56 348 ALA A O 1
ATOM 2865 N N . VAL A 1 349 ? 2.861 2.635 2.141 1 95.94 349 VAL A N 1
ATOM 2866 C CA . VAL A 1 349 ? 3.42 3.758 1.396 1 95.94 349 VAL A CA 1
ATOM 2867 C C . VAL A 1 349 ? 4.77 3.361 0.801 1 95.94 349 VAL A C 1
ATOM 2869 O O . VAL A 1 349 ? 5.102 3.758 -0.319 1 95.94 349 VAL A O 1
ATOM 2872 N N . PHE A 1 350 ? 5.527 2.586 1.502 1 94.31 350 PHE A N 1
ATOM 2873 C CA . PHE A 1 350 ? 6.801 2.104 0.979 1 94.31 350 PHE A CA 1
ATOM 2874 C C . PHE A 1 350 ? 6.594 1.31 -0.306 1 94.31 350 PHE A C 1
ATOM 2876 O O . PHE A 1 350 ? 7.273 1.55 -1.307 1 94.31 350 PHE A O 1
ATOM 2883 N N . ALA A 1 351 ? 5.707 0.361 -0.252 1 93.94 351 ALA A N 1
ATOM 2884 C CA . ALA A 1 351 ? 5.398 -0.438 -1.435 1 93.94 351 ALA A CA 1
ATOM 2885 C C . ALA A 1 351 ? 4.898 0.444 -2.576 1 93.94 351 ALA A C 1
ATOM 2887 O O . ALA A 1 351 ? 5.188 0.18 -3.746 1 93.94 351 ALA A O 1
ATOM 2888 N N . THR A 1 352 ? 4.133 1.451 -2.23 1 96.56 352 THR A N 1
ATOM 2889 C CA . THR A 1 352 ? 3.598 2.381 -3.219 1 96.56 352 THR A CA 1
ATOM 2890 C C . THR A 1 352 ? 4.727 3.102 -3.949 1 96.56 352 THR A C 1
ATOM 2892 O O . THR A 1 352 ? 4.754 3.139 -5.18 1 96.56 352 THR A O 1
ATOM 2895 N N . TRP A 1 353 ? 5.652 3.646 -3.23 1 97.56 353 TRP A N 1
ATOM 2896 C CA . TRP A 1 353 ? 6.77 4.359 -3.844 1 97.56 353 TRP A CA 1
ATOM 2897 C C . TRP A 1 353 ? 7.637 3.414 -4.664 1 97.56 353 TRP A C 1
ATOM 2899 O O . TRP A 1 353 ? 8.094 3.768 -5.754 1 97.56 353 TRP A O 1
ATOM 2909 N N . GLN A 1 354 ? 7.859 2.256 -4.121 1 94.81 354 GLN A N 1
ATOM 2910 C CA . GLN A 1 354 ? 8.602 1.243 -4.859 1 94.81 354 GLN A CA 1
ATOM 2911 C C . GLN A 1 354 ? 7.934 0.928 -6.195 1 94.81 354 GLN A C 1
ATOM 2913 O O . GLN A 1 354 ? 8.594 0.88 -7.234 1 94.81 354 GLN A O 1
ATOM 2918 N N . THR A 1 355 ? 6.688 0.688 -6.129 1 95.25 355 THR A N 1
ATOM 2919 C CA . THR A 1 355 ? 5.906 0.327 -7.305 1 95.25 355 THR A CA 1
ATOM 2920 C C . THR A 1 355 ? 5.93 1.449 -8.344 1 95.25 355 THR A C 1
ATOM 2922 O O . THR A 1 355 ? 6.121 1.198 -9.531 1 95.25 355 THR A O 1
ATOM 2925 N N . ILE A 1 356 ? 5.758 2.688 -7.887 1 97.19 356 ILE A N 1
ATOM 2926 C CA . ILE A 1 356 ? 5.742 3.832 -8.789 1 97.19 356 ILE A CA 1
ATOM 2927 C C . ILE A 1 356 ? 7.109 3.984 -9.453 1 97.19 356 ILE A C 1
ATOM 2929 O O . ILE A 1 356 ? 7.203 4.145 -10.672 1 97.19 356 ILE A O 1
ATOM 2933 N N . ALA A 1 357 ? 8.141 3.891 -8.703 1 96.75 357 ALA A N 1
ATOM 2934 C CA . ALA A 1 357 ? 9.492 4.047 -9.227 1 96.75 357 ALA A CA 1
ATOM 2935 C C . ALA A 1 357 ? 9.82 2.955 -10.242 1 96.75 357 ALA A C 1
ATOM 2937 O O . ALA A 1 357 ? 10.344 3.238 -11.32 1 96.75 357 ALA A O 1
ATOM 2938 N N . MET A 1 358 ? 9.477 1.777 -9.945 1 94 358 MET A N 1
ATOM 2939 C CA . MET A 1 358 ? 9.812 0.63 -10.781 1 94 358 MET A CA 1
ATOM 2940 C C . MET A 1 358 ? 8.93 0.572 -12.016 1 94 358 MET A C 1
ATOM 2942 O O . MET A 1 358 ? 9.195 -0.195 -12.945 1 94 358 MET A O 1
ATOM 2946 N N . SER A 1 359 ? 7.922 1.371 -12.062 1 94.31 359 SER A N 1
ATOM 2947 C CA . SER A 1 359 ? 7.07 1.474 -13.25 1 94.31 359 SER A CA 1
ATOM 2948 C C . SER A 1 359 ? 7.652 2.451 -14.266 1 94.31 359 SER A C 1
ATOM 2950 O O . SER A 1 359 ? 7.043 2.713 -15.305 1 94.31 359 SER A O 1
ATOM 2952 N N . GLY A 1 360 ? 8.789 3.033 -13.961 1 93.44 360 GLY A N 1
ATOM 2953 C CA . GLY A 1 360 ? 9.445 3.943 -14.883 1 93.44 360 GLY A CA 1
ATOM 2954 C C . GLY A 1 360 ? 9.172 5.406 -14.578 1 93.44 360 GLY A C 1
ATOM 2955 O O . GLY A 1 360 ? 9.562 6.289 -15.344 1 93.44 360 GLY A O 1
ATOM 2956 N N . VAL A 1 361 ? 8.492 5.727 -13.531 1 97.06 361 VAL A N 1
ATOM 2957 C CA . VAL A 1 361 ? 8.188 7.094 -13.117 1 97.06 361 VAL A CA 1
ATOM 2958 C C . VAL A 1 361 ? 9.406 7.703 -12.43 1 97.06 361 VAL A C 1
ATOM 2960 O O . VAL A 1 361 ? 10.109 7.02 -11.672 1 97.06 361 VAL A O 1
ATOM 2963 N N . ASP A 1 362 ? 9.711 8.969 -12.703 1 98.5 362 ASP A N 1
ATOM 2964 C CA . ASP A 1 362 ? 10.789 9.695 -12.031 1 98.5 362 ASP A CA 1
ATOM 2965 C C . ASP A 1 362 ? 10.391 10.078 -10.609 1 98.5 362 ASP A C 1
ATOM 2967 O O . ASP A 1 362 ? 9.75 11.109 -10.398 1 98.5 362 ASP A O 1
ATOM 2971 N N . VAL A 1 363 ? 10.781 9.266 -9.68 1 98.75 363 VAL A N 1
ATOM 2972 C CA . VAL A 1 363 ? 10.438 9.516 -8.289 1 98.75 363 VAL A CA 1
ATOM 2973 C C . VAL A 1 363 ? 11.609 10.18 -7.574 1 98.75 363 VAL A C 1
ATOM 2975 O O . VAL A 1 363 ? 12.711 9.625 -7.535 1 98.75 363 VAL A O 1
ATOM 2978 N N . ARG A 1 364 ? 11.383 11.375 -7.004 1 98.88 364 ARG A N 1
ATOM 2979 C CA . ARG A 1 364 ? 12.375 12.109 -6.227 1 98.88 364 ARG A CA 1
ATOM 2980 C C . ARG A 1 364 ? 11.844 12.438 -4.832 1 98.88 364 ARG A C 1
ATOM 2982 O O . ARG A 1 364 ? 10.703 12.883 -4.688 1 98.88 364 ARG A O 1
ATOM 2989 N N . ILE A 1 365 ? 12.648 12.148 -3.834 1 98.88 365 ILE A N 1
ATOM 2990 C CA . ILE A 1 365 ? 12.305 12.492 -2.457 1 98.88 365 ILE A CA 1
ATOM 2991 C C . ILE A 1 365 ? 13.422 13.336 -1.847 1 98.88 365 ILE A C 1
ATOM 2993 O O . ILE A 1 365 ? 14.602 12.992 -1.954 1 98.88 365 ILE A O 1
ATOM 2997 N N . MET A 1 366 ? 13.062 14.453 -1.268 1 98.81 366 MET A N 1
ATOM 2998 C CA . MET A 1 366 ? 14.031 15.352 -0.637 1 98.81 366 MET A CA 1
ATOM 2999 C C . MET A 1 366 ? 13.883 15.328 0.881 1 98.81 366 MET A C 1
ATOM 3001 O O . MET A 1 366 ? 12.766 15.445 1.401 1 98.81 366 MET A O 1
ATOM 3005 N N . ILE A 1 367 ? 14.961 15.094 1.623 1 98.19 367 ILE A N 1
ATOM 3006 C CA . ILE A 1 367 ? 14.977 15.016 3.08 1 98.19 367 ILE A CA 1
ATOM 3007 C C . ILE A 1 367 ? 16.047 15.945 3.641 1 98.19 367 ILE A C 1
ATOM 3009 O O . ILE A 1 367 ? 16.938 16.391 2.908 1 98.19 367 ILE A O 1
ATOM 3013 N N . PRO A 1 368 ? 16 16.312 4.922 1 96.56 368 PRO A N 1
ATOM 3014 C CA . PRO A 1 368 ? 17.031 17.156 5.516 1 96.56 368 PRO A CA 1
ATOM 3015 C C . PRO A 1 368 ? 18.359 16.422 5.73 1 96.56 368 PRO A C 1
ATOM 3017 O O . PRO A 1 368 ? 18.375 15.188 5.746 1 96.56 368 PRO A O 1
ATOM 3020 N N . CYS A 1 369 ? 19.438 17.109 5.949 1 93.44 369 CYS A N 1
ATOM 3021 C CA . CYS A 1 369 ? 20.766 16.531 6.105 1 93.44 369 CYS A CA 1
ATOM 3022 C C . CYS A 1 369 ? 21.078 16.297 7.574 1 93.44 369 CYS A C 1
ATOM 3024 O O . CYS A 1 369 ? 22.109 15.703 7.902 1 93.44 369 CYS A O 1
ATOM 3026 N N . LYS A 1 370 ? 20.25 16.75 8.477 1 87.62 370 LYS A N 1
ATOM 3027 C CA . LYS A 1 370 ? 20.562 16.625 9.891 1 87.62 370 LYS A CA 1
ATOM 3028 C C . LYS A 1 370 ? 19.328 16.234 10.703 1 87.62 370 LYS A C 1
ATOM 3030 O O . LYS A 1 370 ? 18.203 16.484 10.273 1 87.62 370 LYS A O 1
ATOM 3035 N N . PRO A 1 371 ? 19.641 15.531 11.852 1 78.31 371 PRO A N 1
ATOM 3036 C CA . PRO A 1 371 ? 18.531 15.07 12.695 1 78.31 371 PRO A CA 1
ATOM 3037 C C . PRO A 1 371 ? 17.969 16.172 13.586 1 78.31 371 PRO A C 1
ATOM 3039 O O . PRO A 1 371 ? 18.719 17.047 14.047 1 78.31 371 PRO A O 1
ATOM 3042 N N . ASP A 1 372 ? 16.766 16.188 13.695 1 73.69 372 ASP A N 1
ATOM 3043 C CA . ASP A 1 372 ? 16.188 16.844 14.859 1 73.69 372 ASP A CA 1
ATOM 3044 C C . ASP A 1 372 ? 16.016 15.875 16.016 1 73.69 372 ASP A C 1
ATOM 3046 O O . ASP A 1 372 ? 16.047 16.266 17.188 1 73.69 372 ASP A O 1
ATOM 3050 N N . HIS A 1 373 ? 15.852 14.609 15.656 1 77.19 373 HIS A N 1
ATOM 3051 C CA . HIS A 1 373 ? 15.828 13.477 16.578 1 77.19 373 HIS A CA 1
ATOM 3052 C C . HIS A 1 373 ? 16.734 12.352 16.094 1 77.19 373 HIS A C 1
ATOM 3054 O O . HIS A 1 373 ? 16.5 11.781 15.023 1 77.19 373 HIS A O 1
ATOM 3060 N N . PRO A 1 374 ? 17.688 11.922 16.906 1 75.88 374 PRO A N 1
ATOM 3061 C CA . PRO A 1 374 ? 18.719 11.008 16.422 1 75.88 374 PRO A CA 1
ATOM 3062 C C . PRO A 1 374 ? 18.156 9.68 15.922 1 75.88 374 PRO A C 1
ATOM 3064 O O . PRO A 1 374 ? 18.516 9.219 14.836 1 75.88 374 PRO A O 1
ATOM 3067 N N . PHE A 1 375 ? 17.281 9.117 16.594 1 81.06 375 PHE A N 1
ATOM 3068 C CA . PHE A 1 375 ? 16.766 7.812 16.188 1 81.06 375 PHE A CA 1
ATOM 3069 C C . PHE A 1 375 ? 15.898 7.934 14.938 1 81.06 375 PHE A C 1
ATOM 3071 O O . PHE A 1 375 ? 15.922 7.055 14.07 1 81.06 375 PHE A O 1
ATOM 3078 N N . ILE A 1 376 ? 15.266 9.031 14.875 1 85.69 376 ILE A N 1
ATOM 3079 C CA . ILE A 1 376 ? 14.383 9.25 13.734 1 85.69 376 ILE A CA 1
ATOM 3080 C C . ILE A 1 376 ? 15.219 9.422 12.469 1 85.69 376 ILE A C 1
ATOM 3082 O O . ILE A 1 376 ? 14.859 8.898 11.406 1 85.69 376 ILE A O 1
ATOM 3086 N N . TYR A 1 377 ? 16.281 10.07 12.625 1 90.12 377 TYR A N 1
ATOM 3087 C CA . TYR A 1 377 ? 17.109 10.32 11.445 1 90.12 377 TYR A CA 1
ATOM 3088 C C . TYR A 1 377 ? 17.75 9.031 10.945 1 90.12 377 TYR A C 1
ATOM 3090 O O . TYR A 1 377 ? 17.891 8.844 9.734 1 90.12 377 TYR A O 1
ATOM 3098 N N . ARG A 1 378 ? 18.156 8.18 11.812 1 90.44 378 ARG A N 1
ATOM 3099 C CA . ARG A 1 378 ? 18.75 6.898 11.422 1 90.44 378 ARG A CA 1
ATOM 3100 C C . ARG A 1 378 ? 17.734 6.027 10.695 1 90.44 378 ARG A C 1
ATOM 3102 O O . ARG A 1 378 ? 18.062 5.324 9.742 1 90.44 378 ARG A O 1
ATOM 3109 N N . ALA A 1 379 ? 16.547 6.102 11.188 1 89.12 379 ALA A N 1
ATOM 3110 C CA . ALA A 1 379 ? 15.484 5.387 10.477 1 89.12 379 ALA A CA 1
ATOM 3111 C C . ALA A 1 379 ? 15.266 5.973 9.086 1 89.12 379 ALA A C 1
ATOM 3113 O O . ALA A 1 379 ? 15.094 5.234 8.109 1 89.12 379 ALA A O 1
ATOM 3114 N N . THR A 1 380 ? 15.258 7.297 9.062 1 94.44 380 THR A N 1
ATOM 3115 C CA . THR A 1 380 ? 15.125 8 7.797 1 94.44 380 THR A CA 1
ATOM 3116 C C . THR A 1 380 ? 16.203 7.562 6.812 1 94.44 380 THR A C 1
ATOM 3118 O O . THR A 1 380 ? 15.922 7.309 5.641 1 94.44 380 THR A O 1
ATOM 3121 N N . GLN A 1 381 ? 17.359 7.426 7.336 1 94.38 381 GLN A N 1
ATOM 3122 C CA . GLN A 1 381 ? 18.484 7.008 6.496 1 94.38 381 GLN A CA 1
ATOM 3123 C C . GLN A 1 381 ? 18.281 5.59 5.977 1 94.38 381 GLN A C 1
ATOM 3125 O O . GLN A 1 381 ? 18.625 5.285 4.832 1 94.38 381 GLN A O 1
ATOM 3130 N N . TRP A 1 382 ? 17.812 4.746 6.812 1 92.12 382 TRP A N 1
ATOM 3131 C CA . TRP A 1 382 ? 17.562 3.373 6.387 1 92.12 382 TRP A CA 1
ATOM 3132 C C . TRP A 1 382 ? 16.625 3.332 5.195 1 92.12 382 TRP A C 1
ATOM 3134 O O . TRP A 1 382 ? 16.906 2.676 4.188 1 92.12 382 TRP A O 1
ATOM 3144 N N . TYR A 1 383 ? 15.562 3.99 5.316 1 94.5 383 TYR A N 1
ATOM 3145 C CA . TYR A 1 383 ? 14.562 4 4.254 1 94.5 383 TYR A CA 1
ATOM 3146 C C . TYR A 1 383 ? 15.109 4.676 3.002 1 94.5 383 TYR A C 1
ATOM 3148 O O . TYR A 1 383 ? 14.82 4.25 1.882 1 94.5 383 TYR A O 1
ATOM 3156 N N . ALA A 1 384 ? 15.812 5.762 3.219 1 97.06 384 ALA A N 1
ATOM 3157 C CA . ALA A 1 384 ? 16.438 6.441 2.088 1 97.06 384 ALA A CA 1
ATOM 3158 C C . ALA A 1 384 ? 17.344 5.492 1.315 1 97.06 384 ALA A C 1
ATOM 3160 O O . ALA A 1 384 ? 17.312 5.457 0.083 1 97.06 384 ALA A O 1
ATOM 3161 N N . ASN A 1 385 ? 18.188 4.742 2.047 1 95.62 385 ASN A N 1
ATOM 3162 C CA . ASN A 1 385 ? 19.062 3.766 1.416 1 95.62 385 ASN A CA 1
ATOM 3163 C C . ASN A 1 385 ? 18.281 2.74 0.607 1 95.62 385 ASN A C 1
ATOM 3165 O O . ASN A 1 385 ? 18.609 2.453 -0.542 1 95.62 385 ASN A O 1
ATOM 3169 N N . GLU A 1 386 ? 17.234 2.234 1.204 1 92.62 386 GLU A N 1
ATOM 3170 C CA . GLU A 1 386 ? 16.453 1.186 0.569 1 92.62 386 GLU A CA 1
ATOM 3171 C C . GLU A 1 386 ? 15.742 1.708 -0.676 1 92.62 386 GLU A C 1
ATOM 3173 O O . GLU A 1 386 ? 15.711 1.035 -1.709 1 92.62 386 GLU A O 1
ATOM 3178 N N . LEU A 1 387 ? 15.172 2.852 -0.558 1 96.44 387 LEU A N 1
ATOM 3179 C CA . LEU A 1 387 ? 14.461 3.43 -1.689 1 96.44 387 LEU A CA 1
ATOM 3180 C C . LEU A 1 387 ? 15.406 3.727 -2.842 1 96.44 387 LEU A C 1
ATOM 3182 O O . LEU A 1 387 ? 15.039 3.582 -4.012 1 96.44 387 LEU A O 1
ATOM 3186 N N . THR A 1 388 ? 16.578 4.168 -2.5 1 97.12 388 THR A N 1
ATOM 3187 C CA . THR A 1 388 ? 17.594 4.414 -3.527 1 97.12 388 THR A CA 1
ATOM 3188 C C . THR A 1 388 ? 17.875 3.145 -4.328 1 97.12 388 THR A C 1
ATOM 3190 O O . THR A 1 388 ? 18.047 3.201 -5.547 1 97.12 388 THR A O 1
ATOM 3193 N N . ARG A 1 389 ? 17.844 2.066 -3.725 1 91.75 389 ARG A N 1
ATOM 3194 C CA . ARG A 1 389 ? 18.109 0.787 -4.375 1 91.75 389 ARG A CA 1
ATOM 3195 C C . ARG A 1 389 ? 17.016 0.458 -5.391 1 91.75 389 ARG A C 1
ATOM 3197 O O . ARG A 1 389 ? 17.266 -0.273 -6.355 1 91.75 389 ARG A O 1
ATOM 3204 N N . PHE A 1 390 ? 15.914 1.01 -5.203 1 91.19 390 PHE A N 1
ATOM 3205 C CA . PHE A 1 390 ? 14.797 0.705 -6.09 1 91.19 390 PHE A CA 1
ATOM 3206 C C . PHE A 1 390 ? 14.625 1.8 -7.133 1 91.19 390 PHE A C 1
ATOM 3208 O O . PHE A 1 390 ? 13.609 1.84 -7.832 1 91.19 390 PHE A O 1
ATOM 3215 N N . GLY A 1 391 ? 15.508 2.691 -7.16 1 94.12 391 GLY A N 1
ATOM 3216 C CA . GLY A 1 391 ? 15.516 3.66 -8.242 1 94.12 391 GLY A CA 1
ATOM 3217 C C . GLY A 1 391 ? 14.969 5.016 -7.84 1 94.12 391 GLY A C 1
ATOM 3218 O O . GLY A 1 391 ? 14.875 5.926 -8.664 1 94.12 391 GLY A O 1
ATOM 3219 N N . VAL A 1 392 ? 14.586 5.188 -6.648 1 98.19 392 VAL A N 1
ATOM 3220 C CA . VAL A 1 392 ? 14.148 6.496 -6.176 1 98.19 392 VAL A CA 1
ATOM 3221 C C . VAL A 1 392 ? 15.359 7.414 -5.996 1 98.19 392 VAL A C 1
ATOM 3223 O O . VAL A 1 392 ? 16.391 6.996 -5.465 1 98.19 392 VAL A O 1
ATOM 3226 N N . LYS A 1 393 ? 15.273 8.578 -6.504 1 98.81 393 LYS A N 1
ATOM 3227 C CA . LYS A 1 393 ? 16.328 9.562 -6.305 1 98.81 393 LYS A CA 1
ATOM 3228 C C . LYS A 1 393 ? 16.125 10.328 -4.996 1 98.81 393 LYS A C 1
ATOM 3230 O O . LYS A 1 393 ? 15.188 11.117 -4.871 1 98.81 393 LYS A O 1
ATOM 3235 N N . ILE A 1 394 ? 17.016 10.125 -4.066 1 98.81 394 ILE A N 1
ATOM 3236 C CA . ILE A 1 394 ? 16.938 10.781 -2.766 1 98.81 394 ILE A CA 1
ATOM 3237 C C . ILE A 1 394 ? 17.844 12.008 -2.742 1 98.81 394 ILE A C 1
ATOM 3239 O O . ILE A 1 394 ? 19.062 11.883 -2.881 1 98.81 394 ILE A O 1
ATOM 3243 N N . TYR A 1 395 ? 17.297 13.164 -2.545 1 98.81 395 TYR A N 1
ATOM 3244 C CA . TYR A 1 395 ? 18.047 14.414 -2.416 1 98.81 395 TYR A CA 1
ATOM 3245 C C . TYR A 1 395 ? 18.172 14.82 -0.953 1 98.81 395 TYR A C 1
ATOM 3247 O O . TYR A 1 395 ? 17.172 14.945 -0.25 1 98.81 395 TYR A O 1
ATOM 3255 N N . ILE A 1 396 ? 19.359 15.016 -0.537 1 98.44 396 ILE A N 1
ATOM 3256 C CA . ILE A 1 396 ? 19.625 15.477 0.822 1 98.44 396 ILE A CA 1
ATOM 3257 C C . ILE A 1 396 ? 19.844 16.984 0.825 1 98.44 396 ILE A C 1
ATOM 3259 O O . ILE A 1 396 ? 20.844 17.484 0.305 1 98.44 396 ILE A O 1
ATOM 3263 N N . TYR A 1 397 ? 18.984 17.734 1.429 1 98.31 397 TYR A N 1
ATOM 3264 C CA . TYR A 1 397 ? 19 19.188 1.458 1 98.31 397 TYR A CA 1
ATOM 3265 C C . TYR A 1 397 ? 20.078 19.703 2.414 1 98.31 397 TYR A C 1
ATOM 3267 O O . TYR A 1 397 ? 20.109 19.297 3.582 1 98.31 397 TYR A O 1
ATOM 3275 N N . GLU A 1 398 ? 20.891 20.672 2.018 1 96.94 398 GLU A N 1
ATOM 3276 C CA . GLU A 1 398 ? 22.078 21.016 2.795 1 96.94 398 GLU A CA 1
ATOM 3277 C C . GLU A 1 398 ? 22.047 22.484 3.209 1 96.94 398 GLU A C 1
ATOM 3279 O O . GLU A 1 398 ? 22.938 22.969 3.914 1 96.94 398 GLU A O 1
ATOM 3284 N N . ASP A 1 399 ? 21.062 23.203 2.854 1 96.06 399 ASP A N 1
ATOM 3285 C CA . ASP A 1 399 ? 20.969 24.625 3.195 1 96.06 399 ASP A CA 1
ATOM 3286 C C . ASP A 1 399 ? 20.031 24.844 4.375 1 96.06 399 ASP A C 1
ATOM 3288 O O . ASP A 1 399 ? 19.062 25.594 4.27 1 96.06 399 ASP A O 1
ATOM 3292 N N . GLY A 1 400 ? 20.391 24.203 5.543 1 94.81 400 GLY A N 1
ATOM 3293 C CA . GLY A 1 400 ? 19.562 24.297 6.73 1 94.81 400 GLY A CA 1
ATOM 3294 C C . GLY A 1 400 ? 18.719 23.062 6.969 1 94.81 400 GLY A C 1
ATOM 3295 O O . GLY A 1 400 ? 19.172 21.938 6.73 1 94.81 400 GLY A O 1
ATOM 3296 N N . PHE A 1 401 ? 17.531 23.312 7.492 1 95.06 401 PHE A N 1
ATOM 3297 C CA . PHE A 1 401 ? 16.625 22.203 7.805 1 95.06 401 PHE A CA 1
ATOM 3298 C C . PHE A 1 401 ? 15.398 22.234 6.902 1 95.06 401 PHE A C 1
ATOM 3300 O O . PHE A 1 401 ? 14.633 23.203 6.918 1 95.06 401 PHE A O 1
ATOM 3307 N N . LEU A 1 402 ? 15.258 21.219 6.164 1 97.06 402 LEU A N 1
ATOM 3308 C CA . LEU A 1 402 ? 14.078 21.078 5.316 1 97.06 402 LEU A CA 1
ATOM 3309 C C . LEU A 1 402 ? 12.914 20.484 6.102 1 97.06 402 LEU A C 1
ATOM 3311 O O . LEU A 1 402 ? 12.984 19.344 6.543 1 97.06 402 LEU A O 1
ATOM 3315 N N . HIS A 1 403 ? 11.844 21.219 6.238 1 97.25 403 HIS A N 1
ATOM 3316 C CA . HIS A 1 403 ? 10.68 20.781 7.004 1 97.25 403 HIS A CA 1
ATOM 3317 C C . HIS A 1 403 ? 9.414 20.828 6.156 1 97.25 403 HIS A C 1
ATOM 3319 O O . HIS A 1 403 ? 8.305 20.75 6.688 1 97.25 403 HIS A O 1
ATOM 3325 N N . ALA A 1 404 ? 9.594 20.984 4.875 1 98.25 404 ALA A N 1
ATOM 3326 C CA . ALA A 1 404 ? 8.461 21.062 3.955 1 98.25 404 ALA A CA 1
ATOM 3327 C C . ALA A 1 404 ? 7.781 19.703 3.807 1 98.25 404 ALA A C 1
ATOM 3329 O O . ALA A 1 404 ? 8.445 18.656 3.871 1 98.25 404 ALA A O 1
ATOM 3330 N N . LYS A 1 405 ? 6.508 19.656 3.66 1 98.31 405 LYS A N 1
ATOM 3331 C CA . LYS A 1 405 ? 5.68 18.5 3.34 1 98.31 405 LYS A CA 1
ATOM 3332 C C . LYS A 1 405 ? 4.895 18.719 2.049 1 98.31 405 LYS A C 1
ATOM 3334 O O . LYS A 1 405 ? 3.758 19.188 2.082 1 98.31 405 LYS A O 1
ATOM 3339 N N . THR A 1 406 ? 5.512 18.375 1.017 1 98.81 406 THR A N 1
ATOM 3340 C CA . THR A 1 406 ? 4.898 18.656 -0.278 1 98.81 406 THR A CA 1
ATOM 3341 C C . THR A 1 406 ? 4.953 17.422 -1.174 1 98.81 406 THR A C 1
ATOM 3343 O O . THR A 1 406 ? 5.777 16.531 -0.96 1 98.81 406 THR A O 1
ATOM 3346 N N . THR A 1 407 ? 4.051 17.359 -2.094 1 98.81 407 THR A N 1
ATOM 3347 C CA . THR A 1 407 ? 4.012 16.328 -3.135 1 98.81 407 THR A CA 1
ATOM 3348 C C . THR A 1 407 ? 3.697 16.953 -4.492 1 98.81 407 THR A C 1
ATOM 3350 O O . THR A 1 407 ? 2.854 17.859 -4.59 1 98.81 407 THR A O 1
ATOM 3353 N N . ILE A 1 408 ? 4.422 16.594 -5.484 1 98.88 408 ILE A N 1
ATOM 3354 C CA . ILE A 1 408 ? 4.203 16.984 -6.871 1 98.88 408 ILE A CA 1
ATOM 3355 C C . ILE A 1 408 ? 3.992 15.75 -7.734 1 98.88 408 ILE A C 1
ATOM 3357 O O . ILE A 1 408 ? 4.844 14.859 -7.777 1 98.88 408 ILE A O 1
ATOM 3361 N N . ILE A 1 409 ? 2.895 15.648 -8.383 1 98.75 409 ILE A N 1
ATOM 3362 C CA . ILE A 1 409 ? 2.559 14.5 -9.211 1 98.75 409 ILE A CA 1
ATOM 3363 C C . ILE A 1 409 ? 2.352 14.953 -10.656 1 98.75 409 ILE A C 1
ATOM 3365 O O . ILE A 1 409 ? 1.404 15.688 -10.953 1 98.75 409 ILE A O 1
ATOM 3369 N N . ASP A 1 410 ? 3.244 14.5 -11.523 1 98.38 410 ASP A N 1
ATOM 3370 C CA . ASP A 1 410 ? 3.23 14.891 -12.93 1 98.38 410 ASP A CA 1
ATOM 3371 C C . ASP A 1 410 ? 3.113 16.406 -13.086 1 98.38 410 ASP A C 1
ATOM 3373 O O . ASP A 1 410 ? 3.84 17.156 -12.438 1 98.38 410 ASP A O 1
ATOM 3377 N N . ASP A 1 411 ? 2.311 16.875 -13.961 1 97.94 411 ASP A N 1
ATOM 3378 C CA . ASP A 1 411 ? 2.047 18.297 -14.148 1 97.94 411 ASP A CA 1
ATOM 3379 C C . ASP A 1 411 ? 0.615 18.641 -13.75 1 97.94 411 ASP A C 1
ATOM 3381 O O . ASP A 1 411 ? 0.057 19.641 -14.227 1 97.94 411 ASP A O 1
ATOM 3385 N N . ASN A 1 412 ? 0.105 17.734 -12.914 1 97.38 412 ASN A N 1
ATOM 3386 C CA . ASN A 1 412 ? -1.337 17.812 -12.703 1 97.38 412 ASN A CA 1
ATOM 3387 C C . ASN A 1 412 ? -1.674 18.188 -11.258 1 97.38 412 ASN A C 1
ATOM 3389 O O . ASN A 1 412 ? -2.562 19.016 -11.023 1 97.38 412 ASN A O 1
ATOM 3393 N N . PHE A 1 413 ? -0.982 17.562 -10.242 1 97.31 413 PHE A N 1
ATOM 3394 C CA . PHE A 1 413 ? -1.407 17.656 -8.852 1 97.31 413 PHE A CA 1
ATOM 3395 C C . PHE A 1 413 ? -0.245 18.078 -7.957 1 97.31 413 PHE A C 1
ATOM 3397 O O . PHE A 1 413 ? 0.909 17.75 -8.234 1 97.31 413 PHE A O 1
ATOM 3404 N N . SER A 1 414 ? -0.555 18.812 -6.992 1 98.75 414 SER A N 1
ATOM 3405 C CA . SER A 1 414 ? 0.403 19.094 -5.93 1 98.75 414 SER A CA 1
ATOM 3406 C C . SER A 1 414 ? -0.289 19.203 -4.574 1 98.75 414 SER A C 1
ATOM 3408 O O . SER A 1 414 ? -1.512 19.359 -4.508 1 98.75 414 SER A O 1
ATOM 3410 N N . SER A 1 415 ? 0.464 19.047 -3.518 1 98.75 415 SER A N 1
ATOM 3411 C CA . SER A 1 415 ? -0.098 19.172 -2.178 1 98.75 415 SER A CA 1
ATOM 3412 C C . SER A 1 415 ? 0.871 19.875 -1.239 1 98.75 415 SER A C 1
ATOM 3414 O O . SER A 1 415 ? 2.088 19.797 -1.419 1 98.75 415 SER A O 1
ATOM 3416 N N . VAL A 1 416 ? 0.396 20.641 -0.363 1 98.81 416 VAL A N 1
ATOM 3417 C CA . VAL A 1 416 ? 1.09 21.297 0.747 1 98.81 416 VAL A CA 1
ATOM 3418 C C . VAL A 1 416 ? 0.309 21.078 2.041 1 98.81 416 VAL A C 1
ATOM 3420 O O . VAL A 1 416 ? -0.919 21.172 2.057 1 98.81 416 VAL A O 1
ATOM 3423 N N . GLY A 1 417 ? 0.998 20.672 3.1 1 98.12 417 GLY A N 1
ATOM 3424 C CA . GLY A 1 417 ? 0.261 20.5 4.34 1 98.12 417 GLY A CA 1
ATOM 3425 C C . GLY A 1 417 ? 1.15 20.156 5.52 1 98.12 417 GLY A C 1
ATOM 3426 O O . GLY A 1 417 ? 2.293 20.609 5.598 1 98.12 417 GLY A O 1
ATOM 3427 N N . SER A 1 418 ? 0.526 19.484 6.465 1 97.81 418 SER A N 1
ATOM 3428 C CA . SER A 1 418 ? 1.22 19.188 7.715 1 97.81 418 SER A CA 1
ATOM 3429 C C . SER A 1 418 ? 1.665 17.734 7.77 1 97.81 418 SER A C 1
ATOM 3431 O O . SER A 1 418 ? 2.461 17.359 8.633 1 97.81 418 SER A O 1
ATOM 3433 N N . MET A 1 419 ? 1.263 16.922 6.848 1 96.88 419 MET A N 1
ATOM 3434 C CA . MET A 1 419 ? 1.486 15.484 6.945 1 96.88 419 MET A CA 1
ATOM 3435 C C . MET A 1 419 ? 2.914 15.125 6.543 1 96.88 419 MET A C 1
ATOM 3437 O O . MET A 1 419 ? 3.301 15.305 5.387 1 96.88 419 MET A O 1
ATOM 3441 N N . ASN A 1 420 ? 3.656 14.633 7.484 1 95.62 420 ASN A N 1
ATOM 3442 C CA . ASN A 1 420 ? 4.934 14 7.184 1 95.62 420 ASN A CA 1
ATOM 3443 C C . ASN A 1 420 ? 4.742 12.633 6.539 1 95.62 420 ASN A C 1
ATOM 3445 O O . ASN A 1 420 ? 3.611 12.18 6.344 1 95.62 420 ASN A O 1
ATOM 3449 N N . GLN A 1 421 ? 5.84 12.078 6.137 1 96.44 421 GLN A N 1
ATOM 3450 C CA . GLN A 1 421 ? 5.809 10.703 5.648 1 96.44 421 GLN A CA 1
ATOM 3451 C C . GLN A 1 421 ? 6.344 9.734 6.699 1 96.44 421 GLN A C 1
ATOM 3453 O O . GLN A 1 421 ? 7.379 9.102 6.488 1 96.44 421 GLN A O 1
ATOM 3458 N N . ASP A 1 422 ? 5.598 9.594 7.746 1 92.44 422 ASP A N 1
ATOM 3459 C CA . ASP A 1 422 ? 5.984 8.711 8.836 1 92.44 422 ASP A CA 1
ATOM 3460 C C . ASP A 1 422 ? 4.754 8.117 9.523 1 92.44 422 ASP A C 1
ATOM 3462 O O . ASP A 1 422 ? 3.623 8.508 9.227 1 92.44 422 ASP A O 1
ATOM 3466 N N . TYR A 1 423 ? 4.965 7.23 10.445 1 87.5 423 TYR A N 1
ATOM 3467 C CA . TYR A 1 423 ? 3.9 6.516 11.141 1 87.5 423 TYR A CA 1
ATOM 3468 C C . TYR A 1 423 ? 3.045 7.473 11.961 1 87.5 423 TYR A C 1
ATOM 3470 O O . TYR A 1 423 ? 1.82 7.336 12.008 1 87.5 423 TYR A O 1
ATOM 3478 N N . ARG A 1 424 ? 3.58 8.438 12.562 1 87.31 424 ARG A N 1
ATOM 3479 C CA . ARG A 1 424 ? 2.857 9.359 13.422 1 87.31 424 ARG A CA 1
ATOM 3480 C C . ARG A 1 424 ? 1.844 10.18 12.625 1 87.31 424 ARG A C 1
ATOM 3482 O O . ARG A 1 424 ? 0.697 10.336 13.047 1 87.31 424 ARG A O 1
ATOM 3489 N N . SER A 1 425 ? 2.275 10.664 11.547 1 93.38 425 SER A N 1
ATOM 3490 C CA . SER A 1 425 ? 1.387 11.461 10.703 1 93.38 425 SER A CA 1
ATOM 3491 C C . SER A 1 425 ? 0.289 10.602 10.086 1 93.38 425 SER A C 1
ATOM 3493 O O . SER A 1 425 ? -0.815 11.086 9.836 1 93.38 425 SER A O 1
ATOM 3495 N N . TYR A 1 426 ? 0.637 9.328 9.898 1 91 426 TYR A N 1
ATOM 3496 C CA . TYR A 1 426 ? -0.337 8.445 9.258 1 91 426 TYR A CA 1
ATOM 3497 C C . TYR A 1 426 ? -1.438 8.055 10.234 1 91 426 TYR A C 1
ATOM 3499 O O . TYR A 1 426 ? -2.574 7.797 9.836 1 91 426 TYR A O 1
ATOM 3507 N N . SER A 1 427 ? -1.087 8.047 11.609 1 84.75 427 SER A N 1
ATOM 3508 C CA . SER A 1 427 ? -2.066 7.383 12.461 1 84.75 427 SER A CA 1
ATOM 3509 C C . SER A 1 427 ? -2.242 8.125 13.781 1 84.75 427 SER A C 1
ATOM 3511 O O . SER A 1 427 ? -3.236 7.93 14.484 1 84.75 427 SER A O 1
ATOM 3513 N N . LEU A 1 428 ? -1.344 9.008 14.172 1 82.62 428 LEU A N 1
ATOM 3514 C CA . LEU A 1 428 ? -1.376 9.516 15.539 1 82.62 428 LEU A CA 1
ATOM 3515 C C . LEU A 1 428 ? -1.644 11.016 15.555 1 82.62 428 LEU A C 1
ATOM 3517 O O . LEU A 1 428 ? -2.291 11.531 16.469 1 82.62 428 LEU A O 1
ATOM 3521 N N . ASN A 1 429 ? -1.179 11.688 14.594 1 89.62 429 ASN A N 1
ATOM 3522 C CA . ASN A 1 429 ? -1.309 13.133 14.547 1 89.62 429 ASN A CA 1
ATOM 3523 C C . ASN A 1 429 ? -2.598 13.562 13.852 1 89.62 429 ASN A C 1
ATOM 3525 O O . ASN A 1 429 ? -3.117 12.836 13 1 89.62 429 ASN A O 1
ATOM 3529 N N . PHE A 1 430 ? -3.078 14.695 14.289 1 92.12 430 PHE A N 1
ATOM 3530 C CA . PHE A 1 430 ? -4.113 15.383 13.523 1 92.12 430 PHE A CA 1
ATOM 3531 C C . PHE A 1 430 ? -3.496 16.219 12.406 1 92.12 430 PHE A C 1
ATOM 3533 O O . PHE A 1 430 ? -2.74 17.156 12.672 1 92.12 430 PHE A O 1
ATOM 3540 N N . GLU A 1 431 ? -3.842 15.859 11.203 1 96.19 431 GLU A N 1
ATOM 3541 C CA . GLU A 1 431 ? -3.158 16.438 10.047 1 96.19 431 GLU A CA 1
ATOM 3542 C C . GLU A 1 431 ? -4.137 17.172 9.141 1 96.19 431 GLU A C 1
ATOM 3544 O O . GLU A 1 431 ? -5.332 16.875 9.141 1 96.19 431 GLU A O 1
ATOM 3549 N N . ASP A 1 432 ? -3.598 18.109 8.383 1 97 432 ASP A N 1
ATOM 3550 C CA . ASP A 1 432 ? -4.336 18.781 7.316 1 97 432 ASP A CA 1
ATOM 3551 C C . ASP A 1 432 ? -3.463 18.969 6.078 1 97 432 ASP A C 1
ATOM 3553 O O . ASP A 1 432 ? -2.287 19.328 6.191 1 97 432 ASP A O 1
ATOM 3557 N N . ASN A 1 433 ? -4.008 18.625 4.941 1 98.19 433 ASN A N 1
ATOM 3558 C CA . ASN A 1 433 ? -3.35 18.828 3.658 1 98.19 433 ASN A CA 1
ATOM 3559 C C . ASN A 1 433 ? -4.262 19.562 2.672 1 98.19 433 ASN A C 1
ATOM 3561 O O . ASN A 1 433 ? -5.461 19.281 2.615 1 98.19 433 ASN A O 1
ATOM 3565 N N . ALA A 1 434 ? -3.695 20.5 1.957 1 98.81 434 ALA A N 1
ATOM 3566 C CA . ALA A 1 434 ? -4.359 21.078 0.789 1 98.81 434 ALA A CA 1
ATOM 3567 C C . ALA A 1 434 ? -3.834 20.453 -0.501 1 98.81 434 ALA A C 1
ATOM 3569 O O . ALA A 1 434 ? -2.623 20.438 -0.74 1 98.81 434 ALA A O 1
ATOM 3570 N N . ILE A 1 435 ? -4.738 19.938 -1.273 1 98.75 435 ILE A N 1
ATOM 3571 C CA . ILE A 1 435 ? -4.387 19.375 -2.574 1 98.75 435 ILE A CA 1
ATOM 3572 C C . ILE A 1 435 ? -4.832 20.328 -3.682 1 98.75 435 ILE A C 1
ATOM 3574 O O . ILE A 1 435 ? -5.977 20.781 -3.693 1 98.75 435 ILE A O 1
ATOM 3578 N N . PHE A 1 436 ? -3.953 20.562 -4.609 1 98.81 436 PHE A N 1
ATOM 3579 C CA . PHE A 1 436 ? -4.203 21.5 -5.703 1 98.81 436 PHE A CA 1
ATOM 3580 C C . PHE A 1 436 ? -4.246 20.766 -7.039 1 98.81 436 PHE A C 1
ATOM 3582 O O . PHE A 1 436 ? -3.287 20.078 -7.41 1 98.81 436 PHE A O 1
ATOM 3589 N N . TYR A 1 437 ? -5.324 20.891 -7.66 1 98.06 437 TYR A N 1
ATOM 3590 C CA . TYR A 1 437 ? -5.516 20.344 -8.992 1 98.06 437 TYR A CA 1
ATOM 3591 C C . TYR A 1 437 ? -5.375 21.422 -10.062 1 98.06 437 TYR A C 1
ATOM 3593 O O . TYR A 1 437 ? -6.367 21.859 -10.648 1 98.06 437 TYR A O 1
ATOM 3601 N N . ASP A 1 438 ? -4.145 21.781 -10.344 1 98.38 438 ASP A N 1
ATOM 3602 C CA . ASP A 1 438 ? -3.893 22.906 -11.234 1 98.38 438 ASP A CA 1
ATOM 3603 C C . ASP A 1 438 ? -2.488 22.828 -11.828 1 98.38 438 ASP A C 1
ATOM 3605 O O . ASP A 1 438 ? -1.502 22.75 -11.094 1 98.38 438 ASP A O 1
ATOM 3609 N N . LYS A 1 439 ? -2.402 23 -13.141 1 97.81 439 LYS A N 1
ATOM 3610 C CA . LYS A 1 439 ? -1.132 22.875 -13.852 1 97.81 439 LYS A CA 1
ATOM 3611 C C . LYS A 1 439 ? -0.186 24.016 -13.484 1 97.81 439 LYS A C 1
ATOM 3613 O O . LYS A 1 439 ? 1.02 23.797 -13.336 1 97.81 439 LYS A O 1
ATOM 3618 N N . ASN A 1 440 ? -0.674 25.203 -13.445 1 98.06 440 ASN A N 1
ATOM 3619 C CA . ASN A 1 440 ? 0.167 26.359 -13.18 1 98.06 440 ASN A CA 1
ATOM 3620 C C . ASN A 1 440 ? 0.737 26.328 -11.758 1 98.06 440 ASN A C 1
ATOM 3622 O O . ASN A 1 440 ? 1.917 26.625 -11.555 1 98.06 440 ASN A O 1
ATOM 3626 N N . PHE A 1 441 ? -0.121 26.047 -10.82 1 98.44 441 PHE A N 1
ATOM 3627 C CA . PHE A 1 441 ? 0.376 25.953 -9.453 1 98.44 441 PHE A CA 1
ATOM 3628 C C . PHE A 1 441 ? 1.38 24.812 -9.312 1 98.44 441 PHE A C 1
ATOM 3630 O O . PHE A 1 441 ? 2.369 24.938 -8.586 1 98.44 441 PHE A O 1
ATOM 3637 N N . ASN A 1 442 ? 1.082 23.719 -9.961 1 98.62 442 ASN A N 1
ATOM 3638 C CA . ASN A 1 442 ? 2.02 22.609 -9.984 1 98.62 442 ASN A CA 1
ATOM 3639 C C . ASN A 1 442 ? 3.389 23.031 -10.508 1 98.62 442 ASN A C 1
ATOM 3641 O O . ASN A 1 442 ? 4.418 22.609 -9.992 1 98.62 442 ASN A O 1
ATOM 3645 N N . LYS A 1 443 ? 3.383 23.797 -11.516 1 98.56 443 LYS A N 1
ATOM 3646 C CA . LYS A 1 443 ? 4.633 24.297 -12.078 1 98.56 443 LYS A CA 1
ATOM 3647 C C . LYS A 1 443 ? 5.41 25.109 -11.047 1 98.56 443 LYS A C 1
ATOM 3649 O O . LYS A 1 443 ? 6.629 24.984 -10.938 1 98.56 443 LYS A O 1
ATOM 3654 N N . LYS A 1 444 ? 4.727 25.969 -10.312 1 98.56 444 LYS A N 1
ATOM 3655 C CA . LYS A 1 444 ? 5.363 26.75 -9.258 1 98.56 444 LYS A CA 1
ATOM 3656 C C . LYS A 1 444 ? 5.977 25.844 -8.195 1 98.56 444 LYS A C 1
ATOM 3658 O O . LYS A 1 444 ? 7.086 26.094 -7.723 1 98.56 444 LYS A O 1
ATOM 3663 N N . MET A 1 445 ? 5.234 24.859 -7.844 1 98.81 445 MET A N 1
ATOM 3664 C CA . MET A 1 445 ? 5.719 23.891 -6.871 1 98.81 445 MET A CA 1
ATOM 3665 C C . MET A 1 445 ? 6.965 23.172 -7.387 1 98.81 445 MET A C 1
ATOM 3667 O O . MET A 1 445 ? 7.922 22.969 -6.633 1 98.81 445 MET A O 1
ATOM 3671 N N . ALA A 1 446 ? 6.934 22.766 -8.625 1 98.75 446 ALA A N 1
ATOM 3672 C CA . ALA A 1 446 ? 8.062 22.078 -9.242 1 98.75 446 ALA A CA 1
ATOM 3673 C C . ALA A 1 446 ? 9.297 22.984 -9.289 1 98.75 446 ALA A C 1
ATOM 3675 O O . ALA A 1 446 ? 10.414 22.531 -9.039 1 98.75 446 ALA A O 1
ATOM 3676 N N . GLU A 1 447 ? 9.086 24.203 -9.633 1 98.75 447 GLU A N 1
ATOM 3677 C CA . GLU A 1 447 ? 10.188 25.172 -9.672 1 98.75 447 GLU A CA 1
ATOM 3678 C C . GLU A 1 447 ? 10.82 25.328 -8.297 1 98.75 447 GLU A C 1
ATOM 3680 O O . GLU A 1 447 ? 12.047 25.406 -8.18 1 98.75 447 GLU A O 1
ATOM 3685 N N . ALA A 1 448 ? 9.984 25.438 -7.309 1 98.75 448 ALA A N 1
ATOM 3686 C CA . ALA A 1 448 ? 10.5 25.516 -5.941 1 98.75 448 ALA A CA 1
ATOM 3687 C C . ALA A 1 448 ? 11.328 24.281 -5.59 1 98.75 448 ALA A C 1
ATOM 3689 O O . ALA A 1 448 ? 12.383 24.391 -4.961 1 98.75 448 ALA A O 1
ATOM 3690 N N . PHE A 1 449 ? 10.844 23.109 -5.938 1 98.81 449 PHE A N 1
ATOM 3691 C CA . PHE A 1 449 ? 11.562 21.859 -5.707 1 98.81 449 PHE A CA 1
ATOM 3692 C C . PHE A 1 449 ? 12.922 21.891 -6.395 1 98.81 449 PHE A C 1
ATOM 3694 O O . PHE A 1 449 ? 13.93 21.5 -5.801 1 98.81 449 PHE A O 1
ATOM 3701 N N . GLU A 1 450 ? 12.945 22.312 -7.602 1 98.75 450 GLU A N 1
ATOM 3702 C CA . GLU A 1 450 ? 14.172 22.344 -8.391 1 98.75 450 GLU A CA 1
ATOM 3703 C C . GLU A 1 450 ? 15.18 23.328 -7.789 1 98.75 450 GLU A C 1
ATOM 3705 O O . GLU A 1 450 ? 16.391 23.078 -7.816 1 98.75 450 GLU A O 1
ATOM 3710 N N . GLU A 1 451 ? 14.695 24.406 -7.352 1 98.62 451 GLU A N 1
ATOM 3711 C CA . GLU A 1 451 ? 15.57 25.359 -6.668 1 98.62 451 GLU A CA 1
ATOM 3712 C C . GLU A 1 451 ? 16.219 24.719 -5.445 1 98.62 451 GLU A C 1
ATOM 3714 O O . GLU A 1 451 ? 17.406 24.953 -5.164 1 98.62 451 GLU A O 1
ATOM 3719 N N . ASP A 1 452 ? 15.43 23.984 -4.715 1 98.69 452 ASP A N 1
ATOM 3720 C CA . ASP A 1 452 ? 15.961 23.297 -3.541 1 98.69 452 ASP A CA 1
ATOM 3721 C C . ASP A 1 452 ? 16.969 22.203 -3.943 1 98.69 452 ASP A C 1
ATOM 3723 O O . ASP A 1 452 ? 17.906 21.938 -3.205 1 98.69 452 ASP A O 1
ATOM 3727 N N . MET A 1 453 ? 16.75 21.578 -5.07 1 98.56 453 MET A N 1
ATOM 3728 C CA . MET A 1 453 ? 17.656 20.547 -5.566 1 98.56 453 MET A CA 1
ATOM 3729 C C . MET A 1 453 ? 19.062 21.109 -5.754 1 98.56 453 MET A C 1
ATOM 3731 O O . MET A 1 453 ? 20.062 20.406 -5.535 1 98.56 453 MET A O 1
ATOM 3735 N N . LYS A 1 454 ? 19.109 22.375 -6.141 1 98.44 454 LYS A N 1
ATOM 3736 C CA . LYS A 1 454 ? 20.406 23.016 -6.344 1 98.44 454 LYS A CA 1
ATOM 3737 C C . LYS A 1 454 ? 21.188 23.109 -5.039 1 98.44 454 LYS A C 1
ATOM 3739 O O . LYS A 1 454 ? 22.422 23.234 -5.051 1 98.44 454 LYS A O 1
ATOM 3744 N N . LYS A 1 455 ? 20.5 23.062 -4.004 1 98.25 455 LYS A N 1
ATOM 3745 C CA . LYS A 1 455 ? 21.109 23.141 -2.682 1 98.25 455 LYS A CA 1
ATOM 3746 C C . LYS A 1 455 ? 21.125 21.781 -2.002 1 98.25 455 LYS A C 1
ATOM 3748 O O . LYS A 1 455 ? 21.141 21.688 -0.773 1 98.25 455 LYS A O 1
ATOM 3753 N N . SER A 1 456 ? 20.969 20.75 -2.701 1 98.44 456 SER A N 1
ATOM 3754 C CA . SER A 1 456 ? 20.953 19.375 -2.209 1 98.44 456 SER A CA 1
ATOM 3755 C C . SER A 1 456 ? 21.984 18.516 -2.932 1 98.44 456 SER A C 1
ATOM 3757 O O . SER A 1 456 ? 22.469 18.891 -4 1 98.44 456 SER A O 1
ATOM 3759 N N . HIS A 1 457 ? 22.359 17.422 -2.371 1 97.94 457 HIS A N 1
ATOM 3760 C CA . HIS A 1 457 ? 23.125 16.438 -3.129 1 97.94 457 HIS A CA 1
ATOM 3761 C C . HIS A 1 457 ? 22.344 15.125 -3.248 1 97.94 457 HIS A C 1
ATOM 3763 O O . HIS A 1 457 ? 21.547 14.797 -2.371 1 97.94 457 HIS A O 1
ATOM 3769 N N . LEU A 1 458 ? 22.531 14.484 -4.285 1 98.44 458 LEU A N 1
ATOM 3770 C CA . LEU A 1 458 ? 21.875 13.211 -4.582 1 98.44 458 LEU A CA 1
ATOM 3771 C C . LEU A 1 458 ? 22.578 12.062 -3.863 1 98.44 458 LEU A C 1
ATOM 3773 O O . LEU A 1 458 ? 23.797 11.891 -3.988 1 98.44 458 LEU A O 1
ATOM 3777 N N . LEU A 1 459 ? 21.828 11.344 -3.002 1 98.19 459 LEU A N 1
ATOM 3778 C CA . LEU A 1 459 ? 22.359 10.141 -2.365 1 98.19 459 LEU A CA 1
ATOM 3779 C C . LEU A 1 459 ? 22.688 9.078 -3.404 1 98.19 459 LEU A C 1
ATOM 3781 O O . LEU A 1 459 ? 21.797 8.656 -4.164 1 98.19 459 LEU A O 1
ATOM 3785 N N . THR A 1 460 ? 23.938 8.609 -3.461 1 97.5 460 THR A N 1
ATOM 3786 C CA . THR A 1 460 ? 24.359 7.648 -4.477 1 97.5 460 THR A CA 1
ATOM 3787 C C . THR A 1 460 ? 24.547 6.262 -3.869 1 97.5 460 THR A C 1
ATOM 3789 O O . THR A 1 460 ? 24.766 6.129 -2.662 1 97.5 460 THR A O 1
ATOM 3792 N N . PRO A 1 461 ? 24.422 5.281 -4.73 1 95.88 461 PRO A N 1
ATOM 3793 C CA . PRO A 1 461 ? 24.703 3.924 -4.254 1 95.88 461 PRO A CA 1
ATOM 3794 C C . PRO A 1 461 ? 26.109 3.789 -3.656 1 95.88 461 PRO A C 1
ATOM 3796 O O . PRO A 1 461 ? 26.312 3.023 -2.711 1 95.88 461 PRO A O 1
ATOM 3799 N N . GLU A 1 462 ? 27.078 4.469 -4.18 1 96.44 462 GLU A N 1
ATOM 3800 C CA . GLU A 1 462 ? 28.453 4.434 -3.662 1 96.44 462 GLU A CA 1
ATOM 3801 C C . GLU A 1 462 ? 28.516 4.977 -2.238 1 96.44 462 GLU A C 1
ATOM 3803 O O . GLU A 1 462 ? 29.203 4.422 -1.387 1 96.44 462 GLU A O 1
ATOM 3808 N N . GLU A 1 463 ? 27.828 6.035 -2.018 1 96.56 463 GLU A N 1
ATOM 3809 C CA . GLU A 1 463 ? 27.766 6.594 -0.67 1 96.56 463 GLU A CA 1
ATOM 3810 C C . GLU A 1 463 ? 27.156 5.598 0.314 1 96.56 463 GLU A C 1
ATOM 3812 O O . GLU A 1 463 ? 27.609 5.492 1.457 1 96.56 463 GLU A O 1
ATOM 3817 N N . ILE A 1 464 ? 26.156 4.934 -0.112 1 96 464 ILE A N 1
ATOM 3818 C CA . ILE A 1 464 ? 25.484 3.955 0.73 1 96 464 ILE A CA 1
ATOM 3819 C C . ILE A 1 464 ? 26.438 2.807 1.055 1 96 464 ILE A C 1
ATOM 3821 O O . ILE A 1 464 ? 26.516 2.355 2.199 1 96 464 ILE A O 1
ATOM 3825 N N . LYS A 1 465 ? 27.188 2.371 0.103 1 94.31 465 LYS A N 1
ATOM 3826 C CA . LYS A 1 465 ? 28.109 1.259 0.268 1 94.31 465 LYS A CA 1
ATOM 3827 C C . LYS A 1 465 ? 29.234 1.622 1.232 1 94.31 465 LYS A C 1
ATOM 3829 O O . LYS A 1 465 ? 29.75 0.758 1.941 1 94.31 465 LYS A O 1
ATOM 3834 N N . LYS A 1 466 ? 29.547 2.83 1.317 1 95.38 466 LYS A N 1
ATOM 3835 C CA . LYS A 1 466 ? 30.656 3.299 2.143 1 95.38 466 LYS A CA 1
ATOM 3836 C C . LYS A 1 466 ? 30.25 3.422 3.605 1 95.38 466 LYS A C 1
ATOM 3838 O O . LYS A 1 466 ? 31.094 3.582 4.484 1 95.38 466 LYS A O 1
ATOM 3843 N N . GLN A 1 467 ? 28.953 3.312 3.852 1 93.62 467 GLN A N 1
ATOM 3844 C CA . GLN A 1 467 ? 28.5 3.408 5.23 1 93.62 467 GLN A CA 1
ATOM 3845 C C . GLN A 1 467 ? 29.047 2.266 6.078 1 93.62 467 GLN A C 1
ATOM 3847 O O . GLN A 1 467 ? 29.031 1.107 5.652 1 93.62 467 GLN A O 1
ATOM 3852 N N . GLY A 1 468 ? 29.531 2.586 7.215 1 91.5 468 GLY A N 1
ATOM 3853 C CA . GLY A 1 468 ? 30.141 1.596 8.094 1 91.5 468 GLY A CA 1
ATOM 3854 C C . GLY A 1 468 ? 29.125 0.641 8.703 1 91.5 468 GLY A C 1
ATOM 3855 O O . GLY A 1 468 ? 27.922 0.903 8.672 1 91.5 468 GLY A O 1
ATOM 3856 N N . ARG A 1 469 ? 29.641 -0.401 9.289 1 85.06 469 ARG A N 1
ATOM 3857 C CA . ARG A 1 469 ? 28.797 -1.447 9.852 1 85.06 469 ARG A CA 1
ATOM 3858 C C . ARG A 1 469 ? 28.016 -0.929 11.055 1 85.06 469 ARG A C 1
ATOM 3860 O O . ARG A 1 469 ? 26.859 -1.321 11.273 1 85.06 469 ARG A O 1
ATOM 3867 N N . TRP A 1 470 ? 28.641 -0.128 11.773 1 86.5 470 TRP A N 1
ATOM 3868 C CA . TRP A 1 470 ? 27.984 0.426 12.953 1 86.5 470 TRP A CA 1
ATOM 3869 C C . TRP A 1 470 ? 26.781 1.277 12.555 1 86.5 470 TRP A C 1
ATOM 3871 O O . TRP A 1 470 ? 25.703 1.148 13.141 1 86.5 470 TRP A O 1
ATOM 3881 N N . LEU A 1 471 ? 27 2.121 11.625 1 88.12 471 LEU A N 1
ATOM 3882 C CA . LEU A 1 471 ? 25.906 2.973 11.156 1 88.12 471 LEU A CA 1
ATOM 3883 C C . LEU A 1 471 ? 24.766 2.133 10.586 1 88.12 471 LEU A C 1
ATOM 3885 O O . LEU A 1 471 ? 23.594 2.408 10.859 1 88.12 471 LEU A O 1
ATOM 3889 N N . ARG A 1 472 ? 25.094 1.088 9.883 1 86.56 472 ARG A N 1
ATOM 3890 C CA . ARG A 1 472 ? 24.078 0.217 9.289 1 86.56 472 ARG A CA 1
ATOM 3891 C C . ARG A 1 472 ? 23.266 -0.493 10.367 1 86.56 472 ARG A C 1
ATOM 3893 O O . ARG A 1 472 ? 22.062 -0.681 10.227 1 86.56 472 ARG A O 1
ATOM 3900 N N . THR A 1 473 ? 23.969 -0.831 11.367 1 81.69 473 THR A N 1
ATOM 3901 C CA . THR A 1 473 ? 23.297 -1.489 12.477 1 81.69 473 THR A CA 1
ATOM 3902 C C . THR A 1 473 ? 22.344 -0.525 13.18 1 81.69 473 THR A C 1
ATOM 3904 O O . THR A 1 473 ? 21.219 -0.89 13.5 1 81.69 473 THR A O 1
ATOM 3907 N N . LEU A 1 474 ? 22.812 0.646 13.375 1 82.69 474 LEU A N 1
ATOM 3908 C CA . LEU A 1 474 ? 21.984 1.654 14.016 1 82.69 474 LEU A CA 1
ATOM 3909 C C . LEU A 1 474 ? 20.766 1.976 13.156 1 82.69 474 LEU A C 1
ATOM 3911 O O . LEU A 1 474 ? 19.672 2.188 13.68 1 82.69 474 LEU A O 1
ATOM 3915 N N . GLN A 1 475 ? 20.969 2.061 11.883 1 87.06 475 GLN A N 1
ATOM 3916 C CA . GLN A 1 475 ? 19.875 2.307 10.945 1 87.06 475 GLN A CA 1
ATOM 3917 C C . GLN A 1 475 ? 18.844 1.188 11.008 1 87.06 475 GLN A C 1
ATOM 3919 O O . GLN A 1 475 ? 17.641 1.453 11.062 1 87.06 475 GLN A O 1
ATOM 3924 N N . SER A 1 476 ? 19.281 -0.022 11.039 1 81.12 476 SER A N 1
ATOM 3925 C CA . SER A 1 476 ? 18.391 -1.183 11.078 1 81.12 476 SER A CA 1
ATOM 3926 C C . SER A 1 476 ? 17.594 -1.234 12.375 1 81.12 476 SER A C 1
ATOM 3928 O O . SER A 1 476 ? 16.406 -1.548 12.375 1 81.12 476 SER A O 1
ATOM 3930 N N . PHE A 1 477 ? 18.281 -0.904 13.398 1 75.12 477 PHE A N 1
ATOM 3931 C CA . PHE A 1 477 ? 17.641 -0.895 14.703 1 75.12 477 PHE A CA 1
ATOM 3932 C C . PHE A 1 477 ? 16.562 0.188 14.773 1 75.12 477 PHE A C 1
ATOM 3934 O O . PHE A 1 477 ? 15.469 -0.05 15.273 1 75.12 477 PHE A O 1
ATOM 3941 N N . SER A 1 478 ? 16.906 1.346 14.32 1 80.12 478 SER A N 1
ATOM 3942 C CA . SER A 1 478 ? 15.961 2.461 14.336 1 80.12 478 SER A CA 1
ATOM 3943 C C . SER A 1 478 ? 14.727 2.156 13.484 1 80.12 478 SER A C 1
ATOM 3945 O O . SER A 1 478 ? 13.609 2.512 13.852 1 80.12 478 SER A O 1
ATOM 3947 N N . ARG A 1 479 ? 14.961 1.493 12.414 1 83.12 479 ARG A N 1
ATOM 3948 C CA . ARG A 1 479 ? 13.867 1.108 11.523 1 83.12 479 ARG A CA 1
ATOM 3949 C C . ARG A 1 479 ? 12.883 0.189 12.242 1 83.12 479 ARG A C 1
ATOM 3951 O O . ARG A 1 479 ? 11.664 0.289 12.039 1 83.12 479 ARG A O 1
ATOM 3958 N N . MET A 1 480 ? 13.328 -0.653 13.086 1 74 480 MET A N 1
ATOM 3959 C CA . MET A 1 480 ? 12.469 -1.599 13.797 1 74 480 MET A CA 1
ATOM 3960 C C . MET A 1 480 ? 11.578 -0.875 14.805 1 74 480 MET A C 1
ATOM 3962 O O . MET A 1 480 ? 10.484 -1.347 15.117 1 74 480 MET A O 1
ATOM 3966 N N . LEU A 1 481 ? 11.969 0.311 15.164 1 72.56 481 LEU A N 1
ATOM 3967 C CA . LEU A 1 481 ? 11.203 1.091 16.125 1 72.56 481 LEU A CA 1
ATOM 3968 C C . LEU A 1 481 ? 10.281 2.076 15.422 1 72.56 481 LEU A C 1
ATOM 3970 O O . LEU A 1 481 ? 9.523 2.801 16.078 1 72.56 481 LEU A O 1
ATOM 3974 N N . SER A 1 482 ? 10.219 2.018 14.18 1 77.88 482 SER A N 1
ATOM 3975 C CA . SER A 1 482 ? 9.516 3.004 13.367 1 77.88 482 SER A CA 1
ATOM 3976 C C . SER A 1 482 ? 8.031 3.062 13.727 1 77.88 482 SER A C 1
ATOM 3978 O O . SER A 1 482 ? 7.441 4.145 13.766 1 77.88 482 SER A O 1
ATOM 3980 N N . PRO A 1 483 ? 7.414 1.869 14.062 1 72.44 483 PRO A N 1
ATOM 3981 C CA . PRO A 1 483 ? 5.973 1.945 14.312 1 72.44 483 PRO A CA 1
ATOM 3982 C C . PRO A 1 483 ? 5.641 2.703 15.594 1 72.44 483 PRO A C 1
ATOM 3984 O O . PRO A 1 483 ? 4.488 3.094 15.805 1 72.44 483 PRO A O 1
ATOM 3987 N N . ILE A 1 484 ? 6.652 2.949 16.422 1 66 484 ILE A N 1
ATOM 3988 C CA . ILE A 1 484 ? 6.371 3.619 17.672 1 66 484 ILE A CA 1
ATOM 3989 C C . ILE A 1 484 ? 7.082 4.969 17.719 1 66 484 ILE A C 1
ATOM 3991 O O . ILE A 1 484 ? 7.023 5.68 18.719 1 66 484 ILE A O 1
ATOM 3995 N N . LEU A 1 485 ? 7.848 5.266 16.719 1 66.75 485 LEU A N 1
ATOM 3996 C CA . LEU A 1 485 ? 8.547 6.543 16.672 1 66.75 485 LEU A CA 1
ATOM 3997 C C . LEU A 1 485 ? 7.602 7.676 16.297 1 66.75 485 LEU A C 1
ATOM 3999 O O . LEU A 1 485 ? 6.629 7.461 15.57 1 66.75 485 LEU A O 1
ATOM 4003 N N . MET B 1 1 ? 22.891 -23.469 43.344 1 44.25 1 MET B N 1
ATOM 4004 C CA . MET B 1 1 ? 21.547 -23.062 42.969 1 44.25 1 MET B CA 1
ATOM 4005 C C . MET B 1 1 ? 21.547 -21.672 42.344 1 44.25 1 MET B C 1
ATOM 4007 O O . MET B 1 1 ? 20.75 -21.391 41.438 1 44.25 1 MET B O 1
ATOM 4011 N N . VAL B 1 2 ? 22.344 -20.781 42.875 1 51.44 2 VAL B N 1
ATOM 4012 C CA . VAL B 1 2 ? 22.516 -19.391 42.438 1 51.44 2 VAL B CA 1
ATOM 4013 C C . VAL B 1 2 ? 23.125 -19.375 41.031 1 51.44 2 VAL B C 1
ATOM 4015 O O . VAL B 1 2 ? 22.703 -18.594 40.156 1 51.44 2 VAL B O 1
ATOM 4018 N N . TRP B 1 3 ? 23.953 -20.328 40.781 1 53.38 3 TRP B N 1
ATOM 4019 C CA . TRP B 1 3 ? 24.672 -20.391 39.5 1 53.38 3 TRP B CA 1
ATOM 4020 C C . TRP B 1 3 ? 23.719 -20.75 38.375 1 53.38 3 TRP B C 1
ATOM 4022 O O . TRP B 1 3 ? 23.875 -20.281 37.219 1 53.38 3 TRP B O 1
ATOM 4032 N N . TRP B 1 4 ? 22.75 -21.469 38.719 1 54.53 4 TRP B N 1
ATOM 4033 C CA . TRP B 1 4 ? 21.781 -21.891 37.719 1 54.53 4 TRP B CA 1
ATOM 4034 C C . TRP B 1 4 ? 20.922 -20.719 37.25 1 54.53 4 TRP B C 1
ATOM 4036 O O . TRP B 1 4 ? 20.609 -20.594 36.062 1 54.53 4 TRP B O 1
ATOM 4046 N N . HIS B 1 5 ? 20.625 -19.906 38.188 1 57.25 5 HIS B N 1
ATOM 4047 C CA . HIS B 1 5 ? 19.844 -18.719 37.844 1 57.25 5 HIS B CA 1
ATOM 4048 C C . HIS B 1 5 ? 20.641 -17.781 36.938 1 57.25 5 HIS B C 1
ATOM 4050 O O . HIS B 1 5 ? 20.094 -17.203 36 1 57.25 5 HIS B O 1
ATOM 4056 N N . ASP B 1 6 ? 21.891 -17.734 37.312 1 58.25 6 ASP B N 1
ATOM 4057 C CA . ASP B 1 6 ? 22.75 -16.891 36.5 1 58.25 6 ASP B CA 1
ATOM 4058 C C . ASP B 1 6 ? 22.906 -17.469 35.094 1 58.25 6 ASP B C 1
ATOM 4060 O O . ASP B 1 6 ? 22.938 -16.734 34.094 1 58.25 6 ASP B O 1
ATOM 4064 N N . PHE B 1 7 ? 23 -18.703 35.094 1 55.41 7 PHE B N 1
ATOM 4065 C CA . PHE B 1 7 ? 23.125 -19.375 33.812 1 55.41 7 PHE B CA 1
ATOM 4066 C C . PHE B 1 7 ? 21.875 -19.172 32.938 1 55.41 7 PHE B C 1
ATOM 4068 O O . PHE B 1 7 ? 21.969 -18.906 31.75 1 55.41 7 PHE B O 1
ATOM 4075 N N . ILE B 1 8 ? 20.844 -19.25 33.531 1 57 8 ILE B N 1
ATOM 4076 C CA . ILE B 1 8 ? 19.578 -19.047 32.844 1 57 8 ILE B CA 1
ATOM 4077 C C . ILE B 1 8 ? 19.484 -17.609 32.375 1 57 8 ILE B C 1
ATOM 4079 O O . ILE B 1 8 ? 19.031 -17.344 31.25 1 57 8 ILE B O 1
ATOM 4083 N N . ARG B 1 9 ? 20.016 -16.781 33.188 1 60.25 9 ARG B N 1
ATOM 4084 C CA . ARG B 1 9 ? 20.016 -15.367 32.812 1 60.25 9 ARG B CA 1
ATOM 4085 C C . ARG B 1 9 ? 20.906 -15.125 31.609 1 60.25 9 ARG B C 1
ATOM 4087 O O . ARG B 1 9 ? 20.547 -14.375 30.703 1 60.25 9 ARG B O 1
ATOM 4094 N N . ILE B 1 10 ? 21.953 -15.75 31.672 1 57.69 10 ILE B N 1
ATOM 4095 C CA . ILE B 1 10 ? 22.891 -15.602 30.562 1 57.69 10 ILE B CA 1
ATOM 4096 C C . ILE B 1 10 ? 22.281 -16.172 29.281 1 57.69 10 ILE B C 1
ATOM 4098 O O . ILE B 1 10 ? 22.391 -15.578 28.203 1 57.69 10 ILE B O 1
ATOM 4102 N N . ILE B 1 11 ? 21.625 -17.203 29.422 1 57.47 11 ILE B N 1
ATOM 4103 C CA . ILE B 1 11 ? 21 -17.844 28.266 1 57.47 11 ILE B CA 1
ATOM 4104 C C . ILE B 1 11 ? 19.922 -16.922 27.703 1 57.47 11 ILE B C 1
ATOM 4106 O O . ILE B 1 11 ? 19.812 -16.75 26.484 1 57.47 11 ILE B O 1
ATOM 4110 N N . PHE B 1 12 ? 19.25 -16.406 28.641 1 60.78 12 PHE B N 1
ATOM 4111 C CA . PHE B 1 12 ? 18.188 -15.516 28.203 1 60.78 12 PHE B CA 1
ATOM 4112 C C . PHE B 1 12 ? 18.734 -14.273 27.516 1 60.78 12 PHE B C 1
ATOM 4114 O O . PHE B 1 12 ? 18.219 -13.828 26.5 1 60.78 12 PHE B O 1
ATOM 4121 N N . ILE B 1 13 ? 19.781 -13.828 28.141 1 60.66 13 ILE B N 1
ATOM 4122 C CA . ILE B 1 13 ? 20.391 -12.625 27.578 1 60.66 13 ILE B CA 1
ATOM 4123 C C . ILE B 1 13 ? 21.016 -12.953 26.234 1 60.66 13 ILE B C 1
ATOM 4125 O O . ILE B 1 13 ? 20.844 -12.211 25.266 1 60.66 13 ILE B O 1
ATOM 4129 N N . THR B 1 14 ? 21.703 -14.031 26.219 1 58 14 THR B N 1
ATOM 4130 C CA . THR B 1 14 ? 22.344 -14.422 24.969 1 58 14 THR B CA 1
ATOM 4131 C C . THR B 1 14 ? 21.297 -14.703 23.891 1 58 14 THR B C 1
ATOM 4133 O O . THR B 1 14 ? 21.484 -14.32 22.734 1 58 14 THR B O 1
ATOM 4136 N N . ASN B 1 15 ? 20.281 -15.305 24.344 1 58.91 15 ASN B N 1
ATOM 4137 C CA . ASN B 1 15 ? 19.203 -15.578 23.391 1 58.91 15 ASN B CA 1
ATOM 4138 C C . ASN B 1 15 ? 18.578 -14.297 22.875 1 58.91 15 ASN B C 1
ATOM 4140 O O . ASN B 1 15 ? 18.234 -14.203 21.688 1 58.91 15 ASN B O 1
ATOM 4144 N N . THR B 1 16 ? 18.453 -13.445 23.781 1 61.75 16 THR B N 1
ATOM 4145 C CA . THR B 1 16 ? 17.859 -12.172 23.375 1 61.75 16 THR B CA 1
ATOM 4146 C C . THR B 1 16 ? 18.766 -11.445 22.391 1 61.75 16 THR B C 1
ATOM 4148 O O . THR B 1 16 ? 18.297 -10.945 21.359 1 61.75 16 THR B O 1
ATOM 4151 N N . ILE B 1 17 ? 19.984 -11.508 22.656 1 60.59 17 ILE B N 1
ATOM 4152 C CA . ILE B 1 17 ? 20.938 -10.82 21.781 1 60.59 17 ILE B CA 1
ATOM 4153 C C . ILE B 1 17 ? 20.984 -11.516 20.422 1 60.59 17 ILE B C 1
ATOM 4155 O O . ILE B 1 17 ? 20.969 -10.852 19.391 1 60.59 17 ILE B O 1
ATOM 4159 N N . LEU B 1 18 ? 20.984 -12.742 20.484 1 58.19 18 LEU B N 1
ATOM 4160 C CA . LEU B 1 18 ? 21.031 -13.516 19.25 1 58.19 18 LEU B CA 1
ATOM 4161 C C . LEU B 1 18 ? 19.75 -13.312 18.438 1 58.19 18 LEU B C 1
ATOM 4163 O O . LEU B 1 18 ? 19.812 -13.188 17.203 1 58.19 18 LEU B O 1
ATOM 4167 N N . ALA B 1 19 ? 18.719 -13.344 19.172 1 60.84 19 ALA B N 1
ATOM 4168 C CA . ALA B 1 19 ? 17.438 -13.141 18.5 1 60.84 19 ALA B CA 1
ATOM 4169 C C . ALA B 1 19 ? 17.406 -11.789 17.781 1 60.84 19 ALA B C 1
ATOM 4171 O O . ALA B 1 19 ? 16.984 -11.695 16.625 1 60.84 19 ALA B O 1
ATOM 4172 N N . PHE B 1 20 ? 17.984 -10.891 18.469 1 61.44 20 PHE B N 1
ATOM 4173 C CA . PHE B 1 20 ? 18.016 -9.555 17.875 1 61.44 20 PHE B CA 1
ATOM 4174 C C . PHE B 1 20 ? 18.953 -9.508 16.688 1 61.44 20 PHE B C 1
ATOM 4176 O O . PHE B 1 20 ? 18.641 -8.914 15.656 1 61.44 20 PHE B O 1
ATOM 4183 N N . TYR B 1 21 ? 20.031 -10.188 16.844 1 57.88 21 TYR B N 1
ATOM 4184 C CA . TYR B 1 21 ? 21 -10.195 15.758 1 57.88 21 TYR B CA 1
ATOM 4185 C C . TYR B 1 21 ? 20.438 -10.867 14.516 1 57.88 21 TYR B C 1
ATOM 4187 O O . TYR B 1 21 ? 20.578 -10.352 13.398 1 57.88 21 TYR B O 1
ATOM 4195 N N . ILE B 1 22 ? 19.859 -11.938 14.711 1 55.72 22 ILE B N 1
ATOM 4196 C CA . ILE B 1 22 ? 19.359 -12.75 13.602 1 55.72 22 ILE B CA 1
ATOM 4197 C C . ILE B 1 22 ? 18.25 -11.992 12.883 1 55.72 22 ILE B C 1
ATOM 4199 O O . ILE B 1 22 ? 18.203 -11.969 11.648 1 55.72 22 ILE B O 1
ATOM 4203 N N . VAL B 1 23 ? 17.5 -11.336 13.68 1 57.28 23 VAL B N 1
ATOM 4204 C CA . VAL B 1 23 ? 16.297 -10.773 13.094 1 57.28 23 VAL B CA 1
ATOM 4205 C C . VAL B 1 23 ? 16.609 -9.438 12.43 1 57.28 23 VAL B C 1
ATOM 4207 O O . VAL B 1 23 ? 16.047 -9.109 11.383 1 57.28 23 VAL B O 1
ATOM 4210 N N . PHE B 1 24 ? 17.594 -8.75 13 1 56.56 24 PHE B N 1
ATOM 4211 C CA . PHE B 1 24 ? 17.844 -7.398 12.516 1 56.56 24 PHE B CA 1
ATOM 4212 C C . PHE B 1 24 ? 18.766 -7.418 11.305 1 56.56 24 PHE B C 1
ATOM 4214 O O . PHE B 1 24 ? 18.859 -6.434 10.562 1 56.56 24 PHE B O 1
ATOM 4221 N N . HIS B 1 25 ? 19.344 -8.516 11.047 1 53.47 25 HIS B N 1
ATOM 4222 C CA . HIS B 1 25 ? 20.297 -8.547 9.938 1 53.47 25 HIS B CA 1
ATOM 4223 C C . HIS B 1 25 ? 19.609 -8.859 8.617 1 53.47 25 HIS B C 1
ATOM 4225 O O . HIS B 1 25 ? 20.172 -8.648 7.547 1 53.47 25 HIS B O 1
ATOM 4231 N N . ARG B 1 26 ? 18.391 -9.266 8.672 1 56.34 26 ARG B N 1
ATOM 4232 C CA . ARG B 1 26 ? 17.703 -9.586 7.418 1 56.34 26 ARG B CA 1
ATOM 4233 C C . ARG B 1 26 ? 16.703 -8.5 7.047 1 56.34 26 ARG B C 1
ATOM 4235 O O . ARG B 1 26 ? 16.062 -7.918 7.922 1 56.34 26 ARG B O 1
ATOM 4242 N N . ARG B 1 27 ? 16.781 -8.289 5.828 1 57.22 27 ARG B N 1
ATOM 4243 C CA . ARG B 1 27 ? 15.875 -7.281 5.297 1 57.22 27 ARG B CA 1
ATOM 4244 C C . ARG B 1 27 ? 14.461 -7.832 5.148 1 57.22 27 ARG B C 1
ATOM 4246 O O . ARG B 1 27 ? 14.133 -8.461 4.145 1 57.22 27 ARG B O 1
ATOM 4253 N N . ARG B 1 28 ? 13.719 -7.766 6.223 1 62.16 28 ARG B N 1
ATOM 4254 C CA . ARG B 1 28 ? 12.328 -8.211 6.238 1 62.16 28 ARG B CA 1
ATOM 4255 C C . ARG B 1 28 ? 11.398 -7.094 6.703 1 62.16 28 ARG B C 1
ATOM 4257 O O . ARG B 1 28 ? 11.859 -6.039 7.145 1 62.16 28 ARG B O 1
ATOM 4264 N N . SER B 1 29 ? 10.148 -7.293 6.512 1 64 29 SER B N 1
ATOM 4265 C CA . SER B 1 29 ? 9.18 -6.316 7 1 64 29 SER B CA 1
ATOM 4266 C C . SER B 1 29 ? 9.242 -6.191 8.516 1 64 29 SER B C 1
ATOM 4268 O O . SER B 1 29 ? 9.68 -7.113 9.203 1 64 29 SER B O 1
ATOM 4270 N N . VAL B 1 30 ? 8.93 -5.023 8.938 1 62.59 30 VAL B N 1
ATOM 4271 C CA . VAL B 1 30 ? 8.93 -4.766 10.375 1 62.59 30 VAL B CA 1
ATOM 4272 C C . VAL B 1 30 ? 8.039 -5.777 11.086 1 62.59 30 VAL B C 1
ATOM 4274 O O . VAL B 1 30 ? 8.43 -6.352 12.102 1 62.59 30 VAL B O 1
ATOM 4277 N N . SER B 1 31 ? 6.949 -6.023 10.43 1 60.03 31 SER B N 1
ATOM 4278 C CA . SER B 1 31 ? 5.996 -6.949 11.031 1 60.03 31 SER B CA 1
ATOM 4279 C C . SER B 1 31 ? 6.574 -8.359 11.117 1 60.03 31 SER B C 1
ATOM 4281 O O . SER B 1 31 ? 6.449 -9.023 12.148 1 60.03 31 SER B O 1
ATOM 4283 N N . THR B 1 32 ? 7.176 -8.805 10.117 1 60.03 32 THR B N 1
ATOM 4284 C CA . THR B 1 32 ? 7.762 -10.141 10.102 1 60.03 32 THR B CA 1
ATOM 4285 C C . THR B 1 32 ? 8.906 -10.234 11.102 1 60.03 32 THR B C 1
ATOM 4287 O O . THR B 1 32 ? 9.039 -11.234 11.812 1 60.03 32 THR B O 1
ATOM 4290 N N . THR B 1 33 ? 9.656 -9.219 11.188 1 62.78 33 THR B N 1
ATOM 4291 C CA . THR B 1 33 ? 10.797 -9.195 12.102 1 62.78 33 THR B CA 1
ATOM 4292 C C . THR B 1 33 ? 10.328 -9.273 13.555 1 62.78 33 THR B C 1
ATOM 4294 O O . THR B 1 33 ? 10.867 -10.047 14.344 1 62.78 33 THR B O 1
ATOM 4297 N N . TRP B 1 34 ? 9.32 -8.547 13.742 1 65.06 34 TRP B N 1
ATOM 4298 C CA . TRP B 1 34 ? 8.812 -8.539 15.109 1 65.06 34 TRP B CA 1
ATOM 4299 C C . TRP B 1 34 ? 8.172 -9.875 15.461 1 65.06 34 TRP B C 1
ATOM 4301 O O . TRP B 1 34 ? 8.305 -10.359 16.594 1 65.06 34 TRP B O 1
ATOM 4311 N N . ALA B 1 35 ? 7.535 -10.414 14.5 1 60.84 35 ALA B N 1
ATOM 4312 C CA . ALA B 1 35 ? 6.914 -11.711 14.742 1 60.84 35 ALA B CA 1
ATOM 4313 C C . ALA B 1 35 ? 7.961 -12.766 15.102 1 60.84 35 ALA B C 1
ATOM 4315 O O . ALA B 1 35 ? 7.801 -13.508 16.078 1 60.84 35 ALA B O 1
ATOM 4316 N N . TRP B 1 36 ? 9.039 -12.828 14.492 1 62.78 36 TRP B N 1
ATOM 4317 C CA . TRP B 1 36 ? 10.086 -13.805 14.75 1 62.78 36 TRP B CA 1
ATOM 4318 C C . TRP B 1 36 ? 10.797 -13.508 16.078 1 62.78 36 TRP B C 1
ATOM 4320 O O . TRP B 1 36 ? 11.18 -14.43 16.797 1 62.78 36 TRP B O 1
ATOM 4330 N N . LEU B 1 37 ? 10.977 -12.25 16.359 1 64.5 37 LEU B N 1
ATOM 4331 C CA . LEU B 1 37 ? 11.633 -11.875 17.609 1 64.5 37 LEU B CA 1
ATOM 4332 C C . LEU B 1 37 ? 10.836 -12.352 18.812 1 64.5 37 LEU B C 1
ATOM 4334 O O . LEU B 1 37 ? 11.406 -12.859 19.781 1 64.5 37 LEU B O 1
ATOM 4338 N N . ILE B 1 38 ? 9.602 -12.289 18.672 1 64.25 38 ILE B N 1
ATOM 4339 C CA . ILE B 1 38 ? 8.742 -12.703 19.781 1 64.25 38 ILE B CA 1
ATOM 4340 C C . ILE B 1 38 ? 8.797 -14.219 19.938 1 64.25 38 ILE B C 1
ATOM 4342 O O . ILE B 1 38 ? 8.891 -14.727 21.062 1 64.25 38 ILE B O 1
ATOM 4346 N N . ILE B 1 39 ? 8.734 -14.867 18.828 1 60.91 39 ILE B N 1
ATOM 4347 C CA . ILE B 1 39 ? 8.797 -16.328 18.875 1 60.91 39 ILE B CA 1
ATOM 4348 C C . ILE B 1 39 ? 10.117 -16.766 19.5 1 60.91 39 ILE B C 1
ATOM 4350 O O . ILE B 1 39 ? 10.133 -17.672 20.344 1 60.91 39 ILE B O 1
ATOM 4354 N N . LEU B 1 40 ? 11.164 -16.047 19.219 1 63.47 40 LEU B N 1
ATOM 4355 C CA . LEU B 1 40 ? 12.492 -16.406 19.719 1 63.47 40 LEU B CA 1
ATOM 4356 C C . LEU B 1 40 ? 12.633 -16.078 21.203 1 63.47 40 LEU B C 1
ATOM 4358 O O . LEU B 1 40 ? 13.32 -16.781 21.938 1 63.47 40 LEU B O 1
ATOM 4362 N N . LEU B 1 41 ? 11.945 -14.969 21.594 1 63.94 41 LEU B N 1
ATOM 4363 C CA . LEU B 1 41 ? 12.055 -14.523 22.984 1 63.94 41 LEU B CA 1
ATOM 4364 C C . LEU B 1 41 ? 11.164 -15.367 23.891 1 63.94 41 LEU B C 1
ATOM 4366 O O . LEU B 1 41 ? 11.547 -15.688 25.031 1 63.94 41 LEU B O 1
ATOM 4370 N N . ILE B 1 42 ? 10.039 -15.727 23.375 1 61.53 42 ILE B N 1
ATOM 4371 C CA . ILE B 1 42 ? 9.094 -16.484 24.172 1 61.53 42 ILE B CA 1
ATOM 4372 C C . ILE B 1 42 ? 9.5 -17.953 24.203 1 61.53 42 ILE B C 1
ATOM 4374 O O . ILE B 1 42 ? 9.406 -18.609 25.234 1 61.53 42 ILE B O 1
ATOM 4378 N N . PHE B 1 43 ? 9.852 -18.438 23.016 1 61.91 43 PHE B N 1
ATOM 4379 C CA . PHE B 1 43 ? 10.25 -19.828 22.891 1 61.91 43 PHE B CA 1
ATOM 4380 C C . PHE B 1 43 ? 11.688 -19.953 22.406 1 61.91 43 PHE B C 1
ATOM 4382 O O . PHE B 1 43 ? 11.938 -20.359 21.266 1 61.91 43 PHE B O 1
ATOM 4389 N N . PRO B 1 44 ? 12.57 -19.594 23.391 1 60.44 44 PRO B N 1
ATOM 4390 C CA . PRO B 1 44 ? 13.961 -19.516 22.938 1 60.44 44 PRO B CA 1
ATOM 4391 C C . PRO B 1 44 ? 14.43 -20.766 22.203 1 60.44 44 PRO B C 1
ATOM 4393 O O . PRO B 1 44 ? 14.984 -20.672 21.109 1 60.44 44 PRO B O 1
ATOM 4396 N N . ILE B 1 45 ? 14.211 -21.969 22.781 1 57.19 45 ILE B N 1
ATOM 4397 C CA . ILE B 1 45 ? 14.695 -23.188 22.141 1 57.19 45 ILE B CA 1
ATOM 4398 C C . ILE B 1 45 ? 13.852 -23.5 20.906 1 57.19 45 ILE B C 1
ATOM 4400 O O . ILE B 1 45 ? 14.383 -23.672 19.812 1 57.19 45 ILE B O 1
ATOM 4404 N N . VAL B 1 46 ? 12.633 -23.406 21.125 1 59.81 46 VAL B N 1
ATOM 4405 C CA . VAL B 1 46 ? 11.719 -23.719 20.031 1 59.81 46 VAL B CA 1
ATOM 4406 C C . VAL B 1 46 ? 11.789 -22.641 18.969 1 59.81 46 VAL B C 1
ATOM 4408 O O . VAL B 1 46 ? 11.742 -22.938 17.766 1 59.81 46 VAL B O 1
ATOM 4411 N N . GLY B 1 47 ? 11.969 -21.422 19.5 1 59.47 47 GLY B N 1
ATOM 4412 C CA . GLY B 1 47 ? 12.023 -20.297 18.562 1 59.47 47 GLY B CA 1
ATOM 4413 C C . GLY B 1 47 ? 13.227 -20.359 17.641 1 59.47 47 GLY B C 1
ATOM 4414 O O . GLY B 1 47 ? 13.109 -20.109 16.453 1 59.47 47 GLY B O 1
ATOM 4415 N N . ILE B 1 48 ? 14.312 -20.75 18.219 1 62.22 48 ILE B N 1
ATOM 4416 C CA . ILE B 1 48 ? 15.539 -20.844 17.422 1 62.22 48 ILE B CA 1
ATOM 4417 C C . ILE B 1 48 ? 15.391 -21.953 16.391 1 62.22 48 ILE B C 1
ATOM 4419 O O . ILE B 1 48 ? 15.812 -21.797 15.242 1 62.22 48 ILE B O 1
ATOM 4423 N N . THR B 1 49 ? 14.781 -23.031 16.812 1 58.09 49 THR B N 1
ATOM 4424 C CA . THR B 1 49 ? 14.555 -24.125 15.898 1 58.09 49 THR B CA 1
ATOM 4425 C C . THR B 1 49 ? 13.594 -23.719 14.781 1 58.09 49 THR B C 1
ATOM 4427 O O . THR B 1 49 ? 13.852 -23.984 13.602 1 58.09 49 THR B O 1
ATOM 4430 N N . LEU B 1 50 ? 12.648 -23.062 15.18 1 62.38 50 LEU B N 1
ATOM 4431 C CA . LEU B 1 50 ? 11.648 -22.625 14.203 1 62.38 50 LEU B CA 1
ATOM 4432 C C . LEU B 1 50 ? 12.25 -21.609 13.242 1 62.38 50 LEU B C 1
ATOM 4434 O O . LEU B 1 50 ? 11.969 -21.641 12.039 1 62.38 50 LEU B O 1
ATOM 4438 N N . TYR B 1 51 ? 12.977 -20.766 13.852 1 62.78 51 TYR B N 1
ATOM 4439 C CA . TYR B 1 51 ? 13.594 -19.75 13.016 1 62.78 51 TYR B CA 1
ATOM 4440 C C . TYR B 1 51 ? 14.586 -20.375 12.039 1 62.78 51 TYR B C 1
ATOM 4442 O O . TYR B 1 51 ? 14.703 -19.922 10.898 1 62.78 51 TYR B O 1
ATOM 4450 N N . ALA B 1 52 ? 15.281 -21.328 12.469 1 60.75 52 ALA B N 1
ATOM 4451 C CA . ALA B 1 52 ? 16.266 -22 11.609 1 60.75 52 ALA B CA 1
ATOM 4452 C C . ALA B 1 52 ? 15.578 -22.688 10.438 1 60.75 52 ALA B C 1
ATOM 4454 O O . ALA B 1 52 ? 16.094 -22.688 9.32 1 60.75 52 ALA B O 1
ATOM 4455 N N . PHE B 1 53 ? 14.406 -23.109 10.766 1 56.81 53 PHE B N 1
ATOM 4456 C CA . PHE B 1 53 ? 13.719 -23.875 9.742 1 56.81 53 PHE B CA 1
ATOM 4457 C C . PHE B 1 53 ? 12.836 -22.984 8.875 1 56.81 53 PHE B C 1
ATOM 4459 O O . PHE B 1 53 ? 12.695 -23.219 7.672 1 56.81 53 PHE B O 1
ATOM 4466 N N . PHE B 1 54 ? 12.352 -21.906 9.539 1 57.19 54 PHE B N 1
ATOM 4467 C CA . PHE B 1 54 ? 11.305 -21.188 8.828 1 57.19 54 PHE B CA 1
ATOM 4468 C C . PHE B 1 54 ? 11.703 -19.734 8.594 1 57.19 54 PHE B C 1
ATOM 4470 O O . PHE B 1 54 ? 11.102 -19.047 7.762 1 57.19 54 PHE B O 1
ATOM 4477 N N . GLY B 1 55 ? 12.594 -19.406 9.328 1 55.09 55 GLY B N 1
ATOM 4478 C CA . GLY B 1 55 ? 12.875 -17.984 9.328 1 55.09 55 GLY B CA 1
ATOM 4479 C C . GLY B 1 55 ? 14.109 -17.625 8.516 1 55.09 55 GLY B C 1
ATOM 4480 O O . GLY B 1 55 ? 14.305 -16.453 8.156 1 55.09 55 GLY B O 1
ATOM 4481 N N . ARG B 1 56 ? 14.82 -18.812 8.023 1 63.06 56 ARG B N 1
ATOM 4482 C CA . ARG B 1 56 ? 16.047 -18.531 7.277 1 63.06 56 ARG B CA 1
ATOM 4483 C C . ARG B 1 56 ? 15.734 -18.297 5.801 1 63.06 56 ARG B C 1
ATOM 4485 O O . ARG B 1 56 ? 14.844 -18.922 5.238 1 63.06 56 ARG B O 1
ATOM 4492 N N . GLY B 1 57 ? 15.992 -17.094 5.391 1 61.31 57 GLY B N 1
ATOM 4493 C CA . GLY B 1 57 ? 15.836 -16.734 3.992 1 61.31 57 GLY B CA 1
ATOM 4494 C C . GLY B 1 57 ? 16.375 -17.781 3.035 1 61.31 57 GLY B C 1
ATOM 4495 O O . GLY B 1 57 ? 16.969 -18.766 3.461 1 61.31 57 GLY B O 1
ATOM 4496 N N . ILE B 1 58 ? 15.836 -17.875 1.82 1 58.56 58 ILE B N 1
ATOM 4497 C CA . ILE B 1 58 ? 16.328 -18.781 0.791 1 58.56 58 ILE B CA 1
ATOM 4498 C C . ILE B 1 58 ? 17.859 -18.688 0.724 1 58.56 58 ILE B C 1
ATOM 4500 O O . ILE B 1 58 ? 18.438 -17.625 0.913 1 58.56 58 ILE B O 1
ATOM 4504 N N . SER B 1 59 ? 18.453 -19.781 0.537 1 63.41 59 SER B N 1
ATOM 4505 C CA . SER B 1 59 ? 19.906 -19.828 0.558 1 63.41 59 SER B CA 1
ATOM 4506 C C . SER B 1 59 ? 20.516 -19.047 -0.611 1 63.41 59 SER B C 1
ATOM 4508 O O . SER B 1 59 ? 19.875 -18.922 -1.663 1 63.41 59 SER B O 1
ATOM 4510 N N . GLN B 1 60 ? 21.516 -18.453 -0.324 1 63.38 60 GLN B N 1
ATOM 4511 C CA . GLN B 1 60 ? 22.234 -17.734 -1.373 1 63.38 60 GLN B CA 1
ATOM 4512 C C . GLN B 1 60 ? 22.531 -18.641 -2.561 1 63.38 60 GLN B C 1
ATOM 4514 O O . GLN B 1 60 ? 22.531 -18.188 -3.709 1 63.38 60 GLN B O 1
ATOM 4519 N N . GLU B 1 61 ? 22.828 -19.938 -2.244 1 62.31 61 GLU B N 1
ATOM 4520 C CA . GLU B 1 61 ? 23.094 -20.906 -3.303 1 62.31 61 GLU B CA 1
ATOM 4521 C C . GLU B 1 61 ? 21.891 -21.094 -4.215 1 62.31 61 GLU B C 1
ATOM 4523 O O . GLU B 1 61 ? 22.031 -21.141 -5.438 1 62.31 61 GLU B O 1
ATOM 4528 N N . ASN B 1 62 ? 20.781 -21.172 -3.576 1 67.88 62 ASN B N 1
ATOM 4529 C CA . ASN B 1 62 ? 19.562 -21.312 -4.355 1 67.88 62 ASN B CA 1
ATOM 4530 C C . ASN B 1 62 ? 19.281 -20.062 -5.18 1 67.88 62 ASN B C 1
ATOM 4532 O O . ASN B 1 62 ? 18.875 -20.156 -6.34 1 67.88 62 ASN B O 1
ATOM 4536 N N . ILE B 1 63 ? 19.516 -19.016 -4.574 1 65.12 63 ILE B N 1
ATOM 4537 C CA . ILE B 1 63 ? 19.328 -17.75 -5.281 1 65.12 63 ILE B CA 1
ATOM 4538 C C . ILE B 1 63 ? 20.25 -17.703 -6.496 1 65.12 63 ILE B C 1
ATOM 4540 O O . ILE B 1 63 ? 19.812 -17.344 -7.598 1 65.12 63 ILE B O 1
ATOM 4544 N N . PHE B 1 64 ? 21.469 -18.141 -6.242 1 60.97 64 PHE B N 1
ATOM 4545 C CA . PHE B 1 64 ? 22.469 -18.109 -7.312 1 60.97 64 PHE B CA 1
ATOM 4546 C C . PHE B 1 64 ? 22.078 -19.078 -8.43 1 60.97 64 PHE B C 1
ATOM 4548 O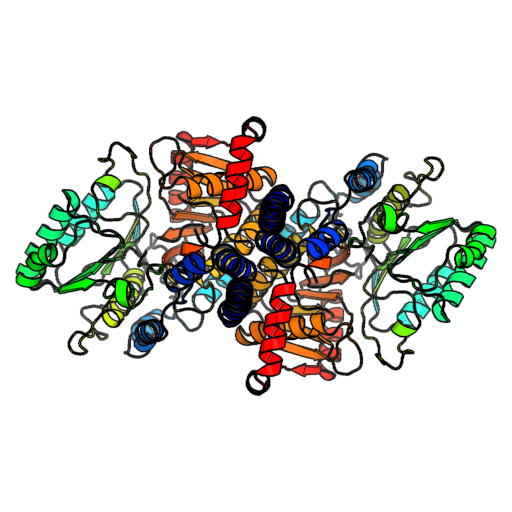 O . PHE B 1 64 ? 22.172 -18.734 -9.609 1 60.97 64 PHE B O 1
ATOM 4555 N N . ALA B 1 65 ? 21.656 -20.141 -8.078 1 67.62 65 ALA B N 1
ATOM 4556 C CA . ALA B 1 65 ? 21.281 -21.156 -9.062 1 67.62 65 ALA B CA 1
ATOM 4557 C C . ALA B 1 65 ? 20.109 -20.672 -9.914 1 67.62 65 ALA B C 1
ATOM 4559 O O . ALA B 1 65 ? 20.094 -20.875 -11.133 1 67.62 65 ALA B O 1
ATOM 4560 N N . ILE B 1 66 ? 19.297 -20 -9.344 1 69.88 66 ILE B N 1
ATOM 4561 C CA . ILE B 1 66 ? 18.094 -19.547 -10.031 1 69.88 66 ILE B CA 1
ATOM 4562 C C . ILE B 1 66 ? 18.438 -18.344 -10.922 1 69.88 66 ILE B C 1
ATOM 4564 O O . ILE B 1 66 ? 18.016 -18.281 -12.078 1 69.88 66 ILE B O 1
ATOM 4568 N N . ASN B 1 67 ? 19.266 -17.484 -10.398 1 67.06 67 ASN B N 1
ATOM 4569 C CA . ASN B 1 67 ? 19.562 -16.234 -11.117 1 67.06 67 ASN B CA 1
ATOM 4570 C C . ASN B 1 67 ? 20.656 -16.438 -12.164 1 67.06 67 ASN B C 1
ATOM 4572 O O . ASN B 1 67 ? 20.766 -15.656 -13.109 1 67.06 67 ASN B O 1
ATOM 4576 N N . LYS B 1 68 ? 21.562 -17.406 -11.945 1 59.41 68 LYS B N 1
ATOM 4577 C CA . LYS B 1 68 ? 22.625 -17.703 -12.906 1 59.41 68 LYS B CA 1
ATOM 4578 C C . LYS B 1 68 ? 22.047 -18.047 -14.273 1 59.41 68 LYS B C 1
ATOM 4580 O O . LYS B 1 68 ? 22.703 -17.844 -15.297 1 59.41 68 LYS B O 1
ATOM 4585 N N . GLN B 1 69 ? 20.938 -18.375 -14.297 1 59.66 69 GLN B N 1
ATOM 4586 C CA . GLN B 1 69 ? 20.312 -18.844 -15.523 1 59.66 69 GLN B CA 1
ATOM 4587 C C . GLN B 1 69 ? 19.953 -17.672 -16.438 1 59.66 69 GLN B C 1
ATOM 4589 O O . GLN B 1 69 ? 19.844 -17.859 -17.656 1 59.66 69 GLN B O 1
ATOM 4594 N N . HIS B 1 70 ? 19.703 -16.484 -15.875 1 57.81 70 HIS B N 1
ATOM 4595 C CA . HIS B 1 70 ? 19.453 -15.32 -16.719 1 57.81 70 HIS B CA 1
ATOM 4596 C C . HIS B 1 70 ? 20.531 -15.172 -17.797 1 57.81 70 HIS B C 1
ATOM 4598 O O . HIS B 1 70 ? 20.266 -14.656 -18.875 1 57.81 70 HIS B O 1
ATOM 4604 N N . HIS B 1 71 ? 21.672 -15.867 -17.562 1 46.91 71 HIS B N 1
ATOM 4605 C CA . HIS B 1 71 ? 22.844 -15.656 -18.406 1 46.91 71 HIS B CA 1
ATOM 4606 C C . HIS B 1 71 ? 22.969 -16.734 -19.469 1 46.91 71 HIS B C 1
ATOM 4608 O O . HIS B 1 71 ? 23.734 -16.594 -20.422 1 46.91 71 HIS B O 1
ATOM 4614 N N . ILE B 1 72 ? 22.328 -17.812 -19.266 1 48.84 72 ILE B N 1
ATOM 4615 C CA . ILE B 1 72 ? 22.641 -18.922 -20.156 1 48.84 72 ILE B CA 1
ATOM 4616 C C . ILE B 1 72 ? 21.734 -18.844 -21.391 1 48.84 72 ILE B C 1
ATOM 4618 O O . ILE B 1 72 ? 21.203 -19.859 -21.844 1 48.84 72 ILE B O 1
ATOM 4622 N N . GLY B 1 73 ? 21.438 -17.531 -21.953 1 52.84 73 GLY B N 1
ATOM 4623 C CA . GLY B 1 73 ? 20.906 -17.422 -23.312 1 52.84 73 GLY B CA 1
ATOM 4624 C C . GLY B 1 73 ? 19.406 -17.297 -23.359 1 52.84 73 GLY B C 1
ATOM 4625 O O . GLY B 1 73 ? 18.828 -17.141 -24.438 1 52.84 73 GLY B O 1
ATOM 4626 N N . LEU B 1 74 ? 18.781 -17.516 -22.25 1 57.66 74 LEU B N 1
ATOM 4627 C CA . LEU B 1 74 ? 17.328 -17.391 -22.281 1 57.66 74 LEU B CA 1
ATOM 4628 C C . LEU B 1 74 ? 16.906 -15.945 -22.516 1 57.66 74 LEU B C 1
ATOM 4630 O O . LEU B 1 74 ? 15.742 -15.68 -22.797 1 57.66 74 LEU B O 1
ATOM 4634 N N . ARG B 1 75 ? 17.906 -15.133 -22.547 1 59.03 75 ARG B N 1
ATOM 4635 C CA . ARG B 1 75 ? 17.688 -13.734 -22.906 1 59.03 75 ARG B CA 1
ATOM 4636 C C . ARG B 1 75 ? 17.266 -13.594 -24.359 1 59.03 75 ARG B C 1
ATOM 4638 O O . ARG B 1 75 ? 16.578 -12.648 -24.734 1 59.03 75 ARG B O 1
ATOM 4645 N N . ASN B 1 76 ? 17.469 -14.617 -25.031 1 57.34 76 ASN B N 1
ATOM 4646 C CA . ASN B 1 76 ? 17.156 -14.547 -26.453 1 57.34 76 ASN B CA 1
ATOM 4647 C C . ASN B 1 76 ? 15.664 -14.68 -26.719 1 57.34 76 ASN B C 1
ATOM 4649 O O . ASN B 1 76 ? 15.141 -14.078 -27.656 1 57.34 76 ASN B O 1
ATOM 4653 N N . VAL B 1 77 ? 15.016 -15.406 -25.875 1 64.81 77 VAL B N 1
ATOM 4654 C CA . VAL B 1 77 ? 13.578 -15.562 -26.062 1 64.81 77 VAL B CA 1
ATOM 4655 C C . VAL B 1 77 ? 12.883 -14.219 -25.828 1 64.81 77 VAL B C 1
ATOM 4657 O O . VAL B 1 77 ? 12.062 -13.781 -26.641 1 64.81 77 VAL B O 1
ATOM 4660 N N . GLN B 1 78 ? 13.328 -13.641 -24.781 1 63.69 78 GLN B N 1
ATOM 4661 C CA . GLN B 1 78 ? 12.719 -12.367 -24.406 1 63.69 78 GLN B CA 1
ATOM 4662 C C . GLN B 1 78 ? 13.008 -11.297 -25.453 1 63.69 78 GLN B C 1
ATOM 4664 O O . GLN B 1 78 ? 12.125 -10.516 -25.812 1 63.69 78 GLN B O 1
ATOM 4669 N N . LYS B 1 79 ? 14.18 -11.391 -25.984 1 63.91 79 LYS B N 1
ATOM 4670 C CA . LYS B 1 79 ? 14.586 -10.406 -26.984 1 63.91 79 LYS B CA 1
ATOM 4671 C C . LYS B 1 79 ? 13.844 -10.617 -28.297 1 63.91 79 LYS B C 1
ATOM 4673 O O . LYS B 1 79 ? 13.523 -9.656 -29 1 63.91 79 LYS B O 1
ATOM 4678 N N . SER B 1 80 ? 13.648 -11.836 -28.484 1 61.84 80 SER B N 1
ATOM 4679 C CA . SER B 1 80 ? 12.977 -12.148 -29.734 1 61.84 80 SER B CA 1
ATOM 4680 C C . SER B 1 80 ? 11.508 -11.727 -29.688 1 61.84 80 SER B C 1
ATOM 4682 O O . SER B 1 80 ? 10.93 -11.367 -30.719 1 61.84 80 SER B O 1
ATOM 4684 N N . ILE B 1 81 ? 10.984 -11.711 -28.453 1 66.44 81 ILE B N 1
ATOM 4685 C CA . ILE B 1 81 ? 9.578 -11.398 -28.25 1 66.44 81 ILE B CA 1
ATOM 4686 C C . ILE B 1 81 ? 9.422 -9.914 -27.922 1 66.44 81 ILE B C 1
ATOM 4688 O O . ILE B 1 81 ? 8.344 -9.336 -28.094 1 66.44 81 ILE B O 1
ATOM 4692 N N . ALA B 1 82 ? 10.492 -9.188 -27.531 1 59.72 82 ALA B N 1
ATOM 4693 C CA . ALA B 1 82 ? 10.508 -7.914 -26.812 1 59.72 82 ALA B CA 1
ATOM 4694 C C . ALA B 1 82 ? 9.68 -6.863 -27.531 1 59.72 82 ALA B C 1
ATOM 4696 O O . ALA B 1 82 ? 9.117 -5.957 -26.906 1 59.72 82 ALA B O 1
ATOM 4697 N N . LYS B 1 83 ? 9.516 -6.832 -28.812 1 65 83 LYS B N 1
ATOM 4698 C CA . LYS B 1 83 ? 8.719 -5.719 -29.328 1 65 83 LYS B CA 1
ATOM 4699 C C . LYS B 1 83 ? 7.367 -6.203 -29.844 1 65 83 LYS B C 1
ATOM 4701 O O . LYS B 1 83 ? 7.301 -6.93 -30.828 1 65 83 LYS B O 1
ATOM 4706 N N . ALA B 1 84 ? 6.277 -5.969 -28.875 1 66.25 84 ALA B N 1
ATOM 4707 C CA . ALA B 1 84 ? 4.934 -6.352 -29.312 1 66.25 84 ALA B CA 1
ATOM 4708 C C . ALA B 1 84 ? 4.578 -5.719 -30.641 1 66.25 84 ALA B C 1
ATOM 4710 O O . ALA B 1 84 ? 4.859 -4.543 -30.875 1 66.25 84 ALA B O 1
ATOM 4711 N N . PRO B 1 85 ? 4.086 -6.496 -31.453 1 71.25 85 PRO B N 1
ATOM 4712 C CA . PRO B 1 85 ? 3.688 -5.926 -32.75 1 71.25 85 PRO B CA 1
ATOM 4713 C C . PRO B 1 85 ? 2.688 -4.777 -32.594 1 71.25 85 PRO B C 1
ATOM 4715 O O . PRO B 1 85 ? 2.016 -4.668 -31.578 1 71.25 85 PRO B O 1
ATOM 4718 N N . LYS B 1 86 ? 2.686 -4.059 -33.594 1 66.81 86 LYS B N 1
ATOM 4719 C CA . LYS B 1 86 ? 1.785 -2.908 -33.625 1 66.81 86 LYS B CA 1
ATOM 4720 C C . LYS B 1 86 ? 0.335 -3.354 -33.781 1 66.81 86 LYS B C 1
ATOM 4722 O O . LYS B 1 86 ? -0.574 -2.75 -33.219 1 66.81 86 LYS B O 1
ATOM 4727 N N . LYS B 1 87 ? 0.176 -4.461 -34.5 1 76.31 87 LYS B N 1
ATOM 4728 C CA . LYS B 1 87 ? -1.162 -4.996 -34.719 1 76.31 87 LYS B CA 1
ATOM 4729 C C . LYS B 1 87 ? -1.769 -5.535 -33.438 1 76.31 87 LYS B C 1
ATOM 4731 O O . LYS B 1 87 ? -1.073 -6.152 -32.625 1 76.31 87 LYS B O 1
ATOM 4736 N N . THR B 1 88 ? -2.984 -5.168 -33.25 1 84.69 88 THR B N 1
ATOM 4737 C CA . THR B 1 88 ? -3.693 -5.617 -32.062 1 84.69 88 THR B CA 1
ATOM 4738 C C . THR B 1 88 ? -5.102 -6.09 -32.406 1 84.69 88 THR B C 1
ATOM 4740 O O . THR B 1 88 ? -5.656 -5.695 -33.438 1 84.69 88 THR B O 1
ATOM 4743 N N . SER B 1 89 ? -5.535 -7.031 -31.688 1 88.56 89 SER B N 1
ATOM 4744 C CA . SER B 1 89 ? -6.945 -7.398 -31.781 1 88.56 89 SER B CA 1
ATOM 4745 C C . SER B 1 89 ? -7.848 -6.25 -31.344 1 88.56 89 SER B C 1
ATOM 4747 O O . SER B 1 89 ? -7.422 -5.383 -30.578 1 88.56 89 SER B O 1
ATOM 4749 N N . PRO B 1 90 ? -9.062 -6.191 -31.875 1 88.44 90 PRO B N 1
ATOM 4750 C CA . PRO B 1 90 ? -9.984 -5.117 -31.5 1 88.44 90 PRO B CA 1
ATOM 4751 C C . PRO B 1 90 ? -10.289 -5.098 -30.016 1 88.44 90 PRO B C 1
ATOM 4753 O O . PRO B 1 90 ? -10.641 -4.051 -29.453 1 88.44 90 PRO B O 1
ATOM 4756 N N . SER B 1 91 ? -10.133 -6.246 -29.391 1 95 91 SER B N 1
ATOM 4757 C CA . SER B 1 91 ? -10.469 -6.344 -27.969 1 95 91 SER B CA 1
ATOM 4758 C C . SER B 1 91 ? -9.258 -6.074 -27.094 1 95 91 SER B C 1
ATOM 4760 O O . SER B 1 91 ? -9.352 -6.113 -25.859 1 95 91 SER B O 1
ATOM 4762 N N . ASP B 1 92 ? -8.125 -5.742 -27.688 1 96.38 92 ASP B N 1
ATOM 4763 C CA . ASP B 1 92 ? -6.863 -5.535 -26.984 1 96.38 92 ASP B CA 1
ATOM 4764 C C . ASP B 1 92 ? -6.926 -4.289 -26.109 1 96.38 92 ASP B C 1
ATOM 4766 O O . ASP B 1 92 ? -7.195 -3.189 -26.594 1 96.38 92 ASP B O 1
ATOM 4770 N N . THR B 1 93 ? -6.66 -4.457 -24.812 1 96.94 93 THR B N 1
ATOM 4771 C CA . THR B 1 93 ? -6.711 -3.336 -23.891 1 96.94 93 THR B CA 1
ATOM 4772 C C . THR B 1 93 ? -5.332 -3.066 -23.297 1 96.94 93 THR B C 1
ATOM 4774 O O . THR B 1 93 ? -5.215 -2.412 -22.25 1 96.94 93 THR B O 1
ATOM 4777 N N . SER B 1 94 ? -4.242 -3.576 -23.891 1 95.31 94 SER B N 1
ATOM 4778 C CA . SER B 1 94 ? -2.891 -3.445 -23.359 1 95.31 94 SER B CA 1
ATOM 4779 C C . SER B 1 94 ? -2.473 -1.981 -23.266 1 95.31 94 SER B C 1
ATOM 4781 O O . SER B 1 94 ? -1.708 -1.603 -22.375 1 95.31 94 SER B O 1
ATOM 4783 N N . ASN B 1 95 ? -2.998 -1.129 -24.078 1 93.62 95 ASN B N 1
ATOM 4784 C CA . ASN B 1 95 ? -2.654 0.289 -24.062 1 93.62 95 ASN B CA 1
ATOM 4785 C C . ASN B 1 95 ? -3.094 0.954 -22.766 1 93.62 95 ASN B C 1
ATOM 4787 O O . ASN B 1 95 ? -2.42 1.854 -22.266 1 93.62 95 ASN B O 1
ATOM 4791 N N . ILE B 1 96 ? -4.199 0.49 -22.266 1 94.19 96 ILE B N 1
ATOM 4792 C CA . ILE B 1 96 ? -4.75 1.046 -21.031 1 94.19 96 ILE B CA 1
ATOM 4793 C C . ILE B 1 96 ? -3.883 0.631 -19.844 1 94.19 96 ILE B C 1
ATOM 4795 O O . ILE B 1 96 ? -3.764 1.372 -18.875 1 94.19 96 ILE B O 1
ATOM 4799 N N . GLY B 1 97 ? -3.219 -0.501 -19.938 1 94.88 97 GLY B N 1
ATOM 4800 C CA . GLY B 1 97 ? -2.461 -1.057 -18.828 1 94.88 97 GLY B CA 1
ATOM 4801 C C . GLY B 1 97 ? -0.964 -0.852 -18.969 1 94.88 97 GLY B C 1
ATOM 4802 O O . GLY B 1 97 ? -0.175 -1.544 -18.312 1 94.88 97 GLY B O 1
ATOM 4803 N N . GLN B 1 98 ? -0.535 0.084 -19.75 1 94.19 98 GLN B N 1
ATOM 4804 C CA . GLN B 1 98 ? 0.868 0.236 -20.125 1 94.19 98 GLN B CA 1
ATOM 4805 C C . GLN B 1 98 ? 1.744 0.437 -18.891 1 94.19 98 GLN B C 1
ATOM 4807 O O . GLN B 1 98 ? 2.855 -0.092 -18.828 1 94.19 98 GLN B O 1
ATOM 4812 N N . ILE B 1 99 ? 1.254 1.186 -17.953 1 94.5 99 ILE B N 1
ATOM 4813 C CA . ILE B 1 99 ? 2.059 1.519 -16.781 1 94.5 99 ILE B CA 1
ATOM 4814 C C . ILE B 1 99 ? 2.357 0.25 -15.984 1 94.5 99 ILE B C 1
ATOM 4816 O O . ILE B 1 99 ? 3.459 0.088 -15.453 1 94.5 99 ILE B O 1
ATOM 4820 N N . ALA B 1 100 ? 1.393 -0.616 -15.82 1 95.06 100 ALA B N 1
ATOM 4821 C CA . ALA B 1 100 ? 1.602 -1.886 -15.125 1 95.06 100 ALA B CA 1
ATOM 4822 C C . ALA B 1 100 ? 2.457 -2.832 -15.961 1 95.06 100 ALA B C 1
ATOM 4824 O O . ALA B 1 100 ? 3.289 -3.568 -15.43 1 95.06 100 ALA B O 1
ATOM 4825 N N . ILE B 1 101 ? 2.225 -2.85 -17.328 1 94.88 101 ILE B N 1
ATOM 4826 C CA . ILE B 1 101 ? 3.02 -3.666 -18.234 1 94.88 101 ILE B CA 1
ATOM 4827 C C . ILE B 1 101 ? 4.492 -3.285 -18.109 1 94.88 101 ILE B C 1
ATOM 4829 O O . ILE B 1 101 ? 5.363 -4.156 -18.062 1 94.88 101 ILE B O 1
ATOM 4833 N N . ASN B 1 102 ? 4.715 -1.97 -18 1 92.19 102 ASN B N 1
ATOM 4834 C CA . ASN B 1 102 ? 6.086 -1.483 -17.859 1 92.19 102 ASN B CA 1
ATOM 4835 C C . ASN B 1 102 ? 6.711 -1.938 -16.547 1 92.19 102 ASN B C 1
ATOM 4837 O O . ASN B 1 102 ? 7.895 -2.279 -16.5 1 92.19 102 ASN B O 1
ATOM 4841 N N . PHE B 1 103 ? 5.984 -1.907 -15.555 1 94.56 103 PHE B N 1
ATOM 4842 C CA . PHE B 1 103 ? 6.48 -2.385 -14.273 1 94.56 103 PHE B CA 1
ATOM 4843 C C . PHE B 1 103 ? 6.953 -3.83 -14.383 1 94.56 103 PHE B C 1
ATOM 4845 O O . PHE B 1 103 ? 8.062 -4.16 -13.953 1 94.56 103 PHE B O 1
ATOM 4852 N N . PHE B 1 104 ? 6.07 -4.695 -14.945 1 94.69 104 PHE B N 1
ATOM 4853 C CA . PHE B 1 104 ? 6.359 -6.125 -15.008 1 94.69 104 PHE B CA 1
ATOM 4854 C C . PHE B 1 104 ? 7.484 -6.406 -15.992 1 94.69 104 PHE B C 1
ATOM 4856 O O . PHE B 1 104 ? 8.195 -7.406 -15.867 1 94.69 104 PHE B O 1
ATOM 4863 N N . ASN B 1 105 ? 7.684 -5.594 -16.891 1 91.56 105 ASN B N 1
ATOM 4864 C CA . ASN B 1 105 ? 8.648 -5.859 -17.953 1 91.56 105 ASN B CA 1
ATOM 4865 C C . ASN B 1 105 ? 9.93 -5.055 -17.766 1 91.56 105 ASN B C 1
ATOM 4867 O O . ASN B 1 105 ? 10.648 -4.785 -18.719 1 91.56 105 ASN B O 1
ATOM 4871 N N . GLN B 1 106 ? 10.094 -4.742 -16.5 1 82.25 106 GLN B N 1
ATOM 4872 C CA . GLN B 1 106 ? 11.359 -4.074 -16.219 1 82.25 106 GLN B CA 1
ATOM 4873 C C . GLN B 1 106 ? 12.539 -4.961 -16.594 1 82.25 106 GLN B C 1
ATOM 4875 O O . GLN B 1 106 ? 12.516 -6.172 -16.344 1 82.25 106 GLN B O 1
ATOM 4880 N N . ASP B 1 107 ? 13.469 -4.598 -17.391 1 76.69 107 ASP B N 1
ATOM 4881 C CA . ASP B 1 107 ? 14.633 -5.332 -17.875 1 76.69 107 ASP B CA 1
ATOM 4882 C C . ASP B 1 107 ? 14.227 -6.422 -18.859 1 76.69 107 ASP B C 1
ATOM 4884 O O . ASP B 1 107 ? 14.844 -7.488 -18.906 1 76.69 107 ASP B O 1
ATOM 4888 N N . ASP B 1 108 ? 13 -6.32 -19.359 1 80.69 108 ASP B N 1
ATOM 4889 C CA . ASP B 1 108 ? 12.492 -7.199 -20.406 1 80.69 108 ASP B CA 1
ATOM 4890 C C . ASP B 1 108 ? 12.227 -8.602 -19.859 1 80.69 108 ASP B C 1
ATOM 4892 O O . ASP B 1 108 ? 12.484 -9.594 -20.547 1 80.69 108 ASP B O 1
ATOM 4896 N N . GLU B 1 109 ? 11.719 -8.633 -18.672 1 83.38 109 GLU B N 1
ATOM 4897 C CA . GLU B 1 109 ? 11.516 -9.922 -18.016 1 83.38 109 GLU B CA 1
ATOM 4898 C C . GLU B 1 109 ? 10.18 -10.547 -18.406 1 83.38 109 GLU B C 1
ATOM 4900 O O . GLU B 1 109 ? 10.031 -11.766 -18.391 1 83.38 109 GLU B O 1
ATOM 4905 N N . ALA B 1 110 ? 9.281 -9.734 -18.641 1 92.31 110 ALA B N 1
ATOM 4906 C CA . ALA B 1 110 ? 7.938 -10.234 -18.922 1 92.31 110 ALA B CA 1
ATOM 4907 C C . ALA B 1 110 ? 7.27 -9.414 -20.031 1 92.31 110 ALA B C 1
ATOM 4909 O O . ALA B 1 110 ? 6.281 -8.719 -19.781 1 92.31 110 ALA B O 1
ATOM 4910 N N . PRO B 1 111 ? 7.746 -9.57 -21.219 1 92.44 111 PRO B N 1
ATOM 4911 C CA . PRO B 1 111 ? 7.129 -8.836 -22.328 1 92.44 111 PRO B CA 1
ATOM 4912 C C . PRO B 1 111 ? 5.695 -9.289 -22.609 1 92.44 111 PRO B C 1
ATOM 4914 O O . PRO B 1 111 ? 5.332 -10.43 -22.312 1 92.44 111 PRO B O 1
ATOM 4917 N N . VAL B 1 112 ? 4.91 -8.398 -23.219 1 93.5 112 VAL B N 1
ATOM 4918 C CA . VAL B 1 112 ? 3.555 -8.734 -23.641 1 93.5 112 VAL B CA 1
ATOM 4919 C C . VAL B 1 112 ? 3.586 -9.406 -25 1 93.5 112 VAL B C 1
ATOM 4921 O O . VAL B 1 112 ? 4.34 -8.992 -25.891 1 93.5 112 VAL B O 1
ATOM 4924 N N . THR B 1 113 ? 2.891 -10.484 -25.141 1 93.56 113 THR B N 1
ATOM 4925 C CA . THR B 1 113 ? 2.672 -11.125 -26.422 1 93.56 113 THR B CA 1
ATOM 4926 C C . THR B 1 113 ? 1.216 -10.977 -26.859 1 93.56 113 THR B C 1
ATOM 4928 O O . THR B 1 113 ? 0.306 -11.039 -26.031 1 93.56 113 THR B O 1
ATOM 4931 N N . LYS B 1 114 ? 0.974 -10.914 -28.219 1 93.81 114 LYS B N 1
ATOM 4932 C CA . LYS B 1 114 ? -0.37 -10.531 -28.641 1 93.81 114 LYS B CA 1
ATOM 4933 C C . LYS B 1 114 ? -0.983 -11.602 -29.547 1 93.81 114 LYS B C 1
ATOM 4935 O O . LYS B 1 114 ? -2.15 -11.5 -29.922 1 93.81 114 LYS B O 1
ATOM 4940 N N . ASN B 1 115 ? -0.279 -12.648 -29.859 1 93.44 115 ASN B N 1
ATOM 4941 C CA . ASN B 1 115 ? -0.749 -13.711 -30.75 1 93.44 115 ASN B CA 1
ATOM 4942 C C . ASN B 1 115 ? -1.112 -14.969 -29.969 1 93.44 115 ASN B C 1
ATOM 4944 O O . ASN B 1 115 ? -0.676 -16.062 -30.312 1 93.44 115 ASN B O 1
ATOM 4948 N N . ASN B 1 116 ? -1.98 -14.812 -28.938 1 96.69 116 ASN B N 1
ATOM 4949 C CA . ASN B 1 116 ? -2.305 -15.953 -28.078 1 96.69 116 ASN B CA 1
ATOM 4950 C C . ASN B 1 116 ? -3.789 -16.297 -28.156 1 96.69 116 ASN B C 1
ATOM 4952 O O . ASN B 1 116 ? -4.641 -15.438 -27.953 1 96.69 116 ASN B O 1
ATOM 4956 N N . ASN B 1 117 ? -4.047 -17.516 -28.516 1 97.62 117 ASN B N 1
ATOM 4957 C CA . ASN B 1 117 ? -5.383 -18.047 -28.297 1 97.62 117 ASN B CA 1
ATOM 4958 C C . ASN B 1 117 ? -5.527 -18.625 -26.891 1 97.62 117 ASN B C 1
ATOM 4960 O O . ASN B 1 117 ? -4.758 -19.5 -26.484 1 97.62 117 ASN B O 1
ATOM 4964 N N . VAL B 1 118 ? -6.527 -18.062 -26.141 1 98.56 118 VAL B N 1
ATOM 4965 C CA . VAL B 1 118 ? -6.625 -18.406 -24.734 1 98.56 118 VAL B CA 1
ATOM 4966 C C . VAL B 1 118 ? -8 -19 -24.422 1 98.56 118 VAL B C 1
ATOM 4968 O O . VAL B 1 118 ? -9.023 -18.422 -24.828 1 98.56 118 VAL B O 1
ATOM 4971 N N . LYS B 1 119 ? -8.023 -20.109 -23.766 1 98.62 119 LYS B N 1
ATOM 4972 C CA . LYS B 1 119 ? -9.258 -20.734 -23.312 1 98.62 119 LYS B CA 1
ATOM 4973 C C . LYS B 1 119 ? -9.266 -20.906 -21.797 1 98.62 119 LYS B C 1
ATOM 4975 O O . LYS B 1 119 ? -8.273 -21.344 -21.203 1 98.62 119 LYS B O 1
ATOM 4980 N N . LEU B 1 120 ? -10.391 -20.516 -21.156 1 98.75 120 LEU B N 1
ATOM 4981 C CA . LEU B 1 120 ? -10.539 -20.562 -19.703 1 98.75 120 LEU B CA 1
ATOM 4982 C C . LEU B 1 120 ? -11.219 -21.859 -19.281 1 98.75 120 LEU B C 1
ATOM 4984 O O . LEU B 1 120 ? -12.188 -22.297 -19.906 1 98.75 120 LEU B O 1
ATOM 4988 N N . TYR B 1 121 ? -10.703 -22.516 -18.266 1 98.69 121 TYR B N 1
ATOM 4989 C CA . TYR B 1 121 ? -11.305 -23.672 -17.625 1 98.69 121 TYR B CA 1
ATOM 4990 C C . TYR B 1 121 ? -11.609 -23.406 -16.156 1 98.69 121 TYR B C 1
ATOM 4992 O O . TYR B 1 121 ? -10.773 -22.844 -15.438 1 98.69 121 TYR B O 1
ATOM 5000 N N . THR B 1 122 ? -12.789 -23.797 -15.633 1 98.25 122 THR B N 1
ATOM 5001 C CA . THR B 1 122 ? -13.164 -23.562 -14.25 1 98.25 122 THR B CA 1
ATOM 5002 C C . THR B 1 122 ? -13.406 -24.875 -13.516 1 98.25 122 THR B C 1
ATOM 5004 O O . THR B 1 122 ? -13.594 -24.891 -12.297 1 98.25 122 THR B O 1
ATOM 5007 N N . GLU B 1 123 ? -13.32 -25.984 -14.297 1 97.38 123 GLU B N 1
ATOM 5008 C CA . GLU B 1 123 ? -13.586 -27.312 -13.742 1 97.38 123 GLU B CA 1
ATOM 5009 C C . GLU B 1 123 ? -12.43 -28.266 -14.039 1 97.38 123 GLU B C 1
ATOM 5011 O O . GLU B 1 123 ? -11.867 -28.25 -15.133 1 97.38 123 GLU B O 1
ATOM 5016 N N . GLY B 1 124 ? -12.156 -29.125 -13.031 1 97 124 GLY B N 1
ATOM 5017 C CA . GLY B 1 124 ? -11.039 -30.047 -13.148 1 97 124 GLY B CA 1
ATOM 5018 C C . GLY B 1 124 ? -11.227 -31.062 -14.258 1 97 124 GLY B C 1
ATOM 5019 O O . GLY B 1 124 ? -10.289 -31.344 -15.008 1 97 124 GLY B O 1
ATOM 5020 N N . ASN B 1 125 ? -12.43 -31.578 -14.398 1 96.56 125 ASN B N 1
ATOM 5021 C CA . ASN B 1 125 ? -12.68 -32.625 -15.375 1 96.56 125 ASN B CA 1
ATOM 5022 C C . ASN B 1 125 ? -12.43 -32.156 -16.797 1 96.56 125 ASN B C 1
ATOM 5024 O O . ASN B 1 125 ? -11.773 -32.844 -17.594 1 96.56 125 ASN B O 1
ATOM 5028 N N . THR B 1 126 ? -13 -31.016 -17.125 1 97.5 126 THR B N 1
ATOM 5029 C CA . THR B 1 126 ? -12.828 -30.484 -18.469 1 97.5 126 THR B CA 1
ATOM 5030 C C . THR B 1 126 ? -11.375 -30.062 -18.703 1 97.5 126 THR B C 1
ATOM 5032 O O . THR B 1 126 ? -10.844 -30.266 -19.797 1 97.5 126 THR B O 1
ATOM 5035 N N . PHE B 1 127 ? -10.789 -29.516 -17.719 1 97.44 127 PHE B N 1
ATOM 5036 C CA . PHE B 1 127 ? -9.383 -29.125 -17.797 1 97.44 127 PHE B CA 1
ATOM 5037 C C . PHE B 1 127 ? -8.508 -30.344 -18.094 1 97.44 127 PHE B C 1
ATOM 5039 O O . PHE B 1 127 ? -7.766 -30.359 -19.078 1 97.44 127 PHE B O 1
ATOM 5046 N N . PHE B 1 128 ? -8.586 -31.422 -17.281 1 97.88 128 PHE B N 1
ATOM 5047 C CA . PHE B 1 128 ? -7.73 -32.594 -17.438 1 97.88 128 PHE B CA 1
ATOM 5048 C C . PHE B 1 128 ? -8.008 -33.281 -18.766 1 97.88 128 PHE B C 1
ATOM 5050 O O . PHE B 1 128 ? -7.086 -33.781 -19.422 1 97.88 128 PHE B O 1
ATOM 5057 N N . HIS B 1 129 ? -9.258 -33.281 -19.125 1 98 129 HIS B N 1
ATOM 5058 C CA . HIS B 1 129 ? -9.609 -33.906 -20.406 1 98 129 HIS B CA 1
ATOM 5059 C C . HIS B 1 129 ? -8.852 -33.25 -21.547 1 98 129 HIS B C 1
ATOM 5061 O O . HIS B 1 129 ? -8.227 -33.938 -22.359 1 98 129 HIS B O 1
ATOM 5067 N N . ASP B 1 130 ? -8.922 -31.938 -21.594 1 98.5 130 ASP B N 1
ATOM 5068 C CA . ASP B 1 130 ? -8.312 -31.219 -22.703 1 98.5 130 ASP B CA 1
ATOM 5069 C C . ASP B 1 130 ? -6.789 -31.234 -22.594 1 98.5 130 ASP B C 1
ATOM 5071 O O . ASP B 1 130 ? -6.082 -31.266 -23.594 1 98.5 130 ASP B O 1
ATOM 5075 N N . MET B 1 131 ? -6.258 -31.125 -21.375 1 98.5 131 MET B N 1
ATOM 5076 C CA . MET B 1 131 ? -4.809 -31.172 -21.203 1 98.5 131 MET B CA 1
ATOM 5077 C C . MET B 1 131 ? -4.242 -32.5 -21.641 1 98.5 131 MET B C 1
ATOM 5079 O O . MET B 1 131 ? -3.221 -32.562 -22.328 1 98.5 131 MET B O 1
ATOM 5083 N N . LEU B 1 132 ? -4.895 -33.656 -21.266 1 98.38 132 LEU B N 1
ATOM 5084 C CA . LEU B 1 132 ? -4.445 -35 -21.656 1 98.38 132 LEU B CA 1
ATOM 5085 C C . LEU B 1 132 ? -4.527 -35.188 -23.156 1 98.38 132 LEU B C 1
ATOM 5087 O O . LEU B 1 132 ? -3.668 -35.844 -23.766 1 98.38 132 LEU B O 1
ATOM 5091 N N . LYS B 1 133 ? -5.594 -34.594 -23.719 1 98.5 133 LYS B N 1
ATOM 5092 C CA . LYS B 1 133 ? -5.715 -34.656 -25.172 1 98.5 133 LYS B CA 1
ATOM 5093 C C . LYS B 1 133 ? -4.516 -34 -25.844 1 98.5 133 LYS B C 1
ATOM 5095 O O . LYS B 1 133 ? -3.992 -34.5 -26.844 1 98.5 133 LYS B O 1
ATOM 5100 N N . ASP B 1 134 ? -4.109 -32.844 -25.344 1 98.62 134 ASP B N 1
ATOM 5101 C CA . ASP B 1 134 ? -2.938 -32.156 -25.891 1 98.62 134 ASP B CA 1
ATOM 5102 C C . ASP B 1 134 ? -1.676 -33 -25.703 1 98.62 134 ASP B C 1
ATOM 5104 O O . ASP B 1 134 ? -0.816 -33.031 -26.578 1 98.62 134 ASP B O 1
ATOM 5108 N N . ILE B 1 135 ? -1.526 -33.656 -24.531 1 98.56 135 ILE B N 1
ATOM 5109 C CA . ILE B 1 135 ? -0.361 -34.469 -24.25 1 98.56 135 ILE B CA 1
ATOM 5110 C C . ILE B 1 135 ? -0.306 -35.656 -25.234 1 98.56 135 ILE B C 1
ATOM 5112 O O . ILE B 1 135 ? 0.761 -35.969 -25.766 1 98.56 135 ILE B O 1
ATOM 5116 N N . VAL B 1 136 ? -1.428 -36.219 -25.5 1 98.44 136 VAL B N 1
ATOM 5117 C CA . VAL B 1 136 ? -1.513 -37.344 -26.438 1 98.44 136 VAL B CA 1
ATOM 5118 C C . VAL B 1 136 ? -1.008 -36.906 -27.812 1 98.44 136 VAL B C 1
ATOM 5120 O O . VAL B 1 136 ? -0.355 -37.688 -28.5 1 98.44 136 VAL B O 1
ATOM 5123 N N . ARG B 1 137 ? -1.221 -35.75 -28.156 1 98.19 137 ARG B N 1
ATOM 5124 C CA . ARG B 1 137 ? -0.913 -35.25 -29.5 1 98.19 137 ARG B CA 1
ATOM 5125 C C . ARG B 1 137 ? 0.499 -34.688 -29.562 1 98.19 137 ARG B C 1
ATOM 5127 O O . ARG B 1 137 ? 0.966 -34.281 -30.641 1 98.19 137 ARG B O 1
ATOM 5134 N N . ALA B 1 138 ? 1.113 -34.594 -28.422 1 98.25 138 ALA B N 1
ATOM 5135 C CA . ALA B 1 138 ? 2.457 -34 -28.375 1 98.25 138 ALA B CA 1
ATOM 5136 C C . ALA B 1 138 ? 3.4 -34.75 -29.328 1 98.25 138 ALA B C 1
ATOM 5138 O O . ALA B 1 138 ? 3.35 -35.969 -29.438 1 98.25 138 ALA B O 1
ATOM 5139 N N . LYS B 1 139 ? 4.367 -34 -29.984 1 97.12 139 LYS B N 1
ATOM 5140 C CA . LYS B 1 139 ? 5.23 -34.594 -31 1 97.12 139 LYS B CA 1
ATOM 5141 C C . LYS B 1 139 ? 6.699 -34.5 -30.609 1 97.12 139 LYS B C 1
ATOM 5143 O O . LYS B 1 139 ? 7.5 -35.375 -30.938 1 97.12 139 LYS B O 1
ATOM 5148 N N . GLU B 1 140 ? 7.094 -33.438 -29.906 1 97.12 140 GLU B N 1
ATOM 5149 C CA . GLU B 1 140 ? 8.523 -33.219 -29.688 1 97.12 140 GLU B CA 1
ATOM 5150 C C . GLU B 1 140 ? 8.852 -33.156 -28.203 1 97.12 140 GLU B C 1
ATOM 5152 O O . GLU B 1 140 ? 9.773 -33.812 -27.734 1 97.12 140 GLU B O 1
ATOM 5157 N N . THR B 1 141 ? 8.148 -32.281 -27.5 1 97.94 141 THR B N 1
ATOM 5158 C CA . THR B 1 141 ? 8.516 -32.062 -26.109 1 97.94 141 THR B CA 1
ATOM 5159 C C . THR B 1 141 ? 7.27 -31.953 -25.234 1 97.94 141 THR B C 1
ATOM 5161 O O . THR B 1 141 ? 6.223 -31.484 -25.688 1 97.94 141 THR B O 1
ATOM 5164 N N . ILE B 1 142 ? 7.328 -32.469 -24.016 1 98.62 142 ILE B N 1
ATOM 5165 C CA . ILE B 1 142 ? 6.367 -32.281 -22.938 1 98.62 142 ILE B CA 1
ATOM 5166 C C . ILE B 1 142 ? 7.105 -31.844 -21.672 1 98.62 142 ILE B C 1
ATOM 5168 O O . ILE B 1 142 ? 7.906 -32.625 -21.125 1 98.62 142 ILE B O 1
ATOM 5172 N N . ASN B 1 143 ? 6.941 -30.641 -21.219 1 98.25 143 ASN B N 1
ATOM 5173 C CA . ASN B 1 143 ? 7.527 -30.125 -19.984 1 98.25 143 ASN B CA 1
ATOM 5174 C C . ASN B 1 143 ? 6.453 -29.797 -18.953 1 98.25 143 ASN B C 1
ATOM 5176 O O . ASN B 1 143 ? 5.547 -29 -19.234 1 98.25 143 ASN B O 1
ATOM 5180 N N . ILE B 1 144 ? 6.57 -30.375 -17.781 1 97.81 144 ILE B N 1
ATOM 5181 C CA . ILE B 1 144 ? 5.523 -30.25 -16.781 1 97.81 144 ILE B CA 1
ATOM 5182 C C . ILE B 1 144 ? 6.141 -29.844 -15.438 1 97.81 144 ILE B C 1
ATOM 5184 O O . ILE B 1 144 ? 7.16 -30.391 -15.023 1 97.81 144 ILE B O 1
ATOM 5188 N N . GLU B 1 145 ? 5.527 -28.859 -14.852 1 97.06 145 GLU B N 1
ATOM 5189 C CA . GLU B 1 145 ? 5.895 -28.391 -13.516 1 97.06 145 GLU B CA 1
ATOM 5190 C C . GLU B 1 145 ? 4.664 -28.188 -12.641 1 97.06 145 GLU B C 1
ATOM 5192 O O . GLU B 1 145 ? 3.725 -27.484 -13.039 1 97.06 145 GLU B O 1
ATOM 5197 N N . PHE B 1 146 ? 4.637 -28.828 -11.469 1 96.62 146 PHE B N 1
ATOM 5198 C CA . PHE B 1 146 ? 3.502 -28.672 -10.57 1 96.62 146 PHE B CA 1
ATOM 5199 C C . PHE B 1 146 ? 3.965 -28.672 -9.117 1 96.62 146 PHE B C 1
ATOM 5201 O O . PHE B 1 146 ? 4.992 -29.25 -8.781 1 96.62 146 PHE B O 1
ATOM 5208 N N . TYR B 1 147 ? 3.162 -27.969 -8.32 1 94.31 147 TYR B N 1
ATOM 5209 C CA . TYR B 1 147 ? 3.348 -28.062 -6.879 1 94.31 147 TYR B CA 1
ATOM 5210 C C . TYR B 1 147 ? 2.977 -29.438 -6.363 1 94.31 147 TYR B C 1
ATOM 5212 O O . TYR B 1 147 ? 3.736 -30.062 -5.613 1 94.31 147 TYR B O 1
ATOM 5220 N N . THR B 1 148 ? 1.821 -29.891 -6.828 1 94.06 148 THR B N 1
ATOM 5221 C CA . THR B 1 148 ? 1.346 -31.203 -6.402 1 94.06 148 THR B CA 1
ATOM 5222 C C . THR B 1 148 ? 1.192 -32.125 -7.602 1 94.06 148 THR B C 1
ATOM 5224 O O . THR B 1 148 ? 0.524 -31.781 -8.578 1 94.06 148 THR B O 1
ATOM 5227 N N . PHE B 1 149 ? 1.792 -33.188 -7.578 1 95.62 149 PHE B N 1
ATOM 5228 C CA . PHE B 1 149 ? 1.631 -34.375 -8.438 1 95.62 149 PHE B CA 1
ATOM 5229 C C . PHE B 1 149 ? 1.443 -35.625 -7.605 1 95.62 149 PHE B C 1
ATOM 5231 O O . PHE B 1 149 ? 2.416 -36.312 -7.262 1 95.62 149 PHE B O 1
ATOM 5238 N N . TYR B 1 150 ? 0.15 -36 -7.402 1 94.25 150 TYR B N 1
ATOM 5239 C CA . TYR B 1 150 ? -0.163 -37.062 -6.461 1 94.25 150 TYR B CA 1
ATOM 5240 C C . TYR B 1 150 ? -0.135 -38.406 -7.148 1 94.25 150 TYR B C 1
ATOM 5242 O O . TYR B 1 150 ? -0.545 -38.531 -8.305 1 94.25 150 TYR B O 1
ATOM 5250 N N . ASN B 1 151 ? 0.315 -39.344 -6.367 1 94.25 151 ASN B N 1
ATOM 5251 C CA . ASN B 1 151 ? 0.209 -40.75 -6.809 1 94.25 151 ASN B CA 1
ATOM 5252 C C . ASN B 1 151 ? -1.181 -41.312 -6.543 1 94.25 151 ASN B C 1
ATOM 5254 O O . ASN B 1 151 ? -1.347 -42.188 -5.676 1 94.25 151 ASN B O 1
ATOM 5258 N N . ASP B 1 152 ? -2.123 -40.906 -7.246 1 94.44 152 ASP B N 1
ATOM 5259 C CA . ASP B 1 152 ? -3.508 -41.375 -7.207 1 94.44 152 ASP B CA 1
ATOM 5260 C C . ASP B 1 152 ? -4.027 -41.656 -8.617 1 94.44 152 ASP B C 1
ATOM 5262 O O . ASP B 1 152 ? -3.244 -41.844 -9.547 1 94.44 152 ASP B O 1
ATOM 5266 N N . ASP B 1 153 ? -5.312 -41.719 -8.844 1 95.12 153 ASP B N 1
ATOM 5267 C CA . ASP B 1 153 ? -5.848 -42.219 -10.109 1 95.12 153 ASP B CA 1
ATOM 5268 C C . ASP B 1 153 ? -5.461 -41.281 -11.258 1 95.12 153 ASP B C 1
ATOM 5270 O O . ASP B 1 153 ? -4.855 -41.719 -12.242 1 95.12 153 ASP B O 1
ATOM 5274 N N . ILE B 1 154 ? -5.812 -40.031 -11.164 1 95.88 154 ILE B N 1
ATOM 5275 C CA . ILE B 1 154 ? -5.516 -39.094 -12.242 1 95.88 154 ILE B CA 1
ATOM 5276 C C . ILE B 1 154 ? -4.004 -38.906 -12.359 1 95.88 154 ILE B C 1
ATOM 5278 O O . ILE B 1 154 ? -3.48 -38.719 -13.461 1 95.88 154 ILE B O 1
ATOM 5282 N N . GLY B 1 155 ? -3.307 -38.875 -11.219 1 96.25 155 GLY B N 1
ATOM 5283 C CA . GLY B 1 155 ? -1.855 -38.812 -11.266 1 96.25 155 GLY B CA 1
ATOM 5284 C C . GLY B 1 155 ? -1.224 -39.969 -12.031 1 96.25 155 GLY B C 1
ATOM 5285 O O . GLY B 1 155 ? -0.299 -39.75 -12.82 1 96.25 155 GLY B O 1
ATOM 5286 N N . ASN B 1 156 ? -1.668 -41.125 -11.805 1 96.5 156 ASN B N 1
ATOM 5287 C CA . ASN B 1 156 ? -1.168 -42.281 -12.523 1 96.5 156 ASN B CA 1
ATOM 5288 C C . ASN B 1 156 ? -1.519 -42.219 -14.008 1 96.5 156 ASN B C 1
ATOM 5290 O O . ASN B 1 156 ? -0.723 -42.625 -14.852 1 96.5 156 ASN B O 1
ATOM 5294 N N . ARG B 1 157 ? -2.668 -41.812 -14.25 1 97.06 157 ARG B N 1
ATOM 5295 C CA . ARG B 1 157 ? -3.068 -41.656 -15.648 1 97.06 157 ARG B CA 1
ATOM 5296 C C . ARG B 1 157 ? -2.133 -40.719 -16.391 1 97.06 157 ARG B C 1
ATOM 5298 O O . ARG B 1 157 ? -1.705 -41 -17.5 1 97.06 157 ARG B O 1
ATOM 5305 N N . VAL B 1 158 ? -1.877 -39.594 -15.781 1 97.75 158 VAL B N 1
ATOM 5306 C CA . VAL B 1 158 ? -0.963 -38.594 -16.375 1 97.75 158 VAL B CA 1
ATOM 5307 C C . VAL B 1 158 ? 0.42 -39.219 -16.531 1 97.75 158 VAL B C 1
ATOM 5309 O O . VAL B 1 158 ? 1.031 -39.125 -17.609 1 97.75 158 VAL B O 1
ATOM 5312 N N . LEU B 1 159 ? 0.904 -39.875 -15.508 1 97.44 159 LEU B N 1
ATOM 5313 C CA . LEU B 1 159 ? 2.23 -40.5 -15.547 1 97.44 159 LEU B CA 1
ATOM 5314 C C . LEU B 1 159 ? 2.322 -41.531 -16.656 1 97.44 159 LEU B C 1
ATOM 5316 O O . LEU B 1 159 ? 3.312 -41.562 -17.391 1 97.44 159 LEU B O 1
ATOM 5320 N N . GLN B 1 160 ? 1.35 -42.375 -16.766 1 97.94 160 GLN B N 1
ATOM 5321 C CA . GLN B 1 160 ? 1.352 -43.406 -17.781 1 97.94 160 GLN B CA 1
ATOM 5322 C C . GLN B 1 160 ? 1.387 -42.812 -19.188 1 97.94 160 GLN B C 1
ATOM 5324 O O . GLN B 1 160 ? 2.057 -43.344 -20.078 1 97.94 160 GLN B O 1
ATOM 5329 N N . LEU B 1 161 ? 0.622 -41.781 -19.328 1 98.19 161 LEU B N 1
ATOM 5330 C CA . LEU B 1 161 ? 0.633 -41.125 -20.625 1 98.19 161 LEU B CA 1
ATOM 5331 C C . LEU B 1 161 ? 2.01 -40.531 -20.906 1 98.19 161 LEU B C 1
ATOM 5333 O O . LEU B 1 161 ? 2.48 -40.562 -22.047 1 98.19 161 LEU B O 1
ATOM 5337 N N . LEU B 1 162 ? 2.619 -39.938 -19.938 1 98.5 162 LEU B N 1
ATOM 5338 C CA . LEU B 1 162 ? 3.961 -39.375 -20.094 1 98.5 162 LEU B CA 1
ATOM 5339 C C . LEU B 1 162 ? 4.957 -40.469 -20.453 1 98.5 162 LEU B C 1
ATOM 5341 O O . LEU B 1 162 ? 5.855 -40.281 -21.266 1 98.5 162 LEU B O 1
ATOM 5345 N N . ILE B 1 163 ? 4.844 -41.688 -19.812 1 98.12 163 ILE B N 1
ATOM 5346 C CA . ILE B 1 163 ? 5.703 -42.812 -20.078 1 98.12 163 ILE B CA 1
ATOM 5347 C C . ILE B 1 163 ? 5.547 -43.25 -21.531 1 98.12 163 ILE B C 1
ATOM 5349 O O . ILE B 1 163 ? 6.539 -43.469 -22.234 1 98.12 163 ILE B O 1
ATOM 5353 N N . LYS B 1 164 ? 4.328 -43.344 -21.938 1 98.38 164 LYS B N 1
ATOM 5354 C CA . LYS B 1 164 ? 4.047 -43.719 -23.312 1 98.38 164 LYS B CA 1
ATOM 5355 C C . LYS B 1 164 ? 4.68 -42.75 -24.297 1 98.38 164 LYS B C 1
ATOM 5357 O O . LYS B 1 164 ? 5.273 -43.156 -25.297 1 98.38 164 LYS B O 1
ATOM 5362 N N . LYS B 1 165 ? 4.516 -41.469 -24.047 1 98.5 165 LYS B N 1
ATOM 5363 C CA . LYS B 1 165 ? 5.062 -40.469 -24.938 1 98.5 165 LYS B CA 1
ATOM 5364 C C . LYS B 1 165 ? 6.59 -40.5 -24.938 1 98.5 165 LYS B C 1
ATOM 5366 O O . LYS B 1 165 ? 7.223 -40.312 -25.969 1 98.5 165 LYS B O 1
ATOM 5371 N N . ALA B 1 166 ? 7.137 -40.719 -23.812 1 98.25 166 ALA B N 1
ATOM 5372 C CA . ALA B 1 166 ? 8.586 -40.844 -23.734 1 98.25 166 ALA B CA 1
ATOM 5373 C C . ALA B 1 166 ? 9.07 -42.031 -24.578 1 98.25 166 ALA B C 1
ATOM 5375 O O . ALA B 1 166 ? 10.086 -41.938 -25.266 1 98.25 166 ALA B O 1
ATOM 5376 N N . GLN B 1 167 ? 8.406 -43.094 -24.516 1 98 167 GLN B N 1
ATOM 5377 C CA . GLN B 1 167 ? 8.742 -44.281 -25.281 1 98 167 GLN B CA 1
ATOM 5378 C C . GLN B 1 167 ? 8.633 -44.031 -26.781 1 98 167 GLN B C 1
ATOM 5380 O O . GLN B 1 167 ? 9.328 -44.688 -27.578 1 98 167 GLN B O 1
ATOM 5385 N N . GLN B 1 168 ? 7.832 -43.094 -27.109 1 97.88 168 GLN B N 1
ATOM 5386 C CA . GLN B 1 168 ? 7.637 -42.75 -28.5 1 97.88 168 GLN B CA 1
ATOM 5387 C C . GLN B 1 168 ? 8.695 -41.75 -28.969 1 97.88 168 GLN B C 1
ATOM 5389 O O . GLN B 1 168 ? 8.648 -41.281 -30.109 1 97.88 168 GLN B O 1
ATOM 5394 N N . GLY B 1 169 ? 9.547 -41.344 -28.125 1 96.94 169 GLY B N 1
ATOM 5395 C CA . GLY B 1 169 ? 10.664 -40.5 -28.5 1 96.94 169 GLY B CA 1
ATOM 5396 C C . GLY B 1 169 ? 10.469 -39.031 -28.141 1 96.94 169 GLY B C 1
ATOM 5397 O O . GLY B 1 169 ? 11.336 -38.219 -28.391 1 96.94 169 GLY B O 1
ATOM 5398 N N . VAL B 1 170 ? 9.281 -38.688 -27.578 1 97.81 170 VAL B N 1
ATOM 5399 C CA . VAL B 1 170 ? 9.016 -37.344 -27.125 1 97.81 170 VAL B CA 1
ATOM 5400 C C . VAL B 1 170 ? 9.883 -37.031 -25.906 1 97.81 170 VAL B C 1
ATOM 5402 O O . VAL B 1 170 ? 10.039 -37.844 -25.016 1 97.81 170 VAL B O 1
ATOM 5405 N N . LYS B 1 171 ? 10.555 -35.844 -25.844 1 97.31 171 LYS B N 1
ATOM 5406 C CA . LYS B 1 171 ? 11.336 -35.438 -24.672 1 97.31 171 LYS B CA 1
ATOM 5407 C C . LYS B 1 171 ? 10.422 -34.969 -23.531 1 97.31 171 LYS B C 1
ATOM 5409 O O . LYS B 1 171 ? 9.82 -33.906 -23.625 1 97.31 171 LYS B O 1
ATOM 5414 N N . VAL B 1 172 ? 10.383 -35.812 -22.5 1 98.19 172 VAL B N 1
ATOM 5415 C CA . VAL B 1 172 ? 9.477 -35.531 -21.391 1 98.19 172 VAL B CA 1
ATOM 5416 C C . VAL B 1 172 ? 10.273 -35.125 -20.156 1 98.19 172 VAL B C 1
ATOM 5418 O O . VAL B 1 172 ? 11.203 -35.812 -19.75 1 98.19 172 VAL B O 1
ATOM 5421 N N . ARG B 1 173 ? 9.945 -34 -19.578 1 97.38 173 ARG B N 1
ATOM 5422 C CA . ARG B 1 173 ? 10.578 -33.5 -18.359 1 97.38 173 ARG B CA 1
ATOM 5423 C C . ARG B 1 173 ? 9.539 -33.125 -17.312 1 97.38 173 ARG B C 1
ATOM 5425 O O . ARG B 1 173 ? 8.539 -32.469 -17.625 1 97.38 173 ARG B O 1
ATOM 5432 N N . VAL B 1 174 ? 9.797 -33.562 -16.078 1 97.19 174 VAL B N 1
ATOM 5433 C CA . VAL B 1 174 ? 8.883 -33.25 -14.984 1 97.19 174 VAL B CA 1
ATOM 5434 C C . VAL B 1 174 ? 9.648 -32.625 -13.82 1 97.19 174 VAL B C 1
ATOM 5436 O O . VAL B 1 174 ? 10.664 -33.188 -13.383 1 97.19 174 VAL B O 1
ATOM 5439 N N . VAL B 1 175 ? 9.211 -31.469 -13.398 1 94.94 175 VAL B N 1
ATOM 5440 C CA . VAL B 1 175 ? 9.68 -30.844 -12.164 1 94.94 175 VAL B CA 1
ATOM 5441 C C . VAL B 1 175 ? 8.539 -30.797 -11.148 1 94.94 175 VAL B C 1
ATOM 5443 O O . VAL B 1 175 ? 7.414 -30.422 -11.484 1 94.94 175 VAL B O 1
ATOM 5446 N N . TYR B 1 176 ? 8.75 -31.203 -9.945 1 93.5 176 TYR B N 1
ATOM 5447 C CA . TYR B 1 176 ? 7.691 -31.219 -8.945 1 93.5 176 TYR B CA 1
ATOM 5448 C C . TYR B 1 176 ? 8.219 -30.781 -7.586 1 93.5 176 TYR B C 1
ATOM 5450 O O . TYR B 1 176 ? 9.43 -30.781 -7.355 1 93.5 176 TYR B O 1
ATOM 5458 N N . ASP B 1 177 ? 7.359 -30.266 -6.758 1 91.06 177 ASP B N 1
ATOM 5459 C CA . ASP B 1 177 ? 7.691 -29.984 -5.363 1 91.06 177 ASP B CA 1
ATOM 5460 C C . ASP B 1 177 ? 7.578 -31.234 -4.508 1 91.06 177 ASP B C 1
ATOM 5462 O O . ASP B 1 177 ? 6.488 -31.781 -4.34 1 91.06 177 ASP B O 1
ATOM 5466 N N . ALA B 1 178 ? 8.609 -31.609 -3.938 1 85.25 178 ALA B N 1
ATOM 5467 C CA . ALA B 1 178 ? 8.656 -32.875 -3.225 1 85.25 178 ALA B CA 1
ATOM 5468 C C . ALA B 1 178 ? 7.777 -32.844 -1.976 1 85.25 178 ALA B C 1
ATOM 5470 O O . ALA B 1 178 ? 7.195 -33.875 -1.586 1 85.25 178 ALA B O 1
ATOM 5471 N N . TRP B 1 179 ? 7.594 -31.734 -1.42 1 83 179 TRP B N 1
ATOM 5472 C CA . TRP B 1 179 ? 6.793 -31.609 -0.206 1 83 179 TRP B CA 1
ATOM 5473 C C . TRP B 1 179 ? 5.309 -31.547 -0.538 1 83 179 TRP B C 1
ATOM 5475 O O . TRP B 1 179 ? 4.473 -32 0.25 1 83 179 TRP B O 1
ATOM 5485 N N . GLY B 1 180 ? 5.059 -31.031 -1.621 1 85.56 180 GLY B N 1
ATOM 5486 C CA . GLY B 1 180 ? 3.666 -30.875 -2.012 1 85.56 180 GLY B CA 1
ATOM 5487 C C . GLY B 1 180 ? 3.107 -32.094 -2.74 1 85.56 180 GLY B C 1
ATOM 5488 O O . GLY B 1 180 ? 1.902 -32.156 -2.984 1 85.56 180 GLY B O 1
ATOM 5489 N N . SER B 1 181 ? 3.943 -32.938 -3.066 1 89.44 181 SER B N 1
ATOM 5490 C CA . SER B 1 181 ? 3.543 -34.094 -3.873 1 89.44 181 SER B CA 1
ATOM 5491 C C . SER B 1 181 ? 3.586 -35.375 -3.059 1 89.44 181 SER B C 1
ATOM 5493 O O . SER B 1 181 ? 4.488 -36.219 -3.232 1 89.44 181 SER B O 1
ATOM 5495 N N . MET B 1 182 ? 2.498 -35.594 -2.383 1 80.5 182 MET B N 1
ATOM 5496 C CA . MET B 1 182 ? 2.43 -36.75 -1.522 1 80.5 182 MET B CA 1
ATOM 5497 C C . MET B 1 182 ? 2.373 -38.031 -2.352 1 80.5 182 MET B C 1
ATOM 5499 O O . MET B 1 182 ? 1.594 -38.125 -3.303 1 80.5 182 MET B O 1
ATOM 5503 N N . GLY B 1 183 ? 3.238 -38.906 -2.018 1 77.94 183 GLY B N 1
ATOM 5504 C CA . GLY B 1 183 ? 3.221 -40.219 -2.686 1 77.94 183 GLY B CA 1
ATOM 5505 C C . GLY B 1 183 ? 4.117 -40.25 -3.908 1 77.94 183 GLY B C 1
ATOM 5506 O O . GLY B 1 183 ? 4.449 -41.344 -4.398 1 77.94 183 GLY B O 1
ATOM 5507 N N . ALA B 1 184 ? 4.496 -39.125 -4.398 1 82.44 184 ALA B N 1
ATOM 5508 C CA . ALA B 1 184 ? 5.359 -39.062 -5.574 1 82.44 184 ALA B CA 1
ATOM 5509 C C . ALA B 1 184 ? 6.82 -39.281 -5.191 1 82.44 184 ALA B C 1
ATOM 5511 O O . ALA B 1 184 ? 7.641 -38.375 -5.27 1 82.44 184 ALA B O 1
ATOM 5512 N N . THR B 1 185 ? 7.086 -40.5 -4.93 1 81.44 185 THR B N 1
ATOM 5513 C CA . THR B 1 185 ? 8.43 -40.906 -4.523 1 81.44 185 THR B CA 1
ATOM 5514 C C . THR B 1 185 ? 9.352 -41 -5.734 1 81.44 185 THR B C 1
ATOM 5516 O O . THR B 1 185 ? 8.891 -41 -6.875 1 81.44 185 THR B O 1
ATOM 5519 N N . LYS B 1 186 ? 10.586 -41.031 -5.426 1 86.12 186 LYS B N 1
ATOM 5520 C CA . LYS B 1 186 ? 11.562 -41.219 -6.492 1 86.12 186 LYS B CA 1
ATOM 5521 C C . LYS B 1 186 ? 11.281 -42.531 -7.25 1 86.12 186 LYS B C 1
ATOM 5523 O O . LYS B 1 186 ? 11.336 -42.562 -8.484 1 86.12 186 LYS B O 1
ATOM 5528 N N . ALA B 1 187 ? 10.953 -43.5 -6.523 1 89.19 187 ALA B N 1
ATOM 5529 C CA . ALA B 1 187 ? 10.688 -44.781 -7.109 1 89.19 187 ALA B CA 1
ATOM 5530 C C . ALA B 1 187 ? 9.461 -44.75 -8.023 1 89.19 187 ALA B C 1
ATOM 5532 O O . ALA B 1 187 ? 9.422 -45.406 -9.055 1 89.19 187 ALA B O 1
ATOM 5533 N N . TRP B 1 188 ? 8.531 -43.969 -7.621 1 92.69 188 TRP B N 1
ATOM 5534 C CA . TRP B 1 188 ? 7.309 -43.844 -8.406 1 92.69 188 TRP B CA 1
ATOM 5535 C C . TRP B 1 188 ? 7.59 -43.219 -9.758 1 92.69 188 TRP B C 1
ATOM 5537 O O . TRP B 1 188 ? 7.043 -43.625 -10.781 1 92.69 188 TRP B O 1
ATOM 5547 N N . PHE B 1 189 ? 8.469 -42.344 -9.805 1 94.44 189 PHE B N 1
ATOM 5548 C CA . PHE B 1 189 ? 8.812 -41.625 -11.031 1 94.44 189 PHE B CA 1
ATOM 5549 C C . PHE B 1 189 ? 9.852 -42.406 -11.836 1 94.44 189 PHE B C 1
ATOM 5551 O O . PHE B 1 189 ? 10.133 -42.062 -12.984 1 94.44 189 PHE B O 1
ATOM 5558 N N . ASP B 1 190 ? 10.461 -43.469 -11.242 1 95.25 190 ASP B N 1
ATOM 5559 C CA . ASP B 1 190 ? 11.477 -44.25 -11.93 1 95.25 190 ASP B CA 1
ATOM 5560 C C . ASP B 1 190 ? 10.922 -44.875 -13.211 1 95.25 190 ASP B C 1
ATOM 5562 O O . ASP B 1 190 ? 11.656 -45.062 -14.18 1 95.25 190 ASP B O 1
ATOM 5566 N N . GLN B 1 191 ? 9.688 -45.156 -13.164 1 95.12 191 GLN B N 1
ATOM 5567 C CA . GLN B 1 191 ? 9.047 -45.719 -14.352 1 95.12 191 GLN B CA 1
ATOM 5568 C C . GLN B 1 191 ? 9.195 -44.75 -15.539 1 95.12 191 GLN B C 1
ATOM 5570 O O . GLN B 1 191 ? 9.438 -45.188 -16.672 1 95.12 191 GLN B O 1
ATOM 5575 N N . LEU B 1 192 ? 9.016 -43.5 -15.297 1 97.12 192 LEU B N 1
ATOM 5576 C CA . LEU B 1 192 ? 9.172 -42.5 -16.359 1 97.12 192 LEU B CA 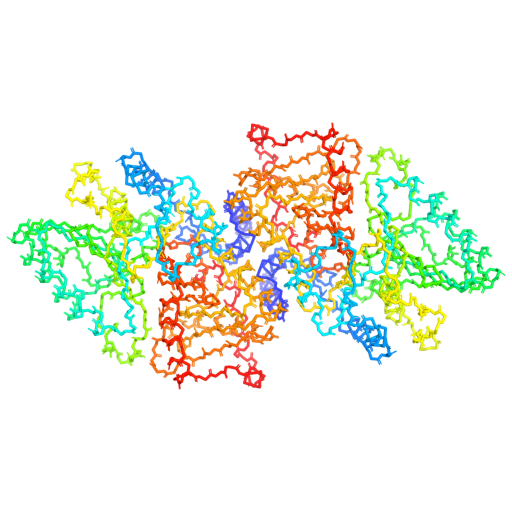1
ATOM 5577 C C . LEU B 1 192 ? 10.641 -42.375 -16.766 1 97.12 192 LEU B C 1
ATOM 5579 O O . LEU B 1 192 ? 10.953 -42.281 -17.953 1 97.12 192 LEU B O 1
ATOM 5583 N N . ARG B 1 193 ? 11.508 -42.438 -15.836 1 96.25 193 ARG B N 1
ATOM 5584 C CA . ARG B 1 193 ? 12.938 -42.344 -16.125 1 96.25 193 ARG B CA 1
ATOM 5585 C C . ARG B 1 193 ? 13.398 -43.531 -16.984 1 96.25 193 ARG B C 1
ATOM 5587 O O . ARG B 1 193 ? 14.18 -43.344 -17.922 1 96.25 193 ARG B O 1
ATOM 5594 N N . LYS B 1 194 ? 12.961 -44.625 -16.656 1 96.81 194 LYS B N 1
ATOM 5595 C CA . LYS B 1 194 ? 13.305 -45.844 -17.391 1 96.81 194 LYS B CA 1
ATOM 5596 C C . LYS B 1 194 ? 12.805 -45.75 -18.828 1 96.81 194 LYS B C 1
ATOM 5598 O O . LYS B 1 194 ? 13.406 -46.344 -19.734 1 96.81 194 LYS B O 1
ATOM 5603 N N . ALA B 1 195 ? 11.758 -45.031 -19 1 97.38 195 ALA B N 1
ATOM 5604 C CA . ALA B 1 195 ? 11.164 -44.906 -20.328 1 97.38 195 ALA B CA 1
ATOM 5605 C C . ALA B 1 195 ? 11.859 -43.812 -21.141 1 97.38 195 ALA B C 1
ATOM 5607 O O . ALA B 1 195 ? 11.562 -43.594 -22.312 1 97.38 195 ALA B O 1
ATOM 5608 N N . GLY B 1 196 ? 12.812 -43.125 -20.469 1 96 196 GLY B N 1
ATOM 5609 C CA . GLY B 1 196 ? 13.562 -42.094 -21.172 1 96 196 GLY B CA 1
ATOM 5610 C C . GLY B 1 196 ? 13.219 -40.688 -20.734 1 96 196 GLY B C 1
ATOM 5611 O O . GLY B 1 196 ? 13.844 -39.719 -21.172 1 96 196 GLY B O 1
ATOM 5612 N N . GLY B 1 197 ? 12.18 -40.594 -19.922 1 96.75 197 GLY B N 1
ATOM 5613 C CA . GLY B 1 197 ? 11.844 -39.281 -19.359 1 96.75 197 GLY B CA 1
ATOM 5614 C C . GLY B 1 197 ? 12.789 -38.812 -18.266 1 96.75 197 GLY B C 1
ATOM 5615 O O . GLY B 1 197 ? 13.641 -39.594 -17.828 1 96.75 197 GLY B O 1
ATOM 5616 N N . LYS B 1 198 ? 12.688 -37.531 -17.938 1 95.69 198 LYS B N 1
ATOM 5617 C CA . LYS B 1 198 ? 13.492 -36.969 -16.859 1 95.69 198 LYS B CA 1
ATOM 5618 C C . LYS B 1 198 ? 12.602 -36.344 -15.781 1 95.69 198 LYS B C 1
ATOM 5620 O O . LYS B 1 198 ? 11.586 -35.719 -16.094 1 95.69 198 LYS B O 1
ATOM 5625 N N . VAL B 1 199 ? 12.938 -36.656 -14.555 1 94.94 199 VAL B N 1
ATOM 5626 C CA . VAL B 1 199 ? 12.164 -36.125 -13.43 1 94.94 199 VAL B CA 1
ATOM 5627 C C . VAL B 1 199 ? 13.109 -35.562 -12.375 1 94.94 199 VAL B C 1
ATOM 5629 O O . VAL B 1 199 ? 14.078 -36.219 -11.984 1 94.94 199 VAL B O 1
ATOM 5632 N N . LEU B 1 200 ? 12.812 -34.312 -11.945 1 91.94 200 LEU B N 1
ATOM 5633 C CA . LEU B 1 200 ? 13.625 -33.656 -10.914 1 91.94 200 LEU B CA 1
ATOM 5634 C C . LEU B 1 200 ? 12.75 -33.031 -9.836 1 91.94 200 LEU B C 1
ATOM 5636 O O . LEU B 1 200 ? 11.734 -32.406 -10.148 1 91.94 200 LEU B O 1
ATOM 5640 N N . PRO B 1 201 ? 13.117 -33.219 -8.594 1 89.62 201 PRO B N 1
ATOM 5641 C CA . PRO B 1 201 ? 12.508 -32.375 -7.578 1 89.62 201 PRO B CA 1
ATOM 5642 C C . PRO B 1 201 ? 12.984 -30.922 -7.668 1 89.62 201 PRO B C 1
ATOM 5644 O O . PRO B 1 201 ? 14.148 -30.672 -8.008 1 89.62 201 PRO B O 1
ATOM 5647 N N . PHE B 1 202 ? 12.164 -30.062 -7.375 1 87.75 202 PHE B N 1
ATOM 5648 C CA . PHE B 1 202 ? 12.531 -28.656 -7.398 1 87.75 202 PHE B CA 1
ATOM 5649 C C . PHE B 1 202 ? 13.664 -28.375 -6.422 1 87.75 202 PHE B C 1
ATOM 5651 O O . PHE B 1 202 ? 13.789 -29.047 -5.398 1 87.75 202 PHE B O 1
ATOM 5658 N N . ILE B 1 203 ? 14.43 -27.422 -6.605 1 78 203 ILE B N 1
ATOM 5659 C CA . ILE B 1 203 ? 15.703 -27.141 -5.953 1 78 203 ILE B CA 1
ATOM 5660 C C . ILE B 1 203 ? 15.5 -27.016 -4.445 1 78 203 ILE B C 1
ATOM 5662 O O . ILE B 1 203 ? 16.328 -27.469 -3.662 1 78 203 ILE B O 1
ATOM 5666 N N . THR B 1 204 ? 14.453 -26.422 -4.055 1 70.12 204 THR B N 1
ATOM 5667 C CA . THR B 1 204 ? 14.281 -26.156 -2.631 1 70.12 204 THR B CA 1
ATOM 5668 C C . THR B 1 204 ? 13.719 -27.375 -1.913 1 70.12 204 THR B C 1
ATOM 5670 O O . THR B 1 204 ? 13.617 -27.391 -0.685 1 70.12 204 THR B O 1
ATOM 5673 N N . SER B 1 205 ? 13.422 -28.438 -2.578 1 65.19 205 SER B N 1
ATOM 5674 C CA . SER B 1 205 ? 12.789 -29.578 -1.95 1 65.19 205 SER B CA 1
ATOM 5675 C C . SER B 1 205 ? 13.742 -30.766 -1.887 1 65.19 205 SER B C 1
ATOM 5677 O O . SER B 1 205 ? 13.367 -31.844 -1.412 1 65.19 205 SER B O 1
ATOM 5679 N N . ARG B 1 206 ? 15.055 -30.828 -2.273 1 64.44 206 ARG B N 1
ATOM 5680 C CA . ARG B 1 206 ? 16 -31.938 -2.312 1 64.44 206 ARG B CA 1
ATOM 5681 C C . ARG B 1 206 ? 16.438 -32.344 -0.906 1 64.44 206 ARG B C 1
ATOM 5683 O O . ARG B 1 206 ? 16.422 -33.531 -0.558 1 64.44 206 ARG B O 1
ATOM 5690 N N . ASN B 1 207 ? 17.203 -31.438 -0.243 1 55.94 207 ASN B N 1
ATOM 5691 C CA . ASN B 1 207 ? 17.797 -31.766 1.043 1 55.94 207 ASN B CA 1
ATOM 5692 C C . ASN B 1 207 ? 17.109 -31.031 2.191 1 55.94 207 ASN B C 1
ATOM 5694 O O . ASN B 1 207 ? 17.656 -30.062 2.721 1 55.94 207 ASN B O 1
ATOM 5698 N N . MET B 1 208 ? 15.883 -31.422 2.328 1 50.59 208 MET B N 1
ATOM 5699 C CA . MET B 1 208 ? 14.992 -30.703 3.242 1 50.59 208 MET B CA 1
ATOM 5700 C C . MET B 1 208 ? 15.625 -30.562 4.621 1 50.59 208 MET B C 1
ATOM 5702 O O . MET B 1 208 ? 15.43 -29.562 5.301 1 50.59 208 MET B O 1
ATOM 5706 N N . ILE B 1 209 ? 16.109 -31.688 5.145 1 46.72 209 ILE B N 1
ATOM 5707 C CA . ILE B 1 209 ? 16.609 -31.688 6.516 1 46.72 209 ILE B CA 1
ATOM 5708 C C . ILE B 1 209 ? 17.828 -30.797 6.621 1 46.72 209 ILE B C 1
ATOM 5710 O O . ILE B 1 209 ? 17.938 -29.984 7.547 1 46.72 209 ILE B O 1
ATOM 5714 N N . THR B 1 210 ? 18.656 -31.062 5.797 1 44.72 210 THR B N 1
ATOM 5715 C CA . THR B 1 210 ? 19.953 -30.438 6.055 1 44.72 210 THR B CA 1
ATOM 5716 C C . THR B 1 210 ? 19.891 -28.938 5.77 1 44.72 210 THR B C 1
ATOM 5718 O O . THR B 1 210 ? 20.719 -28.172 6.262 1 44.72 210 THR B O 1
ATOM 5721 N N . ARG B 1 211 ? 18.984 -28.562 4.891 1 51.12 211 ARG B N 1
ATOM 5722 C CA . ARG B 1 211 ? 19.141 -27.141 4.578 1 51.12 211 ARG B CA 1
ATOM 5723 C C . ARG B 1 211 ? 17.969 -26.328 5.125 1 51.12 211 ARG B C 1
ATOM 5725 O O . ARG B 1 211 ? 17.891 -25.109 4.895 1 51.12 211 ARG B O 1
ATOM 5732 N N . TYR B 1 212 ? 17.297 -26.922 6.086 1 43.12 212 TYR B N 1
ATOM 5733 C CA . TYR B 1 212 ? 16.344 -26.281 6.992 1 43.12 212 TYR B CA 1
ATOM 5734 C C . TYR B 1 212 ? 15.484 -25.281 6.246 1 43.12 212 TYR B C 1
ATOM 5736 O O . TYR B 1 212 ? 15.18 -24.203 6.77 1 43.12 212 TYR B O 1
ATOM 5744 N N . ARG B 1 213 ? 15.281 -25.406 4.977 1 56 213 ARG B N 1
ATOM 5745 C CA . ARG B 1 213 ? 14.562 -24.375 4.25 1 56 213 ARG B CA 1
ATOM 5746 C C . ARG B 1 213 ? 13.234 -24.891 3.715 1 56 213 ARG B C 1
ATOM 5748 O O . ARG B 1 213 ? 13.031 -24.969 2.5 1 56 213 ARG B O 1
ATOM 5755 N N . ILE B 1 214 ? 12.281 -25.203 4.688 1 57.41 214 ILE B N 1
ATOM 5756 C CA . ILE B 1 214 ? 11.023 -25.875 4.352 1 57.41 214 ILE B CA 1
ATOM 5757 C C . ILE B 1 214 ? 9.984 -24.828 3.943 1 57.41 214 ILE B C 1
ATOM 5759 O O . ILE B 1 214 ? 8.914 -25.172 3.428 1 57.41 214 ILE B O 1
ATOM 5763 N N . ASN B 1 215 ? 10.469 -23.625 3.834 1 71.31 215 ASN B N 1
ATOM 5764 C CA . ASN B 1 215 ? 9.43 -22.609 3.725 1 71.31 215 ASN B CA 1
ATOM 5765 C C . ASN B 1 215 ? 9.273 -22.109 2.289 1 71.31 215 ASN B C 1
ATOM 5767 O O . ASN B 1 215 ? 8.344 -21.375 1.982 1 71.31 215 ASN B O 1
ATOM 5771 N N . TYR B 1 216 ? 10.039 -22.625 1.378 1 79.38 216 TYR B N 1
ATOM 5772 C CA . TYR B 1 216 ? 9.992 -22.141 0.003 1 79.38 216 TYR B CA 1
ATOM 5773 C C . TYR B 1 216 ? 9.508 -23.234 -0.943 1 79.38 216 TYR B C 1
ATOM 5775 O O . TYR B 1 216 ? 10.164 -24.266 -1.105 1 79.38 216 TYR B O 1
ATOM 5783 N N . HIS B 1 217 ? 8.359 -23.016 -1.577 1 85.75 217 HIS B N 1
ATOM 5784 C CA . HIS B 1 217 ? 7.727 -24.062 -2.375 1 85.75 217 HIS B CA 1
ATOM 5785 C C . HIS B 1 217 ? 7.531 -23.609 -3.818 1 85.75 217 HIS B C 1
ATOM 5787 O O . HIS B 1 217 ? 7.289 -22.438 -4.078 1 85.75 217 HIS B O 1
ATOM 5793 N N . LEU B 1 218 ? 7.684 -24.578 -4.605 1 91.44 218 LEU B N 1
ATOM 5794 C CA . LEU B 1 218 ? 7.254 -24.391 -5.988 1 91.44 218 LEU B CA 1
ATOM 5795 C C . LEU B 1 218 ? 5.73 -24.375 -6.086 1 91.44 218 LEU B C 1
ATOM 5797 O O . LEU B 1 218 ? 5.074 -25.391 -5.859 1 91.44 218 LEU B O 1
ATOM 5801 N N . HIS B 1 219 ? 5.195 -23.219 -6.398 1 95 219 HIS B N 1
ATOM 5802 C CA . HIS B 1 219 ? 3.742 -23.094 -6.434 1 95 219 HIS B CA 1
ATOM 5803 C C . HIS B 1 219 ? 3.244 -22.844 -7.852 1 95 219 HIS B C 1
ATOM 5805 O O . HIS B 1 219 ? 2.039 -22.719 -8.078 1 95 219 HIS B O 1
ATOM 5811 N N . ARG B 1 220 ? 4.168 -22.844 -8.789 1 96.56 220 ARG B N 1
ATOM 5812 C CA . ARG B 1 220 ? 3.824 -22.656 -10.195 1 96.56 220 ARG B CA 1
ATOM 5813 C C . ARG B 1 220 ? 3.227 -23.922 -10.789 1 96.56 220 ARG B C 1
ATOM 5815 O O . ARG B 1 220 ? 3.549 -25.031 -10.344 1 96.56 220 ARG B O 1
ATOM 5822 N N . LYS B 1 221 ? 2.307 -23.766 -11.711 1 97.88 221 LYS B N 1
ATOM 5823 C CA . LYS B 1 221 ? 1.782 -24.828 -12.555 1 97.88 221 LYS B CA 1
ATOM 5824 C C . LYS B 1 221 ? 2.01 -24.516 -14.031 1 97.88 221 LYS B C 1
ATOM 5826 O O . LYS B 1 221 ? 1.391 -23.609 -14.586 1 97.88 221 LYS B O 1
ATOM 5831 N N . ILE B 1 222 ? 2.859 -25.281 -14.578 1 98.38 222 ILE B N 1
ATOM 5832 C CA . ILE B 1 222 ? 3.223 -25.016 -15.961 1 98.38 222 ILE B CA 1
ATOM 5833 C C . ILE B 1 222 ? 3.264 -26.312 -16.75 1 98.38 222 ILE B C 1
ATOM 5835 O O . ILE B 1 222 ? 3.91 -27.281 -16.328 1 98.38 222 ILE B O 1
ATOM 5839 N N . VAL B 1 223 ? 2.557 -26.406 -17.797 1 98.81 223 VAL B N 1
ATOM 5840 C CA . VAL B 1 223 ? 2.666 -27.453 -18.812 1 98.81 223 VAL B CA 1
ATOM 5841 C C . VAL B 1 223 ? 2.936 -26.812 -20.172 1 98.81 223 VAL B C 1
ATOM 5843 O O . VAL B 1 223 ? 2.205 -25.922 -20.609 1 98.81 223 VAL B O 1
ATOM 5846 N N . VAL B 1 224 ? 3.959 -27.188 -20.828 1 98.44 224 VAL B N 1
ATOM 5847 C CA . VAL B 1 224 ? 4.242 -26.703 -22.172 1 98.44 224 VAL B CA 1
ATOM 5848 C C . VAL B 1 224 ? 4.441 -27.891 -23.109 1 98.44 224 VAL B C 1
ATOM 5850 O O . VAL B 1 224 ? 5.234 -28.797 -22.828 1 98.44 224 VAL B O 1
ATOM 5853 N N . ILE B 1 225 ? 3.736 -27.922 -24.203 1 98.56 225 ILE B N 1
ATOM 5854 C CA . ILE B 1 225 ? 3.768 -29 -25.172 1 98.56 225 ILE B CA 1
ATOM 5855 C C . ILE B 1 225 ? 4.27 -28.469 -26.516 1 98.56 225 ILE B C 1
ATOM 5857 O O . ILE B 1 225 ? 3.676 -27.547 -27.094 1 98.56 225 ILE B O 1
ATOM 5861 N N . ASP B 1 226 ? 5.344 -29 -27 1 97.56 226 ASP B N 1
ATOM 5862 C CA . ASP B 1 226 ? 5.953 -28.734 -28.297 1 97.56 226 ASP B CA 1
ATOM 5863 C C . ASP B 1 226 ? 6.297 -27.25 -28.438 1 97.56 226 ASP B C 1
ATOM 5865 O O . ASP B 1 226 ? 6.266 -26.703 -29.547 1 97.56 226 ASP B O 1
ATOM 5869 N N . GLY B 1 227 ? 6.391 -26.547 -27.297 1 94.62 227 GLY B N 1
ATOM 5870 C CA . GLY B 1 227 ? 6.766 -25.141 -27.281 1 94.62 227 GLY B CA 1
ATOM 5871 C C . GLY B 1 227 ? 5.684 -24.234 -27.828 1 94.62 227 GLY B C 1
ATOM 5872 O O . GLY B 1 227 ? 5.934 -23.062 -28.109 1 94.62 227 GLY B O 1
ATOM 5873 N N . LYS B 1 228 ? 4.496 -24.734 -27.984 1 95.5 228 LYS B N 1
ATOM 5874 C CA . LYS B 1 228 ? 3.445 -23.984 -28.672 1 95.5 228 LYS B CA 1
ATOM 5875 C C . LYS B 1 228 ? 2.188 -23.891 -27.812 1 95.5 228 LYS B C 1
ATOM 5877 O O . LYS B 1 228 ? 1.463 -22.906 -27.859 1 95.5 228 LYS B O 1
ATOM 5882 N N . ILE B 1 229 ? 1.876 -24.953 -27.141 1 98.31 229 ILE B N 1
ATOM 5883 C CA . ILE B 1 229 ? 0.692 -25.062 -26.281 1 98.31 229 ILE B CA 1
ATOM 5884 C C . ILE B 1 229 ? 1.107 -25.078 -24.812 1 98.31 229 ILE B C 1
ATOM 5886 O O . ILE B 1 229 ? 2.029 -25.797 -24.438 1 98.31 229 ILE B O 1
ATOM 5890 N N . SER B 1 230 ? 0.441 -24.234 -24.047 1 98.75 230 SER B N 1
ATOM 5891 C CA . SER B 1 230 ? 0.798 -24.219 -22.641 1 98.75 230 SER B CA 1
ATOM 5892 C C . SER B 1 230 ? -0.443 -24.156 -21.75 1 98.75 230 SER B C 1
ATOM 5894 O O . SER B 1 230 ? -1.531 -23.828 -22.219 1 98.75 230 SER B O 1
ATOM 5896 N N . TRP B 1 231 ? -0.292 -24.625 -20.547 1 98.81 231 TRP B N 1
ATOM 5897 C CA . TRP B 1 231 ? -1.306 -24.578 -19.5 1 98.81 231 TRP B CA 1
ATOM 5898 C C . TRP B 1 231 ? -0.745 -23.953 -18.219 1 98.81 231 TRP B C 1
ATOM 5900 O O . TRP B 1 231 ? 0.399 -24.219 -17.844 1 98.81 231 TRP B O 1
ATOM 5910 N N . THR B 1 232 ? -1.48 -23.062 -17.594 1 98.75 232 THR B N 1
ATOM 5911 C CA . THR B 1 232 ? -1.126 -22.5 -16.297 1 98.75 232 THR B CA 1
ATOM 5912 C C . THR B 1 232 ? -2.377 -22.078 -15.531 1 98.75 232 THR B C 1
ATOM 5914 O O . THR B 1 232 ? -3.469 -22.016 -16.109 1 98.75 232 THR B O 1
ATOM 5917 N N . GLY B 1 233 ? -2.279 -21.953 -14.219 1 98.31 233 GLY B N 1
ATOM 5918 C CA . GLY B 1 233 ? -3.414 -21.609 -13.375 1 98.31 233 GLY B CA 1
ATOM 5919 C C . GLY B 1 233 ? -3.287 -22.156 -11.961 1 98.31 233 GLY B C 1
ATOM 5920 O O . GLY B 1 233 ? -2.213 -22.094 -11.359 1 98.31 233 GLY B O 1
ATOM 5921 N N . GLY B 1 234 ? -4.453 -22.578 -11.445 1 97.5 234 GLY B N 1
ATOM 5922 C CA . GLY B 1 234 ? -4.469 -22.953 -10.039 1 97.5 234 GLY B CA 1
ATOM 5923 C C . GLY B 1 234 ? -4.547 -24.438 -9.82 1 97.5 234 GLY B C 1
ATOM 5924 O O . GLY B 1 234 ? -4.16 -24.938 -8.758 1 97.5 234 GLY B O 1
ATOM 5925 N N . PHE B 1 235 ? -4.938 -25.281 -10.766 1 97.38 235 PHE B N 1
ATOM 5926 C CA . PHE B 1 235 ? -5.133 -26.703 -10.602 1 97.38 235 PHE B CA 1
ATOM 5927 C C . PHE B 1 235 ? -3.795 -27.422 -10.477 1 97.38 235 PHE B C 1
ATOM 5929 O O . PHE B 1 235 ? -2.848 -27.125 -11.203 1 97.38 235 PHE B O 1
ATOM 5936 N N . ASN B 1 236 ? -3.732 -28.344 -9.562 1 97 236 ASN B N 1
ATOM 5937 C CA . ASN B 1 236 ? -2.66 -29.344 -9.484 1 97 236 ASN B CA 1
ATOM 5938 C C . ASN B 1 236 ? -3.104 -30.688 -10.039 1 97 236 ASN B C 1
ATOM 5940 O O . ASN B 1 236 ? -4.16 -30.797 -10.656 1 97 236 ASN B O 1
ATOM 5944 N N . ILE B 1 237 ? -2.209 -31.656 -9.945 1 97.06 237 ILE B N 1
ATOM 5945 C CA . ILE B 1 237 ? -2.553 -33 -10.414 1 97.06 237 ILE B CA 1
ATOM 5946 C C . ILE B 1 237 ? -2.908 -33.875 -9.219 1 97.06 237 ILE B C 1
ATOM 5948 O O . ILE B 1 237 ? -2.041 -34.219 -8.414 1 97.06 237 ILE B O 1
ATOM 5952 N N . GLY B 1 238 ? -4.145 -34.219 -9.102 1 95.12 238 GLY B N 1
ATOM 5953 C CA . GLY B 1 238 ? -4.656 -35.062 -8.031 1 95.12 238 GLY B CA 1
ATOM 5954 C C . GLY B 1 238 ? -6.16 -35.25 -8.086 1 95.12 238 GLY B C 1
ATOM 5955 O O . GLY B 1 238 ? -6.879 -34.375 -8.578 1 95.12 238 GLY B O 1
ATOM 5956 N N . ASP B 1 239 ? -6.609 -36.312 -7.488 1 94.12 239 ASP B N 1
ATOM 5957 C CA . ASP B 1 239 ? -8.031 -36.656 -7.52 1 94.12 239 ASP B CA 1
ATOM 5958 C C . ASP B 1 239 ? -8.867 -35.594 -6.789 1 94.12 239 ASP B C 1
ATOM 5960 O O . ASP B 1 239 ? -10.031 -35.375 -7.129 1 94.12 239 ASP B O 1
ATOM 5964 N N . GLN B 1 240 ? -8.273 -34.969 -5.879 1 91.5 240 GLN B N 1
ATOM 5965 C CA . GLN B 1 240 ? -8.977 -33.938 -5.121 1 91.5 240 GLN B CA 1
ATOM 5966 C C . GLN B 1 240 ? -9.445 -32.812 -6.039 1 91.5 240 GLN B C 1
ATOM 5968 O O . GLN B 1 240 ? -10.516 -32.25 -5.816 1 91.5 240 GLN B O 1
ATOM 5973 N N . TYR B 1 241 ? -8.758 -32.594 -7.031 1 92.44 241 TYR B N 1
ATOM 5974 C CA . TYR B 1 241 ? -9.047 -31.469 -7.914 1 92.44 241 TYR B CA 1
ATOM 5975 C C . TYR B 1 241 ? -10.117 -31.844 -8.938 1 92.44 241 TYR B C 1
ATOM 5977 O O . TYR B 1 241 ? -10.555 -30.984 -9.711 1 92.44 241 TYR B O 1
ATOM 5985 N N . LEU B 1 242 ? -10.531 -33.094 -8.898 1 92.06 242 LEU B N 1
ATOM 5986 C CA . LEU B 1 242 ? -11.648 -33.562 -9.703 1 92.06 242 LEU B CA 1
ATOM 5987 C C . LEU B 1 242 ? -12.906 -33.75 -8.852 1 92.06 242 LEU B C 1
ATOM 5989 O O . LEU B 1 242 ? -13.914 -34.281 -9.328 1 92.06 242 LEU B O 1
ATOM 5993 N N . GLY B 1 243 ? -12.758 -33.344 -7.641 1 88.62 243 GLY B N 1
ATOM 5994 C CA . GLY B 1 243 ? -13.906 -33.406 -6.742 1 88.62 243 GLY B CA 1
ATOM 5995 C C . GLY B 1 243 ? -14.109 -34.781 -6.137 1 88.62 243 GLY B C 1
ATOM 5996 O O . GLY B 1 243 ? -15.219 -35.125 -5.699 1 88.62 243 GLY B O 1
ATOM 5997 N N . ARG B 1 244 ? -13.141 -35.562 -6.094 1 86.69 244 ARG B N 1
ATOM 5998 C CA . ARG B 1 244 ? -13.305 -36.938 -5.688 1 86.69 244 ARG B CA 1
ATOM 5999 C C . ARG B 1 244 ? -13.023 -37.125 -4.199 1 86.69 244 ARG B C 1
ATOM 6001 O O . ARG B 1 244 ? -13.305 -38.188 -3.631 1 86.69 244 ARG B O 1
ATOM 6008 N N . LYS B 1 245 ? -12.484 -36.125 -3.602 1 86.5 245 LYS B N 1
ATOM 6009 C CA . LYS B 1 245 ? -12.273 -36.188 -2.158 1 86.5 245 LYS B CA 1
ATOM 6010 C C . LYS B 1 245 ? -13.492 -35.688 -1.4 1 86.5 245 LYS B C 1
ATOM 6012 O O . LYS B 1 245 ? -13.883 -34.531 -1.57 1 86.5 245 LYS B O 1
ATOM 6017 N N . LYS B 1 246 ? -13.977 -36.406 -0.525 1 84.38 246 LYS B N 1
ATOM 6018 C CA . LYS B 1 246 ? -15.203 -36.094 0.195 1 84.38 246 LYS B CA 1
ATOM 6019 C C . LYS B 1 246 ? -15.031 -34.875 1.084 1 84.38 246 LYS B C 1
ATOM 6021 O O . LYS B 1 246 ? -15.961 -34.094 1.26 1 84.38 246 LYS B O 1
ATOM 6026 N N . LYS B 1 247 ? -13.953 -34.688 1.583 1 83.62 247 LYS B N 1
ATOM 6027 C CA . LYS B 1 247 ? -13.688 -33.594 2.508 1 83.62 247 LYS B CA 1
ATOM 6028 C C . LYS B 1 247 ? -13.961 -32.25 1.854 1 83.62 247 LYS B C 1
ATOM 6030 O O . LYS B 1 247 ? -14.5 -31.328 2.494 1 83.62 247 LYS B O 1
ATOM 6035 N N . PHE B 1 248 ? -13.641 -32.156 0.61 1 87.44 248 PHE B N 1
ATOM 6036 C CA . PHE B 1 248 ? -13.742 -30.859 -0.057 1 87.44 248 PHE B CA 1
ATOM 6037 C C . PHE B 1 248 ? -14.922 -30.844 -1.029 1 87.44 248 PHE B C 1
ATOM 6039 O O . PHE B 1 248 ? -15.492 -29.781 -1.303 1 87.44 248 PHE B O 1
ATOM 6046 N N . GLY B 1 249 ? -15.25 -31.969 -1.537 1 90.62 249 GLY B N 1
ATOM 6047 C CA . GLY B 1 249 ? -16.281 -32.031 -2.562 1 90.62 249 GLY B CA 1
ATOM 6048 C C . GLY B 1 249 ? -15.852 -31.391 -3.875 1 90.62 249 GLY B C 1
ATOM 6049 O O . GLY B 1 249 ? -14.758 -31.672 -4.371 1 90.62 249 GLY B O 1
ATOM 6050 N N . HIS B 1 250 ? -16.812 -30.641 -4.391 1 93.69 250 HIS B N 1
ATOM 6051 C CA . HIS B 1 250 ? -16.516 -29.938 -5.637 1 93.69 250 HIS B CA 1
ATOM 6052 C C . HIS B 1 250 ? -15.32 -29 -5.477 1 93.69 250 HIS B C 1
ATOM 6054 O O . HIS B 1 250 ? -15.227 -28.281 -4.48 1 93.69 250 HIS B O 1
ATOM 6060 N N . TRP B 1 251 ? -14.375 -29.109 -6.352 1 95.88 251 TRP B N 1
ATOM 6061 C CA . TRP B 1 251 ? -13.195 -28.25 -6.363 1 95.88 251 TRP B CA 1
ATOM 6062 C C . TRP B 1 251 ? -13.297 -27.219 -7.477 1 95.88 251 TRP B C 1
ATOM 6064 O O . TRP B 1 251 ? -13.148 -27.547 -8.656 1 95.88 251 TRP B O 1
ATOM 6074 N N . ARG B 1 252 ? -13.547 -26 -7.105 1 97.44 252 ARG B N 1
ATOM 6075 C CA . ARG B 1 252 ? -13.656 -24.891 -8.062 1 97.44 252 ARG B CA 1
ATOM 6076 C C . ARG B 1 252 ? -12.32 -24.172 -8.203 1 97.44 252 ARG B C 1
ATOM 6078 O O . ARG B 1 252 ? -11.844 -23.547 -7.25 1 97.44 252 ARG B O 1
ATOM 6085 N N . ASP B 1 253 ? -11.727 -24.156 -9.344 1 98.25 253 ASP B N 1
ATOM 6086 C CA . ASP B 1 253 ? -10.461 -23.5 -9.641 1 98.25 253 ASP B CA 1
ATOM 6087 C C . ASP B 1 253 ? -10.461 -22.922 -11.055 1 98.25 253 ASP B C 1
ATOM 6089 O O . ASP B 1 253 ? -11.508 -22.828 -11.695 1 98.25 253 ASP B O 1
ATOM 6093 N N . SER B 1 254 ? -9.359 -22.312 -11.438 1 98.62 254 SER B N 1
ATOM 6094 C CA . SER B 1 254 ? -9.242 -21.75 -12.781 1 98.62 254 SER B CA 1
ATOM 6095 C C . SER B 1 254 ? -7.902 -22.109 -13.414 1 98.62 254 SER B C 1
ATOM 6097 O O . SER B 1 254 ? -6.867 -22.094 -12.75 1 98.62 254 SER B O 1
ATOM 6099 N N . GLN B 1 255 ? -7.98 -22.516 -14.609 1 98.56 255 GLN B N 1
ATOM 6100 C CA . GLN B 1 255 ? -6.844 -22.859 -15.461 1 98.56 255 GLN B CA 1
ATOM 6101 C C . GLN B 1 255 ? -7.027 -22.297 -16.875 1 98.56 255 GLN B C 1
ATOM 6103 O O . GLN B 1 255 ? -8.156 -22.141 -17.328 1 98.56 255 GLN B O 1
ATOM 6108 N N . VAL B 1 256 ? -5.898 -21.953 -17.531 1 98.88 256 VAL B N 1
ATOM 6109 C CA . VAL B 1 256 ? -6.02 -21.469 -18.906 1 98.88 256 VAL B CA 1
ATOM 6110 C C . VAL B 1 256 ? -5.137 -22.297 -19.828 1 98.88 256 VAL B C 1
ATOM 6112 O O . VAL B 1 256 ? -4.059 -22.75 -19.422 1 98.88 256 VAL B O 1
ATOM 6115 N N . ARG B 1 257 ? -5.621 -22.562 -20.984 1 98.88 257 ARG B N 1
ATOM 6116 C CA . ARG B 1 257 ? -4.863 -23.078 -22.109 1 98.88 257 ARG B CA 1
ATOM 6117 C C . ARG B 1 257 ? -4.445 -21.953 -23.062 1 98.88 257 ARG B C 1
ATOM 6119 O O . ARG B 1 257 ? -5.273 -21.141 -23.469 1 98.88 257 ARG B O 1
ATOM 6126 N N . ILE B 1 258 ? -3.203 -21.844 -23.328 1 98.69 258 ILE B N 1
ATOM 6127 C CA . ILE B 1 258 ? -2.68 -20.781 -24.172 1 98.69 258 ILE B CA 1
ATOM 6128 C C . ILE B 1 258 ? -1.952 -21.375 -25.375 1 98.69 258 ILE B C 1
ATOM 6130 O O . ILE B 1 258 ? -1.094 -22.25 -25.219 1 98.69 258 ILE B O 1
ATOM 6134 N N . VAL B 1 259 ? -2.312 -21.031 -26.578 1 98 259 VAL B N 1
ATOM 6135 C CA . VAL B 1 259 ? -1.603 -21.375 -27.797 1 98 259 VAL B CA 1
ATOM 6136 C C . VAL B 1 259 ? -1.033 -20.125 -28.453 1 98 259 VAL B C 1
ATOM 6138 O O . VAL B 1 259 ? -1.784 -19.266 -28.922 1 98 259 VAL B O 1
ATOM 6141 N N . GLY B 1 260 ? 0.229 -19.984 -28.344 1 95.12 260 GLY B N 1
ATOM 6142 C CA . GLY B 1 260 ? 0.877 -18.797 -28.875 1 95.12 260 GLY B CA 1
ATOM 6143 C C . GLY B 1 260 ? 2.17 -18.453 -28.156 1 95.12 260 GLY B C 1
ATOM 6144 O O . GLY B 1 260 ? 2.754 -19.297 -27.484 1 95.12 260 GLY B O 1
ATOM 6145 N N . SER B 1 261 ? 2.67 -17.234 -28.344 1 93.56 261 SER B N 1
ATOM 6146 C CA . SER B 1 261 ? 4.008 -16.828 -27.906 1 93.56 261 SER B CA 1
ATOM 6147 C C . SER B 1 261 ? 4.102 -16.766 -26.391 1 93.56 261 SER B C 1
ATOM 6149 O O . SER B 1 261 ? 5.195 -16.875 -25.828 1 93.56 261 SER B O 1
ATOM 6151 N N . ALA B 1 262 ? 2.982 -16.594 -25.719 1 95.19 262 ALA B N 1
ATOM 6152 C CA . ALA B 1 262 ? 3.012 -16.641 -24.25 1 95.19 262 ALA B CA 1
ATOM 6153 C C . ALA B 1 262 ? 3.502 -18 -23.766 1 95.19 262 ALA B C 1
ATOM 6155 O O . ALA B 1 262 ? 4.078 -18.094 -22.672 1 95.19 262 ALA B O 1
ATOM 6156 N N . SER B 1 263 ? 3.33 -19.016 -24.547 1 96 263 SER B N 1
ATOM 6157 C CA . SER B 1 263 ? 3.793 -20.359 -24.188 1 96 263 SER B CA 1
ATOM 6158 C C . SER B 1 263 ? 5.316 -20.422 -24.141 1 96 263 SER B C 1
ATOM 6160 O O . SER B 1 263 ? 5.879 -21.172 -23.344 1 96 263 SER B O 1
ATOM 6162 N N . LEU B 1 264 ? 5.949 -19.609 -24.953 1 92.75 264 LEU B N 1
ATOM 6163 C CA . LEU B 1 264 ? 7.41 -19.562 -24.938 1 92.75 264 LEU B CA 1
ATOM 6164 C C . LEU B 1 264 ? 7.918 -18.984 -23.625 1 92.75 264 LEU B C 1
ATOM 6166 O O . LEU B 1 264 ? 8.953 -19.422 -23.109 1 92.75 264 LEU B O 1
ATOM 6170 N N . LEU B 1 265 ? 7.152 -18.062 -23.125 1 92.06 265 LEU B N 1
ATOM 6171 C CA . LEU B 1 265 ? 7.547 -17.453 -21.875 1 92.06 265 LEU B CA 1
ATOM 6172 C C . LEU B 1 265 ? 7.359 -18.422 -20.703 1 92.06 265 LEU B C 1
ATOM 6174 O O . LEU B 1 265 ? 8.18 -18.453 -19.781 1 92.06 265 LEU B O 1
ATOM 6178 N N . LEU B 1 266 ? 6.32 -19.156 -20.734 1 95.62 266 LEU B N 1
ATOM 6179 C CA . LEU B 1 266 ? 6.125 -20.188 -19.734 1 95.62 266 LEU B CA 1
ATOM 6180 C C . LEU B 1 266 ? 7.207 -21.266 -19.828 1 95.62 266 LEU B C 1
ATOM 6182 O O . LEU B 1 266 ? 7.695 -21.766 -18.812 1 95.62 266 LEU B O 1
ATOM 6186 N N . GLN B 1 267 ? 7.539 -21.594 -21.062 1 94.12 267 GLN B N 1
ATOM 6187 C CA . GLN B 1 267 ? 8.602 -22.578 -21.266 1 94.12 267 GLN B CA 1
ATOM 6188 C C . GLN B 1 267 ? 9.938 -22.047 -20.734 1 94.12 267 GLN B C 1
ATOM 6190 O O . GLN B 1 267 ? 10.719 -22.812 -20.172 1 94.12 267 GLN B O 1
ATOM 6195 N N . GLU B 1 268 ? 10.164 -20.828 -21 1 91 268 GLU B N 1
ATOM 6196 C CA . GLU B 1 268 ? 11.383 -20.219 -20.469 1 91 268 GLU B CA 1
ATOM 6197 C C . GLU B 1 268 ? 11.453 -20.359 -18.953 1 91 268 GLU B C 1
ATOM 6199 O O . GLU B 1 268 ? 12.5 -20.703 -18.406 1 91 268 GLU B O 1
ATOM 6204 N N . ARG B 1 269 ? 10.336 -20.047 -18.328 1 91.88 269 ARG B N 1
ATOM 6205 C CA . ARG B 1 269 ? 10.297 -20.172 -16.875 1 91.88 269 ARG B CA 1
ATOM 6206 C C . ARG B 1 269 ? 10.555 -21.609 -16.453 1 91.88 269 ARG B C 1
ATOM 6208 O O . ARG B 1 269 ? 11.297 -21.859 -15.492 1 91.88 269 ARG B O 1
ATOM 6215 N N . PHE B 1 270 ? 9.969 -22.562 -17.125 1 93.94 270 PHE B N 1
ATOM 6216 C CA . PHE B 1 270 ? 10.203 -23.969 -16.828 1 93.94 270 PHE B CA 1
ATOM 6217 C C . PHE B 1 270 ? 11.68 -24.312 -16.938 1 93.94 270 PHE B C 1
ATOM 6219 O O . PHE B 1 270 ? 12.242 -24.969 -16.062 1 93.94 270 PHE B O 1
ATOM 6226 N N . VAL B 1 271 ? 12.273 -23.906 -18 1 91.94 271 VAL B N 1
ATOM 6227 C CA . VAL B 1 271 ? 13.672 -24.219 -18.266 1 91.94 271 VAL B CA 1
ATOM 6228 C C . VAL B 1 271 ? 14.555 -23.641 -17.172 1 91.94 271 VAL B C 1
ATOM 6230 O O . VAL B 1 271 ? 15.5 -24.281 -16.719 1 91.94 271 VAL B O 1
ATOM 6233 N N . MET B 1 272 ? 14.227 -22.453 -16.797 1 89 272 MET B N 1
ATOM 6234 C CA . MET B 1 272 ? 14.984 -21.812 -15.727 1 89 272 MET B CA 1
ATOM 6235 C C . MET B 1 272 ? 14.875 -22.625 -14.43 1 89 272 MET B C 1
ATOM 6237 O O . MET B 1 272 ? 15.875 -22.828 -13.734 1 89 272 MET B O 1
ATOM 6241 N N . ASP B 1 273 ? 13.711 -23.031 -14.133 1 90.69 273 ASP B N 1
ATOM 6242 C CA . ASP B 1 273 ? 13.5 -23.812 -12.93 1 90.69 273 ASP B CA 1
ATOM 6243 C C . ASP B 1 273 ? 14.188 -25.172 -13.039 1 90.69 273 ASP B C 1
ATOM 6245 O O . ASP B 1 273 ? 14.758 -25.672 -12.062 1 90.69 273 ASP B O 1
ATOM 6249 N N . TRP B 1 274 ? 14.102 -25.797 -14.172 1 92.19 274 TRP B N 1
ATOM 6250 C CA . TRP B 1 274 ? 14.773 -27.062 -14.438 1 92.19 274 TRP B CA 1
ATOM 6251 C C . TRP B 1 274 ? 16.281 -26.938 -14.219 1 92.19 274 TRP B C 1
ATOM 6253 O O . TRP B 1 274 ? 16.875 -27.719 -13.477 1 92.19 274 TRP B O 1
ATOM 6263 N N . ASN B 1 275 ? 16.844 -25.922 -14.844 1 89.25 275 ASN B N 1
ATOM 6264 C CA . ASN B 1 275 ? 18.281 -25.703 -14.766 1 89.25 275 ASN B CA 1
ATOM 6265 C C . ASN B 1 275 ? 18.734 -25.422 -13.336 1 89.25 275 ASN B C 1
ATOM 6267 O O . ASN B 1 275 ? 19.828 -25.797 -12.945 1 89.25 275 ASN B O 1
ATOM 6271 N N . ALA B 1 276 ? 17.906 -24.734 -12.648 1 85.38 276 ALA B N 1
ATOM 6272 C CA . ALA B 1 276 ? 18.234 -24.438 -11.258 1 85.38 276 ALA B CA 1
ATOM 6273 C C . ALA B 1 276 ? 18.188 -25.688 -10.398 1 85.38 276 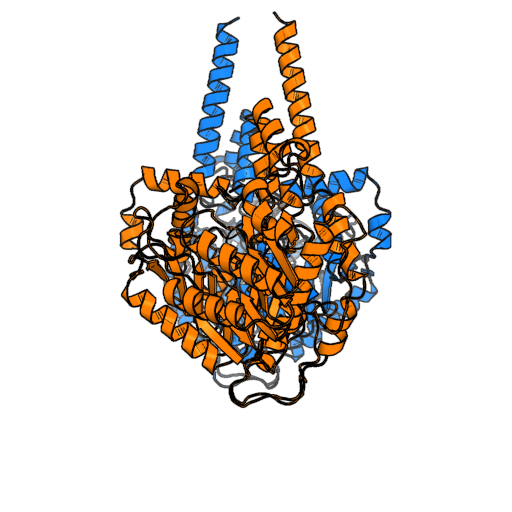ALA B C 1
ATOM 6275 O O . ALA B 1 276 ? 18.812 -25.75 -9.344 1 85.38 276 ALA B O 1
ATOM 6276 N N . SER B 1 277 ? 17.484 -26.672 -10.828 1 87.5 277 SER B N 1
ATOM 6277 C CA . SER B 1 277 ? 17.219 -27.859 -10.008 1 87.5 277 SER B CA 1
ATOM 6278 C C . SER B 1 277 ? 18.172 -29 -10.359 1 87.5 277 SER B C 1
ATOM 6280 O O . SER B 1 277 ? 18.188 -30.031 -9.695 1 87.5 277 SER B O 1
ATOM 6282 N N . ILE B 1 278 ? 18.953 -28.828 -11.312 1 85 278 ILE B N 1
ATOM 6283 C CA . ILE B 1 278 ? 19.844 -29.891 -11.75 1 85 278 ILE B CA 1
ATOM 6284 C C . ILE B 1 278 ? 21.078 -29.922 -10.852 1 85 278 ILE B C 1
ATOM 6286 O O . ILE B 1 278 ? 21.469 -28.906 -10.273 1 85 278 ILE B O 1
ATOM 6290 N N . ASN B 1 279 ? 21.562 -31.109 -10.695 1 75 279 ASN B N 1
ATOM 6291 C CA . ASN B 1 279 ? 22.797 -31.297 -9.938 1 75 279 ASN B CA 1
ATOM 6292 C C . ASN B 1 279 ? 24.016 -31.422 -10.859 1 75 279 ASN B C 1
ATOM 6294 O O . ASN B 1 279 ? 25.141 -31.25 -10.414 1 75 279 ASN B O 1
ATOM 6298 N N . ASN B 1 280 ? 23.781 -31.906 -12 1 75.62 280 ASN B N 1
ATOM 6299 C CA . ASN B 1 280 ? 24.859 -32.125 -12.953 1 75.62 280 ASN B CA 1
ATOM 6300 C C . ASN B 1 280 ? 24.75 -31.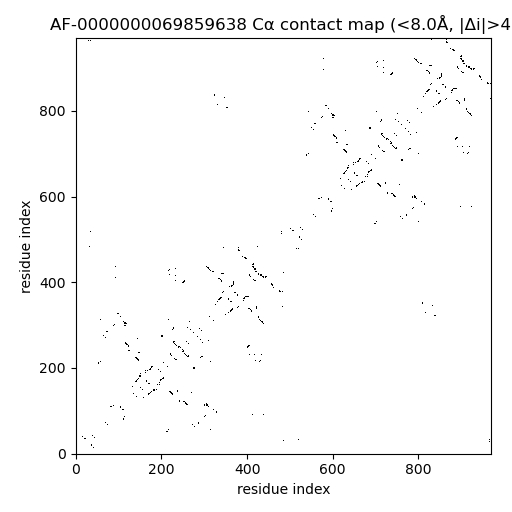203 -14.156 1 75.62 280 ASN B C 1
ATOM 6302 O O . ASN B 1 280 ? 23.703 -31.125 -14.789 1 75.62 280 ASN B O 1
ATOM 6306 N N . ASP B 1 281 ? 25.766 -30.562 -14.523 1 76.06 281 ASP B N 1
ATOM 6307 C CA . ASP B 1 281 ? 25.812 -29.562 -15.578 1 76.06 281 ASP B CA 1
ATOM 6308 C C . ASP B 1 281 ? 25.484 -30.172 -16.938 1 76.06 281 ASP B C 1
ATOM 6310 O O . ASP B 1 281 ? 25.078 -29.469 -17.859 1 76.06 281 ASP B O 1
ATOM 6314 N N . ASP B 1 282 ? 25.578 -31.453 -17 1 74.06 282 ASP B N 1
ATOM 6315 C CA . ASP B 1 282 ? 25.359 -32.125 -18.281 1 74.06 282 ASP B CA 1
ATOM 6316 C C . ASP B 1 282 ? 23.875 -32.094 -18.656 1 74.06 282 ASP B C 1
ATOM 6318 O O . ASP B 1 282 ? 23.531 -32.281 -19.828 1 74.06 282 ASP B O 1
ATOM 6322 N N . GLU B 1 283 ? 23.016 -31.766 -17.781 1 80.94 283 GLU B N 1
ATOM 6323 C CA . GLU B 1 283 ? 21.578 -31.812 -18.031 1 80.94 283 GLU B CA 1
ATOM 6324 C C . GLU B 1 283 ? 21 -30.406 -18.188 1 80.94 283 GLU B C 1
ATOM 6326 O O . GLU B 1 283 ? 19.781 -30.234 -18.266 1 80.94 283 GLU B O 1
ATOM 6331 N N . ILE B 1 284 ? 21.875 -29.453 -18.328 1 85.5 284 ILE B N 1
ATOM 6332 C CA . ILE B 1 284 ? 21.438 -28.078 -18.469 1 85.5 284 ILE B CA 1
ATOM 6333 C C . ILE B 1 284 ? 20.781 -27.875 -19.828 1 85.5 284 ILE B C 1
ATOM 6335 O O . ILE B 1 284 ? 21.281 -28.359 -20.844 1 85.5 284 ILE B O 1
ATOM 6339 N N . ILE B 1 285 ? 19.609 -27.312 -19.75 1 86.88 285 ILE B N 1
ATOM 6340 C CA . ILE B 1 285 ? 18.906 -27 -20.984 1 86.88 285 ILE B CA 1
ATOM 6341 C C . ILE B 1 285 ? 19.312 -25.625 -21.5 1 86.88 285 ILE B C 1
ATOM 6343 O O . ILE B 1 285 ? 19.312 -24.641 -20.75 1 86.88 285 ILE B O 1
ATOM 6347 N N . ARG B 1 286 ? 19.719 -25.547 -22.703 1 83.12 286 ARG B N 1
ATOM 6348 C CA . ARG B 1 286 ? 20.047 -24.297 -23.375 1 83.12 286 ARG B CA 1
ATOM 6349 C C . ARG B 1 286 ? 19.016 -23.953 -24.438 1 83.12 286 ARG B C 1
ATOM 6351 O O . ARG B 1 286 ? 18.203 -24.797 -24.812 1 83.12 286 ARG B O 1
ATOM 6358 N N . PHE B 1 287 ? 19.094 -22.703 -24.781 1 81.62 287 PHE B N 1
ATOM 6359 C CA . PHE B 1 287 ? 18.172 -22.281 -25.828 1 81.62 287 PHE B CA 1
ATOM 6360 C C . PHE B 1 287 ? 18.344 -23.141 -27.078 1 81.62 287 PHE B C 1
ATOM 6362 O O . PHE B 1 287 ? 19.469 -23.375 -27.516 1 81.62 287 PHE B O 1
ATOM 6369 N N . ASN B 1 288 ? 17.203 -23.594 -27.578 1 83.19 288 ASN B N 1
ATOM 6370 C CA . ASN B 1 288 ? 17.188 -24.312 -28.844 1 83.19 288 ASN B CA 1
ATOM 6371 C C . ASN B 1 288 ? 15.836 -24.203 -29.547 1 83.19 288 ASN B C 1
ATOM 6373 O O . ASN B 1 288 ? 14.828 -23.891 -28.906 1 83.19 288 ASN B O 1
ATOM 6377 N N . SER B 1 289 ? 15.82 -24.516 -30.797 1 83.5 289 SER B N 1
ATOM 6378 C CA . SER B 1 289 ? 14.633 -24.297 -31.625 1 83.5 289 SER B CA 1
ATOM 6379 C C . SER B 1 289 ? 13.539 -25.312 -31.297 1 83.5 289 SER B C 1
ATOM 6381 O O . SER B 1 289 ? 12.367 -25.078 -31.578 1 83.5 289 SER B O 1
ATOM 6383 N N . THR B 1 290 ? 13.93 -26.391 -30.766 1 85.94 290 THR B N 1
ATOM 6384 C CA . THR B 1 290 ? 12.938 -27.406 -30.422 1 85.94 290 THR B CA 1
ATOM 6385 C C . THR B 1 290 ? 12.086 -26.938 -29.25 1 85.94 290 THR B C 1
ATOM 6387 O O . THR B 1 290 ? 10.859 -27.109 -29.25 1 85.94 290 THR B O 1
ATOM 6390 N N . LEU B 1 291 ? 12.727 -26.344 -28.281 1 88.62 291 LEU B N 1
ATOM 6391 C CA . LEU B 1 291 ? 12.031 -25.859 -27.094 1 88.62 291 LEU B CA 1
ATOM 6392 C C . LEU B 1 291 ? 11.406 -24.484 -27.344 1 88.62 291 LEU B C 1
ATOM 6394 O O . LEU B 1 291 ? 10.406 -24.141 -26.719 1 88.62 291 LEU B O 1
ATOM 6398 N N . PHE B 1 292 ? 12.023 -23.797 -28.25 1 88.81 292 PHE B N 1
ATOM 6399 C CA . PHE B 1 292 ? 11.57 -22.438 -28.531 1 88.81 292 PHE B CA 1
ATOM 6400 C C . PHE B 1 292 ? 11.375 -22.234 -30.016 1 88.81 292 PHE B C 1
ATOM 6402 O O . PHE B 1 292 ? 12.117 -21.469 -30.656 1 88.81 292 PHE B O 1
ATOM 6409 N N . PRO B 1 293 ? 10.312 -22.812 -30.531 1 88.31 293 PRO B N 1
ATOM 6410 C CA . PRO B 1 293 ? 10.031 -22.641 -31.953 1 88.31 293 PRO B CA 1
ATOM 6411 C C . PRO B 1 293 ? 9.664 -21.203 -32.312 1 88.31 293 PRO B C 1
ATOM 6413 O O . PRO B 1 293 ? 9.266 -20.438 -31.438 1 88.31 293 PRO B O 1
ATOM 6416 N N . ASP B 1 294 ? 9.805 -20.891 -33.5 1 84.31 294 ASP B N 1
ATOM 6417 C CA . ASP B 1 294 ? 9.406 -19.578 -34 1 84.31 294 ASP B CA 1
ATOM 6418 C C . ASP B 1 294 ? 7.898 -19.516 -34.25 1 84.31 294 ASP B C 1
ATOM 6420 O O . ASP B 1 294 ? 7.383 -20.156 -35.156 1 84.31 294 ASP B O 1
ATOM 6424 N N . LEU B 1 295 ? 7.094 -18.859 -33.469 1 84.12 295 LEU B N 1
ATOM 6425 C CA . LEU B 1 295 ? 5.641 -18.797 -33.562 1 84.12 295 LEU B CA 1
ATOM 6426 C C . LEU B 1 295 ? 5.191 -17.531 -34.281 1 84.12 295 LEU B C 1
ATOM 6428 O O . LEU B 1 295 ? 3.998 -17.328 -34.5 1 84.12 295 LEU B O 1
ATOM 6432 N N . ASP B 1 296 ? 5.934 -16.875 -35.031 1 81.75 296 ASP B N 1
ATOM 6433 C CA . ASP B 1 296 ? 5.594 -15.633 -35.719 1 81.75 296 ASP B CA 1
ATOM 6434 C C . ASP B 1 296 ? 4.727 -14.734 -34.844 1 81.75 296 ASP B C 1
ATOM 6436 O O . ASP B 1 296 ? 3.496 -14.773 -34.938 1 81.75 296 ASP B O 1
ATOM 6440 N N . GLU B 1 297 ? 5.16 -13.875 -34.188 1 81.69 297 GLU B N 1
ATOM 6441 C CA . GLU B 1 297 ? 4.465 -12.992 -33.25 1 81.69 297 GLU B CA 1
ATOM 6442 C C . GLU B 1 297 ? 3.609 -11.969 -34 1 81.69 297 GLU B C 1
ATOM 6444 O O . GLU B 1 297 ? 2.738 -11.336 -33.406 1 81.69 297 GLU B O 1
ATOM 6449 N N . LYS B 1 298 ? 3.756 -11.867 -35.375 1 81.31 298 LYS B N 1
ATOM 6450 C CA . LYS B 1 298 ? 2.998 -10.891 -36.156 1 81.31 298 LYS B CA 1
ATOM 6451 C C . LYS B 1 298 ? 1.685 -11.484 -36.656 1 81.31 298 LYS B C 1
ATOM 6453 O O . LYS B 1 298 ? 0.791 -10.75 -37.094 1 81.31 298 LYS B O 1
ATOM 6458 N N . ASN B 1 299 ? 1.674 -12.742 -36.5 1 84.19 299 ASN B N 1
ATOM 6459 C CA . ASN B 1 299 ? 0.45 -13.414 -36.938 1 84.19 299 ASN B CA 1
ATOM 6460 C C . ASN B 1 299 ? -0.63 -13.352 -35.844 1 84.19 299 ASN B C 1
ATOM 6462 O O . ASN B 1 299 ? -0.851 -14.328 -35.125 1 84.19 299 ASN B O 1
ATOM 6466 N N . ILE B 1 300 ? -1.319 -12.258 -35.844 1 89.44 300 ILE B N 1
ATOM 6467 C CA . ILE B 1 300 ? -2.338 -12 -34.812 1 89.44 300 ILE B CA 1
ATOM 6468 C C . ILE B 1 300 ? -3.727 -12.141 -35.438 1 89.44 300 ILE B C 1
ATOM 6470 O O . ILE B 1 300 ? -4.012 -11.547 -36.469 1 89.44 300 ILE B O 1
ATOM 6474 N N . HIS B 1 301 ? -4.504 -12.906 -34.781 1 89.88 301 HIS B N 1
ATOM 6475 C CA . HIS B 1 301 ? -5.879 -13.109 -35.25 1 89.88 301 HIS B CA 1
ATOM 6476 C C . HIS B 1 301 ? -6.855 -12.281 -34.406 1 89.88 301 HIS B C 1
ATOM 6478 O O . HIS B 1 301 ? -6.488 -11.742 -33.375 1 89.88 301 HIS B O 1
ATOM 6484 N N . GLN B 1 302 ? -8.109 -12.172 -34.844 1 90.44 302 GLN B N 1
ATOM 6485 C CA . GLN B 1 302 ? -9.125 -11.312 -34.25 1 90.44 302 GLN B CA 1
ATOM 6486 C C . GLN B 1 302 ? -9.422 -11.734 -32.812 1 90.44 302 GLN B C 1
ATOM 6488 O O . GLN B 1 302 ? -9.688 -10.891 -31.953 1 90.44 302 GLN B O 1
ATOM 6493 N N . ASP B 1 303 ? -9.266 -13.016 -32.5 1 92.88 303 ASP B N 1
ATOM 6494 C CA . ASP B 1 303 ? -9.656 -13.508 -31.172 1 92.88 303 ASP B CA 1
ATOM 6495 C C . ASP B 1 303 ? -8.438 -13.727 -30.281 1 92.88 303 ASP B C 1
ATOM 6497 O O . ASP B 1 303 ? -8.547 -14.281 -29.188 1 92.88 303 ASP B O 1
ATOM 6501 N N . ASP B 1 304 ? -7.32 -13.164 -30.766 1 95.94 304 ASP B N 1
ATOM 6502 C CA . ASP B 1 304 ? -6.109 -13.336 -29.969 1 95.94 304 ASP B CA 1
ATOM 6503 C C . ASP B 1 304 ? -6.113 -12.414 -28.75 1 95.94 304 ASP B C 1
ATOM 6505 O O . ASP B 1 304 ? -6.711 -11.336 -28.781 1 95.94 304 ASP B O 1
ATOM 6509 N N . VAL B 1 305 ? -5.535 -12.844 -27.688 1 97.38 305 VAL B N 1
ATOM 6510 C CA . VAL B 1 305 ? -5.543 -12.156 -26.406 1 97.38 305 VAL B CA 1
ATOM 6511 C C . VAL B 1 305 ? -4.133 -11.68 -26.062 1 97.38 305 VAL B C 1
ATOM 6513 O O . VAL B 1 305 ? -3.195 -12.477 -26.016 1 97.38 305 VAL B O 1
ATOM 6516 N N . ALA B 1 306 ? -3.979 -10.328 -25.891 1 96.69 306 ALA B N 1
ATOM 6517 C CA . ALA B 1 306 ? -2.715 -9.828 -25.359 1 96.69 306 ALA B CA 1
ATOM 6518 C C . ALA B 1 306 ? -2.445 -10.398 -23.969 1 96.69 306 ALA B C 1
ATOM 6520 O O . ALA B 1 306 ? -3.283 -10.273 -23.062 1 96.69 306 ALA B O 1
ATOM 6521 N N . THR B 1 307 ? -1.253 -11.055 -23.828 1 97.31 307 THR B N 1
ATOM 6522 C CA . THR B 1 307 ? -0.98 -11.836 -22.641 1 97.31 307 THR B CA 1
ATOM 6523 C C . THR B 1 307 ? 0.423 -11.547 -22.109 1 97.31 307 THR B C 1
ATOM 6525 O O . THR B 1 307 ? 1.372 -11.43 -22.891 1 97.31 307 THR B O 1
ATOM 6528 N N . GLN B 1 308 ? 0.502 -11.32 -20.844 1 96.75 308 GLN B N 1
ATOM 6529 C CA . GLN B 1 308 ? 1.776 -11.164 -20.156 1 96.75 308 GLN B CA 1
ATOM 6530 C C . GLN B 1 308 ? 1.963 -12.242 -19.094 1 96.75 308 GLN B C 1
ATOM 6532 O O . GLN B 1 308 ? 1.069 -12.484 -18.281 1 96.75 308 GLN B O 1
ATOM 6537 N N . ILE B 1 309 ? 3.109 -12.977 -19.141 1 96.88 309 ILE B N 1
ATOM 6538 C CA . ILE B 1 309 ? 3.42 -14.016 -18.156 1 96.88 309 ILE B CA 1
ATOM 6539 C C . ILE B 1 309 ? 4.367 -13.461 -17.094 1 96.88 309 ILE B C 1
ATOM 6541 O O . ILE B 1 309 ? 5.465 -13 -17.422 1 96.88 309 ILE B O 1
ATOM 6545 N N . ILE B 1 310 ? 3.898 -13.523 -15.859 1 96.56 310 ILE B N 1
ATOM 6546 C CA . ILE B 1 310 ? 4.688 -12.984 -14.758 1 96.56 310 ILE B CA 1
ATOM 6547 C C . ILE B 1 310 ? 5.117 -14.125 -13.828 1 96.56 310 ILE B C 1
ATOM 6549 O O . ILE B 1 310 ? 4.289 -14.938 -13.406 1 96.56 310 ILE B O 1
ATOM 6553 N N . SER B 1 311 ? 6.375 -14.188 -13.539 1 93.69 311 SER B N 1
ATOM 6554 C CA . SER B 1 311 ? 6.906 -15.141 -12.578 1 93.69 311 SER B CA 1
ATOM 6555 C C . SER B 1 311 ? 7.59 -14.438 -11.414 1 93.69 311 SER B C 1
ATOM 6557 O O . SER B 1 311 ? 8.219 -13.391 -11.602 1 93.69 311 SER B O 1
ATOM 6559 N N . ASP B 1 312 ? 7.418 -14.969 -10.258 1 92.75 312 ASP B N 1
ATOM 6560 C CA . ASP B 1 312 ? 8.016 -14.398 -9.055 1 92.75 312 ASP B CA 1
ATOM 6561 C C . ASP B 1 312 ? 8.461 -15.5 -8.094 1 92.75 312 ASP B C 1
ATOM 6563 O O . ASP B 1 312 ? 8.078 -16.656 -8.25 1 92.75 312 ASP B O 1
ATOM 6567 N N . GLY B 1 313 ? 9.391 -15.102 -7.215 1 87.69 313 GLY B N 1
ATOM 6568 C CA . GLY B 1 313 ? 9.883 -16.031 -6.207 1 87.69 313 GLY B CA 1
ATOM 6569 C C . GLY B 1 313 ? 10.742 -15.359 -5.152 1 87.69 313 GLY B C 1
ATOM 6570 O O . GLY B 1 313 ? 11.031 -14.164 -5.242 1 87.69 313 GLY B O 1
ATOM 6571 N N . PRO B 1 314 ? 11.047 -16.094 -4.117 1 83.5 314 PRO B N 1
ATOM 6572 C CA . PRO B 1 314 ? 11.828 -15.547 -3.006 1 83.5 314 PRO B CA 1
ATOM 6573 C C . PRO B 1 314 ? 13.273 -15.234 -3.396 1 83.5 314 PRO B C 1
ATOM 6575 O O . PRO B 1 314 ? 14.039 -14.727 -2.578 1 83.5 314 PRO B O 1
ATOM 6578 N N . ASP B 1 315 ? 13.617 -15.523 -4.574 1 79.06 315 ASP B N 1
ATOM 6579 C CA . ASP B 1 315 ? 14.953 -15.18 -5.062 1 79.06 315 ASP B CA 1
ATOM 6580 C C . ASP B 1 315 ? 15.07 -13.68 -5.324 1 79.06 315 ASP B C 1
ATOM 6582 O O . ASP B 1 315 ? 16.172 -13.156 -5.48 1 79.06 315 ASP B O 1
ATOM 6586 N N . ARG B 1 316 ? 13.938 -13.086 -5.359 1 80 316 ARG B N 1
ATOM 6587 C CA . ARG B 1 316 ? 13.93 -11.633 -5.531 1 80 316 ARG B CA 1
ATOM 6588 C C . ARG B 1 316 ? 13.867 -10.922 -4.18 1 80 316 ARG B C 1
ATOM 6590 O O . ARG B 1 316 ? 13.211 -11.398 -3.254 1 80 316 ARG B O 1
ATOM 6597 N N . TYR B 1 317 ? 14.484 -9.758 -4.238 1 73.25 317 TYR B N 1
ATOM 6598 C CA . TYR B 1 317 ? 14.469 -8.961 -3.021 1 73.25 317 TYR B CA 1
ATOM 6599 C C . TYR B 1 317 ? 13.141 -8.234 -2.861 1 73.25 317 TYR B C 1
ATOM 6601 O O . TYR B 1 317 ? 12.633 -8.094 -1.746 1 73.25 317 TYR B O 1
ATOM 6609 N N . THR B 1 318 ? 12.594 -7.871 -3.873 1 81.94 318 THR B N 1
ATOM 6610 C CA . THR B 1 318 ? 11.344 -7.121 -3.859 1 81.94 318 THR B CA 1
ATOM 6611 C C . THR B 1 318 ? 10.156 -8.055 -4.07 1 81.94 318 THR B C 1
ATOM 6613 O O . THR B 1 318 ? 10.281 -9.094 -4.711 1 81.94 318 THR B O 1
ATOM 6616 N N . SER B 1 319 ? 9.047 -7.695 -3.428 1 89.5 319 SER B N 1
ATOM 6617 C CA . SER B 1 319 ? 7.801 -8.383 -3.756 1 89.5 319 SER B CA 1
ATOM 6618 C C . SER B 1 319 ? 7.27 -7.941 -5.117 1 89.5 319 SER B C 1
ATOM 6620 O O . SER B 1 319 ? 6.246 -7.258 -5.199 1 89.5 319 SER B O 1
ATOM 6622 N N . TYR B 1 320 ? 7.902 -8.492 -6.102 1 92.12 320 TYR B N 1
ATOM 6623 C CA . TYR B 1 320 ? 7.766 -8.078 -7.492 1 92.12 320 TYR B CA 1
ATOM 6624 C C . TYR B 1 320 ? 6.34 -8.289 -7.988 1 92.12 320 TYR B C 1
ATOM 6626 O O . TYR B 1 320 ? 5.684 -7.344 -8.438 1 92.12 320 TYR B O 1
ATOM 6634 N N . MET B 1 321 ? 5.824 -9.461 -7.875 1 95.75 321 MET B N 1
ATOM 6635 C CA . MET B 1 321 ? 4.492 -9.781 -8.383 1 95.75 321 MET B CA 1
ATOM 6636 C C . MET B 1 321 ? 3.416 -9.07 -7.566 1 95.75 321 MET B C 1
ATOM 6638 O O . MET B 1 321 ? 2.455 -8.539 -8.125 1 95.75 321 MET B O 1
ATOM 6642 N N . ARG B 1 322 ? 3.562 -9.047 -6.27 1 95.75 322 ARG B N 1
ATOM 6643 C CA . ARG B 1 322 ? 2.611 -8.367 -5.395 1 95.75 322 ARG B CA 1
ATOM 6644 C C . ARG B 1 322 ? 2.508 -6.887 -5.75 1 95.75 322 ARG B C 1
ATOM 6646 O O . ARG B 1 322 ? 1.408 -6.359 -5.926 1 95.75 322 ARG B O 1
ATOM 6653 N N . ASN B 1 323 ? 3.648 -6.227 -5.898 1 96.19 323 ASN B N 1
ATOM 6654 C CA . ASN B 1 323 ? 3.674 -4.805 -6.234 1 96.19 323 ASN B CA 1
ATOM 6655 C C . ASN B 1 323 ? 3.074 -4.547 -7.613 1 96.19 323 ASN B C 1
ATOM 6657 O O . ASN B 1 323 ? 2.338 -3.578 -7.801 1 96.19 323 ASN B O 1
ATOM 6661 N N . GLY B 1 324 ? 3.451 -5.395 -8.539 1 96.81 324 GLY B N 1
ATOM 6662 C CA . GLY B 1 324 ? 2.891 -5.242 -9.867 1 96.81 324 GLY B CA 1
ATOM 6663 C C . GLY B 1 324 ? 1.385 -5.426 -9.906 1 96.81 324 GLY B C 1
ATOM 6664 O O . GLY B 1 324 ? 0.681 -4.684 -10.594 1 96.81 324 GLY B O 1
ATOM 6665 N N . MET B 1 325 ? 0.924 -6.406 -9.211 1 97.62 325 MET B N 1
ATOM 6666 C CA . MET B 1 325 ? -0.517 -6.629 -9.141 1 97.62 325 MET B CA 1
ATOM 6667 C C . MET B 1 325 ? -1.218 -5.461 -8.461 1 97.62 325 MET B C 1
ATOM 6669 O O . MET B 1 325 ? -2.334 -5.094 -8.836 1 97.62 325 MET B O 1
ATOM 6673 N N . MET B 1 326 ? -0.587 -4.914 -7.434 1 96.5 326 MET B N 1
ATOM 6674 C CA . MET B 1 326 ? -1.128 -3.709 -6.809 1 96.5 326 MET B CA 1
ATOM 6675 C C . MET B 1 326 ? -1.289 -2.59 -7.836 1 96.5 326 MET B C 1
ATOM 6677 O O . MET B 1 326 ? -2.326 -1.925 -7.875 1 96.5 326 MET B O 1
ATOM 6681 N N . ARG B 1 327 ? -0.223 -2.4 -8.594 1 96.44 327 ARG B N 1
ATOM 6682 C CA . ARG B 1 327 ? -0.242 -1.36 -9.617 1 96.44 327 ARG B CA 1
ATOM 6683 C C . ARG B 1 327 ? -1.377 -1.59 -10.609 1 96.44 327 ARG B C 1
ATOM 6685 O O . ARG B 1 327 ? -2.064 -0.645 -11 1 96.44 327 ARG B O 1
ATOM 6692 N N . LEU B 1 328 ? -1.563 -2.816 -11 1 97.31 328 LEU B N 1
ATOM 6693 C CA . LEU B 1 328 ? -2.619 -3.18 -11.938 1 97.31 328 LEU B CA 1
ATOM 6694 C C . LEU B 1 328 ? -3.996 -2.947 -11.32 1 97.31 328 LEU B C 1
ATOM 6696 O O . LEU B 1 328 ? -4.875 -2.367 -11.961 1 97.31 328 LEU B O 1
ATOM 6700 N N . MET B 1 329 ? -4.223 -3.346 -10.102 1 97.88 329 MET B N 1
ATOM 6701 C CA . MET B 1 329 ? -5.512 -3.209 -9.43 1 97.88 329 MET B CA 1
ATOM 6702 C C . MET B 1 329 ? -5.875 -1.74 -9.242 1 97.88 329 MET B C 1
ATOM 6704 O O . MET B 1 329 ? -7.047 -1.372 -9.305 1 97.88 329 MET B O 1
ATOM 6708 N N . LEU B 1 330 ? -4.895 -0.954 -9.023 1 95.94 330 LEU B N 1
ATOM 6709 C CA . LEU B 1 330 ? -5.141 0.455 -8.734 1 95.94 330 LEU B CA 1
ATOM 6710 C C . LEU B 1 330 ? -5.516 1.212 -10.008 1 95.94 330 LEU B C 1
ATOM 6712 O O . LEU B 1 330 ? -5.918 2.377 -9.945 1 95.94 330 LEU B O 1
ATOM 6716 N N . LEU B 1 331 ? -5.465 0.566 -11.133 1 96.44 331 LEU B N 1
ATOM 6717 C CA . LEU B 1 331 ? -5.988 1.146 -12.367 1 96.44 331 LEU B CA 1
ATOM 6718 C C . LEU B 1 331 ? -7.508 1.029 -12.422 1 96.44 331 LEU B C 1
ATOM 6720 O O . LEU B 1 331 ? -8.156 1.667 -13.25 1 96.44 331 LEU B O 1
ATOM 6724 N N . ALA B 1 332 ? -8.102 0.317 -11.508 1 97.5 332 ALA B N 1
ATOM 6725 C CA . ALA B 1 332 ? -9.547 0.091 -11.484 1 97.5 332 ALA B CA 1
ATOM 6726 C C . ALA B 1 332 ? -10.305 1.402 -11.305 1 97.5 332 ALA B C 1
ATOM 6728 O O . ALA B 1 332 ? -9.93 2.236 -10.484 1 97.5 332 ALA B O 1
ATOM 6729 N N . ARG B 1 333 ? -11.383 1.557 -12.039 1 96.69 333 ARG B N 1
ATOM 6730 C CA . ARG B 1 333 ? -12.25 2.725 -11.945 1 96.69 333 ARG B CA 1
ATOM 6731 C C . ARG B 1 333 ? -13.68 2.316 -11.625 1 96.69 333 ARG B C 1
ATOM 6733 O O . ARG B 1 333 ? -14.43 3.084 -11.023 1 96.69 333 ARG B O 1
ATOM 6740 N N . ASN B 1 334 ? -14.047 1.118 -12.016 1 97.56 334 ASN B N 1
ATOM 6741 C CA . ASN B 1 334 ? -15.438 0.704 -11.852 1 97.56 334 ASN B CA 1
ATOM 6742 C C . ASN B 1 334 ? -15.555 -0.535 -10.969 1 97.56 334 ASN B C 1
ATOM 6744 O O . ASN B 1 334 ? -16.406 -0.587 -10.078 1 97.56 334 ASN B O 1
ATOM 6748 N N . ARG B 1 335 ? -14.703 -1.501 -11.312 1 98.44 335 ARG B N 1
ATOM 6749 C CA . ARG B 1 335 ? -14.844 -2.723 -10.523 1 98.44 335 ARG B CA 1
ATOM 6750 C C . ARG B 1 335 ? -13.5 -3.424 -10.367 1 98.44 335 ARG B C 1
ATOM 6752 O O . ARG B 1 335 ? -12.633 -3.322 -11.242 1 98.44 335 ARG B O 1
ATOM 6759 N N . LEU B 1 336 ? -13.305 -4.098 -9.32 1 98.81 336 LEU B N 1
ATOM 6760 C CA . LEU B 1 336 ? -12.211 -5.008 -8.984 1 98.81 336 LEU B CA 1
ATOM 6761 C C . LEU B 1 336 ? -12.742 -6.27 -8.312 1 98.81 336 LEU B C 1
ATOM 6763 O O . LEU B 1 336 ? -13.211 -6.223 -7.172 1 98.81 336 LEU B O 1
ATOM 6767 N N . TRP B 1 337 ? -12.727 -7.383 -9.047 1 98.94 337 TRP B N 1
ATOM 6768 C CA . TRP B 1 337 ? -13.211 -8.656 -8.523 1 98.94 337 TRP B CA 1
ATOM 6769 C C . TRP B 1 337 ? -12.07 -9.648 -8.367 1 98.94 337 TRP B C 1
ATOM 6771 O O . TRP B 1 337 ? -11.258 -9.82 -9.281 1 98.94 337 TRP B O 1
ATOM 6781 N N . VAL B 1 338 ? -11.961 -10.273 -7.184 1 98.88 338 VAL B N 1
ATOM 6782 C CA . VAL B 1 338 ? -10.844 -11.156 -6.859 1 98.88 338 VAL B CA 1
ATOM 6783 C C . VAL B 1 338 ? -11.375 -12.477 -6.309 1 98.88 338 VAL B C 1
ATOM 6785 O O . VAL B 1 338 ? -12.328 -12.492 -5.52 1 98.88 338 VAL B O 1
ATOM 6788 N N . GLN B 1 339 ? -10.867 -13.578 -6.766 1 98.81 339 GLN B N 1
ATOM 6789 C CA . GLN B 1 339 ? -11.055 -14.875 -6.129 1 98.81 339 GLN B CA 1
ATOM 6790 C C . GLN B 1 339 ? -9.758 -15.383 -5.508 1 98.81 339 GLN B C 1
ATOM 6792 O O . GLN B 1 339 ? -8.695 -15.297 -6.121 1 98.81 339 GLN B O 1
ATOM 6797 N N . THR B 1 340 ? -9.742 -15.859 -4.332 1 98.31 340 THR B N 1
ATOM 6798 C CA . THR B 1 340 ? -8.57 -16.406 -3.662 1 98.31 340 THR B CA 1
ATOM 6799 C C . THR B 1 340 ? -8.977 -17.406 -2.588 1 98.31 340 THR B C 1
ATOM 6801 O O . THR B 1 340 ? -9.945 -17.188 -1.86 1 98.31 340 THR B O 1
ATOM 6804 N N . PRO B 1 341 ? -8.297 -18.516 -2.449 1 96.5 341 PRO B N 1
ATOM 6805 C CA . PRO B 1 341 ? -8.594 -19.453 -1.371 1 96.5 341 PRO B CA 1
ATOM 6806 C C . PRO B 1 341 ? -8.141 -18.953 -0.003 1 96.5 341 PRO B C 1
ATOM 6808 O O . PRO B 1 341 ? -8.68 -19.375 1.024 1 96.5 341 PRO B O 1
ATOM 6811 N N . TYR B 1 342 ? -7.141 -18.125 0.019 1 95.19 342 TYR B N 1
ATOM 6812 C CA . TYR B 1 342 ? -6.594 -17.562 1.25 1 95.19 342 TYR B CA 1
ATOM 6813 C C . TYR B 1 342 ? -6.555 -16.031 1.186 1 95.19 342 TYR B C 1
ATOM 6815 O O . TYR B 1 342 ? -5.859 -15.461 0.344 1 95.19 342 TYR B O 1
ATOM 6823 N N . LEU B 1 343 ? -7.262 -15.422 2.072 1 96.19 343 LEU B N 1
ATOM 6824 C CA . LEU B 1 343 ? -7.34 -13.969 2.15 1 96.19 343 LEU B CA 1
ATOM 6825 C C . LEU B 1 343 ? -6.582 -13.445 3.367 1 96.19 343 LEU B C 1
ATOM 6827 O O . LEU B 1 343 ? -7.195 -13.055 4.363 1 96.19 343 LEU B O 1
ATOM 6831 N N . ILE B 1 344 ? -5.285 -13.383 3.242 1 93.69 344 ILE B N 1
ATOM 6832 C CA . ILE B 1 344 ? -4.402 -12.891 4.293 1 93.69 344 ILE B CA 1
ATOM 6833 C C . ILE B 1 344 ? -3.389 -11.914 3.699 1 93.69 344 ILE B C 1
ATOM 6835 O O . ILE B 1 344 ? -2.18 -12.156 3.762 1 93.69 344 ILE B O 1
ATOM 6839 N N . PRO B 1 345 ? -3.883 -10.836 3.207 1 94.06 345 PRO B N 1
ATOM 6840 C CA . PRO B 1 345 ? -2.994 -9.867 2.566 1 94.06 345 PRO B CA 1
ATOM 6841 C C . PRO B 1 345 ? -2.051 -9.188 3.557 1 94.06 345 PRO B C 1
ATOM 6843 O O . PRO B 1 345 ? -2.363 -9.086 4.746 1 94.06 345 PRO B O 1
ATOM 6846 N N . ASP B 1 346 ? -0.945 -8.789 3.074 1 89.88 346 ASP B N 1
ATOM 6847 C CA . ASP B 1 346 ? -0.098 -7.93 3.895 1 89.88 346 ASP B CA 1
ATOM 6848 C C . ASP B 1 346 ? -0.648 -6.508 3.951 1 89.88 346 ASP B C 1
ATOM 6850 O O . ASP B 1 346 ? -1.717 -6.227 3.404 1 89.88 346 ASP B O 1
ATOM 6854 N N . ASP B 1 347 ? 0.018 -5.598 4.621 1 88.31 347 ASP B N 1
ATOM 6855 C CA . ASP B 1 347 ? -0.491 -4.254 4.863 1 88.31 347 ASP B CA 1
ATOM 6856 C C . ASP B 1 347 ? -0.623 -3.473 3.559 1 88.31 347 ASP B C 1
ATOM 6858 O O . ASP B 1 347 ? -1.529 -2.648 3.408 1 88.31 347 ASP B O 1
ATOM 6862 N N . ALA B 1 348 ? 0.279 -3.707 2.697 1 92.56 348 ALA B N 1
ATOM 6863 C CA . ALA B 1 348 ? 0.282 -2.977 1.433 1 92.56 348 ALA B CA 1
ATOM 6864 C C . ALA B 1 348 ? -0.948 -3.32 0.597 1 92.56 348 ALA B C 1
ATOM 6866 O O . ALA B 1 348 ? -1.66 -2.428 0.132 1 92.56 348 ALA B O 1
ATOM 6867 N N . VAL B 1 349 ? -1.188 -4.598 0.428 1 95.94 349 VAL B N 1
ATOM 6868 C CA . VAL B 1 349 ? -2.328 -5.023 -0.375 1 95.94 349 VAL B CA 1
ATOM 6869 C C . VAL B 1 349 ? -3.629 -4.688 0.352 1 95.94 349 VAL B C 1
ATOM 6871 O O . VAL B 1 349 ? -4.617 -4.297 -0.276 1 95.94 349 VAL B O 1
ATOM 6874 N N . PHE B 1 350 ? -3.646 -4.809 1.641 1 94.38 350 PHE B N 1
ATOM 6875 C CA . PHE B 1 350 ? -4.824 -4.441 2.42 1 94.38 350 PHE B CA 1
ATOM 6876 C C . PHE B 1 350 ? -5.18 -2.975 2.205 1 94.38 350 PHE B C 1
ATOM 6878 O O . PHE B 1 350 ? -6.336 -2.643 1.934 1 94.38 350 PHE B O 1
ATOM 6885 N N . ALA B 1 351 ? -4.211 -2.115 2.365 1 93.94 351 ALA B N 1
ATOM 6886 C CA . ALA B 1 351 ? -4.43 -0.688 2.146 1 93.94 351 ALA B CA 1
ATOM 6887 C C . ALA B 1 351 ? -4.895 -0.416 0.718 1 93.94 351 ALA B C 1
ATOM 6889 O O . ALA B 1 351 ? -5.711 0.476 0.484 1 93.94 351 ALA B O 1
ATOM 6890 N N . THR B 1 352 ? -4.348 -1.168 -0.213 1 96.56 352 THR B N 1
ATOM 6891 C CA . THR B 1 352 ? -4.711 -1.022 -1.618 1 96.56 352 THR B CA 1
ATOM 6892 C C . THR B 1 352 ? -6.191 -1.322 -1.828 1 96.56 352 THR B C 1
ATOM 6894 O O . THR B 1 352 ? -6.91 -0.53 -2.443 1 96.56 352 THR B O 1
ATOM 6897 N N . TRP B 1 353 ? -6.652 -2.42 -1.326 1 97.62 353 TRP B N 1
ATOM 6898 C CA . TRP B 1 353 ? -8.055 -2.791 -1.481 1 97.62 353 TRP B CA 1
ATOM 6899 C C . TRP B 1 353 ? -8.961 -1.796 -0.765 1 97.62 353 TRP B C 1
ATOM 6901 O O . TRP B 1 353 ? -10.023 -1.431 -1.281 1 97.62 353 TRP B O 1
ATOM 6911 N N . GLN B 1 354 ? -8.555 -1.402 0.406 1 94.88 354 GLN B N 1
ATOM 6912 C CA . GLN B 1 354 ? -9.305 -0.386 1.138 1 94.88 354 GLN B CA 1
ATOM 6913 C C . GLN B 1 354 ? -9.438 0.894 0.317 1 94.88 354 GLN B C 1
ATOM 6915 O O . GLN B 1 354 ? -10.531 1.455 0.21 1 94.88 354 GLN B O 1
ATOM 6920 N N . THR B 1 355 ? -8.359 1.333 -0.19 1 95.38 355 THR B N 1
ATOM 6921 C CA . THR B 1 355 ? -8.305 2.568 -0.963 1 95.38 355 THR B CA 1
ATOM 6922 C C . THR B 1 355 ? -9.188 2.465 -2.205 1 95.38 355 THR B C 1
ATOM 6924 O O . THR B 1 355 ? -9.945 3.389 -2.516 1 95.38 355 THR B O 1
ATOM 6927 N N . ILE B 1 356 ? -9.102 1.337 -2.908 1 97.25 356 ILE B N 1
ATOM 6928 C CA . ILE B 1 356 ? -9.883 1.143 -4.125 1 97.25 356 ILE B CA 1
ATOM 6929 C C . ILE B 1 356 ? -11.367 1.133 -3.787 1 97.25 356 ILE B C 1
ATOM 6931 O O . ILE B 1 356 ? -12.164 1.812 -4.441 1 97.25 356 ILE B O 1
ATOM 6935 N N . ALA B 1 357 ? -11.742 0.439 -2.781 1 96.81 357 ALA B N 1
ATOM 6936 C CA . ALA B 1 357 ? -13.148 0.342 -2.387 1 96.81 357 ALA B CA 1
ATOM 6937 C C . ALA B 1 357 ? -13.695 1.705 -1.977 1 96.81 357 ALA B C 1
ATOM 6939 O O . ALA B 1 357 ? -14.781 2.098 -2.404 1 96.81 357 ALA B O 1
ATOM 6940 N N . MET B 1 358 ? -12.953 2.422 -1.242 1 94 358 MET B N 1
ATOM 6941 C CA . MET B 1 358 ? -13.406 3.699 -0.696 1 94 358 MET B CA 1
ATOM 6942 C C . MET B 1 358 ? -13.375 4.785 -1.764 1 94 358 MET B C 1
ATOM 6944 O O . MET B 1 358 ? -13.914 5.875 -1.561 1 94 358 MET B O 1
ATOM 6948 N N . SER B 1 359 ? -12.812 4.504 -2.883 1 94.38 359 SER B N 1
ATOM 6949 C CA . SER B 1 359 ? -12.828 5.434 -4.008 1 94.38 359 SER B CA 1
ATOM 6950 C C . SER B 1 359 ? -14.102 5.281 -4.836 1 94.38 359 SER B C 1
ATOM 6952 O O . SER B 1 359 ? -14.266 5.941 -5.863 1 94.38 359 SER B O 1
ATOM 6954 N N . GLY B 1 360 ? -14.977 4.395 -4.438 1 93.56 360 GLY B N 1
ATOM 6955 C CA . GLY B 1 360 ? -16.234 4.211 -5.129 1 93.56 360 GLY B CA 1
ATOM 6956 C C . GLY B 1 360 ? -16.219 3.051 -6.109 1 93.56 360 GLY B C 1
ATOM 6957 O O . GLY B 1 360 ? -17.172 2.848 -6.859 1 93.56 360 GLY B O 1
ATOM 6958 N N . VAL B 1 361 ? -15.172 2.305 -6.191 1 97.12 361 VAL B N 1
ATOM 6959 C CA . VAL B 1 361 ? -15.047 1.146 -7.07 1 97.12 361 VAL B CA 1
ATOM 6960 C C . VAL B 1 361 ? -15.773 -0.049 -6.457 1 97.12 361 VAL B C 1
ATOM 6962 O O . VAL B 1 361 ? -15.734 -0.251 -5.242 1 97.12 361 VAL B O 1
ATOM 6965 N N . ASP B 1 362 ? -16.5 -0.829 -7.27 1 98.5 362 ASP B N 1
ATOM 6966 C CA . ASP B 1 362 ? -17.156 -2.051 -6.82 1 98.5 362 ASP B CA 1
ATOM 6967 C C . ASP B 1 362 ? -16.141 -3.174 -6.605 1 98.5 362 ASP B C 1
ATOM 6969 O O . ASP B 1 362 ? -15.773 -3.877 -7.547 1 98.5 362 ASP B O 1
ATOM 6973 N N . VAL B 1 363 ? -15.719 -3.322 -5.383 1 98.75 363 VAL B N 1
ATOM 6974 C CA . VAL B 1 363 ? -14.734 -4.344 -5.059 1 98.75 363 VAL B CA 1
ATOM 6975 C C . VAL B 1 363 ? -15.43 -5.578 -4.492 1 98.75 363 VAL B C 1
ATOM 6977 O O . VAL B 1 363 ? -16.141 -5.492 -3.49 1 98.75 363 VAL B O 1
ATOM 6980 N N . ARG B 1 364 ? -15.234 -6.742 -5.137 1 98.94 364 ARG B N 1
ATOM 6981 C CA . ARG B 1 364 ? -15.766 -8.023 -4.688 1 98.94 364 ARG B CA 1
ATOM 6982 C C . ARG B 1 364 ? -14.648 -9.047 -4.52 1 98.94 364 ARG B C 1
ATOM 6984 O O . ARG B 1 364 ? -13.781 -9.172 -5.379 1 98.94 364 ARG B O 1
ATOM 6991 N N . ILE B 1 365 ? -14.656 -9.719 -3.387 1 98.88 365 ILE B N 1
ATOM 6992 C CA . ILE B 1 365 ? -13.711 -10.797 -3.131 1 98.88 365 ILE B CA 1
ATOM 6993 C C . ILE B 1 365 ? -14.461 -12.07 -2.771 1 98.88 365 ILE B C 1
ATOM 6995 O O . ILE B 1 365 ? -15.367 -12.055 -1.936 1 98.88 365 ILE B O 1
ATOM 6999 N N . MET B 1 366 ? -14.133 -13.156 -3.436 1 98.81 366 MET B N 1
ATOM 7000 C CA . MET B 1 366 ? -14.766 -14.445 -3.184 1 98.81 366 MET B CA 1
ATOM 7001 C C . MET B 1 366 ? -13.797 -15.406 -2.508 1 98.81 366 MET B C 1
ATOM 7003 O O . MET B 1 366 ? -12.656 -15.562 -2.949 1 98.81 366 MET B O 1
ATOM 7007 N N . ILE B 1 367 ? -14.18 -16.016 -1.387 1 98.19 367 ILE B N 1
ATOM 7008 C CA . ILE B 1 367 ? -13.359 -16.922 -0.609 1 98.19 367 ILE B CA 1
ATOM 7009 C C . ILE B 1 367 ? -14.125 -18.219 -0.355 1 98.19 367 ILE B C 1
ATOM 7011 O O . ILE B 1 367 ? -15.344 -18.266 -0.52 1 98.19 367 ILE B O 1
ATOM 7015 N N . PRO B 1 368 ? -13.461 -19.328 0.007 1 96.56 368 PRO B N 1
ATOM 7016 C CA . PRO B 1 368 ? -14.164 -20.578 0.307 1 96.56 368 PRO B CA 1
ATOM 7017 C C . PRO B 1 368 ? -14.906 -20.531 1.642 1 96.56 368 PRO B C 1
ATOM 7019 O O . PRO B 1 368 ? -14.617 -19.672 2.484 1 96.56 368 PRO B O 1
ATOM 7022 N N . CYS B 1 369 ? -15.805 -21.422 1.891 1 93.38 369 CYS B N 1
ATOM 7023 C CA . CYS B 1 369 ? -16.625 -21.453 3.096 1 93.38 369 CYS B CA 1
ATOM 7024 C C . CYS B 1 369 ? -16 -22.344 4.16 1 93.38 369 CYS B C 1
ATOM 7026 O O . CYS B 1 369 ? -16.5 -22.422 5.285 1 93.38 369 CYS B O 1
ATOM 7028 N N . LYS B 1 370 ? -14.945 -23.062 3.84 1 87.56 370 LYS B N 1
ATOM 7029 C CA . LYS B 1 370 ? -14.375 -24 4.801 1 87.56 370 LYS B CA 1
ATOM 7030 C C . LYS B 1 370 ? -12.852 -23.969 4.762 1 87.56 370 LYS B C 1
ATOM 7032 O O . LYS B 1 370 ? -12.258 -23.562 3.76 1 87.56 370 LYS B O 1
ATOM 7037 N N . PRO B 1 371 ? -12.281 -24.312 5.973 1 78.38 371 PRO B N 1
ATOM 7038 C CA . PRO B 1 371 ? -10.82 -24.281 6.07 1 78.38 371 PRO B CA 1
ATOM 7039 C C . PRO B 1 371 ? -10.156 -25.516 5.453 1 78.38 371 PRO B C 1
ATOM 7041 O O . PRO B 1 371 ? -10.711 -26.609 5.516 1 78.38 371 PRO B O 1
ATOM 7044 N N . ASP B 1 372 ? -9.141 -25.297 4.816 1 73.56 372 ASP B N 1
ATOM 7045 C CA . ASP B 1 372 ? -8.211 -26.406 4.625 1 73.56 372 ASP B CA 1
ATOM 7046 C C . ASP B 1 372 ? -7.172 -26.453 5.746 1 73.56 372 ASP B C 1
ATOM 7048 O O . ASP B 1 372 ? -6.652 -27.516 6.074 1 73.56 372 ASP B O 1
ATOM 7052 N N . HIS B 1 373 ? -6.922 -25.297 6.332 1 77 373 HIS B N 1
ATOM 7053 C CA . HIS B 1 373 ? -6.105 -25.109 7.527 1 77 373 HIS B CA 1
ATOM 7054 C C . HIS B 1 373 ? -6.805 -24.219 8.547 1 77 373 HIS B C 1
ATOM 7056 O O . HIS B 1 373 ? -7.074 -23.047 8.273 1 77 373 HIS B O 1
ATOM 7062 N N . PRO B 1 374 ? -7.004 -24.703 9.758 1 75.62 374 PRO B N 1
ATOM 7063 C CA . PRO B 1 374 ? -7.867 -24 10.711 1 75.62 374 PRO B CA 1
ATOM 7064 C C . PRO B 1 374 ? -7.363 -22.594 11.039 1 75.62 374 PRO B C 1
ATOM 7066 O O . PRO B 1 374 ? -8.141 -21.641 11.016 1 75.62 374 PRO B O 1
ATOM 7069 N N . PHE B 1 375 ? -6.145 -22.422 11.258 1 81 375 PHE B N 1
ATOM 7070 C CA . PHE B 1 375 ? -5.633 -21.109 11.648 1 81 375 PHE B CA 1
ATOM 7071 C C . PHE B 1 375 ? -5.68 -20.156 10.469 1 81 375 PHE B C 1
ATOM 7073 O O . PHE B 1 375 ? -5.961 -18.969 10.648 1 81 375 PHE B O 1
ATOM 7080 N N . ILE B 1 376 ? -5.504 -20.719 9.352 1 85.88 376 ILE B N 1
ATOM 7081 C CA . ILE B 1 376 ? -5.492 -19.891 8.148 1 85.88 376 ILE B CA 1
ATOM 7082 C C . ILE B 1 376 ? -6.898 -19.359 7.871 1 85.88 376 ILE B C 1
ATOM 7084 O O . ILE B 1 376 ? -7.074 -18.203 7.5 1 85.88 376 ILE B O 1
ATOM 7088 N N . TYR B 1 377 ? -7.816 -20.172 8.117 1 90.19 377 TYR B N 1
ATOM 7089 C CA . TYR B 1 377 ? -9.188 -19.766 7.832 1 90.19 377 TYR B CA 1
ATOM 7090 C C . TYR B 1 377 ? -9.648 -18.688 8.805 1 90.19 377 TYR B C 1
ATOM 7092 O O . TYR B 1 377 ? -10.398 -17.781 8.422 1 90.19 377 TYR B O 1
ATOM 7100 N N . ARG B 1 378 ? -9.289 -18.781 10.047 1 90.56 378 ARG B N 1
ATOM 7101 C CA . ARG B 1 378 ? -9.648 -17.766 11.031 1 90.56 378 ARG B CA 1
ATOM 7102 C C . ARG B 1 378 ? -9.023 -16.422 10.688 1 90.56 378 ARG B C 1
ATOM 7104 O O . ARG B 1 378 ? -9.648 -15.375 10.875 1 90.56 378 ARG B O 1
ATOM 7111 N N . ALA B 1 379 ? -7.832 -16.5 10.211 1 89.19 379 ALA B N 1
ATOM 7112 C CA . ALA B 1 379 ? -7.211 -15.258 9.75 1 89.19 379 ALA B CA 1
ATOM 7113 C C . ALA B 1 379 ? -7.961 -14.688 8.547 1 89.19 379 ALA B C 1
ATOM 7115 O O . ALA B 1 379 ? -8.188 -13.477 8.469 1 89.19 379 ALA B O 1
ATOM 7116 N N . THR B 1 380 ? -8.297 -15.602 7.648 1 94.44 380 THR B N 1
ATOM 7117 C CA . THR B 1 380 ? -9.078 -15.211 6.477 1 94.44 380 THR B CA 1
ATOM 7118 C C . THR B 1 380 ? -10.367 -14.516 6.891 1 94.44 380 THR B C 1
ATOM 7120 O O . THR B 1 380 ? -10.734 -13.484 6.324 1 94.44 380 THR B O 1
ATOM 7123 N N . GLN B 1 381 ? -10.969 -15.055 7.887 1 94.38 381 GLN B N 1
ATOM 7124 C CA . GLN B 1 381 ? -12.211 -14.484 8.375 1 94.38 381 GLN B CA 1
ATOM 7125 C C . GLN B 1 381 ? -11.992 -13.094 8.953 1 94.38 381 GLN B C 1
ATOM 7127 O O . GLN B 1 381 ? -12.828 -12.203 8.789 1 94.38 381 GLN B O 1
ATOM 7132 N N . TRP B 1 382 ? -10.945 -12.938 9.664 1 92.19 382 TRP B N 1
ATOM 7133 C CA . TRP B 1 382 ? -10.648 -11.633 10.242 1 92.19 382 TRP B CA 1
ATOM 7134 C C . TRP B 1 382 ? -10.547 -10.57 9.148 1 92.19 382 TRP B C 1
ATOM 7136 O O . TRP B 1 382 ? -11.164 -9.508 9.25 1 92.19 382 TRP B O 1
ATOM 7146 N N . TYR B 1 383 ? -9.805 -10.852 8.172 1 94.56 383 TYR B N 1
ATOM 7147 C CA . TYR B 1 383 ? -9.609 -9.898 7.09 1 94.56 383 TYR B CA 1
ATOM 7148 C C . TYR B 1 383 ? -10.914 -9.672 6.324 1 94.56 383 TYR B C 1
ATOM 7150 O O . TYR B 1 383 ? -11.203 -8.547 5.902 1 94.56 383 TYR B O 1
ATOM 7158 N N . ALA B 1 384 ? -11.609 -10.75 6.102 1 97.06 384 ALA B N 1
ATOM 7159 C CA . ALA B 1 384 ? -12.914 -10.625 5.445 1 97.06 384 ALA B CA 1
ATOM 7160 C C . ALA B 1 384 ? -13.82 -9.672 6.211 1 97.06 384 ALA B C 1
ATOM 7162 O O . ALA B 1 384 ? -14.477 -8.82 5.609 1 97.06 384 ALA B O 1
ATOM 7163 N N . ASN B 1 385 ? -13.898 -9.852 7.531 1 95.69 385 ASN B N 1
ATOM 7164 C CA . ASN B 1 385 ? -14.703 -8.961 8.367 1 95.69 385 ASN B CA 1
ATOM 7165 C C . ASN B 1 385 ? -14.273 -7.508 8.219 1 95.69 385 ASN B C 1
ATOM 7167 O O . ASN B 1 385 ? -15.109 -6.621 8.039 1 95.69 385 ASN B O 1
ATOM 7171 N N . GLU B 1 386 ? -12.992 -7.293 8.273 1 92.62 386 GLU B N 1
ATOM 7172 C CA . GLU B 1 386 ? -12.453 -5.934 8.219 1 92.62 386 GLU B CA 1
ATOM 7173 C C . GLU B 1 386 ? -12.719 -5.289 6.863 1 92.62 386 GLU B C 1
ATOM 7175 O O . GLU B 1 386 ? -13.109 -4.121 6.793 1 92.62 386 GLU B O 1
ATOM 7180 N N . LEU B 1 387 ? -12.492 -6.035 5.84 1 96.5 387 LEU B N 1
ATOM 7181 C CA . LEU B 1 387 ? -12.703 -5.504 4.496 1 96.5 387 LEU B CA 1
ATOM 7182 C C . LEU B 1 387 ? -14.18 -5.18 4.266 1 96.5 387 LEU B C 1
ATOM 7184 O O . LEU B 1 387 ? -14.5 -4.203 3.584 1 96.5 387 LEU B O 1
ATOM 7188 N N . THR B 1 388 ? -15.023 -6.004 4.793 1 97.12 388 THR B N 1
ATOM 7189 C CA . THR B 1 388 ? -16.453 -5.742 4.691 1 97.12 388 THR B CA 1
ATOM 7190 C C . THR B 1 388 ? -16.797 -4.387 5.301 1 97.12 388 THR B C 1
ATOM 7192 O O . THR B 1 388 ? -17.641 -3.656 4.77 1 97.12 388 THR B O 1
ATOM 7195 N N . ARG B 1 389 ? -16.188 -4.031 6.301 1 91.81 389 ARG B N 1
ATOM 7196 C CA . ARG B 1 389 ? -16.422 -2.764 6.984 1 91.81 389 ARG B CA 1
ATOM 7197 C C . ARG B 1 389 ? -16.047 -1.583 6.094 1 91.81 389 ARG B C 1
ATOM 7199 O O . ARG B 1 389 ? -16.594 -0.488 6.246 1 91.81 389 ARG B O 1
ATOM 7206 N N . PHE B 1 390 ? -15.219 -1.824 5.199 1 91.31 390 PHE B N 1
ATOM 7207 C CA . PHE B 1 390 ? -14.758 -0.738 4.344 1 91.31 390 PHE B CA 1
ATOM 7208 C C . PHE B 1 390 ? -15.477 -0.761 3.002 1 91.31 390 PHE B C 1
ATOM 7210 O O . PHE B 1 390 ? -15.078 -0.068 2.062 1 91.31 390 PHE B O 1
ATOM 7217 N N . GLY B 1 391 ? -16.422 -1.589 2.896 1 94.19 391 GLY B N 1
ATOM 7218 C CA . GLY B 1 391 ? -17.281 -1.547 1.723 1 94.19 391 GLY B CA 1
ATOM 7219 C C . GLY B 1 391 ? -16.953 -2.629 0.709 1 94.19 391 GLY B C 1
ATOM 7220 O O . GLY B 1 391 ? -17.578 -2.697 -0.353 1 94.19 391 GLY B O 1
ATOM 7221 N N . VAL B 1 392 ? -16.016 -3.451 0.962 1 98.19 392 VAL B N 1
ATOM 7222 C CA . VAL B 1 392 ? -15.742 -4.574 0.075 1 98.19 392 VAL B CA 1
ATOM 7223 C C . VAL B 1 392 ? -16.828 -5.637 0.226 1 98.19 392 VAL B C 1
ATOM 7225 O O . VAL B 1 392 ? -17.234 -5.957 1.343 1 98.19 392 VAL B O 1
ATOM 7228 N N . LYS B 1 393 ? -17.328 -6.09 -0.847 1 98.81 393 LYS B N 1
ATOM 7229 C CA . LYS B 1 393 ? -18.297 -7.176 -0.82 1 98.81 393 LYS B CA 1
ATOM 7230 C C . LYS B 1 393 ? -17.609 -8.539 -0.803 1 98.81 393 LYS B C 1
ATOM 7232 O O . LYS B 1 393 ? -17 -8.938 -1.796 1 98.81 393 LYS B O 1
ATOM 7237 N N . ILE B 1 394 ? -17.734 -9.242 0.292 1 98.81 394 ILE B N 1
ATOM 7238 C CA . ILE B 1 394 ? -17.109 -10.547 0.443 1 98.81 394 ILE B CA 1
ATOM 7239 C C . ILE B 1 394 ? -18.125 -11.648 0.145 1 98.81 394 ILE B C 1
ATOM 7241 O O . ILE B 1 394 ? -19.141 -11.773 0.841 1 98.81 394 ILE B O 1
ATOM 7245 N N . TYR B 1 395 ? -17.875 -12.453 -0.84 1 98.81 395 TYR B N 1
ATOM 7246 C CA . TYR B 1 395 ? -18.703 -13.602 -1.189 1 98.81 395 TYR B CA 1
AT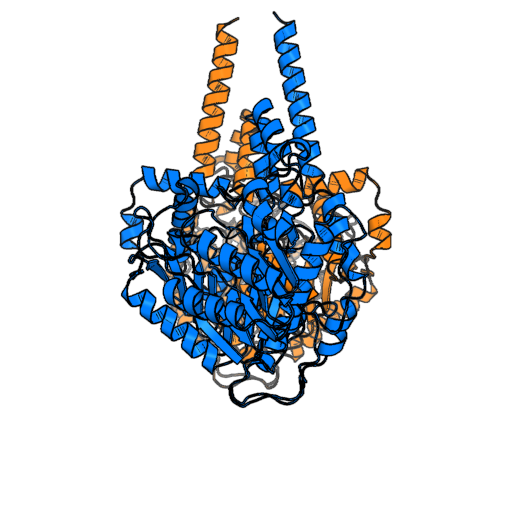OM 7247 C C . TYR B 1 395 ? -18.094 -14.898 -0.678 1 98.81 395 TYR B C 1
ATOM 7249 O O . TYR B 1 395 ? -16.938 -15.203 -0.979 1 98.81 395 TYR B O 1
ATOM 7257 N N . ILE B 1 396 ? -18.844 -15.609 0.064 1 98.44 396 ILE B N 1
ATOM 7258 C CA . ILE B 1 396 ? -18.406 -16.906 0.574 1 98.44 396 ILE B CA 1
ATOM 7259 C C . ILE B 1 396 ? -18.953 -18.016 -0.313 1 98.44 396 ILE B C 1
ATOM 7261 O O . ILE B 1 396 ? -20.172 -18.266 -0.336 1 98.44 396 ILE B O 1
ATOM 7265 N N . TYR B 1 397 ? -18.125 -18.719 -1 1 98.31 397 TYR B N 1
ATOM 7266 C CA . TYR B 1 397 ? -18.5 -19.781 -1.943 1 98.31 397 TYR B CA 1
ATOM 7267 C C . TYR B 1 397 ? -18.938 -21.031 -1.209 1 98.31 397 TYR B C 1
ATOM 7269 O O . TYR B 1 397 ? -18.219 -21.547 -0.346 1 98.31 397 TYR B O 1
ATOM 7277 N N . GLU B 1 398 ? -20.047 -21.656 -1.598 1 96.94 398 GLU B N 1
ATOM 7278 C CA . GLU B 1 398 ? -20.641 -22.719 -0.788 1 96.94 398 GLU B CA 1
ATOM 7279 C C . GLU B 1 398 ? -20.75 -24.016 -1.578 1 96.94 398 GLU B C 1
ATOM 7281 O O . GLU B 1 398 ? -21.172 -25.047 -1.043 1 96.94 398 GLU B O 1
ATOM 7286 N N . ASP B 1 399 ? -20.359 -24.047 -2.775 1 96 399 ASP B N 1
ATOM 7287 C CA . ASP B 1 399 ? -20.438 -25.234 -3.605 1 96 399 ASP B CA 1
ATOM 7288 C C . ASP B 1 399 ? -19.094 -25.938 -3.693 1 96 399 ASP B C 1
ATOM 7290 O O . ASP B 1 399 ? -18.578 -26.172 -4.789 1 96 399 ASP B O 1
ATOM 7294 N N . GLY B 1 400 ? -18.578 -26.375 -2.488 1 94.81 400 GLY B N 1
ATOM 7295 C CA . GLY B 1 400 ? -17.281 -27.031 -2.428 1 94.81 400 GLY B CA 1
ATOM 7296 C C . GLY B 1 400 ? -16.172 -26.109 -1.962 1 94.81 400 GLY B C 1
ATOM 7297 O O . GLY B 1 400 ? -16.375 -25.266 -1.075 1 94.81 400 GLY B O 1
ATOM 7298 N N . PHE B 1 401 ? -14.992 -26.328 -2.547 1 95.06 401 PHE B N 1
ATOM 7299 C CA . PHE B 1 401 ? -13.828 -25.547 -2.16 1 95.06 401 PHE B CA 1
ATOM 7300 C C . PHE B 1 401 ? -13.367 -24.656 -3.311 1 95.06 401 PHE B C 1
ATOM 7302 O O . PHE B 1 401 ? -13 -25.156 -4.375 1 95.06 401 PHE B O 1
ATOM 7309 N N . LEU B 1 402 ? -13.422 -23.406 -3.072 1 97.12 402 LEU B N 1
ATOM 7310 C CA . LEU B 1 402 ? -12.922 -22.453 -4.059 1 97.12 402 LEU B CA 1
ATOM 7311 C C . LEU B 1 402 ? -11.414 -22.266 -3.926 1 97.12 402 LEU B C 1
ATOM 7313 O O . LEU B 1 402 ? -10.93 -21.781 -2.9 1 97.12 402 LEU B O 1
ATOM 7317 N N . HIS B 1 403 ? -10.672 -22.609 -4.945 1 97.25 403 HIS B N 1
ATOM 7318 C CA . HIS B 1 403 ? -9.219 -22.516 -4.926 1 97.25 403 HIS B CA 1
ATOM 7319 C C . HIS B 1 403 ? -8.703 -21.672 -6.078 1 97.25 403 HIS B C 1
ATOM 7321 O O . HIS B 1 403 ? -7.508 -21.703 -6.387 1 97.25 403 HIS B O 1
ATOM 7327 N N . ALA B 1 404 ? -9.594 -20.969 -6.719 1 98.25 404 ALA B N 1
ATOM 7328 C CA . ALA B 1 404 ? -9.227 -20.125 -7.855 1 98.25 404 ALA B CA 1
ATOM 7329 C C . ALA B 1 404 ? -8.438 -18.906 -7.395 1 98.25 404 ALA B C 1
ATOM 7331 O O . ALA B 1 404 ? -8.664 -18.375 -6.301 1 98.25 404 ALA B O 1
ATOM 7332 N N . LYS B 1 405 ? -7.5 -18.469 -8.148 1 98.31 405 LYS B N 1
ATOM 7333 C CA . LYS B 1 405 ? -6.734 -17.234 -7.996 1 98.31 405 LYS B CA 1
ATOM 7334 C C . LYS B 1 405 ? -6.895 -16.328 -9.219 1 98.31 405 LYS B C 1
ATOM 7336 O O . LYS B 1 405 ? -6.098 -16.406 -10.156 1 98.31 405 LYS B O 1
ATOM 7341 N N . THR B 1 406 ? -7.867 -15.547 -9.156 1 98.81 406 THR B N 1
ATOM 7342 C CA . THR B 1 406 ? -8.172 -14.719 -10.32 1 98.81 406 THR B CA 1
ATOM 7343 C C . THR B 1 406 ? -8.414 -13.266 -9.906 1 98.81 406 THR B C 1
ATOM 7345 O O . THR B 1 406 ? -8.719 -12.992 -8.742 1 98.81 406 THR B O 1
ATOM 7348 N N . THR B 1 407 ? -8.195 -12.383 -10.812 1 98.81 407 THR B N 1
ATOM 7349 C CA . THR B 1 407 ? -8.492 -10.969 -10.664 1 98.81 407 THR B CA 1
ATOM 7350 C C . THR B 1 407 ? -9.164 -10.422 -11.922 1 98.81 407 THR B C 1
ATOM 7352 O O . THR B 1 407 ? -8.773 -10.773 -13.039 1 98.81 407 THR B O 1
ATOM 7355 N N . ILE B 1 408 ? -10.188 -9.68 -11.758 1 98.88 408 ILE B N 1
ATOM 7356 C CA . ILE B 1 408 ? -10.891 -8.977 -12.828 1 98.88 408 ILE B CA 1
ATOM 7357 C C . ILE B 1 408 ? -10.891 -7.473 -12.547 1 98.88 408 ILE B C 1
ATOM 7359 O O . ILE B 1 408 ? -11.367 -7.035 -11.492 1 98.88 408 ILE B O 1
ATOM 7363 N N . ILE B 1 409 ? -10.367 -6.699 -13.406 1 98.75 409 ILE B N 1
ATOM 7364 C CA . ILE B 1 409 ? -10.281 -5.254 -13.234 1 98.75 409 ILE B CA 1
ATOM 7365 C C . ILE B 1 409 ? -11.031 -4.555 -14.367 1 98.75 409 ILE B C 1
ATOM 7367 O O . ILE B 1 409 ? -10.633 -4.633 -15.531 1 98.75 409 ILE B O 1
ATOM 7371 N N . ASP B 1 410 ? -12.109 -3.881 -13.992 1 98.38 410 ASP B N 1
ATOM 7372 C CA . ASP B 1 410 ? -12.984 -3.209 -14.953 1 98.38 410 ASP B CA 1
ATOM 7373 C C . ASP B 1 410 ? -13.352 -4.141 -16.109 1 98.38 410 ASP B C 1
ATOM 7375 O O . ASP B 1 410 ? -13.758 -5.281 -15.883 1 98.38 410 ASP B O 1
ATOM 7379 N N . ASP B 1 411 ? -13.32 -3.678 -17.297 1 97.94 411 ASP B N 1
ATOM 7380 C CA . ASP B 1 411 ? -13.57 -4.484 -18.5 1 97.94 411 ASP B CA 1
ATOM 7381 C C . ASP B 1 411 ? -12.297 -4.637 -19.328 1 97.94 411 ASP B C 1
ATOM 7383 O O . ASP B 1 411 ? -12.367 -4.867 -20.531 1 97.94 411 ASP B O 1
ATOM 7387 N N . ASN B 1 412 ? -11.211 -4.434 -18.578 1 97.44 412 ASN B N 1
ATOM 7388 C CA . ASN B 1 412 ? -9.969 -4.266 -19.328 1 97.44 412 ASN B CA 1
ATOM 7389 C C . ASN B 1 412 ? -8.992 -5.406 -19.078 1 97.44 412 ASN B C 1
ATOM 7391 O O . ASN B 1 412 ? -8.367 -5.918 -20 1 97.44 412 ASN B O 1
ATOM 7395 N N . PHE B 1 413 ? -8.805 -5.82 -17.766 1 97.31 413 PHE B N 1
ATOM 7396 C CA . PHE B 1 413 ? -7.723 -6.715 -17.391 1 97.31 413 PHE B CA 1
ATOM 7397 C C . PHE B 1 413 ? -8.25 -7.898 -16.578 1 97.31 413 PHE B C 1
ATOM 7399 O O . PHE B 1 413 ? -9.234 -7.77 -15.859 1 97.31 413 PHE B O 1
ATOM 7406 N N . SER B 1 414 ? -7.645 -8.977 -16.766 1 98.75 414 SER B N 1
ATOM 7407 C CA . SER B 1 414 ? -7.883 -10.133 -15.898 1 98.75 414 SER B CA 1
ATOM 7408 C C . SER B 1 414 ? -6.605 -10.938 -15.688 1 98.75 414 SER B C 1
ATOM 7410 O O . SER B 1 414 ? -5.633 -10.773 -16.438 1 98.75 414 SER B O 1
ATOM 7412 N N . SER B 1 415 ? -6.578 -11.719 -14.648 1 98.75 415 SER B N 1
ATOM 7413 C CA . SER B 1 415 ? -5.414 -12.57 -14.383 1 98.75 415 SER B CA 1
ATOM 7414 C C . SER B 1 415 ? -5.836 -13.938 -13.859 1 98.75 415 SER B C 1
ATOM 7416 O O . SER B 1 415 ? -6.879 -14.062 -13.211 1 98.75 415 SER B O 1
ATOM 7418 N N . VAL B 1 416 ? -5.164 -14.93 -14.203 1 98.81 416 VAL B N 1
ATOM 7419 C CA . VAL B 1 416 ? -5.254 -16.297 -13.703 1 98.81 416 VAL B CA 1
ATOM 7420 C C . VAL B 1 416 ? -3.859 -16.812 -13.359 1 98.81 416 VAL B C 1
ATOM 7422 O O . VAL B 1 416 ? -2.904 -16.594 -14.102 1 98.81 416 VAL B O 1
ATOM 7425 N N . GLY B 1 417 ? -3.719 -17.422 -12.18 1 98.12 417 GLY B N 1
ATOM 7426 C CA . GLY B 1 417 ? -2.398 -17.953 -11.875 1 98.12 417 GLY B CA 1
ATOM 7427 C C . GLY B 1 417 ? -2.355 -18.703 -10.562 1 98.12 417 GLY B C 1
ATOM 7428 O O . GLY B 1 417 ? -3.33 -19.359 -10.188 1 98.12 417 GLY B O 1
ATOM 7429 N N . SER B 1 418 ? -1.158 -18.719 -10.008 1 97.81 418 SER B N 1
ATOM 7430 C CA . SER B 1 418 ? -0.937 -19.516 -8.805 1 97.81 418 SER B CA 1
ATOM 7431 C C . SER B 1 418 ? -0.893 -18.641 -7.555 1 97.81 418 SER B C 1
ATOM 7433 O O . SER B 1 418 ? -0.949 -19.156 -6.438 1 97.81 418 SER B O 1
ATOM 7435 N N . MET B 1 419 ? -0.884 -17.359 -7.695 1 96.94 419 MET B N 1
ATOM 7436 C CA . MET B 1 419 ? -0.646 -16.484 -6.559 1 96.94 419 MET B CA 1
ATOM 7437 C C . MET B 1 419 ? -1.91 -16.312 -5.723 1 96.94 419 MET B C 1
ATOM 7439 O O . MET B 1 419 ? -2.904 -15.758 -6.195 1 96.94 419 MET B O 1
ATOM 7443 N N . ASN B 1 420 ? -1.853 -16.781 -4.516 1 95.62 420 ASN B N 1
ATOM 7444 C CA . ASN B 1 420 ? -2.877 -16.453 -3.529 1 95.62 420 ASN B CA 1
ATOM 7445 C C . ASN B 1 420 ? -2.744 -15.016 -3.041 1 95.62 420 ASN B C 1
ATOM 7447 O O . ASN B 1 420 ? -1.85 -14.289 -3.475 1 95.62 420 ASN B O 1
ATOM 7451 N N . GLN B 1 421 ? -3.697 -14.641 -2.262 1 96.44 421 GLN B N 1
ATOM 7452 C CA . GLN B 1 421 ? -3.6 -13.344 -1.603 1 96.44 421 GLN B CA 1
ATOM 7453 C C . GLN B 1 421 ? -3.195 -13.5 -0.139 1 96.44 421 GLN B C 1
ATOM 7455 O O . GLN B 1 421 ? -3.969 -13.172 0.763 1 96.44 421 GLN B O 1
ATOM 7460 N N . ASP B 1 422 ? -1.977 -13.906 0.057 1 92.5 422 ASP B N 1
ATOM 7461 C CA . ASP B 1 422 ? -1.45 -14.117 1.402 1 92.5 422 ASP B CA 1
ATOM 7462 C C . ASP B 1 422 ? 0.053 -13.852 1.452 1 92.5 422 ASP B C 1
ATOM 7464 O O . ASP B 1 422 ? 0.687 -13.648 0.414 1 92.5 422 ASP B O 1
ATOM 7468 N N . TYR B 1 423 ? 0.62 -13.898 2.617 1 87.62 423 TYR B N 1
ATOM 7469 C CA . TYR B 1 423 ? 2.029 -13.594 2.84 1 87.62 423 TYR B CA 1
ATOM 7470 C C . TYR B 1 423 ? 2.922 -14.602 2.125 1 87.62 423 TYR B C 1
ATOM 7472 O O . TYR B 1 423 ? 3.953 -14.234 1.558 1 87.62 423 TYR B O 1
ATOM 7480 N N . ARG B 1 424 ? 2.594 -15.812 2.084 1 87.44 424 ARG B N 1
ATOM 7481 C CA . ARG B 1 424 ? 3.414 -16.859 1.484 1 87.44 424 ARG B CA 1
ATOM 7482 C C . ARG B 1 424 ? 3.564 -16.641 -0.018 1 87.44 424 ARG B C 1
ATOM 7484 O O . ARG B 1 424 ? 4.668 -16.75 -0.558 1 87.44 424 ARG B O 1
ATOM 7491 N N . SER B 1 425 ? 2.502 -16.375 -0.639 1 93.44 425 SER B N 1
ATOM 7492 C CA . SER B 1 425 ? 2.537 -16.156 -2.08 1 93.44 425 SER B CA 1
ATOM 7493 C C . SER B 1 425 ? 3.279 -14.859 -2.422 1 93.44 425 SER B C 1
ATOM 7495 O O . SER B 1 425 ? 3.887 -14.758 -3.488 1 93.44 425 SER B O 1
ATOM 7497 N N . TYR B 1 426 ? 3.219 -13.922 -1.469 1 91 426 TYR B N 1
ATOM 7498 C CA . TYR B 1 426 ? 3.852 -12.633 -1.738 1 91 426 TYR B CA 1
ATOM 7499 C C . TYR B 1 426 ? 5.367 -12.734 -1.614 1 91 426 TYR B C 1
ATOM 7501 O O . TYR B 1 426 ? 6.102 -12 -2.275 1 91 426 TYR B O 1
ATOM 7509 N N . SER B 1 427 ? 5.848 -13.734 -0.745 1 84.81 427 SER B N 1
ATOM 7510 C CA . SER B 1 427 ? 7.266 -13.594 -0.435 1 84.81 427 SER B CA 1
ATOM 7511 C C . SER B 1 427 ? 7.957 -14.953 -0.376 1 84.81 427 SER B C 1
ATOM 7513 O O . SER B 1 427 ? 9.18 -15.039 -0.456 1 84.81 427 SER B O 1
ATOM 7515 N N . LEU B 1 428 ? 7.25 -16.047 -0.263 1 82.69 428 LEU B N 1
ATOM 7516 C CA . LEU B 1 428 ? 7.91 -17.312 0.05 1 82.69 428 LEU B CA 1
ATOM 7517 C C . LEU B 1 428 ? 7.754 -18.312 -1.098 1 82.69 428 LEU B C 1
ATOM 7519 O O . LEU B 1 428 ? 8.656 -19.109 -1.359 1 82.69 428 LEU B O 1
ATOM 7523 N N . ASN B 1 429 ? 6.68 -18.266 -1.758 1 89.75 429 ASN B N 1
ATOM 7524 C CA . ASN B 1 429 ? 6.398 -19.219 -2.824 1 89.75 429 ASN B CA 1
ATOM 7525 C C . ASN B 1 429 ? 6.922 -18.719 -4.172 1 89.75 429 ASN B C 1
ATOM 7527 O O . ASN B 1 429 ? 7.047 -17.516 -4.391 1 89.75 429 ASN B O 1
ATOM 7531 N N . PHE B 1 430 ? 7.258 -19.688 -4.984 1 92.12 430 PHE B N 1
ATOM 7532 C CA . PHE B 1 430 ? 7.477 -19.406 -6.395 1 92.12 430 PHE B CA 1
ATOM 7533 C C . PHE B 1 430 ? 6.16 -19.391 -7.156 1 92.12 430 PHE B C 1
ATOM 7535 O O . PHE B 1 430 ? 5.477 -20.422 -7.227 1 92.12 430 PHE B O 1
ATOM 7542 N N . GLU B 1 431 ? 5.848 -18.25 -7.707 1 96.25 431 GLU B N 1
ATOM 7543 C CA . GLU B 1 431 ? 4.52 -18.062 -8.273 1 96.25 431 GLU B CA 1
ATOM 7544 C C . GLU B 1 431 ? 4.598 -17.734 -9.766 1 96.25 431 GLU B C 1
ATOM 7546 O O . GLU B 1 431 ? 5.621 -17.234 -10.242 1 96.25 431 GLU B O 1
ATOM 7551 N N . ASP B 1 432 ? 3.512 -18 -10.453 1 97 432 ASP B N 1
ATOM 7552 C CA . ASP B 1 432 ? 3.334 -17.578 -11.836 1 97 432 ASP B CA 1
ATOM 7553 C C . ASP B 1 432 ? 1.903 -17.109 -12.086 1 97 432 ASP B C 1
ATOM 7555 O O . ASP B 1 432 ? 0.948 -17.719 -11.617 1 97 432 ASP B O 1
ATOM 7559 N N . ASN B 1 433 ? 1.786 -15.977 -12.719 1 98.19 433 ASN B N 1
ATOM 7560 C CA . ASN B 1 433 ? 0.494 -15.43 -13.117 1 98.19 433 ASN B CA 1
ATOM 7561 C C . ASN B 1 433 ? 0.482 -15.039 -14.594 1 98.19 433 ASN B C 1
ATOM 7563 O O . ASN B 1 433 ? 1.466 -14.508 -15.109 1 98.19 433 ASN B O 1
ATOM 7567 N N . ALA B 1 434 ? -0.597 -15.367 -15.266 1 98.81 434 ALA B N 1
ATOM 7568 C CA . ALA B 1 434 ? -0.872 -14.828 -16.594 1 98.81 434 ALA B CA 1
ATOM 7569 C C . ALA B 1 434 ? -1.852 -13.656 -16.516 1 98.81 434 ALA B C 1
ATOM 7571 O O . ALA B 1 434 ? -2.936 -13.789 -15.945 1 98.81 434 ALA B O 1
ATOM 7572 N N . ILE B 1 435 ? -1.435 -12.555 -17.047 1 98.75 435 ILE B N 1
ATOM 7573 C CA . ILE B 1 435 ? -2.299 -11.383 -17.109 1 98.75 435 ILE B CA 1
ATOM 7574 C C . ILE B 1 435 ? -2.807 -11.195 -18.547 1 98.75 435 ILE B C 1
ATOM 7576 O O . ILE B 1 435 ? -2.023 -11.219 -19.5 1 98.75 435 ILE B O 1
ATOM 7580 N N . PHE B 1 436 ? -4.078 -10.961 -18.672 1 98.81 436 PHE B N 1
ATOM 7581 C CA . PHE B 1 436 ? -4.723 -10.82 -19.969 1 98.81 436 PHE B CA 1
ATOM 7582 C C . PHE B 1 436 ? -5.25 -9.398 -20.172 1 98.81 436 PHE B C 1
ATOM 7584 O O . PHE B 1 436 ? -6.039 -8.914 -19.359 1 98.81 436 PHE B O 1
ATOM 7591 N N . TYR B 1 437 ? -4.785 -8.812 -21.156 1 98.06 437 TYR B N 1
ATOM 7592 C CA . TYR B 1 437 ? -5.234 -7.48 -21.547 1 98.06 437 TYR B CA 1
ATOM 7593 C C . TYR B 1 437 ? -6.215 -7.559 -22.703 1 98.06 437 TYR B C 1
ATOM 7595 O O . TYR B 1 437 ? -5.867 -7.223 -23.844 1 98.06 437 TYR B O 1
ATOM 7603 N N . ASP B 1 438 ? -7.43 -7.926 -22.406 1 98.38 438 ASP B N 1
ATOM 7604 C CA . ASP B 1 438 ? -8.414 -8.188 -23.453 1 98.38 438 ASP B CA 1
ATOM 7605 C C . ASP B 1 438 ? -9.836 -8.086 -22.906 1 98.38 438 ASP B C 1
ATOM 7607 O O . ASP B 1 438 ? -10.188 -8.758 -21.938 1 98.38 438 ASP B O 1
ATOM 7611 N N . LYS B 1 439 ? -10.68 -7.34 -23.625 1 97.81 439 LYS B N 1
ATOM 7612 C CA . LYS B 1 439 ? -12.055 -7.098 -23.172 1 97.81 439 LYS B CA 1
ATOM 7613 C C . LYS B 1 439 ? -12.883 -8.375 -23.219 1 97.81 439 LYS B C 1
ATOM 7615 O O . LYS B 1 439 ? -13.695 -8.633 -22.344 1 97.81 439 LYS B O 1
ATOM 7620 N N . ASN B 1 440 ? -12.781 -9.125 -24.281 1 98 440 ASN B N 1
ATOM 7621 C CA . ASN B 1 440 ? -13.586 -10.328 -24.453 1 98 440 ASN B CA 1
ATOM 7622 C C . ASN B 1 440 ? -13.242 -11.391 -23.406 1 98 440 ASN B C 1
ATOM 7624 O O . ASN B 1 440 ? -14.133 -12.031 -22.844 1 98 440 ASN B O 1
ATOM 7628 N N . PHE B 1 441 ? -11.961 -11.602 -23.234 1 98.44 441 PHE B N 1
ATOM 7629 C CA . PHE B 1 441 ? -11.57 -12.578 -22.219 1 98.44 441 PHE B CA 1
ATOM 7630 C C . PHE B 1 441 ? -11.992 -12.125 -20.844 1 98.44 441 PHE B C 1
ATOM 7632 O O . PHE B 1 441 ? -12.398 -12.938 -20 1 98.44 441 PHE B O 1
ATOM 7639 N N . ASN B 1 442 ? -11.844 -10.852 -20.594 1 98.62 442 ASN B N 1
ATOM 7640 C CA . ASN B 1 442 ? -12.32 -10.281 -19.328 1 98.62 442 ASN B CA 1
ATOM 7641 C C . ASN B 1 442 ? -13.797 -10.578 -19.109 1 98.62 442 ASN B C 1
ATOM 7643 O O . ASN B 1 442 ? -14.211 -10.883 -17.984 1 98.62 442 ASN B O 1
ATOM 7647 N N . LYS B 1 443 ? -14.547 -10.43 -20.109 1 98.5 443 LYS B N 1
ATOM 7648 C CA . LYS B 1 443 ? -15.977 -10.719 -20.031 1 98.5 443 LYS B CA 1
ATOM 7649 C C . LYS B 1 443 ? -16.219 -12.172 -19.625 1 98.5 443 LYS B C 1
ATOM 7651 O O . LYS B 1 443 ? -17.094 -12.461 -18.812 1 98.5 443 LYS B O 1
ATOM 7656 N N . LYS B 1 444 ? -15.484 -13.094 -20.234 1 98.56 444 LYS B N 1
ATOM 7657 C CA . LYS B 1 444 ? -15.594 -14.508 -19.875 1 98.56 444 LYS B CA 1
ATOM 7658 C C . LYS B 1 444 ? -15.258 -14.734 -18.406 1 98.56 444 LYS B C 1
ATOM 7660 O O . LYS B 1 444 ? -15.93 -15.5 -17.719 1 98.56 444 LYS B O 1
ATOM 7665 N N . MET B 1 445 ? -14.227 -14.094 -18 1 98.81 445 MET B N 1
ATOM 7666 C CA . MET B 1 445 ? -13.82 -14.188 -16.594 1 98.81 445 MET B CA 1
ATOM 7667 C C . MET B 1 445 ? -14.914 -13.656 -15.672 1 98.81 445 MET B C 1
ATOM 7669 O O . MET B 1 445 ? -15.195 -14.25 -14.633 1 98.81 445 MET B O 1
ATOM 7673 N N . ALA B 1 446 ? -15.484 -12.539 -16.031 1 98.75 446 ALA B N 1
ATOM 7674 C CA . ALA B 1 446 ? -16.547 -11.922 -15.234 1 98.75 446 ALA B CA 1
ATOM 7675 C C . ALA B 1 446 ? -17.781 -12.836 -15.172 1 98.75 446 ALA B C 1
ATOM 7677 O O . ALA B 1 446 ? -18.406 -12.961 -14.117 1 98.75 446 ALA B O 1
ATOM 7678 N N . GLU B 1 447 ? -18.109 -13.406 -16.281 1 98.75 447 GLU B N 1
ATOM 7679 C CA . GLU B 1 447 ? -19.234 -14.328 -16.328 1 98.75 447 GLU B CA 1
ATOM 7680 C C . GLU B 1 447 ? -19.016 -15.523 -15.406 1 98.75 447 GLU B C 1
ATOM 7682 O O . GLU B 1 447 ? -19.938 -15.953 -14.711 1 98.75 447 GLU B O 1
ATOM 7687 N N . ALA B 1 448 ? -17.828 -16.047 -15.445 1 98.75 448 ALA B N 1
ATOM 7688 C CA . ALA B 1 448 ? -17.484 -17.156 -14.547 1 98.75 448 ALA B CA 1
ATOM 7689 C C . ALA B 1 448 ? -17.641 -16.719 -13.086 1 98.75 448 ALA B C 1
ATOM 7691 O O . ALA B 1 448 ? -18.156 -17.484 -12.266 1 98.75 448 ALA B O 1
ATOM 7692 N N . PHE B 1 449 ? -17.156 -15.547 -12.75 1 98.81 449 PHE B N 1
ATOM 7693 C CA . PHE B 1 449 ? -17.281 -15.008 -11.398 1 98.81 449 PHE B CA 1
ATOM 7694 C C . PHE B 1 449 ? -18.75 -14.898 -10.992 1 98.81 449 PHE B C 1
ATOM 7696 O O . PHE B 1 449 ? -19.125 -15.281 -9.883 1 98.81 449 PHE B O 1
ATOM 7703 N N . GLU B 1 450 ? -19.547 -14.391 -11.852 1 98.75 450 GLU B N 1
ATOM 7704 C CA . GLU B 1 450 ? -20.969 -14.195 -11.578 1 98.75 450 GLU B CA 1
ATOM 7705 C C . GLU B 1 450 ? -21.672 -15.539 -11.383 1 98.75 450 GLU B C 1
ATOM 7707 O O . GLU B 1 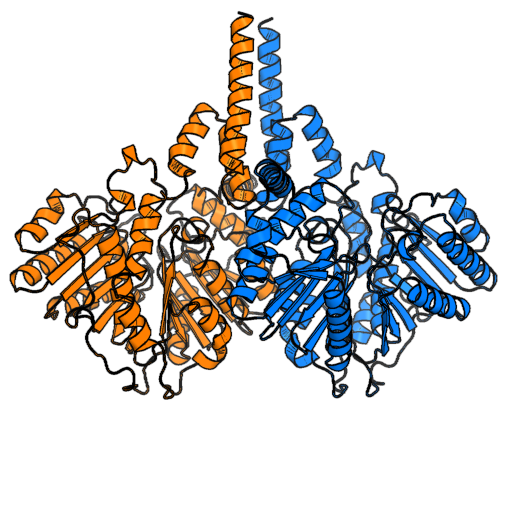450 ? -22.594 -15.648 -10.555 1 98.75 450 GLU B O 1
ATOM 7712 N N . GLU B 1 451 ? -21.312 -16.469 -12.172 1 98.62 451 GLU B N 1
ATOM 7713 C CA . GLU B 1 451 ? -21.859 -17.812 -11.977 1 98.62 451 GLU B CA 1
ATOM 7714 C C . GLU B 1 451 ? -21.531 -18.344 -10.586 1 98.62 451 GLU B C 1
ATOM 7716 O O . GLU B 1 451 ? -22.375 -18.984 -9.945 1 98.62 451 GLU B O 1
ATOM 7721 N N . ASP B 1 452 ? -20.328 -18.109 -10.172 1 98.69 452 ASP B N 1
ATOM 7722 C CA . ASP B 1 452 ? -19.906 -18.547 -8.836 1 98.69 452 ASP B CA 1
ATOM 7723 C C . ASP B 1 452 ? -20.656 -17.766 -7.754 1 98.69 452 ASP B C 1
ATOM 7725 O O . ASP B 1 452 ? -20.922 -18.312 -6.676 1 98.69 452 ASP B O 1
ATOM 7729 N N . MET B 1 453 ? -20.969 -16.531 -8 1 98.56 453 MET B N 1
ATOM 7730 C CA . MET B 1 453 ? -21.703 -15.703 -7.051 1 98.56 453 MET B CA 1
ATOM 7731 C C . MET B 1 453 ? -23.062 -16.312 -6.73 1 98.56 453 MET B C 1
ATOM 7733 O O . MET B 1 453 ? -23.547 -16.219 -5.598 1 98.56 453 MET B O 1
ATOM 7737 N N . LYS B 1 454 ? -23.625 -16.953 -7.738 1 98.44 454 LYS B N 1
ATOM 7738 C CA . LYS B 1 454 ? -24.922 -17.594 -7.547 1 98.44 454 LYS B CA 1
ATOM 7739 C C . LYS B 1 454 ? -24.844 -18.734 -6.531 1 98.44 454 LYS B C 1
ATOM 7741 O O . LYS B 1 454 ? -25.844 -19.125 -5.938 1 98.44 454 LYS B O 1
ATOM 7746 N N . LYS B 1 455 ? -23.703 -19.219 -6.383 1 98.25 455 LYS B N 1
ATOM 7747 C CA . LYS B 1 455 ? -23.469 -20.312 -5.441 1 98.25 455 LYS B CA 1
ATOM 7748 C C . LYS B 1 455 ? -22.766 -19.812 -4.188 1 98.25 455 LYS B C 1
ATOM 7750 O O . LYS B 1 455 ? -22.047 -20.578 -3.521 1 98.25 455 LYS B O 1
ATOM 7755 N N . SER B 1 456 ? -22.766 -18.594 -3.922 1 98.44 456 SER B N 1
ATOM 7756 C CA . SER B 1 456 ? -22.125 -17.953 -2.775 1 98.44 456 SER B CA 1
ATOM 7757 C C . SER B 1 456 ? -23.141 -17.125 -1.976 1 98.44 456 SER B C 1
ATOM 7759 O O . SER B 1 456 ? -24.219 -16.797 -2.473 1 98.44 456 SER B O 1
ATOM 7761 N N . HIS B 1 457 ? -22.844 -16.828 -0.764 1 97.94 457 HIS B N 1
ATOM 7762 C CA . HIS B 1 457 ? -23.609 -15.805 -0.051 1 97.94 457 HIS B CA 1
ATOM 7763 C C . HIS B 1 457 ? -22.734 -14.617 0.329 1 97.94 457 HIS B C 1
ATOM 7765 O O . HIS B 1 457 ? -21.531 -14.766 0.531 1 97.94 457 HIS B O 1
ATOM 7771 N N . LEU B 1 458 ? -23.312 -13.531 0.351 1 98.44 458 LEU B N 1
ATOM 7772 C CA . LEU B 1 458 ? -22.641 -12.281 0.686 1 98.44 458 LEU B CA 1
ATOM 7773 C C . LEU B 1 458 ? -22.5 -12.125 2.197 1 98.44 458 LEU B C 1
ATOM 7775 O O . LEU B 1 458 ? -23.484 -12.227 2.928 1 98.44 458 LEU B O 1
ATOM 7779 N N . LEU B 1 459 ? -21.234 -12 2.678 1 98.19 459 LEU B N 1
ATOM 7780 C CA . LEU B 1 459 ? -21 -11.719 4.09 1 98.19 459 LEU B CA 1
ATOM 7781 C C . LEU B 1 459 ? -21.578 -10.359 4.473 1 98.19 459 LEU B C 1
ATOM 7783 O O . LEU B 1 459 ? -21.219 -9.336 3.885 1 98.19 459 LEU B O 1
ATOM 7787 N N . THR B 1 460 ? -22.484 -10.297 5.461 1 97.5 460 THR B N 1
ATOM 7788 C CA . THR B 1 460 ? -23.156 -9.055 5.84 1 97.5 460 THR B CA 1
ATOM 7789 C C . THR B 1 460 ? -22.609 -8.531 7.168 1 97.5 460 THR B C 1
ATOM 7791 O O . THR B 1 460 ? -22.078 -9.305 7.969 1 97.5 460 THR B O 1
ATOM 7794 N N . PRO B 1 461 ? -22.75 -7.238 7.336 1 95.88 461 PRO B N 1
ATOM 7795 C CA . PRO B 1 461 ? -22.359 -6.676 8.633 1 95.88 461 PRO B CA 1
ATOM 7796 C C . PRO B 1 461 ? -23.109 -7.332 9.797 1 95.88 461 PRO B C 1
ATOM 7798 O O . PRO B 1 461 ? -22.547 -7.477 10.883 1 95.88 461 PRO B O 1
ATOM 7801 N N . GLU B 1 462 ? -24.344 -7.703 9.633 1 96.44 462 GLU B N 1
ATOM 7802 C CA . GLU B 1 462 ? -25.125 -8.367 10.672 1 96.44 462 GLU B CA 1
ATOM 7803 C C . GLU B 1 462 ? -24.516 -9.711 11.047 1 96.44 462 GLU B C 1
ATOM 7805 O O . GLU B 1 462 ? -24.453 -10.07 12.227 1 96.44 462 GLU B O 1
ATOM 7810 N N . GLU B 1 463 ? -24.109 -10.438 10.062 1 96.62 463 GLU B N 1
ATOM 7811 C CA . GLU B 1 463 ? -23.453 -11.711 10.312 1 96.62 463 GLU B CA 1
ATOM 7812 C C . GLU B 1 463 ? -22.172 -11.523 11.125 1 96.62 463 GLU B C 1
ATOM 7814 O O . GLU B 1 463 ? -21.859 -12.336 12 1 96.62 463 GLU B O 1
ATOM 7819 N N . ILE B 1 464 ? -21.453 -10.523 10.805 1 96 464 ILE B N 1
ATOM 7820 C CA . ILE B 1 464 ? -20.203 -10.234 11.492 1 96 464 ILE B CA 1
ATOM 7821 C C . ILE B 1 464 ? -20.484 -9.891 12.953 1 96 464 ILE B C 1
ATOM 7823 O O . ILE B 1 464 ? -19.781 -10.359 13.859 1 96 464 ILE B O 1
ATOM 7827 N N . LYS B 1 465 ? -21.5 -9.133 13.188 1 94.31 465 LYS B N 1
ATOM 7828 C CA . LYS B 1 465 ? -21.859 -8.703 14.539 1 94.31 465 LYS B CA 1
ATOM 7829 C C . LYS B 1 465 ? -22.297 -9.883 15.398 1 94.31 465 LYS B C 1
ATOM 7831 O O . LYS B 1 465 ? -22.094 -9.883 16.609 1 94.31 465 LYS B O 1
ATOM 7836 N N . LYS B 1 466 ? -22.812 -10.859 14.797 1 95.38 466 LYS B N 1
ATOM 7837 C CA . LYS B 1 466 ? -23.344 -12.016 15.508 1 95.38 466 LYS B CA 1
ATOM 7838 C C . LYS B 1 466 ? -22.219 -12.977 15.914 1 95.38 466 LYS B C 1
ATOM 7840 O O . LYS B 1 466 ? -22.438 -13.891 16.703 1 95.38 466 LYS B O 1
ATOM 7845 N N . GLN B 1 467 ? -21.031 -12.742 15.383 1 93.75 467 GLN B N 1
ATOM 7846 C CA . GLN B 1 467 ? -19.922 -13.617 15.742 1 93.75 467 GLN B CA 1
ATOM 7847 C C . GLN B 1 467 ? -19.594 -13.516 17.234 1 93.75 467 GLN B C 1
ATOM 7849 O O . GLN B 1 467 ? -19.516 -12.414 17.781 1 93.75 467 GLN B O 1
ATOM 7854 N N . GLY B 1 468 ? -19.438 -14.617 17.859 1 91.56 468 GLY B N 1
ATOM 7855 C CA . GLY B 1 468 ? -19.172 -14.664 19.281 1 91.56 468 GLY B CA 1
ATOM 7856 C C . GLY B 1 468 ? -17.797 -14.148 19.656 1 91.56 468 GLY B C 1
ATOM 7857 O O . GLY B 1 468 ? -16.922 -14.016 18.797 1 91.56 468 GLY B O 1
ATOM 7858 N N . ARG B 1 469 ? -17.609 -13.938 20.938 1 85.25 469 ARG B N 1
ATOM 7859 C CA . ARG B 1 469 ? -16.359 -13.375 21.438 1 85.25 469 ARG B CA 1
ATOM 7860 C C . ARG B 1 469 ? -15.203 -14.344 21.25 1 85.25 469 ARG B C 1
ATOM 7862 O O . ARG B 1 469 ? -14.078 -13.93 20.969 1 85.25 469 ARG B O 1
ATOM 7869 N N . TRP B 1 470 ? -15.5 -15.531 21.422 1 86.75 470 TRP B N 1
ATOM 7870 C CA . TRP B 1 470 ? -14.461 -16.547 21.266 1 86.75 470 TRP B CA 1
ATOM 7871 C C . TRP B 1 470 ? -13.953 -16.578 19.828 1 86.75 470 TRP B C 1
ATOM 7873 O O . TRP B 1 470 ? -12.742 -16.609 19.594 1 86.75 470 TRP B O 1
ATOM 7883 N N . LEU B 1 471 ? -14.852 -16.609 18.922 1 88.31 471 LEU B N 1
ATOM 7884 C CA . LEU B 1 471 ? -14.469 -16.625 17.516 1 88.31 471 LEU B CA 1
ATOM 7885 C C . LEU B 1 471 ? -13.672 -15.375 17.156 1 88.31 471 LEU B C 1
ATOM 7887 O O . LEU B 1 471 ? -12.664 -15.453 16.438 1 88.31 471 LEU B O 1
ATOM 7891 N N . ARG B 1 472 ? -14.055 -14.242 17.672 1 86.56 472 ARG B N 1
ATOM 7892 C CA . ARG B 1 472 ? -13.367 -12.992 17.406 1 86.56 472 ARG B CA 1
ATOM 7893 C C . ARG B 1 472 ? -11.945 -13.008 17.953 1 86.56 472 ARG B C 1
ATOM 7895 O O . ARG B 1 472 ? -11.023 -12.484 17.328 1 86.56 472 ARG B O 1
ATOM 7902 N N . THR B 1 473 ? -11.859 -13.617 19.078 1 81.88 473 THR B N 1
ATOM 7903 C CA . THR B 1 473 ? -10.539 -13.727 19.672 1 81.88 473 THR B CA 1
ATOM 7904 C C . THR B 1 473 ? -9.633 -14.633 18.844 1 81.88 473 THR B C 1
ATOM 7906 O O . THR B 1 473 ? -8.469 -14.312 18.609 1 81.88 473 THR B O 1
ATOM 7909 N N . LEU B 1 474 ? -10.188 -15.703 18.422 1 82.81 474 LEU B N 1
ATOM 7910 C CA . LEU B 1 474 ? -9.422 -16.641 17.594 1 82.81 474 LEU B CA 1
ATOM 7911 C C . LEU B 1 474 ? -9.023 -15.977 16.281 1 82.81 474 LEU B C 1
ATOM 7913 O O . LEU B 1 474 ? -7.918 -16.203 15.781 1 82.81 474 LEU B O 1
ATOM 7917 N N . GLN B 1 475 ? -9.922 -15.242 15.711 1 87.12 475 GLN B N 1
ATOM 7918 C CA . GLN B 1 475 ? -9.641 -14.516 14.477 1 87.12 475 GLN B CA 1
ATOM 7919 C C . GLN B 1 475 ? -8.508 -13.516 14.672 1 87.12 475 GLN B C 1
ATOM 7921 O O . GLN B 1 475 ? -7.598 -13.438 13.852 1 87.12 475 GLN B O 1
ATOM 7926 N N . SER B 1 476 ? -8.531 -12.797 15.742 1 81.12 476 SER B N 1
ATOM 7927 C CA . SER B 1 476 ? -7.516 -11.789 16.047 1 81.12 476 SER B CA 1
ATOM 7928 C C . SER B 1 476 ? -6.152 -12.422 16.266 1 81.12 476 SER B C 1
ATOM 7930 O O . SER B 1 476 ? -5.133 -11.906 15.812 1 81.12 476 SER B O 1
ATOM 7932 N N . PHE B 1 477 ? -6.211 -13.5 16.938 1 75.38 477 PHE B N 1
ATOM 7933 C CA . PHE B 1 477 ? -4.973 -14.219 17.219 1 75.38 477 PHE B CA 1
ATOM 7934 C C . PHE B 1 477 ? -4.363 -14.758 15.93 1 75.38 477 PHE B C 1
ATOM 7936 O O . PHE B 1 477 ? -3.152 -14.656 15.719 1 75.38 477 PHE B O 1
ATOM 7943 N N . SER B 1 478 ? -5.168 -15.359 15.117 1 80.25 478 SER B N 1
ATOM 7944 C CA . SER B 1 478 ? -4.699 -15.914 13.852 1 80.25 478 SER B CA 1
ATOM 7945 C C . SER B 1 478 ? -4.129 -14.82 12.953 1 80.25 478 SER B C 1
ATOM 7947 O O . SER B 1 478 ? -3.125 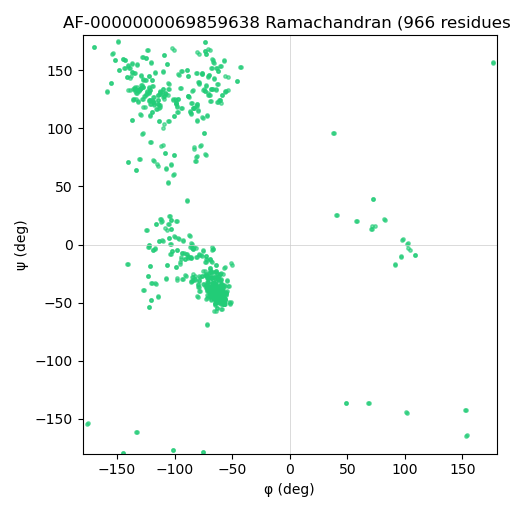-15.039 12.266 1 80.25 478 SER B O 1
ATOM 7949 N N . ARG B 1 479 ? -4.742 -13.695 12.992 1 83.25 479 ARG B N 1
ATOM 7950 C CA . ARG B 1 479 ? -4.273 -12.562 12.203 1 83.25 479 ARG B CA 1
ATOM 7951 C C . ARG B 1 479 ? -2.865 -12.148 12.617 1 83.25 479 ARG B C 1
ATOM 7953 O O . ARG B 1 479 ? -2.045 -11.781 11.773 1 83.25 479 ARG B O 1
ATOM 7960 N N . MET B 1 480 ? -2.533 -12.234 13.844 1 74 480 MET B N 1
ATOM 7961 C CA . MET B 1 480 ? -1.223 -11.836 14.352 1 74 480 MET B CA 1
ATOM 7962 C C . MET B 1 480 ? -0.141 -12.797 13.859 1 74 480 MET B C 1
ATOM 7964 O O . MET B 1 480 ? 1.021 -12.406 13.727 1 74 480 MET B O 1
ATOM 7968 N N . LEU B 1 481 ? -0.547 -13.961 13.469 1 72.62 481 LEU B N 1
ATOM 7969 C CA . LEU B 1 481 ? 0.398 -14.969 12.992 1 72.62 481 LEU B CA 1
ATOM 7970 C C . LEU B 1 481 ? 0.495 -14.953 11.469 1 72.62 481 LEU B C 1
ATOM 7972 O O . LEU B 1 481 ? 1.278 -15.703 10.891 1 72.62 481 LEU B O 1
ATOM 7976 N N . SER B 1 482 ? -0.138 -14.07 10.859 1 78 482 SER B N 1
ATOM 7977 C CA . SER B 1 482 ? -0.278 -14.039 9.414 1 78 482 SER B CA 1
ATOM 7978 C C . SER B 1 482 ? 1.081 -13.945 8.727 1 78 482 SER B C 1
ATOM 7980 O O . SER B 1 482 ? 1.307 -14.586 7.695 1 78 482 SER B O 1
ATOM 7982 N N . PRO B 1 483 ? 2.059 -13.18 9.344 1 72.5 483 PRO B N 1
ATOM 7983 C CA . PRO B 1 483 ? 3.32 -13.031 8.609 1 72.5 483 PRO B CA 1
ATOM 7984 C C . PRO B 1 483 ? 4.113 -14.336 8.547 1 72.5 483 PRO B C 1
ATOM 7986 O O . PRO B 1 483 ? 5.043 -14.453 7.742 1 72.5 483 PRO B O 1
ATOM 7989 N N . ILE B 1 484 ? 3.707 -15.312 9.344 1 66.06 484 ILE B N 1
ATOM 7990 C CA . ILE B 1 484 ? 4.473 -16.547 9.352 1 66.06 484 ILE B CA 1
ATOM 7991 C C . ILE B 1 484 ? 3.596 -17.703 8.859 1 66.06 484 ILE B C 1
ATOM 7993 O O . ILE B 1 484 ? 4.027 -18.859 8.836 1 66.06 484 ILE B O 1
ATOM 7997 N N . LEU B 1 485 ? 2.357 -17.422 8.594 1 66.75 485 LEU B N 1
ATOM 7998 C CA . LEU B 1 485 ? 1.463 -18.453 8.094 1 66.75 485 LEU B CA 1
ATOM 7999 C C . LEU B 1 485 ? 1.712 -18.719 6.609 1 66.75 485 LEU B C 1
ATOM 8001 O O . LEU B 1 485 ? 2.129 -17.828 5.875 1 66.75 485 LEU B O 1
#